Protein AF-0000000077257763 (afdb_homodimer)

Sequence (912 aa):
MKSWYISLYNSELYNGSLLLAEHFYKLSKCPTAFKYLILNLYQLGYYSKILSILEDISLDDYHIRLIYYKSIIKTNTNPKNQLPKIPSYEILSLENILNFKSVEIFWESLTKKDILKKDLLIKAYKTDTRNIESLYYLIKDEMLTQKEVSSLLDLNEQRDILYQIFLNYENFDFNFATSFFHPIYAFLFSKNLFIEKNKFDLFNISHTSYKLYDKCVFTHLSLSLYFLLIEDFEESKKVLLKCLDFDKQTGQIYLYLGICYSKLRECEKSLSCFNICNKKMICTWKSFYYISFEYQKMTNFDKSRFYYLEGLAVERNIIIQEGYVSLLIFLEDYKEALSYISGILRSKENYKSNNVLLLKCYCHLFLGNIKESREALEKCEKDYKYYCTKGYIEHLTNNIDKACDLYNKSLMIRNNTVVEELMSTASRLNKENEVYNSCTEIFEYLFITSQEIKVIMKSWYISLYNSELYNGSLLLAEHFYKLSKCPTAFKYLILNLYQLGYYSKILSILEDISLDDYHIRLIYYKSIIKTNTNPKNQLPKIPSYEILSLENILNFKSVEIFWESLTKKDILKKDLLIKAYKTDTRNIESLYYLIKDEMLTQKEVSSLLDLNEQRDILYQIFLNYENFDFNFATSFFHPIYAFLFSKNLFIEKNKFDLFNISHTSYKLYDKCVFTHLSLSLYFLLIEDFEESKKVLLKCLDFDKQTGQIYLYLGICYSKLRECEKSLSCFNICNKKMICTWKSFYYISFEYQKMTNFDKSRFYYLEGLAVERNIIIQEGYVSLLIFLEDYKEALSYISGILRSKENYKSNNVLLLKCYCHLFLGNIKESREALEKCEKDYKYYCTKGYIEHLTNNIDKACDLYNKSLMIRNNTVVEELMSTASRLNKENEVYNSCTEIFEYLFITSQEIKVI

Secondary structure (DSSP, 8-state):
-HHHHHHHHHTT-HHHHHHHHHHHHHHH--HHHHHHHHHHHHHTT-HHHHHHHHTTS---SHHHHHHHHHHHHHHT----S------------------HHHHHHHHHHTTS-HHHHHHHHHHHHHH-TT-HHHHHHHHHTT-S-HHHHHHHHTTSTTHHHHHHHHT-GGGS---TTTS-SSTHHHHHHHHHHHHHT-HHHHHHHHHHHHHHSTT-HHHHHHHHHHHHHTT-HHHHHHHHHHHHTT--S-HHHHHHHHHHHHHTT-HHHHHHHHHHHHHHSTT-SHHHHHHHHHHHHTT-HHHHHHHHHHHHHH---HHHHHHHHHHHHHTT-HHHHHHHHHHHHHSTTTTT-HHHHHHHHHHHHHHT-HHHHHHHHHTS--SHHHHHHHHHHHHHTT-HHHHHHHHHHHHHHS--HHHHHHHHHHHT-SS--GGGGGHHHHHHIIIIIT------/-HHHHHHHHHTT-HHHHHHHHHHHHHHH--HHHHHHHHHHHHHTT-HHHHHHHHTTS---SHHHHHHHHHHHHHHTPPP-S------------TT----HHHHHHHHHHTTS-HHHHHHHHHHHHHH-TT-HHHHHHHHHTT-S-HHHHHHHHTTSTTHHHHHHHHT-GGGS---TTTS-SSTHHHHHHHHHHHHHT-HHHHHHHHHHHHHHSTT-HHHHHHHHHHHHHTT-HHHHHHHHHHHHTT--S-HHHHHHHHHHHHHTT-HHHHHHHHHHHHHHSTT-SHHHHHHHHHHHHTT-HHHHHHHHHHHHHH---HHHHHHHHHHHHHTT-HHHHHHHHHHHHHSTTTTT-HHHHHHHHHHHHHHT-HHHHHHHHHTS--SHHHHHHHHHHHHHTT-HHHHHHHHHHHHHHS--HHHHHHHHHHHT-SS-SGGGGGHHHHHHIIIIIT------

pLDDT: mean 89.48, std 11.18, range [43.69, 98.44]

Organism: NCBI:txid6039

Solvent-accessible surface area (backbone atoms only — not comparable to full-atom values): 48010 Å² total; per-residue (Å²): 118,86,54,52,34,49,15,28,42,65,58,72,32,40,68,34,14,28,52,48,17,48,54,48,23,74,73,65,64,39,68,68,31,47,52,44,34,54,54,27,35,52,76,72,55,27,36,56,40,48,50,66,68,48,65,87,48,85,42,32,42,53,68,58,40,49,50,50,34,51,28,32,51,76,66,70,49,80,82,82,73,85,73,56,82,54,70,67,80,76,78,82,75,77,80,44,57,61,56,66,66,23,55,48,36,36,45,51,18,64,66,47,60,53,69,59,19,49,53,31,23,52,48,15,23,71,70,30,62,82,43,44,42,36,51,48,53,35,56,75,38,29,53,46,49,74,68,54,49,52,56,57,43,63,71,27,94,63,28,70,59,49,42,38,67,76,71,46,53,77,76,50,86,64,56,69,90,78,58,69,84,55,55,63,56,55,26,54,49,31,53,52,27,54,76,68,64,38,63,67,62,26,44,51,38,16,53,52,39,41,68,28,35,58,96,36,66,36,27,40,51,18,39,24,49,40,26,52,71,73,64,34,38,68,60,19,37,53,44,45,55,58,43,46,76,80,46,81,72,59,25,66,56,26,43,54,42,15,50,27,27,45,78,68,70,34,56,68,63,11,48,52,24,22,51,52,15,41,51,51,18,67,45,46,37,62,38,26,42,52,45,14,50,52,28,45,76,65,67,36,54,67,59,13,51,50,30,35,52,54,17,46,70,70,42,80,47,68,67,55,49,49,53,45,35,52,51,28,48,73,71,65,38,46,69,62,26,52,52,52,48,52,58,46,44,66,35,86,88,40,53,75,39,44,67,56,30,47,49,51,15,50,48,25,48,76,71,67,36,56,69,64,15,52,58,32,46,68,75,31,62,91,44,43,66,42,28,39,51,52,13,48,53,28,43,75,71,69,36,43,70,62,13,42,53,26,29,48,55,12,39,74,71,49,78,49,68,68,54,49,50,52,36,51,62,52,67,63,68,79,66,82,82,65,59,71,71,45,52,61,56,52,50,41,43,66,68,56,73,58,56,70,92,77,85,125,116,85,55,50,34,47,16,28,44,65,59,71,31,40,68,33,13,28,52,46,16,47,53,48,22,73,72,64,65,38,68,68,31,47,52,45,35,53,53,26,35,51,78,71,56,26,34,56,39,50,49,67,66,48,67,85,48,86,44,37,46,47,68,59,40,49,50,50,34,50,28,32,49,76,65,70,49,79,80,83,74,86,75,60,79,67,48,86,72,78,75,81,73,78,78,47,56,59,56,64,64,23,55,47,36,36,44,51,18,66,67,47,62,53,68,57,18,50,52,30,23,51,50,14,21,71,69,31,61,81,44,45,41,35,52,49,53,36,57,74,39,30,54,47,48,73,67,55,48,54,56,57,43,62,71,28,94,64,27,70,62,50,43,38,70,76,72,45,52,77,74,50,88,63,59,69,89,78,56,72,82,55,56,61,54,56,25,56,49,30,53,52,28,55,75,67,62,38,62,66,62,25,42,52,39,17,53,49,39,41,68,28,34,58,96,37,68,37,25,40,50,18,39,25,48,39,26,51,72,72,66,36,38,68,59,20,38,51,45,46,56,57,43,47,76,80,48,80,72,59,25,65,55,27,43,54,43,14,50,28,26,44,76,68,69,34,56,69,64,12,47,52,24,23,50,54,15,40,49,52,17,68,45,47,39,61,36,26,41,53,46,15,50,51,27,45,75,66,67,36,53,67,60,14,53,51,30,37,52,55,16,46,70,70,42,80,46,68,66,53,49,49,53,46,36,53,49,28,47,73,70,65,39,45,70,62,27,52,50,53,49,53,57,47,44,66,36,87,88,40,53,75,40,44,65,57,30,47,48,51,15,50,47,25,49,77,72,65,35,57,67,65,15,50,58,32,46,69,74,32,61,91,46,43,66,42,27,40,52,52,12,48,54,28,44,75,71,68,38,42,70,61,12,41,54,26,28,48,54,12,40,73,72,49,77,49,67,71,52,50,51,51,35,51,60,50,65,62,66,76,70,81,80,65,63,69,70,45,51,62,57,51,49,41,42,65,66,57,74,59,57,70,92,74,82,125

InterPro domains:
  IPR011990 Tetratricopeptide-like helical domain superfamily [G3DSA:1.25.40.10] (1-428)
  IPR011990 Tetratricopeptide-like helical domain superfamily [SSF48452] (210-417)
  IPR019734 Tetratricopeptide repeat [PF13181] (385-416)
  IPR019734 Tetratricopeptide repeat [SM00028] (217-250)
  IPR019734 Tetratricopeptide repeat [SM00028] (251-281)
  IPR019734 Tetratricopeptide repeat [SM00028] (285-318)
  IPR019734 Tetratricopeptide repeat [SM00028] (384-417)

Radius of gyration: 37.57 Å; Cα contacts (8 Å, |Δi|>4): 1256; chains: 2; bounding box: 77×118×64 Å

Structure (mmCIF, N/CA/C/O backbone):
data_AF-0000000077257763-model_v1
#
loop_
_entity.id
_entity.type
_entity.pdbx_description
1 polymer Enolase
#
loop_
_atom_site.group_PDB
_atom_site.id
_atom_site.type_symbol
_atom_site.label_atom_id
_atom_site.label_alt_id
_atom_site.label_comp_id
_atom_site.label_asym_id
_atom_site.label_entity_id
_atom_site.label_seq_id
_atom_site.pdbx_PDB_ins_code
_atom_site.Cartn_x
_atom_site.Cartn_y
_atom_site.Cartn_z
_atom_site.occupancy
_atom_site.B_iso_or_equiv
_atom_site.auth_seq_id
_atom_site.auth_comp_id
_atom_site.auth_asym_id
_atom_site.auth_atom_id
_atom_site.pdbx_PDB_model_num
ATOM 1 N N . MET A 1 1 ? 28.016 21.266 0.643 1 53.78 1 MET A N 1
ATOM 2 C CA . MET A 1 1 ? 26.578 21.516 0.586 1 53.78 1 MET A CA 1
ATOM 3 C C . MET A 1 1 ? 25.875 20.406 -0.175 1 53.78 1 MET A C 1
ATOM 5 O O . MET A 1 1 ? 24.828 19.906 0.269 1 53.78 1 MET A O 1
ATOM 9 N N . LYS A 1 2 ? 26.406 19.922 -1.466 1 63.75 2 LYS A N 1
ATOM 10 C CA . LYS A 1 2 ? 25.906 18.891 -2.365 1 63.75 2 LYS A CA 1
ATOM 11 C C . LYS A 1 2 ? 25.844 17.531 -1.672 1 63.75 2 LYS A C 1
ATOM 13 O O . LYS A 1 2 ? 24.938 16.734 -1.93 1 63.75 2 LYS A O 1
ATOM 18 N N . SER A 1 3 ? 26.422 17.562 -0.449 1 85.38 3 SER A N 1
ATOM 19 C CA . SER A 1 3 ? 26.562 16.266 0.222 1 85.38 3 SER A CA 1
ATOM 20 C C . SER A 1 3 ? 25.469 16.062 1.254 1 85.38 3 SER A C 1
ATOM 22 O O . SER A 1 3 ? 25.203 14.93 1.667 1 85.38 3 SER A O 1
ATOM 24 N N . TRP A 1 4 ? 24.75 17.172 1.475 1 92.56 4 TRP A N 1
ATOM 25 C CA . TRP A 1 4 ? 23.797 17.094 2.582 1 92.56 4 TRP A CA 1
ATOM 26 C C . TRP A 1 4 ? 22.594 16.219 2.213 1 92.56 4 TRP A C 1
ATOM 28 O O . TRP A 1 4 ? 22.281 15.266 2.92 1 92.56 4 TRP A O 1
ATOM 38 N N . TYR A 1 5 ? 21.953 16.5 1.014 1 93.69 5 TYR A N 1
ATOM 39 C CA . TYR A 1 5 ? 20.797 15.703 0.637 1 93.69 5 TYR A CA 1
ATOM 40 C C . TYR A 1 5 ? 21.203 14.266 0.312 1 93.69 5 TYR A C 1
ATOM 42 O O . TYR A 1 5 ? 20.406 13.344 0.436 1 93.69 5 TYR A O 1
ATOM 50 N N . ILE A 1 6 ? 22.484 14.016 -0.016 1 93.38 6 ILE A N 1
ATOM 51 C CA . ILE A 1 6 ? 22.984 12.664 -0.251 1 93.38 6 ILE A CA 1
ATOM 52 C C . ILE A 1 6 ? 23.094 11.922 1.076 1 93.38 6 ILE A C 1
ATOM 54 O O . ILE A 1 6 ? 22.703 10.758 1.176 1 93.38 6 ILE A O 1
ATOM 58 N N . SER A 1 7 ? 23.625 12.633 2.104 1 93.56 7 SER A N 1
ATOM 59 C CA . SER A 1 7 ? 23.766 12.031 3.426 1 93.56 7 SER A CA 1
ATOM 60 C C . SER A 1 7 ? 22.406 11.633 3.998 1 93.56 7 SER A C 1
ATOM 62 O O . SER A 1 7 ? 22.266 10.578 4.617 1 93.56 7 SER A O 1
ATOM 64 N N . LEU A 1 8 ? 21.438 12.484 3.762 1 95.88 8 LEU A N 1
ATOM 65 C CA . LEU A 1 8 ? 20.078 12.18 4.215 1 95.88 8 LEU A CA 1
ATOM 66 C C . LEU A 1 8 ? 19.516 10.977 3.477 1 95.88 8 LEU A C 1
ATOM 68 O O . LEU A 1 8 ? 18.922 10.078 4.094 1 95.88 8 LEU A O 1
ATOM 72 N N . TYR A 1 9 ? 19.75 10.922 2.186 1 94.62 9 TYR A N 1
ATOM 73 C CA . TYR A 1 9 ? 19.25 9.812 1.376 1 94.62 9 TYR A CA 1
ATOM 74 C C . TYR A 1 9 ? 19.859 8.492 1.834 1 94.62 9 TYR A C 1
ATOM 76 O O . TYR A 1 9 ? 19.156 7.508 2.037 1 94.62 9 TYR A O 1
ATOM 84 N N . ASN A 1 10 ? 21.156 8.555 2.049 1 91.31 10 ASN A N 1
ATOM 85 C CA . ASN A 1 10 ? 21.875 7.348 2.449 1 91.31 10 ASN A CA 1
ATOM 86 C C . ASN A 1 10 ? 21.469 6.898 3.852 1 91.31 10 ASN A C 1
ATOM 88 O O . ASN A 1 10 ? 21.688 5.738 4.219 1 91.31 10 ASN A O 1
ATOM 92 N N . SER A 1 11 ? 20.938 7.812 4.676 1 93.25 11 SER A N 1
ATOM 93 C CA . SER A 1 11 ? 20.453 7.492 6.016 1 93.25 11 SER A CA 1
ATOM 94 C C . SER A 1 11 ? 18.984 7.113 5.996 1 93.25 11 SER A C 1
ATOM 96 O O . SER A 1 11 ? 18.359 6.98 7.051 1 93.25 11 SER A O 1
ATOM 98 N N . GLU A 1 12 ? 18.391 7.02 4.805 1 94.06 12 GLU A N 1
ATOM 99 C CA . GLU A 1 12 ? 17.016 6.621 4.57 1 94.06 12 GLU A CA 1
ATOM 100 C C . GLU A 1 12 ? 16.031 7.641 5.156 1 94.06 12 GLU A C 1
ATOM 102 O O . GLU A 1 12 ? 15.016 7.266 5.734 1 94.06 12 GLU A O 1
ATOM 107 N N . LEU A 1 13 ? 16.453 8.867 5.203 1 97.12 13 LEU A N 1
ATOM 108 C CA . LEU A 1 13 ? 15.625 10.008 5.574 1 97.12 13 LEU A CA 1
ATOM 109 C C . LEU A 1 13 ? 15.18 10.781 4.34 1 97.12 13 LEU A C 1
ATOM 111 O O . LEU A 1 13 ? 15.758 11.82 4.016 1 97.12 13 LEU A O 1
ATOM 115 N N . TYR A 1 14 ? 14.148 10.352 3.732 1 97.44 14 TYR A N 1
ATOM 116 C CA . TYR A 1 14 ? 13.875 10.68 2.338 1 97.44 14 TYR A CA 1
ATOM 117 C C . TYR A 1 14 ? 13.094 11.984 2.229 1 97.44 14 TYR A C 1
ATOM 119 O O . TYR A 1 14 ? 13.227 12.703 1.236 1 97.44 14 TYR A O 1
ATOM 127 N N . ASN A 1 15 ? 12.234 12.336 3.217 1 97.75 15 ASN A N 1
ATOM 128 C CA . ASN A 1 15 ? 11.523 13.617 3.146 1 97.75 15 ASN A CA 1
ATOM 129 C C . ASN A 1 15 ? 12.492 14.797 3.244 1 97.75 15 ASN A C 1
ATOM 131 O O . ASN A 1 15 ? 12.414 15.727 2.443 1 97.75 15 ASN A O 1
ATOM 135 N N . GLY A 1 16 ? 13.352 14.641 4.242 1 97.75 16 GLY A N 1
ATOM 136 C CA . GLY A 1 16 ? 14.359 15.68 4.371 1 97.75 16 GLY A CA 1
ATOM 137 C C . GLY A 1 16 ? 15.266 15.789 3.156 1 97.75 16 GLY A C 1
ATOM 138 O O . GLY A 1 16 ? 15.555 16.891 2.691 1 97.75 16 GLY A O 1
ATOM 139 N N . SER A 1 17 ? 15.68 14.641 2.645 1 97.12 17 SER A N 1
ATOM 140 C CA . SER A 1 17 ? 16.516 14.617 1.454 1 97.12 17 SER A CA 1
ATOM 141 C C . SER A 1 17 ? 15.812 15.234 0.257 1 97.12 17 SER A C 1
ATOM 143 O O . SER A 1 17 ? 16.406 16 -0.498 1 97.12 17 SER A O 1
ATOM 145 N N . LEU A 1 18 ? 14.555 14.969 0.098 1 97.5 18 LEU A N 1
ATOM 146 C CA . LEU A 1 18 ? 13.781 15.492 -1.02 1 97.5 18 LEU A CA 1
ATOM 147 C C . LEU A 1 18 ? 13.641 17.016 -0.921 1 97.5 18 LEU A C 1
ATOM 149 O O . LEU A 1 18 ? 13.812 17.719 -1.915 1 97.5 18 LEU A O 1
ATOM 153 N N . LEU A 1 19 ? 13.367 17.484 0.271 1 96.31 19 LEU A N 1
ATOM 154 C CA . LEU A 1 19 ? 13.219 18.922 0.482 1 96.31 19 LEU A CA 1
ATOM 155 C C . LEU A 1 19 ? 14.508 19.656 0.135 1 96.31 19 LEU A C 1
ATOM 157 O O . LEU A 1 19 ? 14.477 20.672 -0.561 1 96.31 19 LEU A O 1
ATOM 161 N N . LEU A 1 20 ? 15.57 19.109 0.574 1 95.5 20 LEU A N 1
ATOM 162 C CA . LEU A 1 20 ? 16.859 19.734 0.314 1 95.5 20 LEU A CA 1
ATOM 163 C C . LEU A 1 20 ? 17.219 19.656 -1.165 1 95.5 20 LEU A C 1
ATOM 165 O O . LEU A 1 20 ? 17.703 20.625 -1.751 1 95.5 20 LEU A O 1
ATOM 169 N N . ALA A 1 21 ? 17.062 18.484 -1.755 1 94.88 21 ALA A N 1
ATOM 170 C CA . ALA A 1 21 ? 17.344 18.312 -3.176 1 94.88 21 ALA A CA 1
ATOM 171 C C . ALA A 1 21 ? 16.516 19.266 -4.031 1 94.88 21 ALA A C 1
ATOM 173 O O . ALA A 1 21 ? 17 19.828 -5.004 1 94.88 21 ALA A O 1
ATOM 174 N N . GLU A 1 22 ? 15.258 19.406 -3.654 1 93.38 22 GLU A N 1
ATOM 175 C CA . GLU A 1 22 ? 14.375 20.328 -4.375 1 93.38 22 GLU A CA 1
ATOM 176 C C . GLU A 1 22 ? 14.859 21.766 -4.273 1 93.38 22 GLU A C 1
ATOM 178 O O . GLU A 1 22 ? 14.891 22.484 -5.27 1 93.38 22 GLU A O 1
ATOM 183 N N . HIS A 1 23 ? 15.227 22.141 -3.088 1 91.62 23 HIS A N 1
ATOM 184 C CA . HIS A 1 23 ? 15.734 23.5 -2.885 1 91.62 23 HIS A CA 1
ATOM 185 C C . HIS A 1 23 ? 16.953 23.766 -3.77 1 91.62 23 HIS A C 1
ATOM 187 O O . HIS A 1 23 ? 17 24.781 -4.469 1 91.62 23 HIS A O 1
ATOM 193 N N . PHE A 1 24 ? 17.859 22.859 -3.791 1 91.19 24 PHE A N 1
ATOM 194 C CA . PHE A 1 24 ? 19.078 23.031 -4.555 1 91.19 24 PHE A CA 1
ATOM 195 C C . PHE A 1 24 ? 18.812 22.953 -6.051 1 91.19 24 PHE A C 1
ATOM 197 O O . PHE A 1 24 ? 19.438 23.656 -6.84 1 91.19 24 PHE A O 1
ATOM 204 N N . TYR A 1 25 ? 17.969 22.125 -6.418 1 91.12 25 TYR A N 1
ATOM 205 C CA . TYR A 1 25 ? 17.625 22 -7.832 1 91.12 25 TYR A CA 1
ATOM 206 C C . TYR A 1 25 ? 16.969 23.281 -8.352 1 91.12 25 TYR A C 1
ATOM 208 O O . TYR A 1 25 ? 17.266 23.719 -9.469 1 91.12 25 TYR A O 1
ATOM 216 N N . LYS A 1 26 ? 16.094 23.797 -7.57 1 87 26 LYS A N 1
ATOM 217 C CA . LYS A 1 26 ? 15.414 25.031 -7.973 1 87 26 LYS A CA 1
ATOM 218 C C . LYS A 1 26 ? 16.406 26.188 -8.086 1 87 26 LYS A C 1
ATOM 220 O O . LYS A 1 26 ? 16.234 27.078 -8.922 1 87 26 LYS A O 1
ATOM 225 N N . LEU A 1 27 ? 17.375 26.141 -7.289 1 85.62 27 LEU A N 1
ATOM 226 C CA . LEU A 1 27 ? 18.344 27.234 -7.277 1 85.62 27 LEU A CA 1
ATOM 227 C C . LEU A 1 27 ? 19.328 27.094 -8.438 1 85.62 27 LEU A C 1
ATOM 229 O O . LEU A 1 27 ? 19.656 28.078 -9.102 1 85.62 27 LEU A O 1
ATOM 233 N N . SER A 1 28 ? 19.859 25.844 -8.688 1 87.44 28 SER A N 1
ATOM 234 C CA . SER A 1 28 ? 20.984 25.734 -9.609 1 87.44 28 SER A CA 1
ATOM 235 C C . SER A 1 28 ? 20.672 24.766 -10.742 1 87.44 28 SER A C 1
ATOM 237 O O . SER A 1 28 ? 21.438 24.656 -11.703 1 87.44 28 SER A O 1
ATOM 239 N N . LYS A 1 29 ? 19.672 24.047 -10.734 1 87 29 LYS A N 1
ATOM 240 C CA . LYS A 1 29 ? 19.328 23.031 -11.719 1 87 29 LYS A CA 1
ATOM 241 C C . LYS A 1 29 ? 20.453 22.016 -11.891 1 87 29 LYS A C 1
ATOM 243 O O . LYS A 1 29 ? 20.797 21.641 -13.008 1 87 29 LYS A O 1
ATOM 248 N N . CYS A 1 30 ? 21.109 21.766 -10.773 1 88.06 30 CYS A N 1
ATOM 249 C CA . CYS A 1 30 ? 22.219 20.828 -10.805 1 88.06 30 CYS A CA 1
ATOM 250 C C . CYS A 1 30 ? 21.734 19.406 -11.07 1 88.06 30 CYS A C 1
ATOM 252 O O . CYS A 1 30 ? 20.781 18.953 -10.445 1 88.06 30 CYS A O 1
ATOM 254 N N . PRO A 1 31 ? 22.453 18.656 -11.938 1 87.44 31 PRO A N 1
ATOM 255 C CA . PRO A 1 31 ? 22.047 17.297 -12.312 1 87.44 31 PRO A CA 1
ATOM 256 C C . PRO A 1 31 ? 22.047 16.328 -11.125 1 87.44 31 PRO A C 1
ATOM 258 O O . PRO A 1 31 ? 21.219 15.43 -11.055 1 87.44 31 PRO A O 1
ATOM 261 N N . THR A 1 32 ? 22.953 16.531 -10.219 1 89.31 32 THR A N 1
ATOM 262 C CA . THR A 1 32 ? 23.016 15.648 -9.055 1 89.31 32 THR A CA 1
ATOM 263 C C . THR A 1 32 ? 21.766 15.836 -8.188 1 89.31 32 THR A C 1
ATOM 265 O O . THR A 1 32 ? 21.203 14.852 -7.699 1 89.31 32 THR A O 1
ATOM 268 N N . ALA A 1 33 ? 21.406 17.094 -7.992 1 91.38 33 ALA A N 1
ATOM 269 C CA . ALA A 1 33 ? 20.203 17.359 -7.223 1 91.38 33 ALA A CA 1
ATOM 270 C C . ALA A 1 33 ? 18.969 16.75 -7.902 1 91.38 33 ALA A C 1
ATOM 272 O O . ALA A 1 33 ? 18.094 16.219 -7.234 1 91.38 33 ALA A O 1
ATOM 273 N N . PHE A 1 34 ? 18.969 16.812 -9.211 1 92.25 34 PHE A N 1
ATOM 274 C CA . PHE A 1 34 ? 17.859 16.234 -9.969 1 92.25 34 PHE A CA 1
ATOM 275 C C . PHE A 1 34 ? 17.797 14.734 -9.758 1 92.25 34 PHE A C 1
ATOM 277 O O . PHE A 1 34 ? 16.719 14.18 -9.539 1 92.25 34 PHE A O 1
ATOM 284 N N . LYS A 1 35 ? 18.906 14.086 -9.859 1 92.25 35 LYS A N 1
ATOM 285 C CA . LYS A 1 35 ? 18.969 12.648 -9.641 1 92.25 35 LYS A CA 1
ATOM 286 C C . LYS A 1 35 ? 18.391 12.266 -8.281 1 92.25 35 LYS A C 1
ATOM 288 O O . LYS A 1 35 ? 17.578 11.352 -8.18 1 92.25 35 LYS A O 1
ATOM 293 N N . TYR A 1 36 ? 18.734 13.039 -7.27 1 93.81 36 TYR A N 1
ATOM 294 C CA . TYR A 1 36 ? 18.297 12.703 -5.926 1 93.81 36 TYR A CA 1
ATOM 295 C C . TYR A 1 36 ? 16.828 13.102 -5.719 1 93.81 36 TYR A C 1
ATOM 297 O O . TYR A 1 36 ? 16.156 12.57 -4.832 1 93.81 36 TYR A O 1
ATOM 305 N N . LEU A 1 37 ? 16.328 14.039 -6.531 1 95.19 37 LEU A N 1
ATOM 306 C CA . LEU A 1 37 ? 14.891 14.289 -6.543 1 95.19 37 LEU A CA 1
ATOM 307 C C . LEU A 1 37 ? 14.125 13.031 -6.949 1 95.19 37 LEU A C 1
ATOM 309 O O . LEU A 1 37 ? 13.203 12.609 -6.25 1 95.19 37 LEU A O 1
ATOM 313 N N . ILE A 1 38 ? 14.609 12.422 -8.008 1 95.5 38 ILE A N 1
ATOM 314 C CA . ILE A 1 38 ? 13.945 11.258 -8.578 1 95.5 38 ILE A CA 1
ATOM 315 C C . ILE A 1 38 ? 14.094 10.062 -7.629 1 95.5 38 ILE A C 1
ATOM 317 O O . ILE A 1 38 ? 13.125 9.352 -7.367 1 95.5 38 ILE A O 1
ATOM 321 N N . LEU A 1 39 ? 15.281 9.906 -7.062 1 95.81 39 LEU A N 1
ATOM 322 C CA . LEU A 1 39 ? 15.539 8.797 -6.148 1 95.81 39 LEU A CA 1
ATOM 323 C C . LEU A 1 39 ? 14.641 8.898 -4.918 1 95.81 39 LEU A C 1
ATOM 325 O O . LEU A 1 39 ? 14.047 7.898 -4.496 1 95.81 39 LEU A O 1
ATOM 329 N N . ASN A 1 40 ? 14.516 10.102 -4.375 1 97.12 40 ASN A N 1
ATOM 330 C CA . ASN A 1 40 ? 13.695 10.305 -3.182 1 97.12 40 ASN A CA 1
ATOM 331 C C . ASN A 1 40 ? 12.211 10.102 -3.475 1 97.12 40 ASN A C 1
ATOM 333 O O . ASN A 1 40 ? 11.492 9.508 -2.672 1 97.12 40 ASN A O 1
ATOM 337 N N . LEU A 1 41 ? 11.789 10.617 -4.613 1 97.19 41 LEU A N 1
ATOM 338 C CA . LEU A 1 41 ? 10.398 10.438 -5 1 97.19 41 LEU A CA 1
ATOM 339 C C . LEU A 1 41 ? 10.039 8.953 -5.082 1 97.19 41 LEU A C 1
ATOM 341 O O . LEU A 1 41 ? 8.953 8.547 -4.672 1 97.19 41 LEU A O 1
ATOM 345 N N . TYR A 1 42 ? 10.992 8.18 -5.578 1 96.88 42 TYR A N 1
ATOM 346 C CA . TYR A 1 42 ? 10.758 6.75 -5.699 1 96.88 42 TYR A CA 1
ATOM 347 C C . TYR A 1 42 ? 10.641 6.094 -4.328 1 96.88 42 TYR A C 1
ATOM 349 O O . TYR A 1 42 ? 9.727 5.301 -4.09 1 96.88 42 TYR A O 1
ATOM 357 N N . GLN A 1 43 ? 11.555 6.434 -3.412 1 96.12 43 GLN A N 1
ATOM 358 C CA . GLN A 1 43 ? 11.555 5.82 -2.088 1 96.12 43 GLN A CA 1
ATOM 359 C C . GLN A 1 43 ? 10.305 6.203 -1.302 1 96.12 43 GLN A C 1
ATOM 361 O O . GLN A 1 43 ? 9.836 5.434 -0.46 1 96.12 43 GLN A O 1
ATOM 366 N N . LEU A 1 44 ? 9.75 7.355 -1.654 1 96.62 44 LEU A N 1
ATOM 367 C CA . LEU A 1 44 ? 8.555 7.832 -0.958 1 96.62 44 LEU A CA 1
ATOM 368 C C . LEU A 1 44 ? 7.289 7.305 -1.623 1 96.62 44 LEU A C 1
ATOM 370 O O . LEU A 1 44 ? 6.184 7.531 -1.128 1 96.62 44 LEU A O 1
ATOM 374 N N . GLY A 1 45 ? 7.387 6.66 -2.77 1 95.25 45 GLY A N 1
ATOM 375 C CA . GLY A 1 45 ? 6.273 5.973 -3.398 1 95.25 45 GLY A CA 1
ATOM 376 C C . GLY A 1 45 ? 5.516 6.836 -4.387 1 95.25 45 GLY A C 1
ATOM 377 O O . GLY A 1 45 ? 4.355 6.559 -4.703 1 95.25 45 GLY A O 1
ATOM 378 N N . TYR A 1 46 ? 6.137 7.898 -4.844 1 96 46 TYR A N 1
ATOM 379 C CA . TYR A 1 46 ? 5.449 8.797 -5.766 1 96 46 TYR A CA 1
ATOM 380 C C . TYR A 1 46 ? 5.816 8.484 -7.211 1 96 46 TYR A C 1
ATOM 382 O O . TYR A 1 46 ? 6.426 9.305 -7.898 1 96 46 TYR A O 1
ATOM 390 N N . TYR A 1 47 ? 5.316 7.395 -7.719 1 95.81 47 TYR A N 1
ATOM 391 C CA . TYR A 1 47 ? 5.711 6.824 -9 1 95.81 47 TYR A CA 1
ATOM 392 C C . TYR A 1 47 ? 5.094 7.602 -10.156 1 95.81 47 TYR A C 1
ATOM 394 O O . TYR A 1 47 ? 5.758 7.863 -11.164 1 95.81 47 TYR A O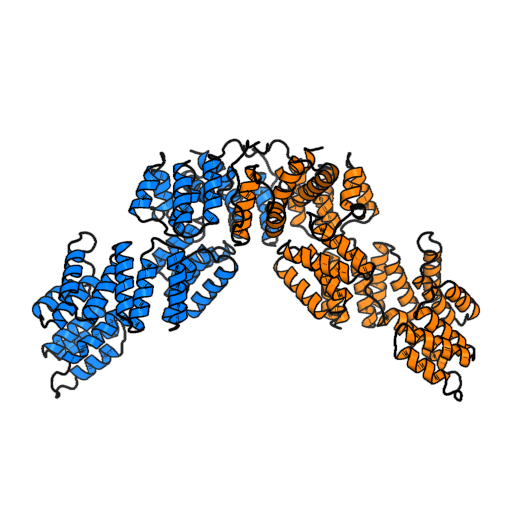 1
ATOM 402 N N . SER A 1 48 ? 3.812 8.016 -10.016 1 93.81 48 SER A N 1
ATOM 403 C CA . SER A 1 48 ? 3.143 8.766 -11.07 1 93.81 48 SER A CA 1
ATOM 404 C C . SER A 1 48 ? 3.836 10.102 -11.328 1 93.81 48 SER A C 1
ATOM 406 O O . SER A 1 48 ? 3.963 10.531 -12.469 1 93.81 48 SER A O 1
ATOM 408 N N . LYS A 1 49 ? 4.273 10.703 -10.234 1 94.25 49 LYS A N 1
ATOM 409 C CA . LYS A 1 49 ? 5.008 11.961 -10.375 1 94.25 49 LYS A CA 1
ATOM 410 C C . LYS A 1 49 ? 6.312 11.75 -11.125 1 94.25 49 LYS A C 1
ATOM 412 O O . LYS A 1 49 ? 6.68 12.555 -11.984 1 94.25 49 LYS A O 1
ATOM 417 N N . ILE A 1 50 ? 7.023 10.695 -10.805 1 94.81 50 ILE A N 1
ATOM 418 C CA . ILE A 1 50 ? 8.281 10.367 -11.469 1 94.81 50 ILE A CA 1
ATOM 419 C C . ILE A 1 50 ? 8.047 10.211 -12.969 1 94.81 50 ILE A C 1
ATOM 421 O O . ILE A 1 50 ? 8.773 10.781 -13.781 1 94.81 50 ILE A O 1
ATOM 425 N N . LEU A 1 51 ? 7.023 9.484 -13.359 1 93.25 51 LEU A N 1
ATOM 426 C CA . LEU A 1 51 ? 6.734 9.234 -14.766 1 93.25 51 LEU A CA 1
ATOM 427 C C . LEU A 1 51 ? 6.371 10.531 -15.492 1 93.25 51 LEU A C 1
ATOM 429 O O . LEU A 1 51 ? 6.758 10.734 -16.641 1 93.25 51 LEU A O 1
ATOM 433 N N . SER A 1 52 ? 5.664 11.414 -14.773 1 91.25 52 SER A N 1
ATOM 434 C CA . SER A 1 52 ? 5.312 12.703 -15.367 1 91.25 52 SER A CA 1
ATOM 435 C C . SER A 1 52 ? 6.551 13.555 -15.625 1 91.25 52 SER A C 1
ATOM 437 O O . SER A 1 52 ? 6.605 14.305 -16.594 1 91.25 52 SER A O 1
ATOM 439 N N . ILE A 1 53 ? 7.551 13.438 -14.75 1 90.56 53 ILE A N 1
ATOM 440 C CA . ILE A 1 53 ? 8.773 14.219 -14.867 1 90.56 53 ILE A CA 1
ATOM 441 C C . ILE A 1 53 ? 9.633 13.656 -16 1 90.56 53 ILE A C 1
ATOM 443 O O . ILE A 1 53 ? 10.234 14.414 -16.766 1 90.56 53 ILE A O 1
ATOM 447 N N . LEU A 1 54 ? 9.648 12.328 -16.062 1 90.19 54 LEU A N 1
ATOM 448 C CA . LEU A 1 54 ? 10.617 11.672 -16.938 1 90.19 54 LEU A CA 1
ATOM 449 C C . LEU A 1 54 ? 10.016 11.43 -18.328 1 90.19 54 LEU A C 1
ATOM 451 O O . LEU A 1 54 ? 10.688 10.891 -19.203 1 90.19 54 LEU A O 1
ATOM 455 N N . GLU A 1 55 ? 8.812 11.727 -18.578 1 83.38 55 GLU A N 1
ATOM 456 C CA . GLU A 1 55 ? 8.102 11.438 -19.828 1 83.38 55 GLU A CA 1
ATOM 457 C C . GLU A 1 55 ? 8.867 12 -21.016 1 83.38 55 GLU A C 1
ATOM 459 O O . GLU A 1 55 ? 8.969 11.336 -22.062 1 83.38 55 GLU A O 1
ATOM 464 N N . ASP A 1 56 ? 9.484 13.164 -20.969 1 77.25 56 ASP A N 1
ATOM 465 C CA . ASP A 1 56 ? 10.102 13.766 -22.156 1 77.25 56 ASP A CA 1
ATOM 466 C C . ASP A 1 56 ? 11.586 14.016 -21.922 1 77.25 56 ASP A C 1
ATOM 468 O O . ASP A 1 56 ? 12.164 14.93 -22.531 1 77.25 56 ASP A O 1
ATOM 472 N N . ILE A 1 57 ? 12.148 13.219 -21.094 1 79.56 57 ILE A N 1
ATOM 473 C CA . ILE A 1 57 ? 13.562 13.438 -20.797 1 79.56 57 ILE A CA 1
ATOM 474 C C . ILE A 1 57 ? 14.375 12.219 -21.234 1 79.56 57 ILE A C 1
ATOM 476 O O . ILE A 1 57 ? 13.906 11.086 -21.141 1 79.56 57 ILE A O 1
ATOM 480 N N . SER A 1 58 ? 15.5 12.57 -21.766 1 78.56 58 SER A N 1
ATOM 481 C CA . SER A 1 58 ? 16.406 11.484 -22.094 1 78.56 58 SER A CA 1
ATOM 482 C C . SER A 1 58 ? 16.906 10.773 -20.844 1 78.56 58 SER A C 1
ATOM 484 O O . SER A 1 58 ? 17.312 11.414 -19.875 1 78.56 58 SER A O 1
ATOM 486 N N . LEU A 1 59 ? 16.875 9.461 -20.797 1 81.06 59 LEU A N 1
ATOM 487 C CA . LEU A 1 59 ? 17.203 8.672 -19.609 1 81.06 59 LEU A CA 1
ATOM 488 C C . LEU A 1 59 ? 18.609 8.102 -19.734 1 81.06 59 LEU A C 1
ATOM 490 O O . LEU A 1 59 ? 18.797 6.883 -19.766 1 81.06 59 LEU A O 1
ATOM 494 N N . ASP A 1 60 ? 19.562 8.945 -19.562 1 82.75 60 ASP A N 1
ATOM 495 C CA . ASP A 1 60 ? 20.938 8.523 -19.75 1 82.75 60 ASP A CA 1
ATOM 496 C C . ASP A 1 60 ? 21.516 7.957 -18.453 1 82.75 60 ASP A C 1
ATOM 498 O O . ASP A 1 60 ? 22.438 7.137 -18.5 1 82.75 60 ASP A O 1
ATOM 502 N N . ASP A 1 61 ? 21.062 8.367 -17.391 1 86.38 61 ASP A N 1
ATOM 503 C CA . ASP A 1 61 ? 21.547 7.914 -16.078 1 86.38 61 ASP A CA 1
ATOM 504 C C . ASP A 1 61 ? 20.969 6.543 -15.727 1 86.38 61 ASP A C 1
ATOM 506 O O . ASP A 1 61 ? 19.75 6.348 -15.766 1 86.38 61 ASP A O 1
ATOM 510 N N . TYR A 1 62 ? 21.828 5.59 -15.383 1 87.69 62 TYR A N 1
ATOM 511 C CA . TYR A 1 62 ? 21.484 4.211 -15.07 1 87.69 62 TYR A CA 1
ATOM 512 C C . TYR A 1 62 ? 20.422 4.156 -13.969 1 87.69 62 TYR A C 1
ATOM 514 O O . TYR A 1 62 ? 19.422 3.455 -14.102 1 87.69 62 TYR A O 1
ATOM 522 N N . HIS A 1 63 ? 20.641 4.848 -12.891 1 90 63 HIS A N 1
ATOM 523 C CA . HIS A 1 63 ? 19.734 4.801 -11.742 1 90 63 HIS A CA 1
ATOM 524 C C . HIS A 1 63 ? 18.375 5.383 -12.094 1 90 63 HIS A C 1
ATOM 526 O O . HIS A 1 63 ? 17.344 4.863 -11.656 1 90 63 HIS A O 1
ATOM 532 N N . ILE A 1 64 ? 18.375 6.441 -12.859 1 91.62 64 ILE A N 1
ATOM 533 C CA . ILE A 1 64 ? 17.109 7.07 -13.266 1 91.62 64 ILE A CA 1
ATOM 534 C C . ILE A 1 64 ? 16.344 6.125 -14.172 1 91.62 64 ILE A C 1
ATOM 536 O O . ILE A 1 64 ? 15.117 6.012 -14.062 1 91.62 64 ILE A O 1
ATOM 540 N N . ARG A 1 65 ? 17.031 5.387 -15.07 1 90.81 65 ARG A N 1
ATOM 541 C CA . ARG A 1 65 ? 16.375 4.418 -15.938 1 90.81 65 ARG A CA 1
ATOM 542 C C . ARG A 1 65 ? 15.719 3.301 -15.125 1 90.81 65 ARG A C 1
ATOM 544 O O . ARG A 1 65 ? 14.586 2.906 -15.398 1 90.81 65 ARG A O 1
ATOM 551 N N . LEU A 1 66 ? 16.484 2.801 -14.133 1 93.31 66 LEU A N 1
ATOM 552 C CA . LEU A 1 66 ? 15.93 1.756 -13.281 1 93.31 66 LEU A CA 1
ATOM 553 C C . LEU A 1 66 ? 14.656 2.236 -12.586 1 93.31 66 LEU A C 1
ATOM 555 O O . LEU A 1 66 ? 13.664 1.513 -12.539 1 93.31 66 LEU A O 1
ATOM 559 N N . ILE A 1 67 ? 14.727 3.447 -12.078 1 94.69 67 ILE A N 1
ATOM 560 C CA . ILE A 1 67 ? 13.586 4.012 -11.367 1 94.69 67 ILE A CA 1
ATOM 561 C C . ILE A 1 67 ? 12.406 4.18 -12.328 1 94.69 67 ILE A C 1
ATOM 563 O O . ILE A 1 67 ? 11.25 3.975 -11.945 1 94.69 67 ILE A O 1
ATOM 567 N N . TYR A 1 68 ? 12.781 4.547 -13.562 1 93.25 68 TYR A N 1
ATOM 568 C CA . TYR A 1 68 ? 11.742 4.676 -14.578 1 93.25 68 TYR A CA 1
ATOM 569 C C . TYR A 1 68 ? 11.016 3.355 -14.781 1 93.25 68 TYR A C 1
ATOM 571 O O . TYR A 1 68 ? 9.781 3.297 -14.68 1 93.25 68 TYR A O 1
ATOM 579 N N . TYR A 1 69 ? 11.703 2.221 -14.984 1 92.94 69 TYR A N 1
ATOM 580 C CA . TYR A 1 69 ? 11.094 0.909 -15.164 1 92.94 69 TYR A CA 1
ATOM 581 C C . TYR A 1 69 ? 10.312 0.492 -13.93 1 92.94 69 TYR A C 1
ATOM 583 O O . TYR A 1 69 ? 9.18 0.021 -14.031 1 92.94 69 TYR A O 1
ATOM 591 N N . LYS A 1 70 ? 10.938 0.687 -12.781 1 95.19 70 LYS A N 1
ATOM 592 C CA . LYS A 1 70 ? 10.289 0.303 -11.523 1 95.19 70 LYS A CA 1
ATOM 593 C C . LYS A 1 70 ? 8.984 1.066 -11.328 1 95.19 70 LYS A C 1
ATOM 595 O O . LYS A 1 70 ? 8 0.506 -10.836 1 95.19 70 LYS A O 1
ATOM 600 N N . SER A 1 71 ? 9 2.352 -11.711 1 94.56 71 SER A N 1
ATOM 601 C CA . SER A 1 71 ? 7.805 3.172 -11.57 1 94.56 71 SER A CA 1
ATOM 602 C C . SER A 1 71 ? 6.695 2.705 -12.508 1 94.56 71 SER A C 1
ATOM 604 O O . SER A 1 71 ? 5.52 2.707 -12.141 1 94.56 71 SER A O 1
ATOM 606 N N . ILE A 1 72 ? 7.055 2.291 -13.695 1 93.06 72 ILE A N 1
ATOM 607 C CA . ILE A 1 72 ? 6.094 1.761 -14.664 1 93.06 72 ILE A CA 1
ATOM 608 C C . ILE A 1 72 ? 5.438 0.503 -14.094 1 93.06 72 ILE A C 1
ATOM 610 O O . ILE A 1 72 ? 4.223 0.335 -14.188 1 93.06 72 ILE A O 1
ATOM 614 N N . ILE A 1 73 ? 6.258 -0.324 -13.469 1 92.38 73 ILE A N 1
ATOM 615 C CA . ILE A 1 73 ? 5.781 -1.586 -12.914 1 92.38 73 ILE A CA 1
ATOM 616 C C . ILE A 1 73 ? 4.801 -1.312 -11.773 1 92.38 73 ILE A C 1
ATOM 618 O O . ILE A 1 73 ? 3.727 -1.912 -11.711 1 92.38 73 ILE A O 1
ATOM 622 N N . LYS A 1 74 ? 5.145 -0.352 -10.914 1 92 74 LYS A N 1
ATOM 623 C CA . LYS A 1 74 ? 4.336 -0.057 -9.734 1 92 74 LYS A CA 1
ATOM 624 C C . LYS A 1 74 ? 3.008 0.584 -10.125 1 92 74 LYS A C 1
ATOM 626 O O . LYS A 1 74 ? 1.994 0.378 -9.453 1 92 74 LYS A O 1
ATOM 631 N N . THR A 1 75 ? 3 1.351 -11.219 1 91.19 75 THR A N 1
ATOM 632 C CA . THR A 1 75 ? 1.784 2.045 -11.625 1 91.19 75 THR A CA 1
ATOM 633 C C . THR A 1 75 ? 1.015 1.228 -12.656 1 91.19 75 THR A C 1
ATOM 635 O O . THR A 1 75 ? -0.128 1.551 -12.992 1 91.19 75 THR A O 1
ATOM 638 N N . ASN A 1 76 ? 1.595 0.139 -13.117 1 86.56 76 ASN A N 1
ATOM 639 C CA . ASN A 1 76 ? 1.006 -0.673 -14.18 1 86.56 76 ASN A CA 1
ATOM 640 C C . ASN A 1 76 ? 0.657 0.17 -15.398 1 86.56 76 ASN A C 1
ATOM 642 O O . ASN A 1 76 ? -0.438 0.048 -15.953 1 86.56 76 ASN A O 1
ATOM 646 N N . THR A 1 77 ? 1.488 1.075 -15.688 1 83.19 77 THR A N 1
ATOM 647 C CA . THR A 1 77 ? 1.315 1.944 -16.844 1 83.19 77 THR A CA 1
ATOM 648 C C . THR A 1 77 ? 2.105 1.418 -18.031 1 83.19 77 THR A C 1
ATOM 650 O O . THR A 1 77 ? 3.143 0.775 -17.859 1 83.19 77 THR A O 1
ATOM 653 N N . ASN A 1 78 ? 1.54 1.575 -19.25 1 76.5 78 ASN A N 1
ATOM 654 C CA . ASN A 1 78 ? 2.271 1.195 -20.453 1 76.5 78 ASN A CA 1
ATOM 655 C C . ASN A 1 78 ? 3.379 2.193 -20.766 1 76.5 78 ASN A C 1
ATOM 657 O O . ASN A 1 78 ? 3.158 3.404 -20.734 1 76.5 78 ASN A O 1
ATOM 661 N N . PRO A 1 79 ? 4.574 1.63 -20.938 1 68.12 79 PRO A N 1
ATOM 662 C CA . PRO A 1 79 ? 5.688 2.539 -21.219 1 68.12 79 PRO A CA 1
ATOM 663 C C . PRO A 1 79 ? 5.508 3.297 -22.531 1 68.12 79 PRO A C 1
ATOM 665 O O . PRO A 1 79 ? 5.039 2.725 -23.531 1 68.12 79 PRO A O 1
ATOM 668 N N . LYS A 1 80 ? 5.383 4.469 -22.547 1 60.69 80 LYS A N 1
ATOM 669 C CA . LYS A 1 80 ? 5.277 5.207 -23.797 1 60.69 80 LYS A CA 1
ATOM 670 C C . LYS A 1 80 ? 6.582 5.133 -24.578 1 60.69 80 LYS A C 1
ATOM 672 O O . LYS A 1 80 ? 6.57 5.047 -25.812 1 60.69 80 LYS A O 1
ATOM 677 N N . ASN A 1 81 ? 7.832 5.816 -24.141 1 55.84 81 ASN A N 1
ATOM 678 C CA . ASN A 1 81 ? 8.961 6.266 -24.953 1 55.84 81 ASN A CA 1
ATOM 679 C C . ASN A 1 81 ? 10.047 5.195 -25.031 1 55.84 81 ASN A C 1
ATOM 681 O O . ASN A 1 81 ? 10.148 4.332 -24.156 1 55.84 81 ASN A O 1
ATOM 685 N N . GLN A 1 82 ? 10.594 5 -26.234 1 54.03 82 GLN A N 1
ATOM 686 C CA . GLN A 1 82 ? 11.867 4.363 -26.562 1 54.03 82 GLN A CA 1
ATOM 687 C C . GLN A 1 82 ? 12.992 4.875 -25.672 1 54.03 82 GLN A C 1
ATOM 689 O O . GLN A 1 82 ? 13.25 6.082 -25.625 1 54.03 82 GLN A O 1
ATOM 694 N N . LEU A 1 83 ? 13.289 4.289 -24.703 1 53.09 83 LEU A N 1
ATOM 695 C CA . LEU A 1 83 ? 14.344 4.738 -23.812 1 53.09 83 LEU A CA 1
ATOM 696 C C . LEU A 1 83 ? 15.688 4.797 -24.531 1 53.09 83 LEU A C 1
ATOM 698 O O . LEU A 1 83 ? 16.109 3.82 -25.156 1 53.09 83 LEU A O 1
ATOM 702 N N . PRO A 1 84 ? 16.25 5.949 -24.891 1 48.03 84 PRO A N 1
ATOM 703 C CA . PRO A 1 84 ? 17.609 5.934 -25.422 1 48.03 84 PRO A CA 1
ATOM 704 C C . PRO A 1 84 ? 18.609 5.289 -24.469 1 48.03 84 PRO A C 1
ATOM 706 O O . PRO A 1 84 ? 18.375 5.254 -23.25 1 48.03 84 PRO A O 1
ATOM 709 N N . LYS A 1 85 ? 19.625 4.711 -25.094 1 48.88 85 LYS A N 1
ATOM 710 C CA . LYS A 1 85 ? 20.75 3.969 -24.516 1 48.88 85 LYS A CA 1
ATOM 711 C C . LYS A 1 85 ? 21.516 4.824 -23.5 1 48.88 85 LYS A C 1
ATOM 713 O O . LYS A 1 85 ? 21.625 6.039 -23.672 1 48.88 85 LYS A O 1
ATOM 718 N N . ILE A 1 86 ? 21.875 4.352 -22.344 1 46.25 86 ILE A N 1
ATOM 719 C CA . ILE A 1 86 ? 22.312 4.621 -20.984 1 46.25 86 ILE A CA 1
ATOM 720 C C . ILE A 1 86 ? 23.781 5.023 -20.969 1 46.25 86 ILE A C 1
ATOM 722 O O . ILE A 1 86 ? 24.656 4.227 -21.312 1 46.25 86 ILE A O 1
ATOM 726 N N . PRO A 1 87 ? 24.188 6.273 -21.016 1 46.88 87 PRO A N 1
ATOM 727 C CA . PRO A 1 87 ? 25.625 6.43 -20.75 1 46.88 87 PRO A CA 1
ATOM 728 C C . PRO A 1 87 ? 26.016 5.992 -19.328 1 46.88 87 PRO A C 1
ATOM 730 O O . PRO A 1 87 ? 26.156 4.793 -19.078 1 46.88 87 PRO A O 1
ATOM 733 N N . SER A 1 88 ? 26.516 7.008 -18.297 1 50.06 88 SER A N 1
ATOM 734 C CA . SER A 1 88 ? 27.547 7.059 -17.266 1 50.06 88 SER A CA 1
ATOM 735 C C . SER A 1 88 ? 27 6.559 -15.922 1 50.06 88 SER A C 1
ATOM 737 O O . SER A 1 88 ? 25.891 6.918 -15.523 1 50.06 88 SER A O 1
ATOM 739 N N . TYR A 1 89 ? 27.594 5.422 -15.367 1 49.5 89 TYR A N 1
ATOM 740 C CA . TYR A 1 89 ? 27.359 4.746 -14.094 1 49.5 89 TYR A CA 1
ATOM 741 C C . TYR A 1 89 ? 28.047 5.484 -12.953 1 49.5 89 TYR A C 1
ATOM 743 O O . TYR A 1 89 ? 29.266 5.598 -12.922 1 49.5 89 TYR A O 1
ATOM 751 N N . GLU A 1 90 ? 27.594 6.613 -12.461 1 52.88 90 GLU A N 1
ATOM 752 C CA . GLU A 1 90 ? 28.25 6.973 -11.203 1 52.88 90 GLU A CA 1
ATOM 753 C C . GLU A 1 90 ? 27.609 6.246 -10.023 1 52.88 90 GLU A C 1
ATOM 755 O O . GLU A 1 90 ? 26.391 6.238 -9.875 1 52.88 90 GLU A O 1
ATOM 760 N N . ILE A 1 91 ? 28.438 5.281 -9.336 1 52.12 91 ILE A N 1
ATOM 761 C CA . ILE A 1 91 ? 28.016 4.543 -8.148 1 52.12 91 ILE A CA 1
ATOM 762 C C . ILE A 1 91 ? 27.672 5.52 -7.023 1 52.12 91 ILE A C 1
ATOM 764 O O . ILE A 1 91 ? 28.438 6.457 -6.758 1 52.12 91 ILE A O 1
ATOM 768 N N . LEU A 1 92 ? 26.469 5.438 -6.559 1 58.34 92 LEU A N 1
ATOM 769 C CA . LEU A 1 92 ? 26.078 6.219 -5.387 1 58.34 92 LEU A CA 1
ATOM 770 C C . LEU A 1 92 ? 26.984 5.902 -4.203 1 58.34 92 LEU A C 1
ATOM 772 O O . LEU A 1 92 ? 27.266 4.734 -3.922 1 58.34 92 LEU A O 1
ATOM 776 N N . SER A 1 93 ? 28 6.777 -3.912 1 57.66 93 SER A N 1
ATOM 777 C CA . SER A 1 93 ? 28.875 6.551 -2.77 1 57.66 93 SER A CA 1
ATOM 778 C C . SER A 1 93 ? 28.094 6.566 -1.46 1 57.66 93 SER A C 1
ATOM 780 O O . SER A 1 93 ? 27.266 7.445 -1.24 1 57.66 93 SER A O 1
ATOM 782 N N . LEU A 1 94 ? 28 5.348 -0.708 1 59.28 94 LEU A N 1
ATOM 783 C CA . LEU A 1 94 ? 27.375 5.242 0.603 1 59.28 94 LEU A CA 1
ATOM 784 C C . LEU A 1 94 ? 28.219 5.922 1.673 1 59.28 94 LEU A C 1
ATOM 786 O O . LEU A 1 94 ? 27.938 5.789 2.867 1 59.28 94 LEU A O 1
ATOM 790 N N . GLU A 1 95 ? 29.281 6.656 1.371 1 61.88 95 GLU A N 1
ATOM 791 C CA . GLU A 1 95 ? 30.219 7.145 2.385 1 61.88 95 GLU A CA 1
ATOM 792 C C . GLU A 1 95 ? 29.594 8.281 3.197 1 61.88 95 GLU A C 1
ATOM 794 O O . GLU A 1 95 ? 29.969 8.5 4.352 1 61.88 95 GLU A O 1
ATOM 799 N N . ASN A 1 96 ? 28.516 8.812 2.771 1 73.06 96 ASN A N 1
ATOM 800 C CA . ASN A 1 96 ? 28.062 10 3.484 1 73.06 96 ASN A CA 1
ATOM 801 C C . ASN A 1 96 ? 26.734 9.758 4.191 1 73.06 96 ASN A C 1
ATOM 803 O O . ASN A 1 96 ? 25.672 9.875 3.582 1 73.06 96 ASN A O 1
ATOM 807 N N . ILE A 1 97 ? 26.969 9.234 5.645 1 80 97 ILE A N 1
ATOM 808 C CA . ILE A 1 97 ? 25.766 9 6.445 1 80 97 ILE A CA 1
ATOM 809 C C . ILE A 1 97 ? 25.75 9.938 7.648 1 80 97 ILE A C 1
ATOM 811 O O . ILE A 1 97 ? 26.797 10.469 8.031 1 80 97 ILE A O 1
ATOM 815 N N . LEU A 1 98 ? 24.594 10.227 8.125 1 92.75 98 LEU A N 1
ATOM 816 C CA . LEU A 1 98 ? 24.438 11.031 9.336 1 92.75 98 LEU A CA 1
ATOM 817 C C . LEU A 1 98 ? 24.828 10.234 10.57 1 92.75 98 LEU A C 1
ATOM 819 O O . LEU A 1 98 ? 25.109 9.031 10.484 1 92.75 98 LEU A O 1
ATOM 823 N N . ASN A 1 99 ? 24.984 10.93 11.672 1 92.56 99 ASN A N 1
ATOM 824 C CA . ASN A 1 99 ? 25.25 10.273 12.953 1 92.56 99 ASN A CA 1
ATOM 825 C C . ASN A 1 99 ? 24.25 9.148 13.219 1 92.56 99 ASN A C 1
ATOM 827 O O . ASN A 1 99 ? 23.047 9.375 13.219 1 92.56 99 ASN A O 1
ATOM 831 N N . PHE A 1 100 ? 24.766 8.008 13.492 1 90.62 100 PHE A N 1
ATOM 832 C CA . PHE A 1 100 ? 23.938 6.812 13.641 1 90.62 100 PHE A CA 1
ATOM 833 C C . PHE A 1 100 ? 22.953 6.969 14.805 1 90.62 100 PHE A C 1
ATOM 835 O O . PHE A 1 100 ? 21.828 6.496 14.742 1 90.62 100 PHE A O 1
ATOM 842 N N . LYS A 1 101 ? 23.422 7.59 15.805 1 93.25 101 LYS A N 1
ATOM 843 C CA . LYS A 1 101 ? 22.562 7.781 16.969 1 93.25 101 LYS A CA 1
ATOM 844 C C . LYS A 1 101 ? 21.391 8.688 16.641 1 93.25 101 LYS A C 1
ATOM 846 O O . LYS A 1 101 ? 20.25 8.414 17.047 1 93.25 101 LYS A O 1
ATOM 851 N N . SER A 1 102 ? 21.641 9.742 15.906 1 96.62 102 SER A N 1
ATOM 852 C CA . SER A 1 102 ? 20.578 10.656 15.492 1 96.62 102 SER A CA 1
ATOM 853 C C . SER A 1 102 ? 19.531 9.945 14.664 1 96.62 102 SER A C 1
ATOM 855 O O . SER A 1 102 ? 18.328 10.102 14.906 1 96.62 102 SER A O 1
ATOM 857 N N . VAL A 1 103 ? 20 9.086 13.758 1 96.19 103 VAL A N 1
ATOM 858 C CA . VAL A 1 103 ? 19.094 8.367 12.859 1 96.19 103 VAL A CA 1
ATOM 859 C C . VAL A 1 103 ? 18.281 7.355 13.656 1 96.19 103 VAL A C 1
ATOM 861 O O . VAL A 1 103 ? 17.062 7.246 13.477 1 96.19 103 VAL A O 1
ATOM 864 N N . GLU A 1 104 ? 18.891 6.688 14.562 1 93.88 104 GLU A N 1
ATOM 865 C CA . GLU A 1 104 ? 18.203 5.688 15.367 1 93.88 104 GLU A CA 1
ATOM 866 C C . GLU A 1 104 ? 17.141 6.332 16.25 1 93.88 104 GLU A C 1
ATOM 868 O O . GLU A 1 104 ? 16 5.855 16.328 1 93.88 104 GLU A O 1
ATOM 873 N N . ILE A 1 105 ? 17.5 7.402 16.906 1 96.56 105 ILE A N 1
ATOM 874 C CA . ILE A 1 105 ? 16.562 8.102 17.797 1 96.56 105 ILE A CA 1
ATOM 875 C C . ILE A 1 105 ? 15.367 8.602 16.984 1 96.56 105 ILE A C 1
ATOM 877 O O . ILE A 1 105 ? 14.234 8.578 17.469 1 96.56 105 ILE A O 1
ATOM 881 N N . PHE A 1 106 ? 15.672 9.031 15.797 1 97.38 106 PHE A N 1
ATOM 882 C CA . PHE A 1 106 ? 14.586 9.492 14.938 1 97.38 106 PHE A CA 1
ATOM 883 C C . PHE A 1 106 ? 13.562 8.383 14.711 1 97.38 106 PHE A C 1
ATOM 885 O O . PHE A 1 106 ? 12.367 8.586 14.914 1 97.38 106 PHE A O 1
ATOM 892 N N . TRP A 1 107 ? 14.023 7.25 14.305 1 96 107 TRP A N 1
ATOM 893 C CA . TRP A 1 107 ? 13.094 6.16 14.016 1 96 107 TRP A CA 1
ATOM 894 C C . TRP A 1 107 ? 12.406 5.676 15.281 1 96 107 TRP A C 1
ATOM 896 O O . TRP A 1 107 ? 11.219 5.336 15.258 1 96 107 TRP A O 1
ATOM 906 N N . GLU A 1 108 ? 13.094 5.652 16.375 1 94.06 108 GLU A N 1
ATOM 907 C CA . GLU A 1 108 ? 12.477 5.32 17.656 1 94.06 108 GLU A CA 1
ATOM 908 C C . GLU A 1 108 ? 11.352 6.293 18 1 94.06 108 GLU A C 1
ATOM 910 O O . GLU A 1 108 ? 10.297 5.891 18.484 1 94.06 108 GLU A O 1
ATOM 915 N N . SER A 1 109 ? 11.617 7.559 17.703 1 96.12 109 SER A N 1
ATOM 916 C CA . SER A 1 109 ? 10.648 8.594 18.062 1 96.12 109 SER A CA 1
ATOM 917 C C . SER A 1 109 ? 9.312 8.359 17.359 1 96.12 109 SER A C 1
ATOM 919 O O . SER A 1 109 ? 8.25 8.648 17.938 1 96.12 109 SER A O 1
ATOM 921 N N . LEU A 1 110 ? 9.312 7.84 16.172 1 94.62 110 LEU A N 1
ATOM 922 C CA . LEU A 1 110 ? 8.094 7.656 15.391 1 94.62 110 LEU A CA 1
ATOM 923 C C . LEU A 1 110 ? 7.258 6.512 15.953 1 94.62 110 LEU A C 1
ATOM 925 O O . LEU A 1 110 ? 6.098 6.344 15.578 1 94.62 110 LEU A O 1
ATOM 929 N N . THR A 1 111 ? 7.832 5.719 16.844 1 92.69 111 THR A N 1
ATOM 930 C CA . THR A 1 111 ? 7.078 4.656 17.5 1 92.69 111 THR A CA 1
ATOM 931 C C . THR A 1 111 ? 6.379 5.18 18.75 1 92.69 111 THR A C 1
ATOM 933 O O . THR A 1 111 ? 5.574 4.469 19.359 1 92.69 111 THR A O 1
ATOM 936 N N . LYS A 1 112 ? 6.715 6.398 19.109 1 91.88 112 LYS A N 1
ATOM 937 C CA . LYS A 1 112 ? 6.156 6.996 20.312 1 91.88 112 LYS A CA 1
ATOM 938 C C . LYS A 1 112 ? 5.02 7.961 19.984 1 91.88 112 LYS A C 1
ATOM 940 O O . LYS A 1 112 ? 4.707 8.172 18.812 1 91.88 112 LYS A O 1
ATOM 945 N N . LYS A 1 113 ? 4.391 8.43 21.062 1 87.94 113 LYS A N 1
ATOM 946 C CA . LYS A 1 113 ? 3.275 9.359 20.891 1 87.94 113 LYS A CA 1
ATOM 947 C C . LYS A 1 113 ? 3.463 10.602 21.75 1 87.94 113 LYS A C 1
ATOM 949 O O . LYS A 1 113 ? 4.27 10.602 22.688 1 87.94 113 LYS A O 1
ATOM 954 N N . ASP A 1 114 ? 2.906 11.633 21.375 1 87.75 114 ASP A N 1
ATOM 955 C CA . ASP A 1 114 ? 2.729 12.836 22.172 1 87.75 114 ASP A CA 1
ATOM 956 C C . ASP A 1 114 ? 4.074 13.477 22.5 1 87.75 114 ASP A C 1
ATOM 958 O O . ASP A 1 114 ? 4.883 13.734 21.609 1 87.75 114 ASP A O 1
ATOM 962 N N . ILE A 1 115 ? 4.246 13.727 23.781 1 91.44 115 ILE A N 1
ATOM 963 C CA . ILE A 1 115 ? 5.379 14.531 24.219 1 91.44 115 ILE A CA 1
ATOM 964 C C . ILE A 1 115 ? 6.672 13.734 24.062 1 91.44 115 ILE A C 1
ATOM 966 O O . ILE A 1 115 ? 7.723 14.305 23.75 1 91.44 115 ILE A O 1
ATOM 970 N N . LEU A 1 116 ? 6.57 12.461 24.203 1 94 116 LEU A N 1
ATOM 971 C CA . LEU A 1 116 ? 7.762 11.633 24.062 1 94 116 LEU A CA 1
ATOM 972 C C . LEU A 1 116 ? 8.273 11.664 22.625 1 94 116 LEU A C 1
ATOM 974 O O . LEU A 1 116 ? 9.477 11.711 22.391 1 94 116 LEU A O 1
ATOM 978 N N . LYS A 1 117 ? 7.379 11.609 21.719 1 95.12 117 LYS A N 1
ATOM 979 C CA . LYS A 1 117 ? 7.75 11.742 20.312 1 95.12 117 LYS A CA 1
ATOM 980 C C . LYS A 1 117 ? 8.438 13.078 20.031 1 95.12 117 LYS A C 1
ATOM 982 O O . LYS A 1 117 ? 9.5 13.117 19.422 1 95.12 117 LYS A O 1
ATOM 987 N N . LYS A 1 118 ? 7.875 14.156 20.547 1 96.44 118 LYS A N 1
ATOM 988 C CA . LYS A 1 118 ? 8.453 15.484 20.391 1 96.44 118 LYS A CA 1
ATOM 989 C C . LYS A 1 118 ? 9.867 15.547 20.953 1 96.44 118 LYS A C 1
ATOM 991 O O . LYS A 1 118 ? 10.797 15.977 20.266 1 96.44 118 LYS A O 1
ATOM 996 N N . ASP A 1 119 ? 10.031 15.031 22.141 1 97.38 119 ASP A N 1
ATOM 997 C CA . ASP A 1 119 ? 11.32 15.102 22.828 1 97.38 119 ASP A CA 1
ATOM 998 C C . ASP A 1 119 ? 12.391 14.32 22.062 1 97.38 119 ASP A C 1
ATOM 1000 O O . ASP A 1 119 ? 13.516 14.797 21.891 1 97.38 119 ASP A O 1
ATOM 1004 N N . LEU A 1 120 ? 12.016 13.172 21.641 1 97.75 120 LEU A N 1
ATOM 1005 C CA . LEU A 1 120 ? 12.969 12.328 20.922 1 97.75 120 LEU A CA 1
ATOM 1006 C C . LEU A 1 120 ? 13.312 12.93 19.562 1 97.75 120 LEU A C 1
ATOM 1008 O O . LEU A 1 120 ? 14.461 12.844 19.109 1 97.75 120 LEU A O 1
ATOM 1012 N N . LEU A 1 121 ? 12.375 13.508 18.891 1 98.12 121 LEU A N 1
ATOM 1013 C CA . LEU A 1 121 ? 12.648 14.164 17.609 1 98.12 121 LEU A CA 1
ATOM 1014 C C . LEU A 1 121 ? 13.617 15.328 17.797 1 98.12 121 LEU A C 1
ATOM 1016 O O . LEU A 1 121 ? 14.547 15.508 17 1 98.12 121 LEU A O 1
ATOM 1020 N N . ILE A 1 122 ? 13.367 16.094 18.828 1 98.38 122 ILE A N 1
ATOM 1021 C CA . ILE A 1 122 ? 14.258 17.203 19.141 1 98.38 122 ILE A CA 1
ATOM 1022 C C . ILE A 1 122 ? 15.648 16.672 19.469 1 98.38 122 ILE A C 1
ATOM 1024 O O . ILE A 1 122 ? 16.656 17.203 18.984 1 98.38 122 ILE A O 1
ATOM 1028 N N . LYS A 1 123 ? 15.695 15.633 20.25 1 98.25 123 LYS A N 1
ATOM 1029 C CA . LYS A 1 123 ? 16.969 15.023 20.609 1 98.25 123 LYS A CA 1
ATOM 1030 C C . LYS A 1 123 ? 17.703 14.523 19.359 1 98.25 123 LYS A C 1
ATOM 1032 O O . LYS A 1 123 ? 18.922 14.711 19.234 1 98.25 123 LYS A O 1
ATOM 1037 N N . ALA A 1 124 ? 17.031 13.859 18.469 1 98.31 124 ALA A N 1
ATOM 1038 C CA . ALA A 1 124 ? 17.625 13.383 17.219 1 98.31 124 ALA A CA 1
ATOM 1039 C C . ALA A 1 124 ? 18.234 14.539 16.422 1 98.31 124 ALA A C 1
ATOM 1041 O O . ALA A 1 124 ? 19.375 14.43 15.945 1 98.31 124 ALA A O 1
ATOM 1042 N N . TYR A 1 125 ? 17.547 15.625 16.344 1 98.31 125 TYR A N 1
ATOM 1043 C CA . TYR A 1 125 ? 18.031 16.797 15.609 1 98.31 125 TYR A CA 1
ATOM 1044 C C . TYR A 1 125 ? 19.234 17.422 16.297 1 98.31 125 TYR A C 1
ATOM 1046 O O . TYR A 1 125 ? 20.203 17.797 15.641 1 98.31 125 TYR A O 1
ATOM 1054 N N . LYS A 1 126 ? 19.203 17.5 17.578 1 98.12 126 LYS A N 1
ATOM 1055 C CA . LYS A 1 126 ? 20.297 18.125 18.328 1 98.12 126 LYS A CA 1
ATOM 1056 C C . LYS A 1 126 ? 21.562 17.266 18.266 1 98.12 126 LYS A C 1
ATOM 1058 O O . LYS A 1 126 ? 22.672 17.781 18.328 1 98.12 126 LYS A O 1
ATOM 1063 N N . THR A 1 127 ? 21.391 15.961 18.172 1 97.56 127 THR A N 1
ATOM 1064 C CA . THR A 1 127 ? 22.516 15.055 18.047 1 97.56 127 THR A CA 1
ATOM 1065 C C . THR A 1 127 ? 23.25 15.273 16.719 1 97.56 127 THR A C 1
ATOM 1067 O O . THR A 1 127 ? 24.484 15.203 16.672 1 97.56 127 THR A O 1
ATOM 1070 N N . ASP A 1 128 ? 22.578 15.562 15.625 1 97.06 128 ASP A N 1
ATOM 1071 C CA . ASP A 1 128 ? 23.094 15.93 14.312 1 97.06 128 ASP A CA 1
ATOM 1072 C C . ASP A 1 128 ? 22.156 16.906 13.609 1 97.06 128 ASP A C 1
ATOM 1074 O O . ASP A 1 128 ? 21.109 16.5 13.086 1 97.06 128 ASP A O 1
ATOM 1078 N N . THR A 1 129 ? 22.516 18.125 13.531 1 96.5 129 THR A N 1
ATOM 1079 C CA . THR A 1 129 ? 21.625 19.188 13.039 1 96.5 129 THR A CA 1
ATOM 1080 C C . THR A 1 129 ? 21.406 19.031 11.539 1 96.5 129 THR A C 1
ATOM 1082 O O . THR A 1 129 ? 20.594 19.766 10.953 1 96.5 129 THR A O 1
ATOM 1085 N N . ARG A 1 130 ? 22.094 18.203 10.93 1 96.31 130 ARG A N 1
ATOM 1086 C CA . ARG A 1 130 ? 21.875 17.906 9.516 1 96.31 130 ARG A CA 1
ATOM 1087 C C . ARG A 1 130 ? 20.641 17.031 9.328 1 96.31 130 ARG A C 1
ATOM 1089 O O . ARG A 1 130 ? 20.141 16.891 8.211 1 96.31 130 ARG A O 1
ATOM 1096 N N . ASN A 1 131 ? 20.094 16.312 10.383 1 97.56 131 ASN A N 1
ATOM 1097 C CA . ASN A 1 131 ? 18.906 15.461 10.336 1 97.56 131 ASN A CA 1
ATOM 1098 C C . ASN A 1 131 ? 17.641 16.297 10.242 1 97.56 131 ASN A C 1
ATOM 1100 O O . ASN A 1 131 ? 16.828 16.328 11.18 1 97.56 131 ASN A O 1
ATOM 1104 N N . ILE A 1 132 ? 17.359 16.797 9.125 1 96.94 132 ILE A N 1
ATOM 1105 C CA . ILE A 1 132 ? 16.219 17.703 8.992 1 96.94 132 ILE A CA 1
ATOM 1106 C C . ILE A 1 132 ? 14.93 16.906 8.859 1 96.94 132 ILE A C 1
ATOM 1108 O O . ILE A 1 132 ? 13.836 17.484 8.828 1 96.94 132 ILE A O 1
ATOM 1112 N N . GLU A 1 133 ? 15.039 15.555 8.734 1 98.12 133 GLU A N 1
ATOM 1113 C CA . GLU A 1 133 ? 13.852 14.703 8.797 1 98.12 133 GLU A CA 1
ATOM 1114 C C . GLU A 1 133 ? 13.094 14.922 10.109 1 98.12 133 GLU A C 1
ATOM 1116 O O . GLU A 1 133 ? 11.859 14.961 10.117 1 98.12 133 GLU A O 1
ATOM 1121 N N . SER A 1 134 ? 13.852 15.047 11.172 1 97.94 134 SER A N 1
ATOM 1122 C CA . SER A 1 134 ? 13.242 15.289 12.469 1 97.94 134 SER A CA 1
ATOM 1123 C C . SER A 1 134 ? 12.484 16.609 12.484 1 97.94 134 SER A C 1
ATOM 1125 O O . SER A 1 134 ? 11.367 16.688 12.992 1 97.94 134 SER A O 1
ATOM 1127 N N . LEU A 1 135 ? 13.086 17.641 11.883 1 97.19 135 LEU A N 1
ATOM 1128 C CA . LEU A 1 135 ? 12.438 18.953 11.797 1 97.19 135 LEU A CA 1
ATOM 1129 C C . LEU A 1 135 ? 11.164 18.859 10.969 1 97.19 135 LEU A C 1
ATOM 1131 O O . LEU A 1 135 ? 10.141 19.453 11.328 1 97.19 135 LEU A O 1
ATOM 1135 N N . TYR A 1 136 ? 11.312 18.156 9.914 1 97.25 13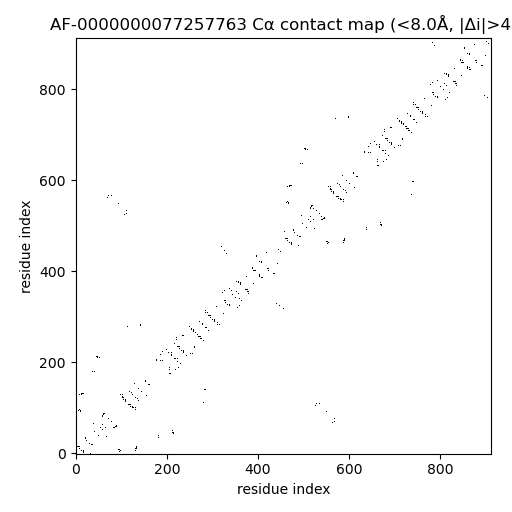6 TYR A N 1
ATOM 1136 C CA . TYR A 1 136 ? 10.156 17.969 9.039 1 97.25 136 TYR A CA 1
ATOM 1137 C C . TYR A 1 136 ? 8.961 17.438 9.805 1 97.25 136 TYR A C 1
ATOM 1139 O O . TYR A 1 136 ? 7.855 17.984 9.711 1 97.25 136 TYR A O 1
ATOM 1147 N N . TYR A 1 137 ? 9.133 16.406 10.633 1 96.94 137 TYR A N 1
ATOM 1148 C CA . TYR A 1 137 ? 8.023 15.789 11.367 1 96.94 137 TYR A CA 1
ATOM 1149 C C . TYR A 1 137 ? 7.535 16.703 12.477 1 96.94 137 TYR A C 1
ATOM 1151 O O . TYR A 1 137 ? 6.332 16.781 12.742 1 96.94 137 TYR A O 1
ATOM 1159 N N . LEU A 1 138 ? 8.453 17.406 13.094 1 96.56 138 LEU A N 1
ATOM 1160 C CA . LEU A 1 138 ? 8.078 18.328 14.156 1 96.56 138 LEU A CA 1
ATOM 1161 C C . LEU A 1 138 ? 7.191 19.453 13.609 1 96.56 138 LEU A C 1
ATOM 1163 O O . LEU A 1 138 ? 6.199 19.828 14.234 1 96.56 138 LEU A O 1
ATOM 1167 N N . ILE A 1 139 ? 7.531 19.891 12.43 1 94.12 139 ILE A N 1
ATOM 1168 C CA . ILE A 1 139 ? 6.82 21.016 11.836 1 94.12 139 ILE A CA 1
ATOM 1169 C C . ILE A 1 139 ? 5.527 20.531 11.188 1 94.12 139 ILE A C 1
ATOM 1171 O O . ILE A 1 139 ? 4.465 21.125 11.375 1 94.12 139 ILE A O 1
ATOM 1175 N N . LYS A 1 140 ? 5.633 19.422 10.477 1 93.19 140 LYS A N 1
ATOM 1176 C CA . LYS A 1 140 ? 4.473 18.844 9.805 1 93.19 140 LYS A CA 1
ATOM 1177 C C . LYS A 1 140 ? 3.346 18.578 10.789 1 93.19 140 LYS A C 1
ATOM 1179 O O . LYS A 1 140 ? 2.178 18.828 10.5 1 93.19 140 LYS A O 1
ATOM 1184 N N . ASP A 1 141 ? 3.738 18.109 12.008 1 92.94 141 ASP A N 1
ATOM 1185 C CA . ASP A 1 141 ? 2.74 17.688 12.992 1 92.94 141 ASP A CA 1
ATOM 1186 C C . ASP A 1 141 ? 2.498 18.797 14.016 1 92.94 141 ASP A C 1
ATOM 1188 O O . ASP A 1 141 ? 1.885 18.562 15.062 1 92.94 141 ASP A O 1
ATOM 1192 N N . GLU A 1 142 ? 3.051 20 13.711 1 92.56 142 GLU A N 1
ATOM 1193 C CA . GLU A 1 142 ? 2.871 21.172 14.578 1 92.56 142 GLU A CA 1
ATOM 1194 C C . GLU A 1 142 ? 3.168 20.812 16.031 1 92.56 142 GLU A C 1
ATOM 1196 O O . GLU A 1 142 ? 2.357 21.094 16.922 1 92.56 142 GLU A O 1
ATOM 1201 N N . MET A 1 143 ? 4.305 20.266 16.203 1 94.12 143 MET A N 1
ATOM 1202 C CA . MET A 1 143 ? 4.719 19.859 17.547 1 94.12 143 MET A CA 1
ATOM 1203 C C . MET A 1 143 ? 5.559 20.953 18.203 1 94.12 143 MET A C 1
ATOM 1205 O O . MET A 1 143 ? 5.961 20.812 19.359 1 94.12 143 MET A O 1
ATOM 1209 N N . LEU A 1 144 ? 5.766 22.016 17.453 1 93.5 144 LEU A N 1
ATOM 1210 C CA . LEU A 1 144 ? 6.586 23.125 17.953 1 93.5 144 LEU A CA 1
ATOM 1211 C C . LEU A 1 144 ? 5.832 24.438 17.875 1 93.5 144 LEU A C 1
ATOM 1213 O O . LEU A 1 144 ? 5.039 24.656 16.953 1 93.5 144 LEU A O 1
ATOM 1217 N N . THR A 1 145 ? 6.16 25.297 18.797 1 87.94 145 THR A N 1
ATOM 1218 C CA . THR A 1 145 ? 5.73 26.688 18.672 1 87.94 145 THR A CA 1
ATOM 1219 C C . THR A 1 145 ? 6.613 27.438 17.672 1 87.94 145 THR A C 1
ATOM 1221 O O . THR A 1 145 ? 7.676 26.953 17.297 1 87.94 145 THR A O 1
ATOM 1224 N N . GLN A 1 146 ? 6.195 28.562 17.266 1 84.94 146 GLN A N 1
ATOM 1225 C CA . GLN A 1 146 ? 6.969 29.344 16.312 1 84.94 146 GLN A CA 1
ATOM 1226 C C . GLN A 1 146 ? 8.344 29.688 16.875 1 84.94 146 GLN A C 1
ATOM 1228 O O . GLN A 1 146 ? 9.344 29.656 16.156 1 84.94 146 GLN A O 1
ATOM 1233 N N . LYS A 1 147 ? 8.383 30.031 18.125 1 87.88 147 LYS A N 1
ATOM 1234 C CA . LYS A 1 147 ? 9.641 30.359 18.766 1 87.88 147 LYS A CA 1
ATOM 1235 C C . LYS A 1 147 ? 10.578 29.156 18.812 1 87.88 147 LYS A C 1
ATOM 1237 O O . LYS A 1 147 ? 11.781 29.281 18.578 1 87.88 147 LYS A O 1
ATOM 1242 N N . GLU A 1 148 ? 10.023 28.031 19.078 1 93.06 148 GLU A N 1
ATOM 1243 C CA . GLU A 1 148 ? 10.82 26.812 19.141 1 93.06 148 GLU A CA 1
ATOM 1244 C C . GLU A 1 148 ? 11.375 26.453 17.75 1 93.06 148 GLU A C 1
ATOM 1246 O O . GLU A 1 148 ? 12.508 25.969 17.641 1 93.06 148 GLU A O 1
ATOM 1251 N N . VAL A 1 149 ? 10.594 26.641 16.719 1 94.38 149 VAL A N 1
ATOM 1252 C CA . VAL A 1 149 ? 11.039 26.375 15.359 1 94.38 149 VAL A CA 1
ATOM 1253 C C . VAL A 1 149 ? 12.273 27.203 15.039 1 94.38 149 VAL A C 1
ATOM 1255 O O . VAL A 1 149 ? 13.289 26.672 14.594 1 94.38 149 VAL A O 1
ATOM 1258 N N . SER A 1 150 ? 12.172 28.5 15.312 1 94.25 150 SER A N 1
ATOM 1259 C CA . SER A 1 150 ? 13.281 29.391 15.016 1 94.25 150 SER A CA 1
ATOM 1260 C C . SER A 1 150 ? 14.531 29.016 15.812 1 94.25 150 SER A C 1
ATOM 1262 O O . SER A 1 150 ? 15.633 29.016 15.273 1 94.25 150 SER A O 1
ATOM 1264 N N . SER A 1 151 ? 14.32 28.688 17.047 1 96.31 151 SER A N 1
ATOM 1265 C CA . SER A 1 151 ? 15.438 28.297 17.891 1 96.31 151 SER A CA 1
ATOM 1266 C C . SER A 1 151 ? 16.141 27.062 17.359 1 96.31 151 SER A C 1
ATOM 1268 O O . SER A 1 151 ? 17.375 26.984 17.375 1 96.31 151 SER A O 1
ATOM 1270 N N . LEU A 1 152 ? 15.414 26.094 16.891 1 97.5 152 LEU A N 1
ATOM 1271 C CA . LEU A 1 152 ? 15.992 24.859 16.375 1 97.5 152 LEU A CA 1
ATOM 1272 C C . LEU A 1 152 ? 16.672 25.094 15.031 1 97.5 152 LEU A C 1
ATOM 1274 O O . LEU A 1 152 ? 17.75 24.531 14.773 1 97.5 152 LEU A O 1
ATOM 1278 N N . LEU A 1 153 ? 16.031 25.875 14.188 1 97.19 153 LEU A N 1
ATOM 1279 C CA . LEU A 1 153 ? 16.641 26.172 12.898 1 97.19 153 LEU A CA 1
ATOM 1280 C C . LEU A 1 153 ? 17.984 26.875 13.07 1 97.19 153 LEU A C 1
ATOM 1282 O O . LEU A 1 153 ? 18.922 26.609 12.312 1 97.19 153 LEU A O 1
ATOM 1286 N N . ASP A 1 154 ? 18.109 27.688 14.086 1 96.81 154 ASP A N 1
ATOM 1287 C CA . ASP A 1 154 ? 19.297 28.5 14.32 1 96.81 154 ASP A CA 1
ATOM 1288 C C . ASP A 1 154 ? 20.469 27.625 14.789 1 96.81 154 ASP A C 1
ATOM 1290 O O . ASP A 1 154 ? 21.625 28.062 14.766 1 96.81 154 ASP A O 1
ATOM 1294 N N . LEU A 1 155 ? 20.188 26.422 15.203 1 96.81 155 LEU A N 1
ATOM 1295 C CA . LEU A 1 155 ? 21.25 25.531 15.68 1 96.81 155 LEU A CA 1
ATOM 1296 C C . LEU A 1 155 ? 22.109 25.047 14.523 1 96.81 155 LEU A C 1
ATOM 1298 O O . LEU A 1 155 ? 23.25 24.609 14.727 1 96.81 155 LEU A O 1
ATOM 1302 N N . ASN A 1 156 ? 21.531 25 13.328 1 95.88 156 ASN A N 1
ATOM 1303 C CA . ASN A 1 156 ? 22.25 24.516 12.156 1 95.88 156 ASN A CA 1
ATOM 1304 C C . ASN A 1 156 ? 23.078 25.625 11.5 1 95.88 156 ASN A C 1
ATOM 1306 O O . ASN A 1 156 ? 22.609 26.75 11.391 1 95.88 156 ASN A O 1
ATOM 1310 N N . GLU A 1 157 ? 24.266 25.297 11.031 1 93.69 157 GLU A N 1
ATOM 1311 C CA . GLU A 1 157 ? 25.141 26.266 10.398 1 93.69 157 GLU A CA 1
ATOM 1312 C C . GLU A 1 157 ? 24.531 26.812 9.109 1 93.69 157 GLU A C 1
ATOM 1314 O O . GLU A 1 157 ? 24.797 27.953 8.719 1 93.69 157 GLU A O 1
ATOM 1319 N N . GLN A 1 158 ? 23.781 26.047 8.406 1 94.56 158 GLN A N 1
ATOM 1320 C CA . GLN A 1 158 ? 23.109 26.469 7.184 1 94.56 158 GLN A CA 1
ATOM 1321 C C . GLN A 1 158 ? 21.641 26.844 7.461 1 94.56 158 GLN A C 1
ATOM 1323 O O . GLN A 1 158 ? 20.75 26.406 6.738 1 94.56 158 GLN A O 1
ATOM 1328 N N . ARG A 1 159 ? 21.469 27.578 8.461 1 94.88 159 ARG A N 1
ATOM 1329 C CA . ARG A 1 159 ? 20.125 27.938 8.922 1 94.88 159 ARG A CA 1
ATOM 1330 C C . ARG A 1 159 ? 19.359 28.672 7.836 1 94.88 159 ARG A C 1
ATOM 1332 O O . ARG A 1 159 ? 18.141 28.531 7.734 1 94.88 159 ARG A O 1
ATOM 1339 N N . ASP A 1 160 ? 19.953 29.438 6.957 1 93.25 160 ASP A N 1
ATOM 1340 C CA . ASP A 1 160 ? 19.281 30.203 5.914 1 93.25 160 ASP A CA 1
ATOM 1341 C C . ASP A 1 160 ? 18.531 29.266 4.957 1 93.25 160 ASP A C 1
ATOM 1343 O O . ASP A 1 160 ? 17.422 29.578 4.527 1 93.25 160 ASP A O 1
ATOM 1347 N N . ILE A 1 161 ? 19.156 28.172 4.613 1 93.25 161 ILE A N 1
ATOM 1348 C CA . ILE A 1 161 ? 18.516 27.188 3.738 1 93.25 161 ILE A CA 1
ATOM 1349 C C . ILE A 1 161 ? 17.281 26.625 4.418 1 93.25 161 ILE A C 1
ATOM 1351 O O . ILE A 1 161 ? 16.234 26.469 3.789 1 93.25 161 ILE A O 1
ATOM 1355 N N . LEU A 1 162 ? 17.406 26.328 5.723 1 95.88 162 LEU A N 1
ATOM 1356 C CA . LEU A 1 162 ? 16.312 25.734 6.469 1 95.88 162 LEU A CA 1
ATOM 1357 C C . LEU A 1 162 ? 15.141 26.703 6.574 1 95.88 162 LEU A C 1
ATOM 1359 O O . LEU A 1 162 ? 13.977 26.297 6.469 1 95.88 162 LEU A O 1
ATOM 1363 N N . TYR A 1 163 ? 15.477 27.984 6.73 1 94.31 163 TYR A N 1
ATOM 1364 C CA . TYR A 1 163 ? 14.422 28.984 6.762 1 94.31 163 TYR A CA 1
ATOM 1365 C C . TYR A 1 163 ? 13.68 29.031 5.43 1 94.31 163 TYR A C 1
ATOM 1367 O O . TYR A 1 163 ? 12.453 29.156 5.398 1 94.31 163 TYR A O 1
ATOM 1375 N N . GLN A 1 164 ? 14.289 28.922 4.379 1 91.31 164 GLN A N 1
ATOM 1376 C CA . GLN A 1 164 ? 13.664 28.953 3.062 1 91.31 164 GLN A CA 1
ATOM 1377 C C . GLN A 1 164 ? 12.773 27.734 2.842 1 91.31 164 GLN A C 1
ATOM 1379 O O . GLN A 1 164 ? 11.695 27.844 2.264 1 91.31 164 GLN A O 1
ATOM 1384 N N . ILE A 1 165 ? 13.219 26.578 3.328 1 92.88 165 ILE A N 1
ATOM 1385 C CA . ILE A 1 165 ? 12.523 25.328 3.092 1 92.88 165 ILE A CA 1
ATOM 1386 C C . ILE A 1 165 ? 11.258 25.266 3.951 1 92.88 165 ILE A C 1
ATOM 1388 O O . ILE A 1 165 ? 10.195 24.875 3.473 1 92.88 165 ILE A O 1
ATOM 1392 N N . PHE A 1 166 ? 11.383 25.734 5.219 1 92.56 166 PHE A N 1
ATOM 1393 C CA . PHE A 1 166 ? 10.312 25.438 6.16 1 92.56 166 PHE A CA 1
ATOM 1394 C C . PHE A 1 166 ? 9.438 26.672 6.395 1 92.56 166 PHE A C 1
ATOM 1396 O O . PHE A 1 166 ? 8.258 26.547 6.734 1 92.56 166 PHE A O 1
ATOM 1403 N N . LEU A 1 167 ? 9.961 27.922 6.203 1 88.56 167 LEU A N 1
ATOM 1404 C CA . LEU A 1 167 ? 9.195 29.094 6.605 1 88.56 167 LEU A CA 1
ATOM 1405 C C . LEU A 1 167 ? 8.945 30.016 5.414 1 88.56 167 LEU A C 1
ATOM 1407 O O . LEU A 1 167 ? 7.922 30.703 5.355 1 88.56 167 LEU A O 1
ATOM 1411 N N . ASN A 1 168 ? 9.844 30.109 4.461 1 80.69 168 ASN A N 1
ATOM 1412 C CA . ASN A 1 168 ? 9.727 31.062 3.371 1 80.69 168 ASN A CA 1
ATOM 1413 C C . ASN A 1 168 ? 9.477 30.375 2.035 1 80.69 168 ASN A C 1
ATOM 1415 O O . ASN A 1 168 ? 10.039 30.766 1.012 1 80.69 168 ASN A O 1
ATOM 1419 N N . TYR A 1 169 ? 8.664 29.391 2.08 1 73.25 169 TYR A N 1
ATOM 1420 C CA . TYR A 1 169 ? 8.453 28.594 0.879 1 73.25 169 TYR A CA 1
ATOM 1421 C C . TYR A 1 169 ? 7.676 29.375 -0.171 1 73.25 169 TYR A C 1
ATOM 1423 O O . TYR A 1 169 ? 7.715 29.047 -1.357 1 73.25 169 TYR A O 1
ATOM 1431 N N . GLU A 1 170 ? 6.961 30.406 0.195 1 69.94 170 GLU A N 1
ATOM 1432 C CA . GLU A 1 170 ? 6.137 31.203 -0.708 1 69.94 170 GLU A CA 1
ATOM 1433 C C . GLU A 1 170 ? 6.996 32 -1.688 1 69.94 170 GLU A C 1
ATOM 1435 O O . GLU A 1 170 ? 6.508 32.438 -2.729 1 69.94 170 GLU A O 1
ATOM 1440 N N . ASN A 1 171 ? 8.117 32.125 -1.364 1 62.53 171 ASN A N 1
ATOM 1441 C CA . ASN A 1 171 ? 8.984 32.938 -2.211 1 62.53 171 ASN A CA 1
ATOM 1442 C C . ASN A 1 171 ? 9.297 32.25 -3.527 1 62.53 171 ASN A C 1
ATOM 1444 O O . ASN A 1 171 ? 9.844 32.844 -4.445 1 62.53 171 ASN A O 1
ATOM 1448 N N . PHE A 1 172 ? 8.805 31.031 -3.623 1 61.09 172 PHE A N 1
ATOM 1449 C CA . PHE A 1 172 ? 9.078 30.328 -4.871 1 61.09 172 PHE A CA 1
ATOM 1450 C C . PHE A 1 172 ? 7.938 30.531 -5.863 1 61.09 172 PHE A C 1
ATOM 1452 O O . PHE A 1 172 ? 6.77 30.562 -5.477 1 61.09 172 PHE A O 1
ATOM 1459 N N . ASP A 1 173 ? 8.203 31.156 -6.992 1 57.19 173 ASP A N 1
ATOM 1460 C CA . ASP A 1 173 ? 7.234 31.344 -8.07 1 57.19 173 ASP A CA 1
ATOM 1461 C C . ASP A 1 173 ? 6.621 30.016 -8.492 1 57.19 173 ASP A C 1
ATOM 1463 O O . ASP A 1 173 ? 7.324 29.125 -8.992 1 57.19 173 ASP A O 1
ATOM 1467 N N . PHE A 1 174 ? 5.547 29.672 -7.809 1 54.81 174 PHE A N 1
ATOM 1468 C CA . PHE A 1 174 ? 5.004 28.359 -8.102 1 54.81 174 PHE A CA 1
ATOM 1469 C C . PHE A 1 174 ? 3.98 28.422 -9.234 1 54.81 174 PHE A C 1
ATOM 1471 O O . PHE A 1 174 ? 2.998 29.156 -9.133 1 54.81 174 PHE A O 1
ATOM 1478 N N . ASN A 1 175 ? 4.418 28.188 -10.469 1 55.31 175 ASN A N 1
ATOM 1479 C CA . ASN A 1 175 ? 3.439 27.734 -11.445 1 55.31 175 ASN A CA 1
ATOM 1480 C C . ASN A 1 175 ? 2.842 26.375 -11.07 1 55.31 175 ASN A C 1
ATOM 1482 O O . ASN A 1 175 ? 3.572 25.453 -10.727 1 55.31 175 ASN A O 1
ATOM 1486 N N . PHE A 1 176 ? 1.612 26.328 -10.656 1 53.22 176 PHE A N 1
ATOM 1487 C CA . PHE A 1 176 ? 0.86 25.312 -9.93 1 53.22 176 PHE A CA 1
ATOM 1488 C C . PHE A 1 176 ? 1.22 23.906 -10.422 1 53.22 176 PHE A C 1
ATOM 1490 O O . PHE A 1 176 ? 1.263 22.969 -9.633 1 53.22 176 PHE A O 1
ATOM 1497 N N . ALA A 1 177 ? 1.122 23.531 -11.727 1 48.78 177 ALA A N 1
ATOM 1498 C CA . ALA A 1 177 ? 1.097 22.172 -12.258 1 48.78 177 ALA A CA 1
ATOM 1499 C C . ALA A 1 177 ? 2.402 21.453 -11.953 1 48.78 177 ALA A C 1
ATOM 1501 O O . ALA A 1 177 ? 2.402 20.234 -11.703 1 48.78 177 ALA A O 1
ATOM 1502 N N . THR A 1 178 ? 3.637 22.109 -12.148 1 55.84 178 THR A N 1
ATOM 1503 C CA . THR A 1 178 ? 4.875 21.359 -12.305 1 55.84 178 THR A CA 1
ATOM 1504 C C . THR A 1 178 ? 5.938 21.844 -11.328 1 55.84 178 THR A C 1
ATOM 1506 O O . THR A 1 178 ? 7.078 21.391 -11.359 1 55.84 178 THR A O 1
ATOM 1509 N N . SER A 1 179 ? 5.453 22.5 -10.195 1 74.56 179 SER A N 1
ATOM 1510 C CA . SER A 1 179 ? 6.574 23.297 -9.688 1 74.56 179 SER A CA 1
ATOM 1511 C C . SER A 1 179 ? 7.145 22.672 -8.406 1 74.56 179 SER A C 1
ATOM 1513 O O . SER A 1 179 ? 8.297 22.938 -8.047 1 74.56 179 SER A O 1
ATOM 1515 N N . PHE A 1 180 ? 6.348 21.812 -7.82 1 86.56 180 PHE A N 1
ATOM 1516 C CA . PHE A 1 180 ? 6.977 21.297 -6.609 1 86.56 180 PHE A CA 1
ATOM 1517 C C . PHE A 1 180 ? 7.188 19.797 -6.703 1 86.56 180 PHE A C 1
ATOM 1519 O O . PHE A 1 180 ? 6.496 19.109 -7.461 1 86.56 180 PHE A O 1
ATOM 1526 N N . PHE A 1 181 ? 8.133 19.344 -6.023 1 92.44 181 PHE A N 1
ATOM 1527 C CA . PHE A 1 181 ? 8.469 17.922 -5.977 1 92.44 181 PHE A CA 1
ATOM 1528 C C . PHE A 1 181 ? 7.996 17.297 -4.668 1 92.44 181 PHE A C 1
ATOM 1530 O O . PHE A 1 181 ? 7.352 16.25 -4.676 1 92.44 181 PHE A O 1
ATOM 1537 N N . HIS A 1 182 ? 8.211 17.969 -3.615 1 94.5 182 HIS A N 1
ATOM 1538 C CA . HIS A 1 182 ? 7.68 17.484 -2.346 1 94.5 182 HIS A CA 1
ATOM 1539 C C . HIS A 1 182 ? 6.207 17.844 -2.184 1 94.5 182 HIS A C 1
ATOM 1541 O O . HIS A 1 182 ? 5.844 19.016 -2.285 1 94.5 182 HIS A O 1
ATOM 1547 N N . PRO A 1 183 ? 5.375 16.984 -1.85 1 94.25 183 PRO A N 1
ATOM 1548 C CA . PRO A 1 183 ? 3.93 17.234 -1.853 1 94.25 183 PRO A CA 1
ATOM 1549 C C . PRO A 1 183 ? 3.488 18.141 -0.716 1 94.25 183 PRO A C 1
ATOM 1551 O O . PRO A 1 183 ? 2.371 18.672 -0.736 1 94.25 183 PRO A O 1
ATOM 1554 N N . ILE A 1 184 ? 4.352 18.375 0.273 1 93.75 184 ILE A N 1
ATOM 1555 C CA . ILE A 1 184 ? 3.982 19.25 1.381 1 93.75 184 ILE A CA 1
ATOM 1556 C C . ILE A 1 184 ? 3.689 20.656 0.855 1 93.75 184 ILE A C 1
ATOM 1558 O O . ILE A 1 184 ? 2.859 21.375 1.415 1 93.75 184 ILE A O 1
ATOM 1562 N N . TYR A 1 185 ? 4.355 21.016 -0.217 1 91.31 185 TYR A N 1
ATOM 1563 C CA . TYR A 1 185 ? 4.184 22.359 -0.761 1 91.31 185 TYR A CA 1
ATOM 1564 C C . TYR A 1 185 ? 2.812 22.516 -1.403 1 91.31 185 TYR A C 1
ATOM 1566 O O . TYR A 1 185 ? 2.232 23.609 -1.387 1 91.31 185 TYR A O 1
ATOM 1574 N N . ALA A 1 186 ? 2.264 21.438 -1.979 1 90.5 186 ALA A N 1
ATOM 1575 C CA . ALA A 1 186 ? 0.896 21.5 -2.488 1 90.5 186 ALA A CA 1
ATOM 1576 C C . ALA A 1 186 ? -0.087 21.859 -1.381 1 90.5 186 ALA A C 1
ATOM 1578 O O . ALA A 1 186 ? -1 22.656 -1.592 1 90.5 186 ALA A O 1
ATOM 1579 N N . PHE A 1 187 ? 0.18 21.312 -0.271 1 93.44 187 PHE A N 1
ATOM 1580 C CA . PHE A 1 187 ? -0.713 21.547 0.857 1 93.44 187 PHE A CA 1
ATOM 1581 C C . PHE A 1 187 ? -0.536 22.969 1.406 1 93.44 187 PHE A C 1
ATOM 1583 O O . PHE A 1 187 ? -1.518 23.656 1.666 1 93.44 187 PHE A O 1
ATOM 1590 N N . LEU A 1 188 ? 0.67 23.328 1.536 1 91.5 188 LEU A N 1
ATOM 1591 C CA . LEU A 1 188 ? 0.955 24.656 2.061 1 91.5 188 LEU A CA 1
ATOM 1592 C C . LEU A 1 188 ? 0.382 25.734 1.147 1 91.5 188 LEU A C 1
ATOM 1594 O O . LEU A 1 188 ? -0.238 26.703 1.621 1 91.5 188 LEU A O 1
ATOM 1598 N N . PHE A 1 189 ? 0.493 25.562 -0.087 1 90.69 189 PHE A N 1
ATOM 1599 C CA . PHE A 1 189 ? -0.061 26.516 -1.042 1 90.69 189 PHE A CA 1
ATOM 1600 C C . PHE A 1 189 ? -1.584 26.469 -1.033 1 90.69 189 PHE A C 1
ATOM 1602 O O . PHE A 1 189 ? -2.244 27.5 -1.162 1 90.69 189 PHE A O 1
ATOM 1609 N N . SER A 1 190 ? -2.072 25.281 -0.938 1 92.88 190 SER A N 1
ATOM 1610 C CA . SER A 1 190 ? -3.523 25.141 -0.875 1 92.88 190 SER A CA 1
ATOM 1611 C C . SER A 1 190 ? -4.105 25.891 0.321 1 92.88 190 SER A C 1
ATOM 1613 O O . SER A 1 190 ? -5.176 26.484 0.225 1 92.88 190 SER A O 1
ATOM 1615 N N . LYS A 1 191 ? -3.416 25.844 1.421 1 92.62 191 LYS A N 1
ATOM 1616 C CA . LYS A 1 191 ? -3.865 26.562 2.605 1 92.62 191 LYS A CA 1
ATOM 1617 C C . LYS A 1 191 ? -3.945 28.062 2.332 1 92.62 191 LYS A C 1
ATOM 1619 O O . LYS A 1 191 ? -4.922 28.719 2.705 1 92.62 191 LYS A O 1
ATOM 1624 N N . ASN A 1 192 ? -2.945 28.547 1.665 1 90.06 192 ASN A N 1
ATOM 1625 C CA . ASN A 1 192 ? -2.938 29.969 1.32 1 90.06 192 ASN A CA 1
ATOM 1626 C C . ASN A 1 192 ? -4.086 30.328 0.38 1 90.06 192 ASN A C 1
ATOM 1628 O O . ASN A 1 192 ? -4.766 31.344 0.576 1 90.06 192 ASN A O 1
ATOM 1632 N N . LEU A 1 193 ? -4.254 29.516 -0.577 1 91.75 193 LEU A N 1
ATOM 1633 C CA . LEU A 1 193 ? -5.32 29.75 -1.546 1 91.75 193 LEU A CA 1
ATOM 1634 C C . LEU A 1 193 ? -6.688 29.656 -0.879 1 91.75 193 LEU A C 1
ATOM 1636 O O . LEU A 1 193 ? -7.617 30.375 -1.269 1 91.75 193 LEU A O 1
ATOM 1640 N N . PHE A 1 194 ? -6.785 28.828 0.113 1 94.94 194 PHE A N 1
ATOM 1641 C CA . PHE A 1 194 ? -8.023 28.719 0.87 1 94.94 194 PHE A CA 1
ATOM 1642 C C . PHE A 1 194 ? -8.328 30.016 1.601 1 94.94 194 PHE A C 1
ATOM 1644 O O . PHE A 1 194 ? -9.461 30.516 1.557 1 94.94 194 PHE A O 1
ATOM 1651 N N . ILE A 1 195 ? -7.312 30.547 2.225 1 90.62 195 ILE A N 1
ATOM 1652 C CA . ILE A 1 195 ? -7.457 31.781 2.975 1 90.62 195 ILE A CA 1
ATOM 1653 C C . ILE A 1 195 ? -7.832 32.906 2.025 1 90.62 195 ILE A C 1
ATOM 1655 O O . ILE A 1 195 ? -8.672 33.75 2.35 1 90.62 195 ILE A O 1
ATOM 1659 N N . GLU A 1 196 ? -7.316 32.844 0.867 1 90.25 196 GLU A N 1
ATOM 1660 C CA . GLU A 1 196 ? -7.578 33.875 -0.139 1 90.25 196 GLU A CA 1
ATOM 1661 C C . GLU A 1 196 ? -8.914 33.625 -0.839 1 90.25 196 GLU A C 1
ATOM 1663 O O . GLU A 1 196 ? -9.375 34.469 -1.614 1 90.25 196 GLU A O 1
ATOM 1668 N N . LYS A 1 197 ? -9.484 32.562 -0.618 1 92.81 197 LYS A N 1
ATOM 1669 C CA . LYS A 1 197 ? -10.75 32.156 -1.223 1 92.81 197 LYS A CA 1
ATOM 1670 C C . LYS A 1 197 ? -10.625 32.062 -2.74 1 92.81 197 LYS A C 1
ATOM 1672 O O . LYS A 1 197 ? -11.531 32.469 -3.473 1 92.81 197 LYS A O 1
ATOM 1677 N N . ASN A 1 198 ? -9.453 31.625 -3.189 1 93.5 198 ASN A N 1
ATOM 1678 C CA . ASN A 1 198 ? -9.227 31.391 -4.613 1 93.5 198 ASN A CA 1
ATOM 1679 C C . ASN A 1 198 ? -9.633 29.969 -5.016 1 93.5 198 ASN A C 1
ATOM 1681 O O . ASN A 1 198 ? -8.797 29.062 -5.039 1 93.5 198 ASN A O 1
ATOM 1685 N N . LYS A 1 199 ? -10.836 29.844 -5.422 1 95.12 199 LYS A N 1
ATOM 1686 C CA . LYS A 1 199 ? -11.43 28.547 -5.711 1 95.12 199 LYS A CA 1
ATOM 1687 C C . LYS A 1 199 ? -10.766 27.891 -6.918 1 95.12 199 LYS A C 1
ATOM 1689 O O . LYS A 1 199 ? -10.469 26.688 -6.898 1 95.12 199 LYS A O 1
ATOM 1694 N N . PHE A 1 200 ? -10.516 28.656 -7.871 1 94.56 200 PHE A N 1
ATOM 1695 C CA . PHE A 1 200 ? -10.031 28.125 -9.141 1 94.56 200 PHE A CA 1
ATOM 1696 C C . PHE A 1 200 ? -8.633 27.547 -8.984 1 94.56 200 PHE A C 1
ATOM 1698 O O . PHE A 1 200 ? -8.391 26.391 -9.352 1 94.56 200 PHE A O 1
ATOM 1705 N N . ASP A 1 201 ? -7.734 28.297 -8.453 1 92.94 201 ASP A N 1
ATOM 1706 C CA . ASP A 1 201 ? -6.359 27.844 -8.289 1 92.94 201 ASP A CA 1
ATOM 1707 C C . ASP A 1 201 ? -6.277 26.703 -7.273 1 92.94 201 ASP A C 1
ATOM 1709 O O . ASP A 1 201 ? -5.461 25.797 -7.41 1 92.94 201 ASP A O 1
ATOM 1713 N N . LEU A 1 202 ? -7.125 26.766 -6.277 1 95.19 202 LEU A N 1
ATOM 1714 C CA . LEU A 1 202 ? -7.16 25.703 -5.285 1 95.19 202 LEU A CA 1
ATOM 1715 C C . LEU A 1 202 ? -7.609 24.391 -5.914 1 95.19 202 LEU A C 1
ATOM 1717 O O . LEU A 1 202 ? -7.055 23.328 -5.617 1 95.19 202 LEU A O 1
ATOM 1721 N N . PHE A 1 203 ? -8.555 24.516 -6.812 1 95.38 203 PHE A N 1
ATOM 1722 C CA . PHE A 1 203 ? -9.016 23.328 -7.531 1 95.38 203 PHE A CA 1
ATOM 1723 C C . PHE A 1 203 ? -7.891 22.75 -8.383 1 95.38 203 PHE A C 1
ATOM 1725 O O . PHE A 1 203 ? -7.633 21.547 -8.336 1 95.38 203 PHE A O 1
ATOM 1732 N N . ASN A 1 204 ? -7.266 23.578 -9.078 1 93 204 ASN A N 1
ATOM 1733 C CA . ASN A 1 204 ? -6.23 23.141 -10.008 1 93 204 ASN A CA 1
ATOM 1734 C C . ASN A 1 204 ? -5.07 22.469 -9.281 1 93 204 ASN A C 1
ATOM 1736 O O . ASN A 1 204 ? -4.641 21.375 -9.664 1 93 204 ASN A O 1
ATOM 1740 N N . ILE A 1 205 ? -4.594 23.094 -8.219 1 92.56 205 ILE A N 1
ATOM 1741 C CA . ILE A 1 205 ? -3.439 22.547 -7.5 1 92.56 205 ILE A CA 1
ATOM 1742 C C . ILE A 1 205 ? -3.826 21.25 -6.797 1 92.56 205 ILE A C 1
ATOM 1744 O O . ILE A 1 205 ? -3.057 20.281 -6.793 1 92.56 205 ILE A O 1
ATOM 1748 N N . SER A 1 206 ? -5.008 21.203 -6.207 1 94.06 206 SER A N 1
ATOM 1749 C CA . SER A 1 206 ? -5.434 20.031 -5.461 1 94.06 206 SER A CA 1
ATOM 1750 C C . SER A 1 206 ? -5.691 18.844 -6.391 1 94.06 206 SER A C 1
ATOM 1752 O O . SER A 1 206 ? -5.281 17.719 -6.102 1 94.06 206 SER A O 1
ATOM 1754 N N . HIS A 1 207 ? -6.297 19.141 -7.508 1 92.62 207 HIS A N 1
ATOM 1755 C CA . HIS A 1 207 ? -6.625 18.078 -8.453 1 92.62 207 HIS A CA 1
ATOM 1756 C C . HIS A 1 207 ? -5.371 17.531 -9.133 1 92.62 207 HIS A C 1
ATOM 1758 O O . HIS A 1 207 ? -5.215 16.312 -9.281 1 92.62 207 HIS A O 1
ATOM 1764 N N . THR A 1 208 ? -4.531 18.391 -9.531 1 91.69 208 THR A N 1
ATOM 1765 C CA . THR A 1 208 ? -3.291 17.984 -10.18 1 91.69 208 THR A CA 1
ATOM 1766 C C . THR A 1 208 ? -2.416 17.188 -9.219 1 91.69 208 THR A C 1
ATOM 1768 O O . THR A 1 208 ? -1.863 16.156 -9.594 1 91.69 208 THR A O 1
ATOM 1771 N N . SER A 1 209 ? -2.273 17.672 -8.008 1 92.81 209 SER A N 1
ATOM 1772 C CA . SER A 1 209 ? -1.448 16.984 -7.02 1 92.81 209 SER A CA 1
ATOM 1773 C C . SER A 1 209 ? -2.018 15.602 -6.688 1 92.81 209 SER A C 1
ATOM 1775 O O . SER A 1 209 ? -1.268 14.648 -6.477 1 92.81 209 SER A O 1
ATOM 1777 N N . TYR A 1 210 ? -3.326 15.539 -6.68 1 92.62 210 TYR A N 1
ATOM 1778 C CA . TYR A 1 210 ? -3.994 14.281 -6.387 1 92.62 210 TYR A CA 1
ATOM 1779 C C . TYR A 1 210 ? -3.688 13.234 -7.453 1 92.62 210 TYR A C 1
ATOM 1781 O O . TYR A 1 210 ? -3.51 12.055 -7.148 1 92.62 210 TYR A O 1
ATOM 1789 N N . LYS A 1 211 ? -3.566 13.648 -8.656 1 91.44 211 LYS A N 1
ATOM 1790 C CA . LYS A 1 211 ? -3.275 12.758 -9.766 1 91.44 211 LYS A CA 1
ATOM 1791 C C . LYS A 1 211 ? -1.817 12.305 -9.75 1 91.44 211 LYS A C 1
ATOM 1793 O O . LYS A 1 211 ? -1.509 11.164 -10.094 1 91.44 211 LYS A O 1
ATOM 1798 N N . LEU A 1 212 ? -0.99 13.148 -9.258 1 92.56 212 LEU A N 1
ATOM 1799 C CA . LEU A 1 212 ? 0.444 12.906 -9.375 1 92.56 212 LEU A CA 1
ATOM 1800 C C . LEU A 1 212 ? 0.983 12.188 -8.148 1 92.56 212 LEU A C 1
ATOM 1802 O O . LEU A 1 212 ? 1.974 11.453 -8.234 1 92.56 212 LEU A O 1
ATOM 1806 N N . TYR A 1 213 ? 0.429 12.477 -7.043 1 93.56 213 TYR A N 1
ATOM 1807 C CA . TYR A 1 213 ? 0.909 11.875 -5.805 1 93.56 213 TYR A CA 1
ATOM 1808 C C . TYR A 1 213 ? -0.124 10.914 -5.227 1 93.56 213 TYR A C 1
ATOM 1810 O O . TYR A 1 213 ? -1.012 11.328 -4.477 1 93.56 213 TYR A O 1
ATOM 1818 N N . ASP A 1 214 ? 0.098 9.648 -5.523 1 83.69 214 ASP A N 1
ATOM 1819 C CA . ASP A 1 214 ? -0.844 8.617 -5.102 1 83.69 214 ASP A CA 1
ATOM 1820 C C . ASP A 1 214 ? -0.707 8.336 -3.607 1 83.69 214 ASP A C 1
ATOM 1822 O O . ASP A 1 214 ? 0.407 8.227 -3.09 1 83.69 214 ASP A O 1
ATOM 1826 N N . LYS A 1 215 ? -1.797 8.203 -2.904 1 88.81 215 LYS A N 1
ATOM 1827 C CA . LYS A 1 215 ? -1.84 7.828 -1.493 1 88.81 215 LYS A CA 1
ATOM 1828 C C . LYS A 1 215 ? -0.981 8.766 -0.65 1 88.81 215 LYS A C 1
ATOM 1830 O O . LYS A 1 215 ? -0.126 8.312 0.115 1 88.81 215 LYS A O 1
ATOM 1835 N N . CYS A 1 216 ? -1.103 10.023 -0.866 1 95.31 216 CYS A N 1
ATOM 1836 C CA . CYS A 1 216 ? -0.375 11.062 -0.143 1 95.31 216 CYS A CA 1
ATOM 1837 C C . CYS A 1 216 ? -1.319 11.891 0.724 1 95.31 216 CYS A C 1
ATOM 1839 O O . CYS A 1 216 ? -2.326 12.406 0.235 1 95.31 216 CYS A O 1
ATOM 1841 N N . VAL A 1 217 ? -1.018 12.062 1.921 1 96.62 217 VAL A N 1
ATOM 1842 C CA . VAL A 1 217 ? -1.872 12.766 2.875 1 96.62 217 VAL A CA 1
ATOM 1843 C C . VAL A 1 217 ? -2.016 14.227 2.465 1 96.62 217 VAL A C 1
ATOM 1845 O O . VAL A 1 217 ? -3.107 14.797 2.541 1 96.62 217 VAL A O 1
ATOM 1848 N N . PHE A 1 218 ? -0.974 14.828 1.933 1 96.31 218 PHE A N 1
ATOM 1849 C CA . PHE A 1 218 ? -0.965 16.25 1.625 1 96.31 218 PHE A CA 1
ATOM 1850 C C . PHE A 1 218 ? -1.903 16.562 0.464 1 96.31 218 PHE A C 1
ATOM 1852 O O . PHE A 1 218 ? -2.584 17.578 0.465 1 96.31 218 PHE A O 1
ATOM 1859 N N . THR A 1 219 ? -1.937 15.727 -0.465 1 94.94 219 THR A N 1
ATOM 1860 C CA . THR A 1 219 ? -2.803 15.969 -1.613 1 94.94 219 THR A CA 1
ATOM 1861 C C . THR A 1 219 ? -4.27 15.766 -1.239 1 94.94 219 THR A C 1
ATOM 1863 O O . THR A 1 219 ? -5.145 16.469 -1.74 1 94.94 219 THR A O 1
ATOM 1866 N N . HIS A 1 220 ? -4.535 14.805 -0.328 1 97.19 220 HIS A N 1
ATOM 1867 C CA . HIS A 1 220 ? -5.895 14.617 0.169 1 97.19 220 HIS A CA 1
ATOM 1868 C C . HIS A 1 220 ? -6.344 15.805 1.012 1 97.19 220 HIS A C 1
ATOM 1870 O O . HIS A 1 220 ? -7.488 16.25 0.908 1 97.19 220 HIS A O 1
ATOM 1876 N N . LEU A 1 221 ? -5.418 16.297 1.798 1 97.75 221 LEU A N 1
ATOM 1877 C CA . LEU A 1 221 ? -5.723 17.484 2.586 1 97.75 221 LEU A CA 1
ATOM 1878 C C . LEU A 1 221 ? -6.016 18.672 1.681 1 97.75 221 LEU A C 1
ATOM 1880 O O . LEU A 1 221 ? -6.949 19.438 1.937 1 97.75 221 LEU A O 1
ATOM 1884 N N . SER A 1 222 ? -5.234 18.812 0.647 1 96.12 222 SER A N 1
ATOM 1885 C CA . SER A 1 222 ? -5.445 19.891 -0.31 1 96.12 222 SER A CA 1
ATOM 1886 C C . SER A 1 222 ? -6.805 19.781 -0.986 1 96.12 222 SER A C 1
ATOM 1888 O O . SER A 1 222 ? -7.527 20.766 -1.12 1 96.12 222 SER A O 1
ATOM 1890 N N . LEU A 1 223 ? -7.145 18.625 -1.386 1 97.38 223 LEU A N 1
ATOM 1891 C CA . LEU A 1 223 ? -8.438 18.391 -2.025 1 97.38 223 LEU A CA 1
ATOM 1892 C C . LEU A 1 223 ? -9.578 18.672 -1.055 1 97.38 223 LEU A C 1
ATOM 1894 O O . LEU A 1 223 ? -10.609 19.234 -1.443 1 97.38 223 LEU A O 1
ATOM 1898 N N . SER A 1 224 ? -9.391 18.234 0.167 1 98.12 224 SER A N 1
ATOM 1899 C CA . SER A 1 224 ? -10.391 18.516 1.194 1 98.12 224 SER A CA 1
ATOM 1900 C C . SER A 1 224 ? -10.609 20.016 1.374 1 98.12 224 SER A C 1
ATOM 1902 O O . SER A 1 224 ? -11.742 20.469 1.521 1 98.12 224 SER A O 1
ATOM 1904 N N . LEU A 1 225 ? -9.531 20.734 1.367 1 97.81 225 LEU A N 1
ATOM 1905 C CA . LEU A 1 225 ? -9.625 22.172 1.51 1 97.81 225 LEU A CA 1
ATOM 1906 C C . LEU A 1 225 ? -10.469 22.781 0.391 1 97.81 225 LEU A C 1
ATOM 1908 O O . LEU A 1 225 ? -11.242 23.719 0.622 1 97.81 225 LEU A O 1
ATOM 1912 N N . TYR A 1 226 ? -10.297 22.266 -0.803 1 97.56 226 TYR A N 1
ATOM 1913 C CA . TYR A 1 226 ? -11.125 22.734 -1.909 1 97.56 226 TYR A CA 1
ATOM 1914 C C . TYR A 1 226 ? -12.602 22.5 -1.616 1 97.56 226 TYR A C 1
ATOM 1916 O O . TYR A 1 226 ? -13.422 23.422 -1.757 1 97.56 226 TYR A O 1
ATOM 1924 N N . PHE A 1 227 ? -12.945 21.328 -1.181 1 98.19 227 PHE A N 1
ATOM 1925 C CA . PHE A 1 227 ? -14.344 20.984 -0.916 1 98.19 227 PHE A CA 1
ATOM 1926 C C . PHE A 1 227 ? -14.875 21.797 0.269 1 98.19 227 PHE A C 1
ATOM 1928 O O . PHE A 1 227 ? -16.047 22.156 0.295 1 98.19 227 PHE A O 1
ATOM 1935 N N . LEU A 1 228 ? -14 22.031 1.248 1 97.69 228 LEU A N 1
ATOM 1936 C CA . LEU A 1 228 ? -14.391 22.891 2.361 1 97.69 228 LEU A CA 1
ATOM 1937 C C . LEU A 1 228 ? -14.719 24.297 1.874 1 97.69 228 LEU A C 1
ATOM 1939 O O . LEU A 1 228 ? -15.68 24.922 2.34 1 97.69 228 LEU A O 1
ATOM 1943 N N . LEU A 1 229 ? -13.914 24.719 0.955 1 96.75 229 LEU A N 1
ATOM 1944 C CA . LEU A 1 229 ? -14.086 26.078 0.448 1 96.75 229 LEU A CA 1
ATOM 1945 C C . LEU A 1 229 ? -15.414 26.219 -0.287 1 96.75 229 LEU A C 1
ATOM 1947 O O . LEU A 1 229 ? -16.078 27.25 -0.178 1 96.75 229 LEU A O 1
ATOM 1951 N N . ILE A 1 230 ? -15.836 25.188 -0.998 1 96.25 230 ILE A N 1
ATOM 1952 C CA . ILE A 1 230 ? -17.078 25.266 -1.755 1 96.25 230 ILE A CA 1
ATOM 1953 C C . ILE A 1 230 ? -18.234 24.719 -0.913 1 96.25 230 ILE A C 1
ATOM 1955 O O . ILE A 1 230 ? -19.328 24.469 -1.43 1 96.25 230 ILE A O 1
ATOM 1959 N N . GLU A 1 231 ? -17.984 24.406 0.351 1 95 231 GLU A N 1
ATOM 1960 C CA . GLU A 1 231 ? -18.953 24 1.366 1 95 231 GLU A CA 1
ATOM 1961 C C . GLU A 1 231 ? -19.594 22.672 1.018 1 95 231 GLU A C 1
ATOM 1963 O O . GLU A 1 231 ? -20.781 22.469 1.236 1 95 231 GLU A O 1
ATOM 1968 N N . ASP A 1 232 ? -18.859 21.891 0.336 1 97.75 232 ASP A N 1
ATOM 1969 C CA . ASP A 1 232 ? -19.219 20.484 0.165 1 97.75 232 ASP A CA 1
ATOM 1970 C C . ASP A 1 232 ? -18.562 19.609 1.229 1 97.75 232 ASP A C 1
ATOM 1972 O O . ASP A 1 232 ? -17.609 18.891 0.941 1 97.75 232 ASP A O 1
ATOM 1976 N N . PHE A 1 233 ? -19.172 19.609 2.334 1 97.69 233 PHE A N 1
ATOM 1977 C CA . PHE A 1 233 ? -18.562 18.984 3.51 1 97.69 233 PHE A CA 1
ATOM 1978 C C . PHE A 1 233 ? -18.625 17.469 3.424 1 97.69 233 PHE A C 1
ATOM 1980 O O . PHE A 1 233 ? -17.766 16.781 3.955 1 97.69 233 PHE A O 1
ATOM 1987 N N . GLU A 1 234 ? -19.625 17 2.701 1 98.25 234 GLU A N 1
ATOM 1988 C CA . GLU A 1 234 ? -19.75 15.555 2.549 1 98.25 234 GLU A CA 1
ATOM 1989 C C . GLU A 1 234 ? -18.609 14.984 1.703 1 98.25 234 GLU A C 1
ATOM 1991 O O . GLU A 1 234 ? -18.031 13.953 2.043 1 98.25 234 GLU A O 1
ATOM 1996 N N . GLU A 1 235 ? -18.359 15.688 0.665 1 98.38 235 GLU A N 1
ATOM 1997 C CA . GLU A 1 235 ? -17.266 15.227 -0.193 1 98.38 235 GLU A CA 1
ATOM 1998 C C . GLU A 1 235 ? -15.922 15.375 0.498 1 98.38 235 GLU A C 1
ATOM 2000 O O . GLU A 1 235 ? -15.047 14.523 0.353 1 98.38 235 GLU A O 1
ATOM 2005 N N . SER A 1 236 ? -15.75 16.484 1.198 1 98.31 236 SER A N 1
ATOM 2006 C CA . SER A 1 236 ? -14.523 16.656 1.971 1 98.31 236 SER A CA 1
ATOM 2007 C C . SER A 1 236 ? -14.328 15.516 2.963 1 98.31 236 SER A C 1
ATOM 2009 O O . SER A 1 236 ? -13.234 14.945 3.055 1 98.31 236 SER A O 1
ATOM 2011 N N . LYS A 1 237 ? -15.352 15.18 3.615 1 98.38 237 LYS A N 1
ATOM 2012 C CA . LYS A 1 237 ? -15.336 14.078 4.578 1 98.38 237 LYS A CA 1
ATOM 2013 C C . LYS A 1 237 ? -14.953 12.766 3.904 1 98.38 237 LYS A C 1
ATOM 2015 O O . LYS A 1 237 ? -14.109 12.023 4.418 1 98.38 237 LYS A O 1
ATOM 2020 N N . LYS A 1 238 ? -15.547 12.531 2.787 1 98.19 238 LYS A N 1
ATOM 2021 C CA . LYS A 1 238 ? -15.258 11.305 2.055 1 98.19 238 LYS A CA 1
ATOM 2022 C C . LYS A 1 238 ? -13.773 11.219 1.691 1 98.19 238 LYS A C 1
ATOM 2024 O O . LYS A 1 238 ? -13.156 10.156 1.827 1 98.19 238 LYS A O 1
ATOM 2029 N N . VAL A 1 239 ? -13.203 12.273 1.236 1 97.62 239 VAL A N 1
ATOM 2030 C CA . VAL A 1 239 ? -11.797 12.336 0.841 1 97.62 239 VAL A CA 1
ATOM 2031 C C . VAL A 1 239 ? -10.906 12.055 2.051 1 97.62 239 VAL A C 1
ATOM 2033 O O . VAL A 1 239 ? -9.938 11.297 1.953 1 97.62 239 VAL A O 1
ATOM 2036 N N . LEU A 1 240 ? -11.266 12.594 3.16 1 98.19 240 LEU A N 1
ATOM 2037 C CA . LEU A 1 240 ? -10.469 12.453 4.371 1 98.19 240 LEU A CA 1
ATOM 2038 C C . LEU A 1 240 ? -10.57 11.039 4.93 1 98.19 240 LEU A C 1
ATOM 2040 O O . LEU A 1 240 ? -9.586 10.484 5.426 1 98.19 240 LEU A O 1
ATOM 2044 N N . LEU A 1 241 ? -11.758 10.492 4.848 1 97.81 241 LEU A N 1
ATOM 2045 C CA . LEU A 1 241 ? -11.938 9.117 5.309 1 97.81 241 LEU A CA 1
ATOM 2046 C C . LEU A 1 241 ? -11.125 8.156 4.449 1 97.81 241 LEU A C 1
ATOM 2048 O O . LEU A 1 241 ? -10.562 7.184 4.961 1 97.81 241 LEU A O 1
ATOM 2052 N N . LYS A 1 242 ? -11.062 8.43 3.188 1 95.88 242 LYS A N 1
ATOM 2053 C CA . LYS A 1 242 ? -10.219 7.637 2.303 1 95.88 242 LYS A CA 1
ATOM 2054 C C . LYS A 1 242 ? -8.75 7.75 2.699 1 95.88 242 LYS A C 1
ATOM 2056 O O . LYS A 1 242 ? -7.996 6.773 2.611 1 95.88 242 LYS A O 1
ATOM 2061 N N . CYS A 1 243 ? -8.336 8.914 3.094 1 96 243 CYS A N 1
ATOM 2062 C CA . CYS A 1 243 ? -6.965 9.172 3.523 1 96 243 CYS A CA 1
ATOM 2063 C C . CYS A 1 243 ? -6.617 8.336 4.75 1 96 243 CYS A C 1
ATOM 2065 O O . CYS A 1 243 ? -5.492 7.848 4.875 1 96 243 CYS A O 1
ATOM 2067 N N . LEU A 1 244 ? -7.602 8.023 5.648 1 95.38 244 LEU A N 1
ATOM 2068 C CA . LEU A 1 244 ? -7.391 7.277 6.883 1 95.38 244 LEU A CA 1
ATOM 2069 C C . LEU A 1 244 ? -7.121 5.809 6.59 1 95.38 244 LEU A C 1
ATOM 2071 O O . LEU A 1 244 ? -6.605 5.082 7.441 1 95.38 244 LEU A O 1
ATOM 2075 N N . ASP A 1 245 ? -7.422 5.352 5.355 1 90.5 245 ASP A N 1
ATOM 2076 C CA . ASP A 1 245 ? -7.152 3.973 4.969 1 90.5 245 ASP A CA 1
ATOM 2077 C C . ASP A 1 245 ? -5.652 3.697 4.922 1 90.5 245 ASP A C 1
ATOM 2079 O O . ASP A 1 245 ? -5.219 2.562 5.129 1 90.5 245 ASP A O 1
ATOM 2083 N N . PHE A 1 246 ? -4.875 4.816 4.766 1 90.06 246 PHE A N 1
ATOM 2084 C CA . PHE A 1 246 ? -3.453 4.531 4.613 1 90.06 246 PHE A CA 1
ATOM 2085 C C . PHE A 1 246 ? -2.623 5.402 5.547 1 90.06 246 PHE A C 1
ATOM 2087 O O . PHE A 1 246 ? -1.42 5.184 5.703 1 90.06 246 PHE A O 1
ATOM 2094 N N . ASP A 1 247 ? -3.213 6.414 6.191 1 92.44 247 ASP A N 1
ATOM 2095 C CA . ASP A 1 247 ? -2.496 7.258 7.145 1 92.44 247 ASP A CA 1
ATOM 2096 C C . ASP A 1 247 ? -3.371 7.59 8.352 1 92.44 247 ASP A C 1
ATOM 2098 O O . ASP A 1 247 ? -4.172 8.523 8.305 1 92.44 247 ASP A O 1
ATOM 2102 N N . LYS A 1 248 ? -3.127 6.988 9.422 1 90.31 248 LYS A N 1
ATOM 2103 C CA . LYS A 1 248 ? -3.906 7.215 10.641 1 90.31 248 LYS A CA 1
ATOM 2104 C C . LYS A 1 248 ? -3.127 8.062 11.641 1 90.31 248 LYS A C 1
ATOM 2106 O O . LYS A 1 248 ? -3.639 8.391 12.711 1 90.31 248 LYS A O 1
ATOM 2111 N N . GLN A 1 249 ? -1.977 8.5 11.242 1 88.69 249 GLN A N 1
ATOM 2112 C CA . GLN A 1 249 ? -1.091 9.117 12.219 1 88.69 249 GLN A CA 1
ATOM 2113 C C . GLN A 1 249 ? -1.115 10.641 12.094 1 88.69 249 GLN A C 1
ATOM 2115 O O . GLN A 1 249 ? -0.846 11.352 13.062 1 88.69 249 GLN A O 1
ATOM 2120 N N . THR A 1 250 ? -1.453 11.133 10.953 1 93.25 250 THR A N 1
ATOM 2121 C CA . THR A 1 250 ? -1.409 12.578 10.727 1 93.25 250 THR A CA 1
ATOM 2122 C C . THR A 1 250 ? -2.588 13.266 11.406 1 93.25 250 THR A C 1
ATOM 2124 O O . THR A 1 250 ? -3.744 13 11.07 1 93.25 250 THR A O 1
ATOM 2127 N N . GLY A 1 251 ? -2.314 14.172 12.258 1 95.19 251 GLY A N 1
ATOM 2128 C CA . GLY A 1 251 ? -3.33 14.844 13.047 1 95.19 251 GLY A CA 1
ATOM 2129 C C . GLY A 1 251 ? -4.199 15.789 12.234 1 95.19 251 GLY A C 1
ATOM 2130 O O . GLY A 1 251 ? -5.379 15.969 12.539 1 95.19 251 GLY A O 1
ATOM 2131 N N . GLN A 1 252 ? -3.678 16.344 11.172 1 96.38 252 GLN A N 1
ATOM 2132 C CA . GLN A 1 252 ? -4.395 17.297 10.344 1 96.38 252 GLN A CA 1
ATOM 2133 C C . GLN A 1 252 ? -5.633 16.672 9.711 1 96.38 252 GLN A C 1
ATOM 2135 O O . GLN A 1 252 ? -6.629 17.359 9.469 1 96.38 252 GLN A O 1
ATOM 2140 N N . ILE A 1 253 ? -5.582 15.406 9.453 1 97.81 253 ILE A N 1
ATOM 2141 C CA . ILE A 1 253 ? -6.738 14.711 8.906 1 97.81 253 ILE A CA 1
ATOM 2142 C C . ILE A 1 253 ? -7.922 14.844 9.859 1 97.81 253 ILE A C 1
ATOM 2144 O O . ILE A 1 253 ? -9.031 15.18 9.438 1 97.81 253 ILE A O 1
ATOM 2148 N N . TYR A 1 254 ? -7.605 14.695 11.125 1 97.69 254 TYR A N 1
ATOM 2149 C CA . TYR A 1 254 ? -8.648 14.727 12.141 1 97.69 254 TYR A CA 1
ATOM 2150 C C . TYR A 1 254 ? -9.148 16.141 12.367 1 97.69 254 TYR A C 1
ATOM 2152 O O . TYR A 1 254 ? -10.32 16.359 12.68 1 97.69 254 TYR A O 1
ATOM 2160 N N . LEU A 1 255 ? -8.266 17.047 12.188 1 97.69 255 LEU A N 1
ATOM 2161 C CA . LEU A 1 255 ? -8.703 18.438 12.273 1 97.69 255 LEU A CA 1
ATOM 2162 C C . LEU A 1 255 ? -9.766 18.75 11.227 1 97.69 255 LEU A C 1
ATOM 2164 O O . LEU A 1 255 ? -10.836 19.25 11.555 1 97.69 255 LEU A O 1
ATOM 2168 N N . TYR A 1 256 ? -9.5 18.422 10.016 1 98.12 256 TYR A N 1
ATOM 2169 C CA . TYR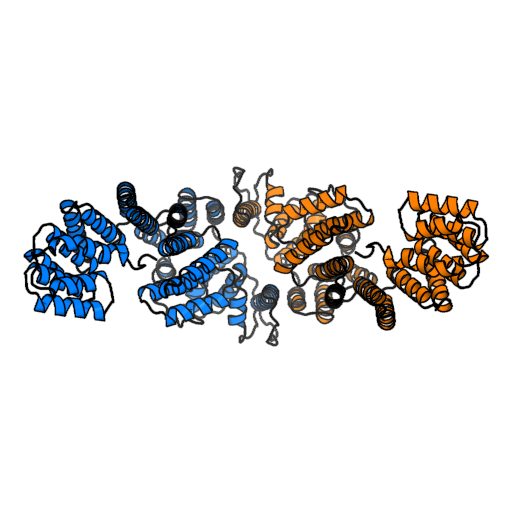 A 1 256 ? -10.406 18.734 8.922 1 98.12 256 TYR A CA 1
ATOM 2170 C C . TYR A 1 256 ? -11.656 17.859 8.977 1 98.12 256 TYR A C 1
ATOM 2172 O O . TYR A 1 256 ? -12.75 18.297 8.648 1 98.12 256 TYR A O 1
ATOM 2180 N N . LEU A 1 257 ? -11.5 16.656 9.422 1 98.31 257 LEU A N 1
ATOM 2181 C CA . LEU A 1 257 ? -12.656 15.789 9.625 1 98.31 257 LEU A CA 1
ATOM 2182 C C . LEU A 1 257 ? -13.586 16.375 10.68 1 98.31 257 LEU A C 1
ATOM 2184 O O . LEU A 1 257 ? -14.812 16.344 10.523 1 98.31 257 LEU A O 1
ATOM 2188 N N . GLY A 1 258 ? -12.961 16.844 11.758 1 97.94 258 GLY A N 1
ATOM 2189 C CA . GLY A 1 258 ? -13.75 17.5 12.789 1 97.94 258 GLY A CA 1
ATOM 2190 C C . GLY A 1 258 ? -14.547 18.672 12.266 1 97.94 258 GLY A C 1
ATOM 2191 O O . GLY A 1 258 ? -15.719 18.844 12.609 1 97.94 258 GLY A O 1
ATOM 2192 N N . ILE A 1 259 ? -13.93 19.422 11.438 1 97.25 259 ILE A N 1
ATOM 2193 C CA . ILE A 1 259 ? -14.594 20.578 10.844 1 97.25 259 ILE A CA 1
ATOM 2194 C C . ILE A 1 259 ? -15.773 20.109 9.984 1 97.25 259 ILE A C 1
ATOM 2196 O O . ILE A 1 259 ? -16.859 20.688 10.062 1 97.25 259 ILE A O 1
ATOM 2200 N N . CYS A 1 260 ? -15.539 19.094 9.188 1 97.81 260 CYS A N 1
ATOM 2201 C CA . CYS A 1 260 ? -16.609 18.547 8.352 1 97.81 260 CYS A CA 1
ATOM 2202 C C . CYS A 1 260 ? -17.781 18.078 9.211 1 97.81 260 CYS A C 1
ATOM 2204 O O . CYS A 1 260 ? -18.922 18.438 8.945 1 97.81 260 CYS A O 1
ATOM 2206 N N . TYR A 1 261 ? -17.484 17.344 10.219 1 97.69 261 TYR A N 1
ATOM 2207 C CA . TYR A 1 261 ? -18.531 16.828 11.094 1 97.69 261 TYR A CA 1
ATOM 2208 C C . TYR A 1 261 ? -19.281 17.969 11.781 1 97.69 261 TYR A C 1
ATOM 2210 O O . TYR A 1 261 ? -20.5 17.891 11.969 1 97.69 261 TYR A O 1
ATOM 2218 N N . SER A 1 262 ? -18.547 18.938 12.188 1 95.31 262 SER A N 1
ATOM 2219 C CA . SER A 1 262 ? -19.172 20.094 12.812 1 95.31 262 SER A CA 1
ATOM 2220 C C . SER A 1 262 ? -20.172 20.766 11.875 1 95.31 262 SER A C 1
ATOM 2222 O O . SER A 1 262 ? -21.297 21.062 12.273 1 95.31 262 SER A O 1
ATOM 2224 N N . LYS A 1 263 ? -19.75 20.953 10.648 1 94.5 263 LYS A N 1
ATOM 2225 C CA . LYS A 1 263 ? -20.594 21.625 9.664 1 94.5 263 LYS A CA 1
ATOM 2226 C C . LYS A 1 263 ? -21.781 20.766 9.258 1 94.5 263 LYS A C 1
ATOM 2228 O O . LYS A 1 263 ? -22.812 21.266 8.836 1 94.5 263 LYS A O 1
ATOM 2233 N N . LEU A 1 264 ? -21.609 19.484 9.453 1 95.69 264 LEU A N 1
ATOM 2234 C CA . LEU A 1 264 ? -22.688 18.547 9.172 1 95.69 264 LEU A CA 1
ATOM 2235 C C . LEU A 1 264 ? -23.531 18.297 10.414 1 95.69 264 LEU A C 1
ATOM 2237 O O . LEU A 1 264 ? -24.391 17.406 10.422 1 95.69 264 LEU A O 1
ATOM 2241 N N . ARG A 1 265 ? -23.25 18.969 11.516 1 93.25 265 ARG A N 1
ATOM 2242 C CA . ARG A 1 265 ? -24.016 18.953 12.758 1 93.25 265 ARG A CA 1
ATOM 2243 C C . ARG A 1 265 ? -23.891 17.609 13.461 1 93.25 265 ARG A C 1
ATOM 2245 O O . ARG A 1 265 ? -24.859 17.125 14.047 1 93.25 265 ARG A O 1
ATOM 2252 N N . GLU A 1 266 ? -22.766 16.969 13.258 1 95.31 266 GLU A N 1
ATOM 2253 C CA . GLU A 1 266 ? -22.406 15.773 14.016 1 95.31 266 GLU A CA 1
ATOM 2254 C C . GLU A 1 266 ? -21.422 16.094 15.133 1 95.31 266 GLU A C 1
ATOM 2256 O O . GLU A 1 266 ? -20.25 15.75 15.039 1 95.31 266 GLU A O 1
ATOM 2261 N N . CYS A 1 267 ? -21.906 16.562 16.203 1 94.06 267 CYS A N 1
ATOM 2262 C CA . CYS A 1 267 ? -21.094 17.219 17.219 1 94.06 267 CYS A CA 1
ATOM 2263 C C . CYS A 1 267 ? -20.219 16.219 17.953 1 94.06 267 CYS A C 1
ATOM 2265 O O . CYS A 1 267 ? -19.031 16.484 18.203 1 94.06 267 CYS A O 1
ATOM 2267 N N . GLU A 1 268 ? -20.781 15.07 18.219 1 95.38 268 GLU A N 1
ATOM 2268 C CA . GLU A 1 268 ? -20 14.086 18.969 1 95.38 268 GLU A CA 1
ATOM 2269 C C . GLU A 1 268 ? -18.812 13.586 18.172 1 95.38 268 GLU A C 1
ATOM 2271 O O . GLU A 1 268 ? -17.703 13.469 18.703 1 95.38 268 GLU A O 1
ATOM 2276 N N . LYS A 1 269 ? -19.109 13.289 16.906 1 96.88 269 LYS A N 1
ATOM 2277 C CA . LYS A 1 269 ? -18.016 12.852 16.047 1 96.88 269 LYS A CA 1
ATOM 2278 C C . LYS A 1 269 ? -17 13.969 15.836 1 96.88 269 LYS A C 1
ATOM 2280 O O . LYS A 1 269 ? -15.789 13.703 15.758 1 96.88 269 LYS A O 1
ATOM 2285 N N . SER A 1 270 ? -17.484 15.211 15.766 1 97.56 270 SER A N 1
ATOM 2286 C CA . SER A 1 270 ? -16.594 16.375 15.633 1 97.56 270 SER A CA 1
ATOM 2287 C C . SER A 1 270 ? -15.656 16.484 16.828 1 97.56 270 SER A C 1
ATOM 2289 O O . SER A 1 270 ? -14.438 16.562 16.656 1 97.56 270 SER A O 1
ATOM 2291 N N . LEU A 1 271 ? -16.188 16.359 17.969 1 97.75 271 LEU A N 1
ATOM 2292 C CA . LEU A 1 271 ? -15.398 16.469 19.188 1 97.75 271 LEU A CA 1
ATOM 2293 C C . LEU A 1 271 ? -14.375 15.344 19.266 1 97.75 271 LEU A C 1
ATOM 2295 O O . LEU A 1 271 ? -13.227 15.57 19.672 1 97.75 271 LEU A O 1
ATOM 2299 N N . SER A 1 272 ? -14.844 14.195 18.953 1 98.12 272 SER A N 1
ATOM 2300 C CA . SER A 1 272 ? -13.93 13.055 18.969 1 98.12 272 SER A CA 1
ATOM 2301 C C . SER A 1 272 ? -12.734 13.297 18.047 1 98.12 272 SER A C 1
ATOM 2303 O O . SER A 1 272 ? -11.594 13.047 18.422 1 98.12 272 SER A O 1
ATOM 2305 N N . CYS A 1 273 ? -12.953 13.797 16.859 1 98.12 273 CYS A N 1
ATOM 2306 C CA . CYS A 1 273 ? -11.906 14.07 15.883 1 98.12 273 CYS A CA 1
ATOM 2307 C C . CYS A 1 273 ? -10.953 15.148 16.391 1 98.12 273 CYS A C 1
ATOM 2309 O O . CYS A 1 273 ? -9.734 14.992 16.312 1 98.12 273 CYS A O 1
ATOM 2311 N N . PHE A 1 274 ? -11.492 16.172 16.953 1 97.62 274 PHE A N 1
ATOM 2312 C CA . PHE A 1 274 ? -10.656 17.266 17.453 1 97.62 274 PHE A CA 1
ATOM 2313 C C . PHE A 1 274 ? -9.797 16.781 18.625 1 97.62 274 PHE A C 1
ATOM 2315 O O . PHE A 1 274 ? -8.656 17.219 18.781 1 97.62 274 PHE A O 1
ATOM 2322 N N . ASN A 1 275 ? -10.367 15.898 19.406 1 96.75 275 ASN A N 1
ATOM 2323 C CA . ASN A 1 275 ? -9.594 15.344 20.516 1 96.75 275 ASN A CA 1
ATOM 2324 C C . ASN A 1 275 ? -8.422 14.508 20.016 1 96.75 275 ASN A C 1
ATOM 2326 O O . ASN A 1 275 ? -7.324 14.578 20.578 1 96.75 275 ASN A O 1
ATOM 2330 N N . ILE A 1 276 ? -8.656 13.734 19.016 1 96.25 276 ILE A N 1
ATOM 2331 C CA . ILE A 1 276 ? -7.57 12.961 18.422 1 96.25 276 ILE A CA 1
ATOM 2332 C C . ILE A 1 276 ? -6.516 13.906 17.844 1 96.25 276 ILE A C 1
ATOM 2334 O O . ILE A 1 276 ? -5.316 13.695 18.031 1 96.25 276 ILE A O 1
ATOM 2338 N N . CYS A 1 277 ? -6.957 14.969 17.172 1 96.38 277 CYS A N 1
ATOM 2339 C CA . CYS A 1 277 ? -6.055 15.984 16.625 1 96.38 277 CYS A CA 1
ATOM 2340 C C . CYS A 1 277 ? -5.203 16.594 17.734 1 96.38 277 CYS A C 1
ATOM 2342 O O . CYS A 1 277 ? -3.988 16.734 17.594 1 96.38 277 CYS A O 1
ATOM 2344 N N . ASN A 1 278 ? -5.844 16.906 18.828 1 93.94 278 ASN A N 1
ATOM 2345 C CA . ASN A 1 278 ? -5.168 17.531 19.953 1 93.94 278 ASN A CA 1
ATOM 2346 C C . ASN A 1 278 ? -4.07 16.641 20.531 1 93.94 278 ASN A C 1
ATOM 2348 O O . ASN A 1 278 ? -3.037 17.141 20.984 1 93.94 278 ASN A O 1
ATOM 2352 N N . LYS A 1 279 ? -4.262 15.391 20.484 1 92 279 LYS A N 1
ATOM 2353 C CA . LYS A 1 279 ? -3.275 14.438 21 1 92 279 LYS A CA 1
ATOM 2354 C C . LYS A 1 279 ? -2.109 14.289 20.031 1 92 279 LYS A C 1
ATOM 2356 O O . LYS A 1 279 ? -0.967 14.078 20.438 1 92 279 LYS A O 1
ATOM 2361 N N . LYS A 1 280 ? -2.371 14.406 18.766 1 92.31 280 LYS A N 1
ATOM 2362 C CA . LYS A 1 280 ? -1.359 14.156 17.75 1 92.31 280 LYS A CA 1
ATOM 2363 C C . LYS A 1 280 ? -0.576 15.43 17.422 1 92.31 280 LYS A C 1
ATOM 2365 O O . LYS A 1 280 ? 0.6 15.367 17.062 1 92.31 280 LYS A O 1
ATOM 2370 N N . MET A 1 281 ? -1.223 16.516 17.5 1 93.56 281 MET A N 1
ATOM 2371 C CA . MET A 1 281 ? -0.618 17.828 17.266 1 93.56 281 MET A CA 1
ATOM 2372 C C . MET A 1 281 ? -0.535 18.625 18.562 1 93.56 281 MET A C 1
ATOM 2374 O O . MET A 1 281 ? -1.279 19.594 18.75 1 93.56 281 MET A O 1
ATOM 2378 N N . ILE A 1 282 ? 0.403 18.391 19.359 1 90 282 ILE A N 1
ATOM 2379 C CA . ILE A 1 282 ? 0.406 18.75 20.766 1 90 282 ILE A CA 1
ATOM 2380 C C . ILE A 1 282 ? 0.63 20.25 20.922 1 90 282 ILE A C 1
ATOM 2382 O O . ILE A 1 282 ? 0.324 20.828 21.969 1 90 282 ILE A O 1
ATOM 2386 N N . CYS A 1 283 ? 1.119 20.922 19.969 1 88.69 283 CYS A N 1
ATOM 2387 C CA . CYS A 1 283 ? 1.398 22.344 20.109 1 88.69 283 CYS A CA 1
ATOM 2388 C C . CYS A 1 283 ? 0.542 23.172 19.156 1 88.69 283 CYS A C 1
ATOM 2390 O O . CYS A 1 283 ? 0.954 24.25 18.719 1 88.69 283 CYS A O 1
ATOM 2392 N N . THR A 1 284 ? -0.594 22.656 18.875 1 90.56 284 THR A N 1
ATOM 2393 C CA . THR A 1 284 ? -1.471 23.438 18 1 90.56 284 THR A CA 1
ATOM 2394 C C . THR A 1 284 ? -2.609 24.062 18.812 1 90.56 284 THR A C 1
ATOM 2396 O O . THR A 1 284 ? -3.213 23.391 19.656 1 90.56 284 THR A O 1
ATOM 2399 N N . TRP A 1 285 ? -2.861 25.328 18.625 1 93.12 285 TRP A N 1
ATOM 2400 C CA . TRP A 1 285 ? -3.988 26 19.266 1 93.12 285 TRP A CA 1
ATOM 2401 C C . TRP A 1 285 ? -5.281 25.766 18.5 1 93.12 285 TRP A C 1
ATOM 2403 O O . TRP A 1 285 ? -6.375 25.984 19.016 1 93.12 285 TRP A O 1
ATOM 2413 N N . LYS A 1 286 ? -5.168 25.219 17.297 1 94.5 286 LYS A N 1
ATOM 2414 C CA . LYS A 1 286 ? -6.289 25.109 16.375 1 94.5 286 LYS A CA 1
ATOM 2415 C C . LYS A 1 286 ? -7.32 24.109 16.891 1 94.5 286 LYS A C 1
ATOM 2417 O O . LYS A 1 286 ? -8.523 24.359 16.828 1 94.5 286 LYS A O 1
ATOM 2422 N N . SER A 1 287 ? -6.809 23 17.359 1 94.69 287 SER A N 1
ATOM 2423 C CA . SER A 1 287 ? -7.742 22 17.875 1 94.69 287 SER A CA 1
ATOM 2424 C C . SER A 1 287 ? -8.492 22.516 19.094 1 94.69 287 SER A C 1
ATOM 2426 O O . SER A 1 287 ? -9.688 22.266 19.25 1 94.69 287 SER A O 1
ATOM 2428 N N . PHE A 1 288 ? -7.863 23.281 19.953 1 95.44 288 PHE A N 1
ATOM 2429 C CA . PHE A 1 288 ? -8.5 23.875 21.125 1 95.44 288 PHE A CA 1
ATOM 2430 C C . PHE A 1 288 ? -9.594 24.859 20.703 1 95.44 288 PHE A C 1
ATOM 2432 O O . PHE A 1 288 ? -10.672 24.891 21.312 1 95.44 288 PHE A O 1
ATOM 2439 N N . TYR A 1 289 ? -9.289 25.578 19.719 1 95.75 289 TYR A N 1
ATOM 2440 C CA . TYR A 1 289 ? -10.258 26.516 19.188 1 95.75 289 TYR A CA 1
ATOM 2441 C C . TYR A 1 289 ? -11.539 25.812 18.75 1 95.75 289 TYR A C 1
ATOM 2443 O O . TYR A 1 289 ? -12.641 26.219 19.156 1 95.75 289 TYR A O 1
ATOM 2451 N N . TYR A 1 290 ? -11.422 24.781 18.031 1 95.88 290 TYR A N 1
ATOM 2452 C CA . TYR A 1 290 ? -12.586 24.094 17.469 1 95.88 290 TYR A CA 1
ATOM 2453 C C . TYR A 1 290 ? -13.32 23.312 18.547 1 95.88 290 TYR A C 1
ATOM 2455 O O . TYR A 1 290 ? -14.547 23.203 18.516 1 95.88 290 TYR A O 1
ATOM 2463 N N . ILE A 1 291 ? -12.578 22.766 19.5 1 96.69 291 ILE A N 1
ATOM 2464 C CA . ILE A 1 291 ? -13.219 22.094 20.625 1 96.69 291 ILE A CA 1
ATOM 2465 C C . ILE A 1 291 ? -14.062 23.094 21.422 1 96.69 291 ILE A C 1
ATOM 2467 O O . ILE A 1 291 ? -15.219 22.812 21.75 1 96.69 291 ILE A O 1
ATOM 2471 N N . SER A 1 292 ? -13.5 24.234 21.672 1 95.94 292 SER A N 1
ATOM 2472 C CA . SER A 1 292 ? -14.211 25.281 22.406 1 95.94 292 SER A CA 1
ATOM 2473 C C . SER A 1 292 ? -15.477 25.719 21.672 1 95.94 292 SER A C 1
ATOM 2475 O O . SER A 1 292 ? -16.531 25.859 22.297 1 95.94 292 SER A O 1
ATOM 2477 N N . PHE A 1 293 ? -15.289 25.859 20.438 1 92.81 293 PHE A N 1
ATOM 2478 C CA . PHE A 1 293 ? -16.422 26.297 19.625 1 92.81 293 PHE A CA 1
ATOM 2479 C C . PHE A 1 293 ? -17.531 25.266 19.641 1 92.81 293 PHE A C 1
ATOM 2481 O O . PHE A 1 293 ? -18.703 25.609 19.703 1 92.81 293 PHE A O 1
ATOM 2488 N N . GLU A 1 294 ? -17.188 24.047 19.547 1 93.31 294 GLU A N 1
ATOM 2489 C CA . GLU A 1 294 ? -18.172 22.969 19.547 1 93.31 294 GLU A CA 1
ATOM 2490 C C . GLU A 1 294 ? -18.922 22.922 20.891 1 93.31 294 GLU A C 1
ATOM 2492 O O . GLU A 1 294 ? -20.125 22.719 20.922 1 93.31 294 GLU A O 1
ATOM 2497 N N . TYR A 1 295 ? -18.219 23.062 21.938 1 95.12 295 TYR A N 1
ATOM 2498 C CA . TYR A 1 295 ? -18.844 23.078 23.25 1 95.12 295 TYR A CA 1
ATOM 2499 C C . TYR A 1 295 ? -19.766 24.297 23.391 1 95.12 295 TYR A C 1
ATOM 2501 O O . TYR A 1 295 ? -20.812 24.219 24.047 1 95.12 295 TYR A O 1
ATOM 2509 N N . GLN A 1 296 ? -19.359 25.375 22.828 1 92.12 296 GLN A N 1
ATOM 2510 C CA . GLN A 1 296 ? -20.203 26.562 22.828 1 92.12 296 GLN A CA 1
ATOM 2511 C C . GLN A 1 296 ? -21.516 26.297 22.109 1 92.12 296 GLN A C 1
ATOM 2513 O O . GLN A 1 296 ? -22.594 26.672 22.609 1 92.12 296 GLN A O 1
ATOM 2518 N N . LYS A 1 297 ? -21.422 25.641 21 1 87.5 297 LYS A N 1
ATOM 2519 C CA . LYS A 1 297 ? -22.625 25.266 20.25 1 87.5 297 LYS A CA 1
ATOM 2520 C C . LYS A 1 297 ? -23.531 24.344 21.062 1 87.5 297 LYS A C 1
ATOM 2522 O O . LYS A 1 297 ? -24.75 24.406 20.938 1 87.5 297 LYS A O 1
ATOM 2527 N N . MET A 1 298 ? -22.875 23.609 21.891 1 91.44 298 MET A N 1
ATOM 2528 C CA . MET A 1 298 ? -23.609 22.656 22.719 1 91.44 298 MET A CA 1
ATOM 2529 C C . MET A 1 298 ? -24.062 23.297 24.016 1 91.44 298 MET A C 1
ATOM 2531 O O . MET A 1 298 ? -24.609 22.625 24.891 1 91.44 298 MET A O 1
ATOM 2535 N N . THR A 1 299 ? -23.812 24.484 24.188 1 91.38 299 THR A N 1
ATOM 2536 C CA . THR A 1 299 ? -24.203 25.281 25.344 1 91.38 299 THR A CA 1
ATOM 2537 C C . THR A 1 299 ? -23.5 24.797 26.609 1 91.38 299 THR A C 1
ATOM 2539 O O . THR A 1 299 ? -24.062 24.875 27.703 1 91.38 299 THR A O 1
ATOM 2542 N N . ASN A 1 300 ? -22.469 24.141 26.406 1 95 300 ASN A N 1
ATOM 2543 C CA . ASN A 1 300 ? -21.594 23.828 27.531 1 95 300 ASN A CA 1
ATOM 2544 C C . ASN A 1 300 ? -20.5 24.875 27.688 1 95 300 ASN A C 1
ATOM 2546 O O . ASN A 1 300 ? -19.344 24.641 27.297 1 95 300 ASN A O 1
ATOM 2550 N N . PHE A 1 301 ? -20.781 25.922 28.328 1 94.88 301 PHE A N 1
ATOM 2551 C CA . PHE A 1 301 ? -19.938 27.125 28.328 1 94.88 301 PHE A CA 1
ATOM 2552 C C . PHE A 1 301 ? -18.75 26.938 29.25 1 94.88 301 PHE A C 1
ATOM 2554 O O . PHE A 1 301 ? -17.672 27.5 29 1 94.88 301 PHE A O 1
ATOM 2561 N N . ASP A 1 302 ? -18.891 26.109 30.219 1 96.19 302 ASP A N 1
ATOM 2562 C CA . ASP A 1 302 ? -17.766 25.859 31.125 1 96.19 302 ASP A CA 1
ATOM 2563 C C . ASP A 1 302 ? -16.609 25.156 30.375 1 96.19 302 ASP A C 1
ATOM 2565 O O . ASP A 1 302 ? -15.461 25.578 30.484 1 96.19 302 ASP A O 1
ATOM 2569 N N . LYS A 1 303 ? -16.984 24.172 29.672 1 96.75 303 LYS A N 1
ATOM 2570 C CA . LYS A 1 303 ? -15.969 23.453 28.906 1 96.75 303 LYS A CA 1
ATOM 2571 C C . LYS A 1 303 ? -15.414 24.344 27.781 1 96.75 303 LYS A C 1
ATOM 2573 O O . LYS A 1 303 ? -14.227 24.281 27.469 1 96.75 303 LYS A O 1
ATOM 2578 N N . SER A 1 304 ? -16.297 25.062 27.203 1 96.75 304 SER A N 1
ATOM 2579 C CA . SER A 1 304 ? -15.852 26 26.172 1 96.75 304 SER A CA 1
ATOM 2580 C C . SER A 1 304 ? -14.797 26.953 26.719 1 96.75 304 SER A C 1
ATOM 2582 O O . SER A 1 304 ? -13.727 27.109 26.125 1 96.75 304 SER A O 1
ATOM 2584 N N . ARG A 1 305 ? -15.078 27.5 27.828 1 96.69 305 ARG A N 1
ATOM 2585 C CA . ARG A 1 305 ? -14.148 28.438 28.469 1 96.69 305 ARG A CA 1
ATOM 2586 C C . ARG A 1 305 ? -12.828 27.75 28.812 1 96.69 305 ARG A C 1
ATOM 2588 O O . ARG A 1 305 ? -11.758 28.297 28.562 1 96.69 305 ARG A O 1
ATOM 2595 N N . PHE A 1 306 ? -12.969 26.594 29.328 1 97.62 306 PHE A N 1
ATOM 2596 C CA . PHE A 1 306 ? -11.789 25.828 29.688 1 97.62 306 PHE A CA 1
ATOM 2597 C C . PHE A 1 306 ? -10.867 25.641 28.5 1 97.62 306 PHE A C 1
ATOM 2599 O O . PHE A 1 306 ? -9.672 25.906 28.578 1 97.62 306 PHE A O 1
ATOM 2606 N N . TYR A 1 307 ? -11.375 25.219 27.375 1 96.88 307 TYR A N 1
ATOM 2607 C CA . TYR A 1 307 ? -10.555 24.875 26.219 1 96.88 307 TYR A CA 1
ATOM 2608 C C . TYR A 1 307 ? -10.031 26.141 25.531 1 96.88 307 TYR A C 1
ATOM 2610 O O . TYR A 1 307 ? -8.93 26.141 24.984 1 96.88 307 TYR A O 1
ATOM 2618 N N . TYR A 1 308 ? -10.773 27.219 25.547 1 96.88 308 TYR A N 1
ATOM 2619 C CA . TYR A 1 308 ? -10.227 28.484 25.062 1 96.88 308 TYR A CA 1
ATOM 2620 C C . TYR A 1 308 ? -8.992 28.875 25.859 1 96.88 308 TYR A C 1
ATOM 2622 O O . TYR A 1 308 ? -7.977 29.281 25.297 1 96.88 308 TYR A O 1
ATOM 2630 N N . LEU A 1 309 ? -9.086 28.719 27.125 1 96.88 309 LEU A N 1
ATOM 2631 C CA . LEU A 1 309 ? -7.969 29.094 27.984 1 96.88 309 LEU A CA 1
ATOM 2632 C C . LEU A 1 309 ? -6.77 28.172 27.766 1 96.88 309 LEU A C 1
ATOM 2634 O O . LEU A 1 309 ? -5.625 28.641 27.75 1 96.88 309 LEU A O 1
ATOM 2638 N N . GLU A 1 310 ? -7.012 26.891 27.578 1 95.38 310 GLU A N 1
ATOM 2639 C CA . GLU A 1 310 ? -5.941 25.953 27.266 1 95.38 310 GLU A CA 1
ATOM 2640 C C . GLU A 1 310 ? -5.262 26.328 25.938 1 95.38 310 GLU A C 1
ATOM 2642 O O . GLU A 1 310 ? -4.035 26.266 25.828 1 95.38 310 GLU A O 1
ATOM 2647 N N . GLY A 1 311 ? -6.078 26.656 24.969 1 94.69 311 GLY A N 1
ATOM 2648 C CA . GLY A 1 311 ? -5.523 27.062 23.688 1 94.69 311 GLY A CA 1
ATOM 2649 C C . GLY A 1 311 ? -4.684 28.328 23.766 1 94.69 311 GLY A C 1
ATOM 2650 O O . GLY A 1 311 ? -3.631 28.422 23.141 1 94.69 311 GLY A O 1
ATOM 2651 N N . LEU A 1 312 ? -5.148 29.266 24.547 1 93.75 312 LEU A N 1
ATOM 2652 C CA . LEU A 1 312 ? -4.438 30.531 24.734 1 93.75 312 LEU A CA 1
ATOM 2653 C C . LEU A 1 312 ? -3.109 30.312 25.453 1 93.75 312 LEU A C 1
ATOM 2655 O O . LEU A 1 312 ? -2.162 31.062 25.25 1 93.75 312 LEU A O 1
ATOM 2659 N N . ALA A 1 313 ? -3.029 29.281 26.234 1 92.12 313 ALA A N 1
ATOM 2660 C CA . ALA A 1 313 ? -1.786 28.938 26.922 1 92.12 313 ALA A CA 1
ATOM 2661 C C . ALA A 1 313 ? -0.758 28.391 25.938 1 92.12 313 ALA A C 1
ATOM 2663 O O . ALA A 1 313 ? 0.449 28.516 26.141 1 92.12 313 ALA A O 1
ATOM 2664 N N . VAL A 1 314 ? -1.251 27.766 24.938 1 89.5 314 VAL A N 1
ATOM 2665 C CA . VAL A 1 314 ? -0.369 27.234 23.906 1 89.5 314 VAL A CA 1
ATOM 2666 C C . VAL A 1 314 ? 0.167 28.359 23.031 1 89.5 314 VAL A C 1
ATOM 2668 O O . VAL A 1 314 ? 1.378 28.484 22.828 1 89.5 314 VAL A O 1
ATOM 2671 N N . GLU A 1 315 ? -0.73 29.156 22.531 1 88 315 GLU A N 1
ATOM 2672 C CA . GLU A 1 315 ? -0.384 30.297 21.688 1 88 315 GLU A CA 1
ATOM 2673 C C . GLU A 1 315 ? -1.475 31.359 21.719 1 88 315 GLU A C 1
ATOM 2675 O O . GLU A 1 315 ? -2.662 31.047 21.625 1 88 315 GLU A O 1
ATOM 2680 N N . ARG A 1 316 ? -1.021 32.531 21.766 1 87.94 316 ARG A N 1
ATOM 2681 C CA . ARG A 1 316 ? -1.97 33.625 21.812 1 87.94 316 ARG A CA 1
ATOM 2682 C C . ARG A 1 316 ? -2.221 34.188 20.422 1 87.94 316 ARG A C 1
ATOM 2684 O O . ARG A 1 316 ? -2.004 35.375 20.172 1 87.94 316 ARG A O 1
ATOM 2691 N N . ASN A 1 317 ? -2.729 33.344 19.609 1 87.19 317 ASN A N 1
ATOM 2692 C CA . ASN A 1 317 ? -3.121 33.719 18.266 1 87.19 317 ASN A CA 1
ATOM 2693 C C . ASN A 1 317 ? -4.363 34.625 18.281 1 87.19 317 ASN A C 1
ATOM 2695 O O . ASN A 1 317 ? -5.234 34.469 19.141 1 87.19 317 ASN A O 1
ATOM 2699 N N . ILE A 1 318 ? -4.488 35.469 17.359 1 89.31 318 ILE A N 1
ATOM 2700 C CA . ILE A 1 318 ? -5.574 36.438 17.328 1 89.31 318 ILE A CA 1
ATOM 2701 C C . ILE A 1 318 ? -6.91 35.719 17.172 1 89.31 318 ILE A C 1
ATOM 2703 O O . ILE A 1 318 ? -7.926 36.156 17.719 1 89.31 318 ILE A O 1
ATOM 2707 N N . ILE A 1 319 ? -6.922 34.688 16.469 1 89.88 319 ILE A N 1
ATOM 2708 C CA . ILE A 1 319 ? -8.18 34 16.141 1 89.88 319 ILE A CA 1
ATOM 2709 C C . ILE A 1 319 ? -8.75 33.344 17.391 1 89.88 319 ILE A C 1
ATOM 2711 O O . ILE A 1 319 ? -9.945 33.469 17.672 1 89.88 319 ILE A O 1
ATOM 2715 N N . ILE A 1 320 ? -7.938 32.688 18.125 1 92.06 320 ILE A N 1
ATOM 2716 C CA . ILE A 1 320 ? -8.422 32.062 19.344 1 92.06 320 ILE A CA 1
ATOM 2717 C C . ILE A 1 320 ? -8.789 33.125 20.359 1 92.06 320 ILE A C 1
ATOM 2719 O O . ILE A 1 320 ? -9.734 32.938 21.141 1 92.06 320 ILE A O 1
ATOM 2723 N N . GLN A 1 321 ? -8.125 34.188 20.406 1 92.56 321 GLN A N 1
ATOM 2724 C CA . GLN A 1 321 ? -8.469 35.312 21.281 1 92.56 321 GLN A CA 1
ATOM 2725 C C . GLN A 1 321 ? -9.836 35.875 20.938 1 92.56 321 GLN A C 1
ATOM 2727 O O . GLN A 1 321 ? -10.648 36.156 21.812 1 92.56 321 GLN A O 1
ATOM 2732 N N . GLU A 1 322 ? -10.047 36.062 19.672 1 92.19 322 GLU A N 1
ATOM 2733 C CA . GLU A 1 322 ? -11.344 36.531 19.203 1 92.19 322 GLU A CA 1
ATOM 2734 C C . GLU A 1 322 ? -12.469 35.594 19.641 1 92.19 322 GLU A C 1
ATOM 2736 O O . GLU A 1 322 ? -13.531 36.062 20.078 1 92.19 322 GLU A O 1
ATOM 2741 N N . GLY A 1 323 ? -12.188 34.375 19.5 1 92.12 323 GLY A N 1
ATOM 2742 C CA . GLY A 1 323 ? -13.172 33.375 19.922 1 92.12 323 GLY A CA 1
ATOM 2743 C C . GLY A 1 323 ? -13.484 33.469 21.406 1 92.12 323 GLY A C 1
ATOM 2744 O O . GLY A 1 323 ? -14.648 33.406 21.812 1 92.12 323 GLY A O 1
ATOM 2745 N N . TYR A 1 324 ? -12.484 33.625 22.188 1 95.31 324 TYR A N 1
ATOM 2746 C CA . TYR A 1 324 ? -12.664 33.688 23.625 1 95.31 324 TYR A CA 1
ATOM 2747 C C . TYR A 1 324 ? -13.398 34.969 24.031 1 95.31 324 TYR A C 1
ATOM 2749 O O . TYR A 1 324 ? -14.297 34.938 24.875 1 95.31 324 TYR A O 1
ATOM 2757 N N . VAL A 1 325 ? -13.086 36.062 23.406 1 95.38 325 VAL A N 1
ATOM 2758 C CA . VAL A 1 325 ? -13.75 37.312 23.688 1 95.38 325 VAL A CA 1
ATOM 2759 C C . VAL A 1 325 ? -15.234 37.219 23.328 1 95.38 325 VAL A C 1
ATOM 2761 O O . VAL A 1 325 ? -16.094 37.688 24.078 1 95.38 325 VAL A O 1
ATOM 2764 N N . SER A 1 326 ? -15.477 36.656 22.188 1 93.5 326 SER A N 1
ATOM 2765 C CA . SER A 1 326 ? -16.859 36.438 21.797 1 93.5 326 SER A CA 1
ATOM 2766 C C . SER A 1 326 ? -17.625 35.656 22.844 1 93.5 326 SER A C 1
ATOM 2768 O O . SER A 1 326 ? -18.766 35.969 23.172 1 93.5 326 SER A O 1
ATOM 2770 N N . LEU A 1 327 ? -17.016 34.625 23.375 1 94.44 327 LEU A N 1
ATOM 2771 C CA . LEU A 1 327 ? -17.641 33.844 24.438 1 94.44 327 LEU A CA 1
ATOM 2772 C C . LEU A 1 327 ? -17.891 34.688 25.672 1 94.44 327 LEU A C 1
ATOM 2774 O O . LEU A 1 327 ? -18.953 34.594 26.297 1 94.44 327 LEU A O 1
ATOM 2778 N N . LEU A 1 328 ? -16.922 35.5 26.047 1 95.88 328 LEU A N 1
ATOM 2779 C CA . LEU A 1 328 ? -17.047 36.344 27.219 1 95.88 328 LEU A CA 1
ATOM 2780 C C . LEU A 1 328 ? -18.203 37.312 27.078 1 95.88 328 LEU A C 1
ATOM 2782 O O . LEU A 1 328 ? -18.969 37.531 28.016 1 95.88 328 LEU A O 1
ATOM 2786 N N . ILE A 1 329 ? -18.359 37.844 25.906 1 94.31 329 ILE A N 1
ATOM 2787 C CA . ILE A 1 329 ? -19.453 38.75 25.641 1 94.31 329 ILE A CA 1
ATOM 2788 C C . ILE A 1 329 ? -20.781 38.031 25.75 1 94.31 329 ILE A C 1
ATOM 2790 O O . ILE A 1 329 ? -21.734 38.531 26.359 1 94.31 329 ILE A O 1
ATOM 2794 N N . PHE A 1 330 ? -20.75 36.875 25.203 1 90.75 330 PHE A N 1
ATOM 2795 C CA . PHE A 1 330 ? -21.969 36.062 25.25 1 90.75 330 PHE A CA 1
ATOM 2796 C C . PHE A 1 330 ? -22.344 35.719 26.688 1 90.75 330 PHE A C 1
ATOM 2798 O O . PHE A 1 330 ? -23.531 35.688 27.031 1 90.75 330 PHE A O 1
ATOM 2805 N N . LEU A 1 331 ? -21.391 35.594 27.547 1 93.25 331 LEU A N 1
ATOM 2806 C CA . LEU A 1 331 ? -21.609 35.25 28.938 1 93.25 331 LEU A CA 1
ATOM 2807 C C . LEU A 1 331 ? -21.766 36.5 29.797 1 93.25 331 LEU A C 1
ATOM 2809 O O . LEU A 1 331 ? -21.844 36.406 31.031 1 93.25 331 LEU A O 1
ATOM 2813 N N . GLU A 1 332 ? -21.703 37.688 29.234 1 93.62 332 GLU A N 1
ATOM 2814 C CA . GLU A 1 332 ? -21.891 39 29.844 1 93.62 332 GLU A CA 1
ATOM 2815 C C . GLU A 1 332 ? -20.719 39.344 30.75 1 93.62 332 GLU A C 1
ATOM 2817 O O . GLU A 1 332 ? -20.891 40.094 31.719 1 93.62 332 GLU A O 1
ATOM 2822 N N . ASP A 1 333 ? -19.656 38.719 30.531 1 95.19 333 ASP A N 1
ATOM 2823 C CA . ASP A 1 333 ? -18.422 39.125 31.219 1 95.19 333 ASP A CA 1
ATOM 2824 C C . ASP A 1 333 ? -17.719 40.25 30.453 1 95.19 333 ASP A C 1
ATOM 2826 O O . ASP A 1 333 ? -16.578 40.062 29.984 1 95.19 333 ASP A O 1
ATOM 2830 N N . TYR A 1 334 ? -18.297 41.375 30.406 1 95.44 334 TYR A N 1
ATOM 2831 C CA . TYR A 1 334 ? -17.875 42.469 29.531 1 95.44 334 TYR A CA 1
ATOM 2832 C C . TYR A 1 334 ? -16.562 43.062 29.984 1 95.44 334 TYR A C 1
ATOM 2834 O O . TYR A 1 334 ? -15.727 43.469 29.172 1 95.44 334 TYR A O 1
ATOM 2842 N N . LYS A 1 335 ? -16.391 43.094 31.281 1 94.56 335 LYS A N 1
ATOM 2843 C CA . LYS A 1 335 ? -15.156 43.688 31.812 1 94.56 335 LYS A CA 1
ATOM 2844 C C . LYS A 1 335 ? -13.93 42.906 31.344 1 94.56 335 LYS A C 1
ATOM 2846 O O . LYS A 1 335 ? -12.953 43.469 30.859 1 94.56 335 LYS A O 1
ATOM 2851 N N . GLU A 1 336 ? -14.023 41.656 31.531 1 95.5 336 GLU A N 1
ATOM 2852 C CA . GLU A 1 336 ? -12.93 40.812 31.078 1 95.5 336 GLU A CA 1
ATOM 2853 C C . GLU A 1 336 ? -12.773 40.844 29.562 1 95.5 336 GLU A C 1
ATOM 2855 O O . GLU A 1 336 ? -11.648 40.875 29.047 1 95.5 336 GLU A O 1
ATOM 2860 N N . ALA A 1 337 ? -13.82 40.844 28.812 1 96.88 337 ALA A N 1
ATOM 2861 C CA . ALA A 1 337 ? -13.797 40.938 27.359 1 96.88 337 ALA A CA 1
ATOM 2862 C C . ALA A 1 337 ? -13.062 42.188 26.906 1 96.88 337 ALA A C 1
ATOM 2864 O O . ALA A 1 337 ? -12.188 42.125 26.031 1 96.88 337 ALA A O 1
ATOM 2865 N N . LEU A 1 338 ? -13.406 43.312 27.531 1 95.56 338 LEU A N 1
ATOM 2866 C CA . LEU A 1 338 ? -12.805 44.594 27.156 1 95.56 338 LEU A CA 1
ATOM 2867 C C . LEU A 1 338 ? -11.312 44.594 27.484 1 95.56 338 LEU A C 1
ATOM 2869 O O . LEU A 1 338 ? -10.523 45.219 26.766 1 95.56 338 LEU A O 1
ATOM 2873 N N . SER A 1 339 ? -10.969 43.938 28.547 1 95.12 339 SER A N 1
ATOM 2874 C CA . SER A 1 339 ? -9.555 43.812 28.906 1 95.12 339 SER A CA 1
ATOM 2875 C C . SER A 1 339 ? -8.773 43.062 27.812 1 95.12 339 SER A C 1
ATOM 2877 O O . SER A 1 339 ? -7.703 43.531 27.406 1 95.12 339 SER A O 1
ATOM 2879 N N . TYR A 1 340 ? -9.312 41.969 27.359 1 93.75 340 TYR A N 1
ATOM 2880 C CA . TYR A 1 340 ? -8.688 41.188 26.281 1 93.75 340 TYR A CA 1
ATOM 2881 C C . TYR A 1 340 ? -8.625 42.031 25 1 93.75 340 TYR A C 1
ATOM 2883 O O . TYR A 1 340 ? -7.605 42.031 24.297 1 93.75 340 TYR A O 1
ATOM 2891 N N . ILE A 1 341 ? -9.703 42.719 24.703 1 95.12 341 ILE A N 1
ATOM 2892 C CA . ILE A 1 341 ? -9.773 43.531 23.5 1 95.12 341 ILE A CA 1
ATOM 2893 C C . ILE A 1 341 ? -8.688 44.625 23.547 1 95.12 341 ILE A C 1
ATOM 2895 O O . ILE A 1 341 ? -7.977 44.844 22.562 1 95.12 341 ILE A O 1
ATOM 2899 N N . SER A 1 342 ? -8.594 45.219 24.641 1 92.94 342 SER A N 1
ATOM 2900 C CA . SER A 1 342 ? -7.574 46.25 24.812 1 92.94 342 SER A CA 1
ATOM 2901 C C . SER A 1 342 ? -6.172 45.688 24.609 1 92.94 342 SER A C 1
ATOM 2903 O O . SER A 1 342 ? -5.316 46.312 24 1 92.94 342 SER A O 1
ATOM 2905 N N . GLY A 1 343 ? -5.973 44.562 25.172 1 91.12 343 GLY A N 1
ATOM 2906 C CA . GLY A 1 343 ? -4.688 43.906 25 1 91.12 343 GLY A CA 1
ATOM 2907 C C . GLY A 1 343 ? -4.367 43.594 23.562 1 91.12 343 GLY A C 1
ATOM 2908 O O . GLY A 1 343 ? -3.227 43.75 23.109 1 91.12 343 GLY A O 1
ATOM 2909 N N . ILE A 1 344 ? -5.344 43.125 22.781 1 91.56 344 ILE A N 1
ATOM 2910 C CA . ILE A 1 344 ? -5.172 42.75 21.375 1 91.56 344 ILE A CA 1
ATOM 2911 C C . ILE A 1 344 ? -4.875 44 20.547 1 91.56 344 ILE A C 1
ATOM 2913 O O . ILE A 1 344 ? -3.963 44 19.703 1 91.56 344 ILE A O 1
ATOM 2917 N N . LEU A 1 345 ? -5.617 45.031 20.75 1 89.75 345 LEU A N 1
ATOM 2918 C CA . LEU A 1 345 ? -5.547 46.219 19.938 1 89.75 345 LEU A CA 1
ATOM 2919 C C . LEU A 1 345 ? -4.281 47.031 20.234 1 89.75 345 LEU A C 1
ATOM 2921 O O . LEU A 1 345 ? -3.879 47.875 19.453 1 89.75 345 LEU A O 1
ATOM 2925 N N . ARG A 1 346 ? -3.629 46.719 21.297 1 87.56 346 ARG A N 1
ATOM 2926 C CA . ARG A 1 346 ? -2.377 47.406 21.641 1 87.56 346 ARG A CA 1
ATOM 2927 C C . ARG A 1 346 ? -1.215 46.844 20.828 1 87.56 346 ARG A C 1
ATOM 2929 O O . ARG A 1 346 ? -0.195 47.5 20.641 1 87.56 346 ARG A O 1
ATOM 2936 N N . SER A 1 347 ? -1.436 45.656 20.422 1 83.38 347 SER A N 1
ATOM 2937 C CA . SER A 1 347 ? -0.38 45.031 19.641 1 83.38 347 SER A CA 1
ATOM 2938 C C . SER A 1 347 ? -0.281 45.656 18.25 1 83.38 347 SER A C 1
ATOM 2940 O O . SER A 1 347 ? -1.298 45.969 17.641 1 83.38 347 SER A O 1
ATOM 2942 N N . LYS A 1 348 ? 0.904 45.906 17.766 1 75.12 348 LYS A N 1
ATOM 2943 C CA . LYS A 1 348 ? 1.162 46.5 16.469 1 75.12 348 LYS A CA 1
ATOM 2944 C C . LYS A 1 348 ? 0.63 45.625 15.336 1 75.12 348 LYS A C 1
ATOM 2946 O O . LYS A 1 348 ? 0.189 46.156 14.312 1 75.12 348 LYS A O 1
ATOM 2951 N N . GLU A 1 349 ? 0.575 44.438 15.586 1 76.31 349 GLU A N 1
ATOM 2952 C CA . GLU A 1 349 ? 0.195 43.5 14.531 1 76.31 349 GLU A CA 1
ATOM 2953 C C . GLU A 1 349 ? -1.321 43.438 14.375 1 76.31 349 GLU A C 1
ATOM 2955 O O . GLU A 1 349 ? -1.825 43.156 13.281 1 76.31 349 GLU A O 1
ATOM 2960 N N . ASN A 1 350 ? -2.049 43.75 15.43 1 75.88 350 ASN A N 1
ATOM 2961 C CA . ASN A 1 350 ? -3.473 43.438 15.414 1 75.88 350 ASN A CA 1
ATOM 2962 C C . ASN A 1 350 ? -4.32 44.688 15.664 1 75.88 350 ASN A C 1
ATOM 2964 O O . ASN A 1 350 ? -5.535 44.562 15.859 1 75.88 350 ASN A O 1
ATOM 2968 N N . TYR A 1 351 ? -3.762 45.844 15.625 1 71.94 351 TYR A N 1
ATOM 2969 C CA . TYR A 1 351 ? -4.438 47.062 16.031 1 71.94 351 TYR A CA 1
ATOM 2970 C C . TYR A 1 351 ? -5.609 47.375 15.109 1 71.94 351 TYR A C 1
ATOM 2972 O O . TYR A 1 351 ? -6.531 48.094 15.484 1 71.94 351 TYR A O 1
ATOM 2980 N N . LYS A 1 352 ? -5.621 46.719 14.008 1 73.31 352 LYS A N 1
ATOM 2981 C CA . LYS A 1 352 ? -6.707 47 13.078 1 73.31 352 LYS A CA 1
ATOM 2982 C C . LYS A 1 352 ? -7.512 45.75 12.75 1 73.31 352 LYS A C 1
ATOM 2984 O O . LYS A 1 352 ? -8.102 45.656 11.664 1 73.31 352 LYS A O 1
ATOM 2989 N N . SER A 1 353 ? -7.539 44.938 13.648 1 86.5 353 SER A N 1
ATOM 2990 C CA . SER A 1 353 ? -8.312 43.719 13.391 1 86.5 353 SER A CA 1
ATOM 2991 C C . SER A 1 353 ? -9.805 44.031 13.344 1 86.5 353 SER A C 1
ATOM 2993 O O . SER A 1 353 ? -10.391 44.406 14.352 1 86.5 353 SER A O 1
ATOM 2995 N N . ASN A 1 354 ? -10.398 43.812 12.281 1 88.5 354 ASN A N 1
ATOM 2996 C CA . ASN A 1 354 ? -11.797 44.125 12.047 1 88.5 354 ASN A CA 1
ATOM 2997 C C . ASN A 1 354 ? -12.719 43.406 13.023 1 88.5 354 ASN A C 1
ATOM 2999 O O . ASN A 1 354 ? -13.633 44 13.586 1 88.5 354 ASN A O 1
ATOM 3003 N N . ASN A 1 355 ? -12.438 42.188 13.25 1 89.25 355 ASN A N 1
ATOM 3004 C CA . ASN A 1 355 ? -13.289 41.406 14.117 1 89.25 355 ASN A CA 1
ATOM 3005 C C . ASN A 1 355 ? -13.195 41.844 15.57 1 89.25 355 ASN A C 1
ATOM 3007 O O . ASN A 1 355 ? -14.203 41.844 16.281 1 89.25 355 ASN A O 1
ATOM 3011 N N . VAL A 1 356 ? -12.016 42.219 15.945 1 92.62 356 VAL A N 1
ATOM 3012 C CA . VAL A 1 356 ? -11.82 42.656 17.328 1 92.62 356 VAL A CA 1
ATOM 3013 C C . VAL A 1 356 ? -12.523 44 17.547 1 92.62 356 VAL A C 1
ATOM 3015 O O . VAL A 1 356 ? -13.133 44.219 18.594 1 92.62 356 VAL A O 1
ATOM 3018 N N . LEU A 1 357 ? -12.477 44.812 16.562 1 93.75 357 LEU A N 1
ATOM 3019 C CA . LEU A 1 357 ? -13.164 46.094 16.641 1 93.75 357 LEU A CA 1
ATOM 3020 C C . LEU A 1 357 ? -14.68 45.906 16.688 1 93.75 357 LEU A C 1
ATOM 3022 O O . LEU A 1 357 ? -15.367 46.625 17.438 1 93.75 357 LEU A O 1
ATOM 3026 N N . LEU A 1 358 ? -15.117 45 15.914 1 94.19 358 LEU A N 1
ATOM 3027 C CA . LEU A 1 358 ? -16.547 44.688 15.938 1 94.19 358 LEU A CA 1
ATOM 3028 C C . LEU A 1 358 ? -16.953 44.125 17.297 1 94.19 358 LEU A C 1
ATOM 3030 O O . LEU A 1 358 ? -18.031 44.469 17.797 1 94.19 358 LEU A O 1
ATOM 3034 N N . LEU A 1 359 ? -16.156 43.344 17.844 1 94.94 359 LEU A N 1
ATOM 3035 C CA . LEU A 1 359 ? -16.438 42.781 19.172 1 94.94 359 LEU A CA 1
ATOM 3036 C C . LEU A 1 359 ? -16.453 43.875 20.219 1 94.94 359 LEU A C 1
ATOM 3038 O O . LEU A 1 359 ? -17.281 43.875 21.125 1 94.94 359 LEU A O 1
ATOM 3042 N N . LYS A 1 360 ? -15.523 44.781 20.078 1 95.19 360 LYS A N 1
ATOM 3043 C CA . LYS A 1 360 ? -15.516 45.969 20.953 1 95.19 360 LYS A CA 1
ATOM 3044 C C . LYS A 1 360 ? -16.812 46.75 20.844 1 95.19 360 LYS A C 1
ATOM 3046 O O . LYS A 1 360 ? -17.391 47.156 21.844 1 95.19 360 LYS A O 1
ATOM 3051 N N . CYS A 1 361 ? -17.25 46.938 19.656 1 95.88 361 CYS A N 1
ATOM 3052 C CA . CYS A 1 361 ? -18.516 47.594 19.391 1 95.88 361 CYS A CA 1
ATOM 3053 C C . CYS A 1 361 ? -19.672 46.938 20.125 1 95.88 361 CYS A C 1
ATOM 3055 O O . CYS A 1 361 ? -20.422 47.594 20.844 1 95.88 361 CYS A O 1
ATOM 3057 N N . TYR A 1 362 ? -19.75 45.656 19.984 1 94.62 362 TYR A N 1
ATOM 3058 C CA . TYR A 1 362 ? -20.859 44.938 20.594 1 94.62 362 TYR A CA 1
ATOM 3059 C C . TYR A 1 362 ? -20.734 44.938 22.109 1 94.62 362 TYR A C 1
ATOM 3061 O O . TYR A 1 362 ? -21.75 44.969 22.828 1 94.62 362 TYR A O 1
ATOM 3069 N N . CYS A 1 363 ? -19.547 44.844 22.641 1 95.19 363 CYS A N 1
ATOM 3070 C CA . CYS A 1 363 ? -19.375 44.938 24.078 1 95.19 363 CYS A CA 1
ATOM 3071 C C . CYS A 1 363 ? -19.969 46.25 24.625 1 95.19 363 CYS A C 1
ATOM 3073 O O . CYS A 1 363 ? -20.703 46.25 25.609 1 95.19 363 CYS A O 1
ATOM 3075 N N . HIS A 1 364 ? -19.734 47.312 23.953 1 95 364 HIS A N 1
ATOM 3076 C CA . HIS A 1 364 ? -20.25 48.625 24.359 1 95 364 HIS A CA 1
ATOM 3077 C C . HIS A 1 364 ? -21.75 48.719 24.156 1 95 364 HIS A C 1
ATOM 3079 O O . HIS A 1 364 ? -22.453 49.344 24.938 1 95 364 HIS A O 1
ATOM 3085 N N . LEU A 1 365 ? -22.188 48.062 23.094 1 94.06 365 LEU A N 1
ATOM 3086 C CA . LEU A 1 365 ? -23.625 48.062 22.859 1 94.06 365 LEU A CA 1
ATOM 3087 C C . LEU A 1 365 ? -24.359 47.375 24.031 1 94.06 365 LEU A C 1
ATOM 3089 O O . LEU A 1 365 ? -25.359 47.875 24.516 1 94.06 365 LEU A O 1
ATOM 3093 N N . PHE A 1 366 ? -23.812 46.281 24.469 1 93.56 366 PHE A N 1
ATOM 3094 C CA . PHE A 1 366 ? -24.438 45.531 25.547 1 93.56 366 PHE A CA 1
ATOM 3095 C C . PHE A 1 366 ? -24.328 46.281 26.859 1 93.56 366 PHE A C 1
ATOM 3097 O O . PHE A 1 366 ? -25.203 46.156 27.734 1 93.56 366 PHE A O 1
ATOM 3104 N N . LEU A 1 367 ? -23.359 47.188 26.984 1 93.25 367 LEU A N 1
ATOM 3105 C CA . LEU A 1 367 ? -23.188 48 28.188 1 93.25 367 LEU A CA 1
ATOM 3106 C C . LEU A 1 367 ? -24.016 49.281 28.094 1 93.25 367 LEU A C 1
ATOM 3108 O O . LEU A 1 367 ? -24.125 50.031 29.078 1 93.25 367 LEU A O 1
ATOM 3112 N N . GLY A 1 368 ? -24.562 49.531 26.906 1 90.5 368 GLY A N 1
ATOM 3113 C CA . GLY A 1 368 ? -25.391 50.719 26.703 1 90.5 368 GLY A CA 1
ATOM 3114 C C . GLY A 1 368 ? -24.578 51.969 26.312 1 90.5 368 GLY A C 1
ATOM 3115 O O . GLY A 1 368 ? -25.109 53.062 26.312 1 90.5 368 GLY A O 1
ATOM 3116 N N . ASN A 1 369 ? -23.312 51.75 26.016 1 93.81 369 ASN A N 1
ATOM 3117 C CA . ASN A 1 369 ? -22.438 52.844 25.609 1 93.81 369 ASN A CA 1
ATOM 3118 C C . ASN A 1 369 ? -22.5 53.094 24.109 1 93.81 369 ASN A C 1
ATOM 3120 O O . ASN A 1 369 ? -21.594 52.688 23.375 1 93.81 369 ASN A O 1
ATOM 3124 N N . ILE A 1 370 ? -23.422 53.75 23.609 1 93.81 370 ILE A N 1
ATOM 3125 C CA . ILE A 1 370 ? -23.719 53.875 22.188 1 93.81 370 ILE A CA 1
ATOM 3126 C C . ILE A 1 370 ? -22.625 54.688 21.516 1 93.81 370 ILE A C 1
ATOM 3128 O O . ILE A 1 370 ? -22.203 54.375 20.391 1 93.81 370 ILE A O 1
ATOM 3132 N N . LYS A 1 371 ? -22.188 55.719 22.234 1 94.81 371 LYS A N 1
ATOM 3133 C CA . LYS A 1 371 ? -21.156 56.594 21.656 1 94.81 371 LYS A CA 1
ATOM 3134 C C . LYS A 1 371 ? -19.859 55.812 21.406 1 94.81 371 LYS A C 1
ATOM 3136 O O . LYS A 1 371 ? -19.312 55.875 20.312 1 94.81 371 LYS A O 1
ATOM 3141 N N . GLU A 1 372 ? -19.422 55.156 22.422 1 95.31 372 GLU A N 1
ATOM 3142 C CA . GLU A 1 372 ? -18.219 54.344 22.297 1 95.31 372 GLU A CA 1
ATOM 3143 C C . GLU A 1 372 ? -18.391 53.25 21.25 1 95.31 372 GLU A C 1
ATOM 3145 O O . GLU A 1 372 ? -17.453 52.906 20.531 1 95.31 372 GLU A O 1
ATOM 3150 N N . SER A 1 373 ? -19.562 52.625 21.141 1 95.69 373 SER A N 1
ATOM 3151 C CA . SER A 1 373 ? -19.875 51.594 20.156 1 95.69 373 SER A CA 1
ATOM 3152 C C . SER A 1 373 ? -19.734 52.156 18.734 1 95.69 373 SER A C 1
ATOM 3154 O O . SER A 1 373 ? -19.109 51.5 17.875 1 95.69 373 SER A O 1
ATOM 3156 N N . ARG A 1 374 ? -20.25 53.344 18.531 1 95.44 374 ARG A N 1
ATOM 3157 C CA . ARG A 1 374 ? -20.172 53.969 17.219 1 95.44 374 ARG A CA 1
ATOM 3158 C C . ARG A 1 374 ? -18.734 54.25 16.844 1 95.44 374 ARG A C 1
ATOM 3160 O O . ARG A 1 374 ? -18.344 54.125 15.672 1 95.44 374 ARG A O 1
ATOM 3167 N N . GLU A 1 375 ? -17.984 54.688 17.828 1 95.56 375 GLU A N 1
ATOM 3168 C CA . GLU A 1 375 ? -16.578 55 17.578 1 95.56 375 GLU A CA 1
ATOM 3169 C C . GLU A 1 375 ? -15.812 53.75 17.141 1 95.56 375 GLU A C 1
ATOM 3171 O O . GLU A 1 375 ? -14.992 53.812 16.234 1 95.56 375 GLU A O 1
ATOM 3176 N N . ALA A 1 376 ? -16.062 52.656 17.781 1 95.19 376 ALA A N 1
ATOM 3177 C CA . ALA A 1 376 ? -15.43 51.375 17.438 1 95.19 376 ALA A CA 1
ATOM 3178 C C . ALA A 1 376 ? -15.859 50.906 16.062 1 95.19 376 ALA A C 1
ATOM 3180 O O . ALA A 1 376 ? -15.039 50.438 15.273 1 95.19 376 ALA A O 1
ATOM 3181 N N . LEU A 1 377 ? -17.094 51 15.719 1 96.12 377 LEU A N 1
ATOM 3182 C CA . LEU A 1 377 ? -17.656 50.531 14.453 1 96.12 377 LEU A CA 1
ATOM 3183 C C . LEU A 1 377 ? -17.062 51.312 13.281 1 96.12 377 LEU A C 1
ATOM 3185 O O . LEU A 1 377 ? -16.828 50.75 12.211 1 96.12 377 LEU A O 1
ATOM 3189 N N . GLU A 1 378 ? -16.859 52.531 13.484 1 94.81 378 GLU A N 1
ATOM 3190 C CA . GLU A 1 378 ? -16.375 53.406 12.406 1 94.81 378 GLU A CA 1
ATOM 3191 C C . GLU A 1 378 ? -14.969 53 11.969 1 94.81 378 GLU A C 1
ATOM 3193 O O . GLU A 1 378 ? -14.555 53.312 10.844 1 94.81 378 GLU A O 1
ATOM 3198 N N . LYS A 1 379 ? -14.258 52.375 12.797 1 93.12 379 LYS A N 1
ATOM 3199 C CA . LYS A 1 379 ? -12.906 51.938 12.477 1 93.12 379 LYS A CA 1
ATOM 3200 C C . LYS A 1 379 ? -12.914 50.594 11.758 1 93.12 379 LYS A C 1
ATOM 3202 O O . LYS A 1 379 ? -11.883 50.125 11.266 1 93.12 379 LYS A O 1
ATOM 3207 N N . CYS A 1 380 ? -14.094 49.906 11.672 1 93.88 380 CYS A N 1
ATOM 3208 C CA . CYS A 1 380 ? -14.219 48.594 11.055 1 93.88 380 CYS A CA 1
ATOM 3209 C C . CYS A 1 380 ? -14.289 48.719 9.539 1 93.88 380 CYS A C 1
ATOM 3211 O O . CYS A 1 380 ? -14.555 49.781 9.008 1 93.88 380 CYS A O 1
ATOM 3213 N N . GLU A 1 381 ? -14.008 47.688 8.922 1 93.12 381 GLU A N 1
ATOM 3214 C CA . GLU A 1 381 ? -14.234 47.594 7.484 1 93.12 381 GLU A CA 1
ATOM 3215 C C . GLU A 1 381 ? -15.727 47.594 7.156 1 93.12 381 GLU A C 1
ATOM 3217 O O . GLU A 1 381 ? -16.531 47.031 7.906 1 93.12 381 GLU A O 1
ATOM 3222 N N . LYS A 1 382 ? -16 48 5.965 1 92.62 382 LYS A N 1
ATOM 3223 C CA . LYS A 1 382 ? -17.391 48.156 5.57 1 92.62 382 LYS A CA 1
ATOM 3224 C C . LYS A 1 382 ? -17.906 46.906 4.875 1 92.62 382 LYS A C 1
ATOM 3226 O O . LYS A 1 382 ? -18.234 46.938 3.686 1 92.62 382 LYS A O 1
ATOM 3231 N N . ASP A 1 383 ? -18.109 45.906 5.633 1 90.75 383 ASP A N 1
ATOM 3232 C CA . ASP A 1 383 ? -18.656 44.656 5.137 1 90.75 383 ASP A CA 1
ATOM 3233 C C . ASP A 1 383 ? -20.094 44.438 5.617 1 90.75 383 ASP A C 1
ATOM 3235 O O . ASP A 1 383 ? -20.719 45.375 6.129 1 90.75 383 ASP A O 1
ATOM 3239 N N . TYR A 1 384 ? -20.641 43.344 5.398 1 91.44 384 TYR A N 1
ATOM 3240 C CA . TYR A 1 384 ? -22.047 43.094 5.734 1 91.44 384 TYR A CA 1
ATOM 3241 C C . TYR A 1 384 ? -22.266 43.219 7.234 1 91.44 384 TYR A C 1
ATOM 3243 O O . TYR A 1 384 ? -23.328 43.656 7.68 1 91.44 384 TYR A O 1
ATOM 3251 N N . LYS A 1 385 ? -21.25 42.875 8.023 1 92.06 385 LYS A N 1
ATOM 3252 C CA . LYS A 1 385 ? -21.375 42.969 9.477 1 92.06 385 LYS A CA 1
ATOM 3253 C C . LYS A 1 385 ? -21.453 44.406 9.938 1 92.06 385 LYS A C 1
ATOM 3255 O O . LYS A 1 385 ? -22.203 44.75 10.859 1 92.06 385 LYS A O 1
ATOM 3260 N N . TYR A 1 386 ? -20.609 45.156 9.242 1 94.25 386 TYR A N 1
ATOM 3261 C CA . TYR A 1 386 ? -20.609 46.594 9.531 1 94.25 386 TYR A CA 1
ATOM 3262 C C . TYR A 1 386 ? -21.984 47.188 9.273 1 94.25 386 TYR A C 1
ATOM 3264 O O . TYR A 1 386 ? -22.547 47.875 10.141 1 94.25 386 TYR A O 1
ATOM 3272 N N . TYR A 1 387 ? -22.578 46.938 8.203 1 95.25 387 TYR A N 1
ATOM 3273 C CA . TYR A 1 387 ? -23.844 47.531 7.816 1 95.25 387 TYR A CA 1
ATOM 3274 C C . TYR A 1 387 ? -24.984 47.031 8.695 1 95.25 387 TYR A C 1
ATOM 3276 O O . TYR A 1 387 ? -25.891 47.781 9.055 1 95.25 387 TYR A O 1
ATOM 3284 N N . CYS A 1 388 ? -24.875 45.812 8.984 1 94.25 388 CYS A N 1
ATOM 3285 C CA . CYS A 1 388 ? -25.859 45.219 9.883 1 94.25 388 CYS A CA 1
ATOM 3286 C C . CYS A 1 388 ? -25.812 45.906 11.25 1 94.25 388 CYS A C 1
ATOM 3288 O O . CYS A 1 388 ? -26.844 46.312 11.781 1 94.25 388 CYS A O 1
ATOM 3290 N N . THR A 1 389 ? -24.656 46.031 11.773 1 94.81 389 THR A N 1
ATOM 3291 C CA . THR A 1 389 ? -24.469 46.594 13.109 1 94.81 389 THR A CA 1
ATOM 3292 C C . THR A 1 389 ? -24.828 48.094 13.117 1 94.81 389 THR A C 1
ATOM 3294 O O . THR A 1 389 ? -25.484 48.562 14.047 1 94.81 389 THR A O 1
ATOM 3297 N N . LYS A 1 390 ? -24.406 48.75 12.102 1 95.75 390 LYS A N 1
ATOM 3298 C CA . LYS A 1 390 ? -24.75 50.188 11.992 1 95.75 390 LYS A CA 1
ATOM 3299 C C . LYS A 1 390 ? -26.25 50.375 11.875 1 95.75 390 LYS A C 1
ATOM 3301 O O . LYS A 1 390 ? -26.812 51.312 12.461 1 95.75 390 LYS A O 1
ATOM 3306 N N . GLY A 1 391 ? -26.859 49.531 11.086 1 94.12 391 GLY A N 1
ATOM 3307 C CA . GLY A 1 391 ? -28.312 49.562 11.008 1 94.12 391 GLY A CA 1
ATOM 3308 C C . GLY A 1 391 ? -28.984 49.375 12.359 1 94.12 391 GLY A C 1
ATOM 3309 O O . GLY A 1 391 ? -29.953 50.062 12.688 1 94.12 391 GLY A O 1
ATOM 3310 N N . TYR A 1 392 ? -28.469 48.469 13.094 1 93.31 392 TYR A N 1
ATOM 3311 C CA . TYR A 1 392 ? -29.016 48.219 14.422 1 93.31 392 TYR A CA 1
ATOM 3312 C C . TYR A 1 392 ? -28.859 49.406 15.336 1 93.31 392 TYR A C 1
ATOM 3314 O O . TYR A 1 392 ? -29.781 49.75 16.078 1 93.31 392 TYR A O 1
ATOM 3322 N N . ILE A 1 393 ? -27.75 50.031 15.32 1 94.19 393 ILE A N 1
ATOM 3323 C CA . ILE A 1 393 ? -27.5 51.219 16.156 1 94.19 393 ILE A CA 1
ATOM 3324 C C . ILE A 1 393 ? -28.453 52.344 15.773 1 94.19 393 ILE A C 1
ATOM 3326 O O . ILE A 1 393 ? -29.016 53 16.641 1 94.19 393 ILE A O 1
ATOM 3330 N N . GLU A 1 394 ? -28.672 52.531 14.492 1 92.69 394 GLU A N 1
ATOM 3331 C CA . GLU A 1 394 ? -29.625 53.531 14.023 1 92.69 394 GLU A CA 1
ATOM 3332 C C . GLU A 1 394 ? -31.047 53.156 14.414 1 92.69 394 GLU A C 1
ATOM 3334 O O . GLU A 1 394 ? -31.859 54.062 14.711 1 92.69 394 GLU A O 1
ATOM 3339 N N . HIS A 1 395 ? -31.266 51.906 14.32 1 91.56 395 HIS A N 1
ATOM 3340 C CA . HIS A 1 395 ? -32.562 51.438 14.758 1 91.56 395 HIS A CA 1
ATOM 3341 C C . HIS A 1 395 ? -32.781 51.688 16.234 1 91.56 395 HIS A C 1
ATOM 3343 O O . HIS A 1 395 ? -33.844 52.156 16.641 1 91.56 395 HIS A O 1
ATOM 3349 N N . LEU A 1 396 ? -31.828 51.469 17.031 1 89.38 396 LEU A N 1
ATOM 3350 C CA . LEU A 1 396 ? -31.875 51.656 18.484 1 89.38 396 LEU A CA 1
ATOM 3351 C C . LEU A 1 396 ? -32.062 53.156 18.828 1 89.38 396 LEU A C 1
ATOM 3353 O O . LEU A 1 396 ? -32.719 53.469 19.828 1 89.38 396 LEU A O 1
ATOM 3357 N N . THR A 1 397 ? -31.578 54.031 17.969 1 89 397 THR A N 1
ATOM 3358 C CA . THR A 1 397 ? -31.672 55.469 18.203 1 89 397 THR A CA 1
ATOM 3359 C C . THR A 1 397 ? -32.844 56.094 17.438 1 89 397 THR A C 1
ATOM 3361 O O . THR A 1 397 ? -32.906 57.312 17.281 1 89 397 THR A O 1
ATOM 3364 N N . ASN A 1 398 ? -33.688 55.312 16.797 1 87.81 398 ASN A N 1
ATOM 3365 C CA . ASN A 1 398 ? -34.969 55.656 16.172 1 87.81 398 ASN A CA 1
ATOM 3366 C C . ASN A 1 398 ? -34.75 56.406 14.859 1 87.81 398 ASN A C 1
ATOM 3368 O O . ASN A 1 398 ? -35.562 57.281 14.5 1 87.81 398 ASN A O 1
ATOM 3372 N N . ASN A 1 399 ? -33.656 56.188 14.32 1 90.31 399 ASN A N 1
ATOM 3373 C CA . ASN A 1 399 ? -33.469 56.625 12.938 1 90.31 399 ASN A CA 1
ATOM 3374 C C . ASN A 1 399 ? -33.875 55.531 11.953 1 90.31 399 ASN A C 1
ATOM 3376 O O . ASN A 1 399 ? -33 54.938 11.297 1 90.31 399 ASN A O 1
ATOM 3380 N N . ILE A 1 400 ? -35.094 55.312 11.703 1 89.69 400 ILE A N 1
ATOM 3381 C CA . ILE A 1 400 ? -35.656 54.125 11.078 1 89.69 400 ILE A CA 1
ATOM 3382 C C . ILE A 1 400 ? -35.312 54.125 9.594 1 89.69 400 ILE A C 1
ATOM 3384 O O . ILE A 1 400 ? -34.938 53.062 9.047 1 89.69 400 ILE A O 1
ATOM 3388 N N . ASP A 1 401 ? -35.375 55.281 8.945 1 90.69 401 ASP A N 1
ATOM 3389 C CA . ASP A 1 401 ? -35.062 55.312 7.512 1 90.69 401 ASP A CA 1
ATOM 3390 C C . ASP A 1 401 ? -33.625 54.906 7.234 1 90.69 401 ASP A C 1
ATOM 3392 O O . ASP A 1 401 ? -33.375 54.094 6.34 1 90.69 401 ASP A O 1
ATOM 3396 N N . LYS A 1 402 ? -32.781 55.438 7.965 1 93.5 402 LYS A N 1
ATOM 3397 C CA . LYS A 1 402 ? -31.375 55.125 7.809 1 93.5 402 LYS A CA 1
ATOM 3398 C C . LYS A 1 402 ? -31.109 53.656 8.172 1 93.5 402 LYS A C 1
ATOM 3400 O O . LYS A 1 402 ? -30.281 53 7.547 1 93.5 402 LYS A O 1
ATOM 3405 N N . ALA A 1 403 ? -31.734 53.156 9.211 1 94.25 403 ALA A N 1
ATOM 3406 C CA . ALA A 1 403 ? -31.609 51.75 9.625 1 94.25 403 ALA A CA 1
ATOM 3407 C C . ALA A 1 403 ? -32 50.812 8.492 1 94.25 403 ALA A C 1
ATOM 3409 O O . ALA A 1 403 ? -31.281 49.844 8.188 1 94.25 403 ALA A O 1
ATOM 3410 N N . CYS A 1 404 ? -33.125 51.094 7.844 1 92.75 404 CYS A N 1
ATOM 3411 C CA . CYS A 1 404 ? -33.625 50.25 6.758 1 92.75 404 CYS A CA 1
ATOM 3412 C C . CYS A 1 404 ? -32.656 50.25 5.582 1 92.75 404 CYS A C 1
ATOM 3414 O O . CYS A 1 404 ? -32.406 49.188 4.984 1 92.75 404 CYS A O 1
ATOM 3416 N N . ASP A 1 405 ? -32.156 51.438 5.289 1 95.12 405 ASP A N 1
ATOM 3417 C CA . ASP A 1 405 ? -31.188 51.531 4.203 1 95.12 405 ASP A CA 1
ATOM 3418 C C . ASP A 1 405 ? -29.938 50.688 4.488 1 95.12 405 ASP A C 1
ATOM 3420 O O . ASP A 1 405 ? -29.422 50.031 3.596 1 95.12 405 ASP A O 1
ATOM 3424 N N . LEU A 1 406 ? -29.484 50.75 5.676 1 95.62 406 LEU A N 1
ATOM 3425 C CA . LEU A 1 406 ? -28.281 50.031 6.07 1 95.62 406 LEU A CA 1
ATOM 3426 C C . LEU A 1 406 ? -28.531 48.531 6.129 1 95.62 406 LEU A C 1
ATOM 3428 O O . LEU A 1 406 ? -27.688 47.75 5.723 1 95.62 406 LEU A O 1
ATOM 3432 N N . TYR A 1 407 ? -29.672 48.094 6.652 1 94.44 407 TYR A N 1
ATOM 3433 C CA . TYR A 1 407 ? -30.031 46.688 6.625 1 94.44 407 TYR A CA 1
ATOM 3434 C C . TYR A 1 407 ? -30.094 46.156 5.195 1 94.44 407 TYR A C 1
ATOM 3436 O O . TYR A 1 407 ? -29.625 45.062 4.914 1 94.44 407 TYR A O 1
ATOM 3444 N N . ASN A 1 408 ? -30.594 47 4.293 1 94.69 408 ASN A N 1
ATOM 3445 C CA . ASN A 1 408 ? -30.656 46.594 2.887 1 94.69 408 ASN A CA 1
ATOM 3446 C C . ASN A 1 408 ? -29.266 46.438 2.281 1 94.69 408 ASN A C 1
ATOM 3448 O O . ASN A 1 408 ? -29.047 45.531 1.478 1 94.69 408 ASN A O 1
ATOM 3452 N N . LYS A 1 409 ? -28.422 47.281 2.588 1 95.44 409 LYS A N 1
ATOM 3453 C CA . LYS A 1 409 ? -27.031 47.156 2.115 1 95.44 409 LYS A CA 1
ATOM 3454 C C . LYS A 1 409 ? -26.391 45.875 2.605 1 95.44 409 LYS A C 1
ATOM 3456 O O . LYS A 1 409 ? -25.656 45.219 1.864 1 95.44 409 LYS A O 1
ATOM 3461 N N . SER A 1 410 ? -26.594 45.594 3.885 1 94.62 410 SER A N 1
ATOM 3462 C CA . SER A 1 410 ? -26.078 44.344 4.441 1 94.62 410 SER A CA 1
ATOM 3463 C C . SER A 1 410 ? -26.625 43.125 3.697 1 94.62 410 SER A C 1
ATOM 3465 O O . SER A 1 410 ? -25.875 42.219 3.352 1 94.62 410 SER A O 1
ATOM 3467 N N . LEU A 1 411 ? -27.938 43.094 3.373 1 93.69 411 LEU A N 1
ATOM 3468 C CA . LEU A 1 411 ? -28.625 41.969 2.736 1 93.69 411 LEU A CA 1
ATOM 3469 C C . LEU A 1 411 ? -28.172 41.781 1.292 1 93.69 411 LEU A C 1
ATOM 3471 O O . LEU A 1 411 ? -28.156 40.688 0.768 1 93.69 411 LEU A O 1
ATOM 3475 N N . MET A 1 412 ? -27.766 42.875 0.652 1 93.94 412 MET A N 1
ATOM 3476 C CA . MET A 1 412 ? -27.266 42.812 -0.718 1 93.94 412 MET A CA 1
ATOM 3477 C C . MET A 1 412 ? -25.938 42.062 -0.781 1 93.94 412 MET A C 1
ATOM 3479 O O . MET A 1 412 ? -25.625 41.438 -1.788 1 93.94 412 MET A O 1
ATOM 3483 N N . ILE A 1 413 ? -25.188 42.188 0.356 1 90.25 413 ILE A N 1
ATOM 3484 C CA . ILE A 1 413 ? -23.906 41.531 0.41 1 90.25 413 ILE A CA 1
ATOM 3485 C C . ILE A 1 413 ? -24.078 40.094 0.845 1 90.25 413 ILE A C 1
ATOM 3487 O O . ILE A 1 413 ? -23.516 39.156 0.245 1 90.25 413 ILE A O 1
ATOM 3491 N N . ARG A 1 414 ? -24.875 39.875 1.88 1 88.69 414 ARG A N 1
ATOM 3492 C CA . ARG A 1 414 ? -25.156 38.531 2.393 1 88.69 414 ARG A CA 1
ATOM 3493 C C . ARG A 1 414 ? -26.594 38.438 2.932 1 88.69 414 ARG A C 1
ATOM 3495 O O . ARG A 1 414 ? -26.922 39.062 3.938 1 88.69 414 ARG A O 1
ATOM 3502 N N . ASN A 1 415 ? -27.297 37.625 2.264 1 87.94 415 ASN A N 1
ATOM 3503 C CA . ASN A 1 415 ? -28.688 37.469 2.674 1 87.94 415 ASN A CA 1
ATOM 3504 C C . ASN A 1 415 ? -28.797 36.688 3.973 1 87.94 415 ASN A C 1
ATOM 3506 O O . ASN A 1 415 ? -28.109 35.688 4.16 1 87.94 415 ASN A O 1
ATOM 3510 N N . ASN A 1 416 ? -29.672 37.281 4.863 1 87.5 416 ASN A N 1
ATOM 3511 C CA . ASN A 1 416 ? -29.875 36.594 6.137 1 87.5 416 ASN A CA 1
ATOM 3512 C C . ASN A 1 416 ? -31.234 36.938 6.738 1 87.5 416 ASN A C 1
ATOM 3514 O O . ASN A 1 416 ? -31.703 38.062 6.645 1 87.5 416 ASN A O 1
ATOM 3518 N N . THR A 1 417 ? -31.734 35.969 7.355 1 88.31 417 THR A N 1
ATOM 3519 C CA . THR A 1 4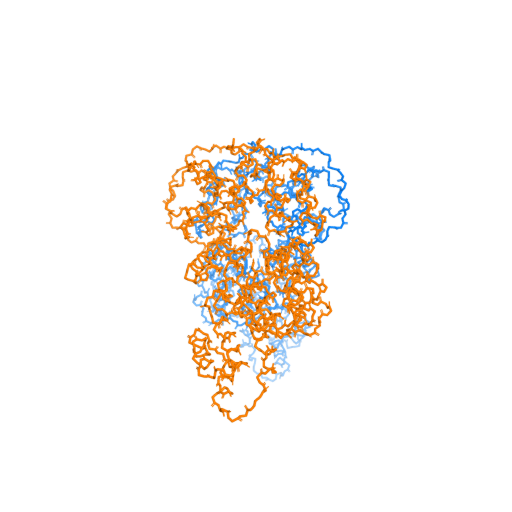17 ? -33.094 36.094 7.883 1 88.31 417 THR A CA 1
ATOM 3520 C C . THR A 1 417 ? -33.125 37.031 9.086 1 88.31 417 THR A C 1
ATOM 3522 O O . THR A 1 417 ? -34.125 37.75 9.289 1 88.31 417 THR A O 1
ATOM 3525 N N . VAL A 1 418 ? -32.094 37 9.844 1 87.75 418 VAL A N 1
ATOM 3526 C CA . VAL A 1 418 ? -32.062 37.844 11.047 1 87.75 418 VAL A CA 1
ATOM 3527 C C . VAL A 1 418 ? -32.094 39.312 10.656 1 87.75 418 VAL A C 1
ATOM 3529 O O . VAL A 1 418 ? -32.844 40.094 11.258 1 87.75 418 VAL A O 1
ATOM 3532 N N . VAL A 1 419 ? -31.453 39.656 9.656 1 89.62 419 VAL A N 1
ATOM 3533 C CA . VAL A 1 419 ? -31.391 41.062 9.203 1 89.62 419 VAL A CA 1
ATOM 3534 C C . VAL A 1 419 ? -32.719 41.438 8.539 1 89.62 419 VAL A C 1
ATOM 3536 O O . VAL A 1 419 ? -33.188 42.562 8.688 1 89.62 419 VAL A O 1
ATOM 3539 N N . GLU A 1 420 ? -33.281 40.469 7.871 1 90.81 420 GLU A N 1
ATOM 3540 C CA . GLU A 1 420 ? -34.594 40.719 7.25 1 90.81 420 GLU A CA 1
ATOM 3541 C C . GLU A 1 420 ? -35.656 41 8.297 1 90.81 420 GLU A C 1
ATOM 3543 O O . GLU A 1 420 ? -36.469 41.906 8.109 1 90.81 420 GLU A O 1
ATOM 3548 N N . GLU A 1 421 ? -35.594 40.219 9.297 1 88.62 421 GLU A N 1
ATOM 3549 C CA . GLU A 1 421 ? -36.562 40.438 10.367 1 88.62 421 GLU A CA 1
ATOM 3550 C C . GLU A 1 421 ? -36.375 41.781 11.039 1 88.62 421 GLU A C 1
ATOM 3552 O O . GLU A 1 421 ? -37.344 42.438 11.383 1 88.62 421 GLU A O 1
ATOM 3557 N N . LEU A 1 422 ? -35.156 42.156 11.25 1 87.38 422 LEU A N 1
ATOM 3558 C CA . LEU A 1 422 ? -34.844 43.438 11.859 1 87.38 422 LEU A CA 1
ATOM 3559 C C . LEU A 1 422 ? -35.344 44.594 10.977 1 87.38 422 LEU A C 1
ATOM 3561 O O . LEU A 1 422 ? -35.906 45.562 11.469 1 87.38 422 LEU A O 1
ATOM 3565 N N . MET A 1 423 ? -35.156 44.406 9.742 1 87.69 423 MET A N 1
ATOM 3566 C CA . MET A 1 423 ? -35.594 45.406 8.797 1 87.69 423 MET A CA 1
ATOM 3567 C C . MET A 1 423 ? -37.125 45.531 8.797 1 87.69 423 MET A C 1
ATOM 3569 O O . MET A 1 423 ? -37.656 46.625 8.766 1 87.69 423 MET A O 1
ATOM 3573 N N . SER A 1 424 ? -37.75 44.375 8.844 1 86.75 424 SER A N 1
ATOM 3574 C CA . SER A 1 424 ? -39.219 44.344 8.891 1 86.75 424 SER A CA 1
ATOM 3575 C C . SER A 1 424 ? -39.75 45.031 10.156 1 86.75 424 SER A C 1
ATOM 3577 O O . SER A 1 424 ? -40.719 45.75 10.109 1 86.75 424 SER A O 1
ATOM 3579 N N . THR A 1 425 ? -39.094 44.719 11.25 1 84.94 425 THR A N 1
ATOM 3580 C CA . THR A 1 425 ? -39.531 45.312 12.516 1 84.94 425 THR A CA 1
ATOM 3581 C C . THR A 1 425 ? -39.312 46.812 12.492 1 84.94 425 THR A C 1
ATOM 3583 O O . THR A 1 425 ? -40.094 47.562 13.062 1 84.94 425 THR A O 1
ATOM 3586 N N . ALA A 1 426 ? -38.281 47.281 11.906 1 82 426 ALA A N 1
ATOM 3587 C CA . ALA A 1 426 ? -38 48.688 11.789 1 82 426 ALA A CA 1
ATOM 3588 C C . ALA A 1 426 ? -39.062 49.406 10.953 1 82 426 ALA A C 1
ATOM 3590 O O . ALA A 1 426 ? -39.469 50.531 11.281 1 82 426 ALA A O 1
ATOM 3591 N N . SER A 1 427 ? -39.531 48.781 9.945 1 80.19 427 SER A N 1
ATOM 3592 C CA . SER A 1 427 ? -40.5 49.375 9.031 1 80.19 427 SER A CA 1
ATOM 3593 C C . SER A 1 427 ? -41.875 49.438 9.656 1 80.19 427 SER A C 1
ATOM 3595 O O . SER A 1 427 ? -42.688 50.344 9.328 1 80.19 427 SER A O 1
ATOM 3597 N N . ARG A 1 428 ? -42.344 48.5 10.414 1 73.81 428 ARG A N 1
ATOM 3598 C CA . ARG A 1 428 ? -43.688 48.469 10.984 1 73.81 428 ARG A CA 1
ATOM 3599 C C . ARG A 1 428 ? -43.844 49.469 12.125 1 73.81 428 ARG A C 1
ATOM 3601 O O . ARG A 1 428 ? -44.938 49.719 12.594 1 73.81 428 ARG A O 1
ATOM 3608 N N . LEU A 1 429 ? -43.406 50.719 12.133 1 59 429 LEU A N 1
ATOM 3609 C CA . LEU A 1 429 ? -43.375 51.938 12.922 1 59 429 LEU A CA 1
ATOM 3610 C C . LEU A 1 429 ? -43.906 51.688 14.336 1 59 429 LEU A C 1
ATOM 3612 O O . LEU A 1 429 ? -43.531 52.406 15.273 1 59 429 LEU A O 1
ATOM 3616 N N . ASN A 1 430 ? -45.312 51.281 14.523 1 47.69 430 ASN A N 1
ATOM 3617 C CA . ASN A 1 430 ? -46.094 51.625 15.719 1 47.69 430 ASN A CA 1
ATOM 3618 C C . ASN A 1 430 ? -45.375 51.125 16.984 1 47.69 430 ASN A C 1
ATOM 3620 O O . ASN A 1 430 ? -45.875 51.344 18.094 1 47.69 430 ASN A O 1
ATOM 3624 N N . LYS A 1 431 ? -44.781 50.031 17.078 1 47.59 431 LYS A N 1
ATOM 3625 C CA . LYS A 1 431 ? -44.688 49.375 18.359 1 47.59 431 LYS A CA 1
ATOM 3626 C C . LYS A 1 431 ? -43.406 49.75 19.109 1 47.59 431 LYS A C 1
ATOM 3628 O O . LYS A 1 431 ? -42.406 50.125 18.484 1 47.59 431 LYS A O 1
ATOM 3633 N N . GLU A 1 432 ? -43.469 50 20.422 1 46.69 432 GLU A N 1
ATOM 3634 C CA . GLU A 1 432 ? -42.5 50.062 21.516 1 46.69 432 GLU A CA 1
ATOM 3635 C C . GLU A 1 432 ? -41.25 49.281 21.188 1 46.69 432 GLU A C 1
ATOM 3637 O O . GLU A 1 432 ? -41.312 48.219 20.625 1 46.69 432 GLU A O 1
ATOM 3642 N N . ASN A 1 433 ? -40.062 49.969 21 1 52.84 433 ASN A N 1
ATOM 3643 C CA . ASN A 1 433 ? -38.656 49.719 20.625 1 52.84 433 ASN A CA 1
ATOM 3644 C C . ASN A 1 433 ? -38.188 48.375 21.172 1 52.84 433 ASN A C 1
ATOM 3646 O O . ASN A 1 433 ? -37.625 48.312 22.266 1 52.84 433 ASN A O 1
ATOM 3650 N N . GLU A 1 434 ? -38.844 47.281 20.984 1 63.88 434 GLU A N 1
ATOM 3651 C CA . GLU A 1 434 ? -38.344 46 21.406 1 63.88 434 GLU A CA 1
ATOM 3652 C C . GLU A 1 434 ? -37.062 45.594 20.656 1 63.88 434 GLU A C 1
ATOM 3654 O O . GLU A 1 434 ? -36.656 44.438 20.688 1 63.88 434 GLU A O 1
ATOM 3659 N N . VAL A 1 435 ? -36.375 46.531 20.031 1 73.44 435 VAL A N 1
ATOM 3660 C CA . VAL A 1 435 ? -35.188 46.281 19.234 1 73.44 435 VAL A CA 1
ATOM 3661 C C . VAL A 1 435 ? -34 45.906 20.141 1 73.44 435 VAL A C 1
ATOM 3663 O O . VAL A 1 435 ? -33.125 45.156 19.766 1 73.44 435 VAL A O 1
ATOM 3666 N N . TYR A 1 436 ? -34.156 46.375 21.344 1 73.62 436 TYR A N 1
ATOM 3667 C CA . TYR A 1 436 ? -33.062 46.156 22.297 1 73.62 436 TYR A CA 1
ATOM 3668 C C . TYR A 1 436 ? -32.844 44.656 22.5 1 73.62 436 TYR A C 1
ATOM 3670 O O . TYR A 1 436 ? -31.719 44.188 22.594 1 73.62 436 TYR A O 1
ATOM 3678 N N . ASN A 1 437 ? -33.906 43.969 22.422 1 77.31 437 ASN A N 1
ATOM 3679 C CA . ASN A 1 437 ? -33.844 42.531 22.719 1 77.31 437 ASN A CA 1
ATOM 3680 C C . ASN A 1 437 ? -33.219 41.781 21.547 1 77.31 437 ASN A C 1
ATOM 3682 O O . ASN A 1 437 ? -32.781 40.625 21.719 1 77.31 437 ASN A O 1
ATOM 3686 N N . SER A 1 438 ? -33.031 42.5 20.453 1 83 438 SER A N 1
ATOM 3687 C CA . SER A 1 438 ? -32.562 41.812 19.25 1 83 438 SER A CA 1
ATOM 3688 C C . SER A 1 438 ? -31.031 41.781 19.188 1 83 438 SER A C 1
ATOM 3690 O O . SER A 1 438 ? -30.453 41.156 18.297 1 83 438 SER A O 1
ATOM 3692 N N . CYS A 1 439 ? -30.359 42.438 20.094 1 84.19 439 CYS A N 1
ATOM 3693 C CA . CYS A 1 439 ? -28.906 42.531 20.078 1 84.19 439 CYS A CA 1
ATOM 3694 C C . CYS A 1 439 ? -28.266 41.156 20.203 1 84.19 439 CYS A C 1
ATOM 3696 O O . CYS A 1 439 ? -27.297 40.844 19.5 1 84.19 439 CYS A O 1
ATOM 3698 N N . THR A 1 440 ? -28.75 40.375 21.047 1 86.31 440 THR A N 1
ATOM 3699 C CA . THR A 1 440 ? -28.234 39.031 21.266 1 86.31 440 THR A CA 1
ATOM 3700 C C . THR A 1 440 ? -28.375 38.156 20.016 1 86.31 440 THR A C 1
ATOM 3702 O O . THR A 1 440 ? -27.453 37.406 19.656 1 86.31 440 THR A O 1
ATOM 3705 N N . GLU A 1 441 ? -29.406 38.312 19.359 1 86.19 441 GLU A N 1
ATOM 3706 C CA . GLU A 1 441 ? -29.672 37.531 18.141 1 86.19 441 GLU A CA 1
ATOM 3707 C C . GLU A 1 441 ? -28.703 37.938 17.031 1 86.19 441 GLU A C 1
ATOM 3709 O O . GLU A 1 441 ? -28.219 37.062 16.297 1 86.19 441 GLU A O 1
ATOM 3714 N N . ILE A 1 442 ? -28.5 39.219 16.938 1 87.88 442 ILE A N 1
ATOM 3715 C CA . ILE A 1 442 ? -27.578 39.719 15.922 1 87.88 442 ILE A CA 1
ATOM 3716 C C . ILE A 1 442 ? -26.156 39.219 16.234 1 87.88 442 ILE A C 1
ATOM 3718 O O . ILE A 1 442 ? -25.438 38.781 15.344 1 87.88 442 ILE A O 1
ATOM 3722 N N . PHE A 1 443 ? -25.844 39.375 17.5 1 90.06 443 PHE A N 1
ATOM 3723 C CA . PHE A 1 443 ? -24.516 38.969 17.922 1 90.06 443 PHE A CA 1
ATOM 3724 C C . PHE A 1 443 ? -24.297 37.469 17.641 1 90.06 443 PHE A C 1
ATOM 3726 O O . PHE A 1 443 ? -23.266 37.094 17.109 1 90.06 443 PHE A O 1
ATOM 3733 N N . GLU A 1 444 ? -25.234 36.656 17.922 1 86 444 GLU A N 1
ATOM 3734 C CA . GLU A 1 444 ? -25.156 35.219 17.672 1 86 444 GLU A CA 1
ATOM 3735 C C . GLU A 1 444 ? -25.031 34.938 16.188 1 86 444 GLU A C 1
ATOM 3737 O O . GLU A 1 444 ? -24.25 34.062 15.781 1 86 444 GLU A O 1
ATOM 3742 N N . TYR A 1 445 ? -25.797 35.656 15.484 1 83.19 445 TYR A N 1
ATOM 3743 C CA . TYR A 1 445 ? -25.75 35.469 14.031 1 83.19 445 TYR A CA 1
ATOM 3744 C C . TYR A 1 445 ? -24.359 35.812 13.492 1 83.19 445 TYR A C 1
ATOM 3746 O O . TYR A 1 445 ? -23.781 35.031 12.727 1 83.19 445 TYR A O 1
ATOM 3754 N N . LEU A 1 446 ? -23.766 36.875 13.938 1 84.88 446 LEU A N 1
ATOM 3755 C CA . LEU A 1 446 ? -22.547 37.375 13.352 1 84.88 446 LEU A CA 1
ATOM 3756 C C . LEU A 1 446 ? -21.328 36.594 13.852 1 84.88 446 LEU A C 1
ATOM 3758 O O . LEU A 1 446 ? -20.344 36.438 13.133 1 84.88 446 LEU A O 1
ATOM 3762 N N . PHE A 1 447 ? -21.391 36.094 15.07 1 84.19 447 PHE A N 1
ATOM 3763 C CA . PHE A 1 447 ? -20.156 35.594 15.656 1 84.19 447 PHE A CA 1
ATOM 3764 C C . PHE A 1 447 ? -20.266 34.094 15.938 1 84.19 447 PHE A C 1
ATOM 3766 O O . PHE A 1 447 ? -19.25 33.438 16.172 1 84.19 447 PHE A O 1
ATOM 3773 N N . ILE A 1 448 ? -21.406 33.5 15.852 1 78.81 448 ILE A N 1
ATOM 3774 C CA . ILE A 1 448 ? -21.547 32.094 16.203 1 78.81 448 ILE A CA 1
ATOM 3775 C C . ILE A 1 448 ? -22.047 31.312 14.984 1 78.81 448 ILE A C 1
ATOM 3777 O O . ILE A 1 448 ? -21.359 30.438 14.477 1 78.81 448 ILE A O 1
ATOM 3781 N N . THR A 1 449 ? -23.172 31.719 14.414 1 75.69 449 THR A N 1
ATOM 3782 C CA . THR A 1 449 ? -23.828 30.938 13.367 1 75.69 449 THR A CA 1
ATOM 3783 C C . THR A 1 449 ? -23.125 31.156 12.023 1 75.69 449 THR A C 1
ATOM 3785 O O . THR A 1 449 ? -23.078 30.234 11.195 1 75.69 449 THR A O 1
ATOM 3788 N N . SER A 1 450 ? -22.641 32.312 11.82 1 70.06 450 SER A N 1
ATOM 3789 C CA . SER A 1 450 ? -22.047 32.625 10.531 1 70.06 450 SER A CA 1
ATOM 3790 C C . SER A 1 450 ? -20.531 32.438 10.555 1 70.06 450 SER A C 1
ATOM 3792 O O . SER A 1 450 ? -19.828 33 9.711 1 70.06 450 SER A O 1
ATOM 3794 N N . GLN A 1 451 ? -20.141 31.734 11.484 1 73.56 451 GLN A N 1
ATOM 3795 C CA . GLN A 1 451 ? -18.703 31.578 11.609 1 73.56 451 GLN A CA 1
ATOM 3796 C C . GLN A 1 451 ? -18.125 30.812 10.422 1 73.56 451 GLN A C 1
ATOM 3798 O O . GLN A 1 451 ? -18.562 29.703 10.117 1 73.56 451 GLN A O 1
ATOM 3803 N N . GLU A 1 452 ? -17.234 31.469 9.695 1 75.06 452 GLU A N 1
ATOM 3804 C CA . GLU A 1 452 ? -16.516 30.875 8.57 1 75.06 452 GLU A CA 1
ATOM 3805 C C . GLU A 1 452 ? -15.328 30.047 9.055 1 75.06 452 GLU A C 1
ATOM 3807 O O . GLU A 1 452 ? -14.875 30.219 10.188 1 75.06 452 GLU A O 1
ATOM 3812 N N . ILE A 1 453 ? -15 29.109 8.219 1 83.94 453 ILE A N 1
ATOM 3813 C CA . ILE A 1 453 ? -13.805 28.328 8.523 1 83.94 453 ILE A CA 1
ATOM 3814 C C . ILE A 1 453 ? -12.562 29.188 8.305 1 83.94 453 ILE A C 1
ATOM 3816 O O . ILE A 1 453 ? -12.234 29.531 7.172 1 83.94 453 ILE A O 1
ATOM 3820 N N . LYS A 1 454 ? -11.945 29.547 9.398 1 78.12 454 LYS A N 1
ATOM 3821 C CA . LYS A 1 454 ? -10.766 30.391 9.273 1 78.12 454 LYS A CA 1
ATOM 3822 C C . LYS A 1 454 ? -9.516 29.672 9.75 1 78.12 454 LYS A C 1
ATOM 3824 O O . LYS A 1 454 ? -8.398 30.031 9.352 1 78.12 454 LYS A O 1
ATOM 3829 N N . VAL A 1 455 ? -9.828 28.75 10.555 1 82.06 455 VAL A N 1
ATOM 3830 C CA . VAL A 1 455 ? -8.695 28.062 11.164 1 82.06 455 VAL A CA 1
ATOM 3831 C C . VAL A 1 455 ? -8.438 26.75 10.445 1 82.06 455 VAL A C 1
ATOM 3833 O O . VAL A 1 455 ? -9.234 25.812 10.555 1 82.06 455 VAL A O 1
ATOM 3836 N N . ILE A 1 456 ? -7.418 26.875 9.594 1 87.69 456 ILE A N 1
ATOM 3837 C CA . ILE A 1 456 ? -7.066 25.672 8.859 1 87.69 456 ILE A CA 1
ATOM 3838 C C . ILE A 1 456 ? -5.59 25.344 9.078 1 87.69 456 ILE A C 1
ATOM 3840 O O . ILE A 1 456 ? -4.781 26.234 9.344 1 87.69 456 ILE A O 1
ATOM 3844 N N . MET B 1 1 ? 30.938 -17.016 -1.5 1 53.75 1 MET B N 1
ATOM 3845 C CA . MET B 1 1 ? 29.547 -17.469 -1.462 1 53.75 1 MET B CA 1
ATOM 3846 C C . MET B 1 1 ? 28.672 -16.484 -0.715 1 53.75 1 MET B C 1
ATOM 3848 O O . MET B 1 1 ? 27.562 -16.156 -1.173 1 53.75 1 MET B O 1
ATOM 3852 N N . LYS B 1 2 ? 29.125 -15.93 0.581 1 63.66 2 LYS B N 1
ATOM 3853 C CA . LYS B 1 2 ? 28.469 -14.969 1.458 1 63.66 2 LYS B CA 1
ATOM 3854 C C . LYS B 1 2 ? 28.203 -13.648 0.734 1 63.66 2 LYS B C 1
ATOM 3856 O O . LYS B 1 2 ? 27.188 -13 0.964 1 63.66 2 LYS B O 1
ATOM 3861 N N . SER B 1 3 ? 28.797 -13.609 -0.464 1 85.56 3 SER B N 1
ATOM 3862 C CA . SER B 1 3 ? 28.75 -12.328 -1.172 1 85.56 3 SER B CA 1
ATOM 3863 C C . SER B 1 3 ? 27.609 -12.297 -2.186 1 85.56 3 SER B C 1
ATOM 3865 O O . SER B 1 3 ? 27.188 -11.219 -2.605 1 85.56 3 SER B O 1
ATOM 3867 N N . TRP B 1 4 ? 27.062 -13.508 -2.377 1 92.56 4 TRP B N 1
ATOM 3868 C CA . TRP B 1 4 ? 26.094 -13.586 -3.463 1 92.56 4 TRP B CA 1
ATOM 3869 C C . TRP B 1 4 ? 24.781 -12.914 -3.066 1 92.56 4 TRP B C 1
ATOM 3871 O O . TRP B 1 4 ? 24.297 -12.023 -3.77 1 92.56 4 TRP B O 1
ATOM 3881 N N . TYR B 1 5 ? 24.219 -13.289 -1.849 1 93.62 5 TYR B N 1
ATOM 3882 C CA . TYR B 1 5 ? 22.969 -12.672 -1.445 1 93.62 5 TYR B CA 1
ATOM 3883 C C . TYR B 1 5 ? 23.156 -11.195 -1.122 1 93.62 5 TYR B C 1
ATOM 3885 O O . TYR B 1 5 ? 22.219 -10.406 -1.222 1 93.62 5 TYR B O 1
ATOM 3893 N N . ILE B 1 6 ? 24.375 -10.75 -0.812 1 93.38 6 ILE B N 1
ATOM 3894 C CA . ILE B 1 6 ? 24.672 -9.336 -0.588 1 93.38 6 ILE B CA 1
ATOM 3895 C C . ILE B 1 6 ? 24.641 -8.586 -1.917 1 93.38 6 ILE B C 1
ATOM 3897 O O . ILE B 1 6 ? 24.062 -7.496 -2.006 1 93.38 6 ILE B O 1
ATOM 3901 N N . SER B 1 7 ? 25.234 -9.219 -2.965 1 93.62 7 SER B N 1
ATOM 3902 C CA . SER B 1 7 ? 25.266 -8.609 -4.289 1 93.62 7 SER B CA 1
ATOM 3903 C C . SER B 1 7 ? 23.844 -8.422 -4.832 1 93.62 7 SER B C 1
ATOM 3905 O O . SER B 1 7 ? 23.531 -7.398 -5.445 1 93.62 7 SER B O 1
ATOM 3907 N N . LEU B 1 8 ? 23.016 -9.398 -4.574 1 96 8 LEU B N 1
ATOM 3908 C CA . LEU B 1 8 ? 21.625 -9.312 -5 1 96 8 LEU B CA 1
ATOM 3909 C C . LEU B 1 8 ? 20.891 -8.203 -4.25 1 96 8 LEU B C 1
ATOM 3911 O O . LEU B 1 8 ? 20.172 -7.414 -4.852 1 96 8 LEU B O 1
ATOM 3915 N N . TYR B 1 9 ? 21.156 -8.109 -2.957 1 94.69 9 TYR B N 1
ATOM 3916 C CA . TYR B 1 9 ? 20.516 -7.086 -2.137 1 94.69 9 TYR B CA 1
ATOM 3917 C C . TYR B 1 9 ? 20.906 -5.691 -2.605 1 94.69 9 TYR B C 1
ATOM 3919 O O . TYR B 1 9 ? 20.047 -4.828 -2.793 1 94.69 9 TYR B O 1
ATOM 3927 N N . ASN B 1 10 ? 22.188 -5.562 -2.855 1 91.5 10 ASN B N 1
ATOM 3928 C CA . ASN B 1 10 ? 22.703 -4.262 -3.268 1 91.5 10 ASN B CA 1
ATOM 3929 C C . ASN B 1 10 ? 22.219 -3.879 -4.66 1 91.5 10 ASN B C 1
ATOM 3931 O O . ASN B 1 10 ? 22.25 -2.705 -5.031 1 91.5 10 ASN B O 1
ATOM 3935 N N . SER B 1 11 ? 21.812 -4.859 -5.473 1 93.62 11 SER B N 1
ATOM 3936 C CA . SER B 1 11 ? 21.266 -4.617 -6.801 1 93.62 11 SER B CA 1
ATOM 3937 C C . SER B 1 11 ? 19.734 -4.469 -6.75 1 93.62 11 SER B C 1
ATOM 3939 O O . SER B 1 11 ? 19.078 -4.43 -7.789 1 93.62 11 SER B O 1
ATOM 3941 N N . GLU B 1 12 ? 19.172 -4.469 -5.551 1 94.19 12 GLU B N 1
ATOM 3942 C CA . GLU B 1 12 ? 17.75 -4.285 -5.285 1 94.19 12 GLU B CA 1
ATOM 3943 C C . GLU B 1 12 ? 16.922 -5.441 -5.855 1 94.19 12 GLU B C 1
ATOM 3945 O O . GLU B 1 12 ? 15.844 -5.234 -6.406 1 94.19 12 GLU B O 1
ATOM 3950 N N . LEU B 1 13 ? 17.516 -6.586 -5.922 1 97.12 13 LEU B N 1
ATOM 3951 C CA . LEU B 1 13 ? 16.859 -7.84 -6.273 1 97.12 13 LEU B CA 1
ATOM 3952 C C . LEU B 1 13 ? 16.562 -8.672 -5.027 1 97.12 13 LEU B C 1
ATOM 3954 O O . LEU B 1 13 ? 17.297 -9.609 -4.715 1 97.12 13 LEU B O 1
ATOM 3958 N N . TYR B 1 14 ? 15.484 -8.398 -4.395 1 97.38 14 TYR B N 1
ATOM 3959 C CA . TYR B 1 14 ? 15.289 -8.758 -2.996 1 97.38 14 TYR B CA 1
ATOM 3960 C C . TYR B 1 14 ? 14.727 -10.172 -2.871 1 97.38 14 TYR B C 1
ATOM 3962 O O . TYR B 1 14 ? 14.977 -10.859 -1.881 1 97.38 14 TYR B O 1
ATOM 3970 N N . ASN B 1 15 ? 13.914 -10.664 -3.844 1 97.75 15 ASN B N 1
ATOM 3971 C CA . ASN B 1 15 ? 13.414 -12.031 -3.758 1 97.75 15 ASN B CA 1
ATOM 3972 C C . ASN B 1 15 ? 14.547 -13.055 -3.877 1 97.75 15 ASN B C 1
ATOM 3974 O O . ASN B 1 15 ? 14.641 -13.977 -3.072 1 97.75 15 ASN B O 1
ATOM 3978 N N . GLY B 1 16 ? 15.359 -12.773 -4.898 1 97.75 16 GLY B N 1
ATOM 3979 C CA . GLY B 1 16 ? 16.516 -13.641 -5.051 1 97.75 16 GLY B CA 1
ATOM 3980 C C . GLY B 1 16 ? 17.453 -13.609 -3.855 1 97.75 16 GLY B C 1
ATOM 3981 O O . GLY B 1 16 ? 17.922 -14.656 -3.398 1 97.75 16 GLY B O 1
ATOM 3982 N N . SER B 1 17 ? 17.688 -12.406 -3.348 1 97.19 17 SER B N 1
ATOM 3983 C CA . SER B 1 17 ? 18.547 -12.25 -2.178 1 97.19 17 SER B CA 1
ATOM 3984 C C . SER B 1 17 ? 17.969 -12.969 -0.965 1 97.19 17 SER B C 1
ATOM 3986 O O . SER B 1 17 ? 18.688 -13.633 -0.224 1 97.19 17 SER B O 1
ATOM 3988 N N . LEU B 1 18 ? 16.688 -12.898 -0.777 1 97.5 18 LEU B N 1
ATOM 3989 C CA . LEU B 1 18 ? 16.016 -13.531 0.357 1 97.5 18 LEU B CA 1
ATOM 3990 C C . LEU B 1 18 ? 16.109 -15.047 0.26 1 97.5 18 LEU B C 1
ATOM 3992 O O . LEU B 1 18 ? 16.406 -15.719 1.249 1 97.5 18 LEU B O 1
ATOM 3996 N N . LEU B 1 19 ? 15.883 -15.562 -0.93 1 96.38 19 LEU B N 1
ATOM 3997 C CA . LEU B 1 19 ? 15.953 -17 -1.138 1 96.38 19 LEU B CA 1
ATOM 3998 C C . LEU B 1 19 ? 17.344 -17.531 -0.817 1 96.38 19 LEU B C 1
ATOM 4000 O O . LEU B 1 19 ? 17.484 -18.547 -0.122 1 96.38 19 LEU B O 1
ATOM 4004 N N . LEU B 1 20 ? 18.297 -16.844 -1.285 1 95.62 20 LEU B N 1
ATOM 4005 C CA . LEU B 1 20 ? 19.672 -17.266 -1.049 1 95.62 20 LEU B CA 1
ATOM 4006 C C . LEU B 1 20 ? 20.047 -17.125 0.424 1 95.62 20 LEU B C 1
ATOM 4008 O O . LEU B 1 20 ? 20.672 -18.016 1.002 1 95.62 20 LEU B O 1
ATOM 4012 N N . ALA B 1 21 ? 19.719 -15.992 1.023 1 95.12 21 ALA B N 1
ATOM 4013 C CA . ALA B 1 21 ? 20 -15.766 2.439 1 95.12 21 ALA B CA 1
ATOM 4014 C C . ALA B 1 21 ? 19.344 -16.828 3.307 1 95.12 21 ALA B C 1
ATOM 4016 O O . ALA B 1 21 ? 19.938 -17.312 4.273 1 95.12 21 ALA B O 1
ATOM 4017 N N . GLU B 1 22 ? 18.109 -17.172 2.955 1 93.5 22 GLU B N 1
ATOM 4018 C CA . GLU B 1 22 ? 17.391 -18.203 3.691 1 93.5 22 GLU B CA 1
ATOM 4019 C C . GLU B 1 22 ? 18.094 -19.547 3.578 1 93.5 22 GLU B C 1
ATOM 4021 O O . GLU B 1 22 ? 18.25 -20.266 4.574 1 93.5 22 GLU B O 1
ATOM 4026 N N . HIS B 1 23 ? 18.484 -19.891 2.383 1 91.81 23 HIS B N 1
ATOM 4027 C CA . HIS B 1 23 ? 19.188 -21.141 2.168 1 91.81 23 HIS B CA 1
ATOM 4028 C C . HIS B 1 23 ? 20.453 -21.234 3.031 1 91.81 23 HIS B C 1
ATOM 4030 O O . HIS B 1 23 ? 20.656 -22.219 3.73 1 91.81 23 HIS B O 1
ATOM 4036 N N . PHE B 1 24 ? 21.203 -20.188 3.033 1 91.5 24 PHE B N 1
ATOM 4037 C CA . PHE B 1 24 ? 22.469 -20.172 3.771 1 91.5 24 PHE B CA 1
ATOM 4038 C C . PHE B 1 24 ? 22.203 -20.141 5.273 1 91.5 24 PHE B C 1
ATOM 4040 O O . PHE B 1 24 ? 22.953 -20.75 6.051 1 91.5 24 PHE B O 1
ATOM 4047 N N . TYR B 1 25 ? 21.25 -19.438 5.66 1 91.25 25 TYR B N 1
ATOM 4048 C CA . TYR B 1 25 ? 20.938 -19.375 7.082 1 91.25 25 TYR B CA 1
ATOM 4049 C C . TYR B 1 25 ? 20.484 -20.734 7.609 1 91.25 25 TYR B C 1
ATOM 4051 O O . TYR B 1 25 ? 20.875 -21.125 8.711 1 91.25 25 TYR B O 1
ATOM 4059 N N . LYS B 1 26 ? 19.688 -21.375 6.852 1 87.19 26 LYS B N 1
ATOM 4060 C CA . LYS B 1 26 ? 19.219 -22.688 7.262 1 87.19 26 LYS B CA 1
ATOM 4061 C C . LYS B 1 26 ? 20.359 -23.688 7.348 1 87.19 26 LYS B C 1
ATOM 4063 O O . LYS B 1 26 ? 20.359 -24.578 8.195 1 87.19 26 LYS B O 1
ATOM 4068 N N . LEU B 1 27 ? 21.312 -23.484 6.531 1 85.94 27 LEU B N 1
ATOM 4069 C CA . LEU B 1 27 ? 22.438 -24.406 6.496 1 85.94 27 LEU B CA 1
ATOM 4070 C C . LEU B 1 27 ? 23.406 -24.125 7.641 1 85.94 27 LEU B C 1
ATOM 4072 O O . LEU B 1 27 ? 23.891 -25.062 8.289 1 85.94 27 LEU B O 1
ATOM 4076 N N . SER B 1 28 ? 23.734 -22.828 7.875 1 87.88 28 SER B N 1
ATOM 4077 C CA . SER B 1 28 ? 24.844 -22.547 8.781 1 87.88 28 SER B CA 1
ATOM 4078 C C . SER B 1 28 ? 24.422 -21.641 9.922 1 87.88 28 SER B C 1
ATOM 4080 O O . SER B 1 28 ? 25.172 -21.422 10.875 1 87.88 28 SER B O 1
ATOM 4082 N N . LYS B 1 29 ? 23.312 -21.094 9.961 1 87.19 29 LYS B N 1
ATOM 4083 C CA . LYS B 1 29 ? 22.828 -20.141 10.953 1 87.19 29 LYS B CA 1
ATOM 4084 C C . LYS B 1 29 ? 23.797 -18.969 11.102 1 87.19 29 LYS B C 1
ATOM 4086 O O . LYS B 1 29 ? 24.078 -18.531 12.219 1 87.19 29 LYS B O 1
ATOM 4091 N N . CYS B 1 30 ? 24.391 -18.609 9.961 1 88.25 30 CYS B N 1
ATOM 4092 C CA . CYS B 1 30 ? 25.344 -17.516 9.977 1 88.25 30 CYS B CA 1
ATOM 4093 C C . CYS B 1 30 ? 24.656 -16.172 10.25 1 88.25 30 CYS B C 1
ATOM 4095 O O . CYS B 1 30 ? 23.625 -15.875 9.641 1 88.25 30 CYS B O 1
ATOM 4097 N N . PRO B 1 31 ? 25.25 -15.328 11.117 1 87.25 31 PRO B N 1
ATOM 4098 C CA . PRO B 1 31 ? 24.641 -14.047 11.492 1 87.25 31 PRO B CA 1
ATOM 4099 C C . PRO B 1 31 ? 24.484 -13.094 10.305 1 87.25 31 PRO B C 1
ATOM 4101 O O . PRO B 1 31 ? 23.516 -12.336 10.25 1 87.25 31 PRO B O 1
ATOM 4104 N N . THR B 1 32 ? 25.391 -13.164 9.391 1 89.31 32 THR B N 1
ATOM 4105 C CA . THR B 1 32 ? 25.297 -12.289 8.227 1 89.31 32 THR B CA 1
ATOM 4106 C C . THR B 1 32 ? 24.094 -12.656 7.375 1 89.31 32 THR B C 1
ATOM 4108 O O . THR B 1 32 ? 23.359 -11.781 6.902 1 89.31 32 THR B O 1
ATOM 4111 N N . ALA B 1 33 ? 23.922 -13.961 7.184 1 91.56 33 ALA B N 1
ATOM 4112 C CA . ALA B 1 33 ? 22.75 -14.414 6.438 1 91.56 33 ALA B CA 1
ATOM 4113 C C . ALA B 1 33 ? 21.453 -14 7.137 1 91.56 33 ALA B C 1
ATOM 4115 O O . ALA B 1 33 ? 20.484 -13.602 6.484 1 91.56 33 ALA B O 1
ATOM 4116 N N . PHE B 1 34 ? 21.469 -14.062 8.445 1 92.25 34 PHE B N 1
ATOM 4117 C CA . PHE B 1 34 ? 20.312 -13.656 9.227 1 92.25 34 PHE B CA 1
ATOM 4118 C C . PHE B 1 34 ? 20.016 -12.172 9.023 1 92.25 34 PHE B C 1
ATOM 4120 O O . PHE B 1 34 ? 18.859 -11.789 8.82 1 92.25 34 PHE B O 1
ATOM 4127 N N . LYS B 1 35 ? 21.016 -11.375 9.102 1 92.19 35 LYS B N 1
ATOM 4128 C CA . LYS B 1 35 ? 20.859 -9.938 8.883 1 92.19 35 LYS B CA 1
ATOM 4129 C C . LYS B 1 35 ? 20.203 -9.648 7.539 1 92.19 35 LYS B C 1
ATOM 4131 O O . LYS B 1 35 ? 19.266 -8.867 7.457 1 92.19 35 LYS B O 1
ATOM 4136 N N . TYR B 1 36 ? 20.656 -10.352 6.508 1 93.75 36 TYR B N 1
ATOM 4137 C CA . TYR B 1 36 ? 20.141 -10.078 5.168 1 93.75 36 TYR B CA 1
ATOM 4138 C C . TYR B 1 36 ? 18.75 -10.688 4.992 1 93.75 36 TYR B C 1
ATOM 4140 O O . TYR B 1 36 ? 17.984 -10.258 4.129 1 93.75 36 TYR B O 1
ATOM 4148 N N . LEU B 1 37 ? 18.422 -11.703 5.816 1 95.25 37 LEU B N 1
ATOM 4149 C CA . LEU B 1 37 ? 17.031 -12.164 5.855 1 95.25 37 LEU B CA 1
ATOM 4150 C C . LEU B 1 37 ? 16.094 -11.039 6.281 1 95.25 37 LEU B C 1
ATOM 4152 O O . LEU B 1 37 ? 15.109 -10.758 5.602 1 95.25 37 LEU B O 1
ATOM 4156 N N . ILE B 1 38 ? 16.5 -10.367 7.344 1 95.5 38 ILE B N 1
ATOM 4157 C CA . ILE B 1 38 ? 15.672 -9.312 7.926 1 95.5 38 ILE B CA 1
ATOM 4158 C C . ILE B 1 38 ? 15.617 -8.117 6.984 1 95.5 38 ILE B C 1
ATOM 4160 O O . ILE B 1 38 ? 14.547 -7.559 6.738 1 95.5 38 ILE B O 1
ATOM 4164 N N . LEU B 1 39 ? 16.75 -7.777 6.387 1 95.75 39 LEU B N 1
ATOM 4165 C CA . LEU B 1 39 ? 16.812 -6.645 5.469 1 95.75 39 LEU B CA 1
ATOM 4166 C C . LEU B 1 39 ? 15.922 -6.875 4.254 1 95.75 39 LEU B C 1
ATOM 4168 O O . LEU B 1 39 ? 15.18 -5.98 3.85 1 95.75 39 LEU B O 1
ATOM 4172 N N . ASN B 1 40 ? 15.969 -8.078 3.711 1 97.12 40 ASN B N 1
ATOM 4173 C CA . ASN B 1 40 ? 15.18 -8.398 2.527 1 97.12 40 ASN B CA 1
ATOM 4174 C C . ASN B 1 40 ? 13.688 -8.438 2.846 1 97.12 40 ASN B C 1
ATOM 4176 O O . ASN B 1 40 ? 12.867 -7.961 2.055 1 97.12 40 ASN B O 1
ATOM 4180 N N . LEU B 1 41 ? 13.367 -9.008 3.988 1 97.25 41 LEU B N 1
ATOM 4181 C CA . LEU B 1 41 ? 11.969 -9.047 4.398 1 97.25 41 LEU B CA 1
ATOM 4182 C C . LEU B 1 41 ? 11.391 -7.637 4.492 1 97.25 41 LEU B C 1
ATOM 4184 O O . LEU B 1 41 ? 10.242 -7.402 4.102 1 97.25 41 LEU B O 1
ATOM 4188 N N . TYR B 1 42 ? 12.211 -6.73 4.969 1 96.94 42 TYR B N 1
ATOM 4189 C CA . TYR B 1 42 ? 11.766 -5.348 5.102 1 96.94 42 TYR B CA 1
ATOM 4190 C C . TYR B 1 42 ? 11.523 -4.723 3.732 1 96.94 42 TYR B C 1
ATOM 4192 O O . TYR B 1 42 ? 10.492 -4.078 3.51 1 96.94 42 TYR B O 1
ATOM 4200 N N . GLN B 1 43 ? 12.469 -4.906 2.801 1 96.12 43 GLN B N 1
ATOM 4201 C CA . GLN B 1 43 ? 12.359 -4.301 1.479 1 96.12 43 GLN B CA 1
ATOM 4202 C C . GLN B 1 43 ? 11.164 -4.871 0.712 1 96.12 43 GLN B C 1
ATOM 4204 O O . GLN B 1 43 ? 10.57 -4.184 -0.12 1 96.12 43 GLN B O 1
ATOM 4209 N N . LEU B 1 44 ? 10.789 -6.094 1.085 1 96.62 44 LEU B N 1
ATOM 4210 C CA . LEU B 1 44 ? 9.672 -6.746 0.408 1 96.62 44 LEU B CA 1
ATOM 4211 C C . LEU B 1 44 ? 8.352 -6.418 1.096 1 96.62 44 LEU B C 1
ATOM 4213 O O . LEU B 1 44 ? 7.285 -6.809 0.617 1 96.62 44 LEU B O 1
ATOM 4217 N N . GLY B 1 45 ? 8.383 -5.762 2.24 1 95.38 45 GLY B N 1
ATOM 4218 C CA . GLY B 1 45 ? 7.184 -5.254 2.889 1 95.38 45 GLY B CA 1
ATOM 4219 C C . GLY B 1 45 ? 6.586 -6.227 3.887 1 95.38 45 GLY B C 1
ATOM 4220 O O . GLY B 1 45 ? 5.406 -6.125 4.23 1 95.38 45 GLY B O 1
ATOM 4221 N N . TYR B 1 46 ? 7.367 -7.184 4.324 1 96.06 46 TYR B N 1
ATOM 4222 C CA . TYR B 1 46 ? 6.844 -8.18 5.254 1 96.06 46 TYR B CA 1
ATOM 4223 C C . TYR B 1 46 ? 7.184 -7.809 6.695 1 96.06 46 TYR B C 1
ATOM 4225 O O . TYR B 1 46 ? 7.918 -8.531 7.371 1 96.06 46 TYR B O 1
ATOM 4233 N N . TYR B 1 47 ? 6.531 -6.805 7.211 1 96.06 47 TYR B N 1
ATOM 4234 C CA . TYR B 1 47 ? 6.859 -6.184 8.492 1 96.06 47 TYR B CA 1
ATOM 4235 C C . TYR B 1 47 ? 6.391 -7.047 9.656 1 96.06 47 TYR B C 1
ATOM 4237 O O . TYR B 1 47 ? 7.109 -7.207 10.641 1 96.06 47 TYR B O 1
ATOM 4245 N N . SER B 1 48 ? 5.176 -7.652 9.539 1 94.19 48 SER B N 1
ATOM 4246 C CA . SER B 1 48 ? 4.652 -8.5 10.602 1 94.19 48 SER B CA 1
ATOM 4247 C C . SER B 1 48 ? 5.547 -9.719 10.836 1 94.19 48 SER B C 1
ATOM 4249 O O . SER B 1 48 ? 5.762 -10.125 11.977 1 94.19 48 SER B O 1
ATOM 4251 N N . LYS B 1 49 ? 6.047 -10.242 9.734 1 94.44 49 LYS B N 1
ATOM 4252 C CA . LYS B 1 49 ? 6.969 -11.367 9.859 1 94.44 49 LYS B CA 1
ATOM 4253 C C . LYS B 1 49 ? 8.242 -10.961 10.586 1 94.44 49 LYS B C 1
ATOM 4255 O O . LYS B 1 49 ? 8.742 -11.703 11.438 1 94.44 49 LYS B O 1
ATOM 4260 N N . ILE B 1 50 ? 8.789 -9.82 10.258 1 95.06 50 ILE B N 1
ATOM 4261 C CA . ILE B 1 50 ? 9.992 -9.305 10.898 1 95.06 50 ILE B CA 1
ATOM 4262 C C . ILE B 1 50 ? 9.766 -9.188 12.406 1 95.06 50 ILE B C 1
ATOM 4264 O O . ILE B 1 50 ? 10.586 -9.641 13.195 1 95.06 50 ILE B O 1
ATOM 4268 N N . LEU B 1 51 ? 8.648 -8.633 12.828 1 93.38 51 LEU B N 1
ATOM 4269 C CA . LEU B 1 51 ? 8.352 -8.43 14.242 1 93.38 51 LEU B CA 1
ATOM 4270 C C . LEU B 1 51 ? 8.203 -9.766 14.961 1 93.38 51 LEU B C 1
ATOM 4272 O O . LEU B 1 51 ? 8.648 -9.914 16.109 1 93.38 51 LEU B O 1
ATOM 4276 N N . SER B 1 52 ? 7.617 -10.742 14.258 1 91.44 52 SER B N 1
ATOM 4277 C CA . SER B 1 52 ? 7.473 -12.062 14.852 1 91.44 52 SER B CA 1
ATOM 4278 C C . SER B 1 52 ? 8.836 -12.719 15.078 1 91.44 52 SER B C 1
ATOM 4280 O O . SER B 1 52 ? 9.016 -13.461 16.047 1 91.44 52 SER B O 1
ATOM 4282 N N . ILE B 1 53 ? 9.789 -12.445 14.188 1 91.12 53 ILE B N 1
ATOM 4283 C CA . ILE B 1 53 ? 11.125 -13.039 14.289 1 91.12 53 ILE B CA 1
ATOM 4284 C C . ILE B 1 53 ? 11.906 -12.352 15.406 1 91.12 53 ILE B C 1
ATOM 4286 O O . ILE B 1 53 ? 12.617 -13.008 16.172 1 91.12 53 ILE B O 1
ATOM 4290 N N . LEU B 1 54 ? 11.734 -11.031 15.492 1 90.44 54 LEU B N 1
ATOM 4291 C CA . LEU B 1 54 ? 12.609 -10.242 16.344 1 90.44 54 LEU B CA 1
ATOM 4292 C C . LEU B 1 54 ? 12.016 -10.086 17.75 1 90.44 54 LEU B C 1
ATOM 4294 O O . LEU B 1 54 ? 12.633 -9.484 18.625 1 90.44 54 LEU B O 1
ATOM 4298 N N . GLU B 1 55 ? 10.844 -10.523 18.016 1 83.62 55 GLU B N 1
ATOM 4299 C CA . GLU B 1 55 ? 10.133 -10.344 19.281 1 83.62 55 GLU B CA 1
ATOM 4300 C C . GLU B 1 55 ? 10.992 -10.781 20.469 1 83.62 55 GLU B C 1
ATOM 4302 O O . GLU B 1 55 ? 11.031 -10.109 21.5 1 83.62 55 GLU B O 1
ATOM 4307 N N . ASP B 1 56 ? 11.766 -11.867 20.406 1 77.31 56 ASP B N 1
ATOM 4308 C CA . ASP B 1 56 ? 12.484 -12.352 21.578 1 77.31 56 ASP B CA 1
ATOM 4309 C C . ASP B 1 56 ? 13.984 -12.422 21.312 1 77.31 56 ASP B C 1
ATOM 4311 O O . ASP B 1 56 ? 14.688 -13.258 21.891 1 77.31 56 ASP B O 1
ATOM 4315 N N . ILE B 1 57 ? 14.43 -11.531 20.469 1 80.44 57 ILE B N 1
ATOM 4316 C CA . ILE B 1 57 ? 15.844 -11.555 20.141 1 80.44 57 ILE B CA 1
ATOM 4317 C C . ILE B 1 57 ? 16.5 -10.234 20.547 1 80.44 57 ILE B C 1
ATOM 4319 O O . ILE B 1 57 ? 15.875 -9.18 20.469 1 80.44 57 ILE B O 1
ATOM 4323 N N . SER B 1 58 ? 17.672 -10.422 21.031 1 78.62 58 SER B N 1
ATOM 4324 C CA . SER B 1 58 ? 18.438 -9.219 21.344 1 78.62 58 SER B CA 1
ATOM 4325 C C . SER B 1 58 ? 18.781 -8.438 20.078 1 78.62 58 SER B C 1
ATOM 4327 O O . SER B 1 58 ? 19.219 -9.023 19.094 1 78.62 58 SER B O 1
ATOM 4329 N N . LEU B 1 59 ? 18.578 -7.125 20.062 1 80.88 59 LEU B N 1
ATOM 4330 C CA . LEU B 1 59 ? 18.766 -6.289 18.875 1 80.88 59 LEU B CA 1
ATOM 4331 C C . LEU B 1 59 ? 20.062 -5.496 18.953 1 80.88 59 LEU B C 1
ATOM 4333 O O . LEU B 1 59 ? 20.047 -4.266 19 1 80.88 59 LEU B O 1
ATOM 4337 N N . ASP B 1 60 ? 21.141 -6.172 18.766 1 82.38 60 ASP B N 1
ATOM 4338 C CA . ASP B 1 60 ? 22.438 -5.523 18.922 1 82.38 60 ASP B CA 1
ATOM 4339 C C . ASP B 1 60 ? 22.875 -4.867 17.609 1 82.38 60 ASP B C 1
ATOM 4341 O O . ASP B 1 60 ? 23.641 -3.891 17.641 1 82.38 60 ASP B O 1
ATOM 4345 N N . ASP B 1 61 ? 22.469 -5.371 16.531 1 85.94 61 ASP B N 1
ATOM 4346 C CA . ASP B 1 61 ? 22.859 -4.84 15.219 1 85.94 61 ASP B CA 1
ATOM 4347 C C . ASP B 1 61 ? 22.062 -3.582 14.883 1 85.94 61 ASP B C 1
ATOM 4349 O O . ASP B 1 61 ? 20.828 -3.584 14.938 1 85.94 61 ASP B O 1
ATOM 4353 N N . TYR B 1 62 ? 22.75 -2.51 14.523 1 87 62 TYR B N 1
ATOM 4354 C CA . TYR B 1 62 ? 22.188 -1.203 14.227 1 87 62 TYR B CA 1
ATOM 4355 C C . TYR B 1 62 ? 21.109 -1.312 13.156 1 87 62 TYR B C 1
ATOM 4357 O O . TYR B 1 62 ? 20 -0.777 13.312 1 87 62 TYR B O 1
ATOM 4365 N N . HIS B 1 63 ? 21.406 -1.96 12.094 1 89.75 63 HIS B N 1
ATOM 4366 C CA . HIS B 1 63 ? 20.484 -2.049 10.969 1 89.75 63 HIS B CA 1
ATOM 4367 C C . HIS B 1 63 ? 19.234 -2.838 11.344 1 89.75 63 HIS B C 1
ATOM 4369 O O . HIS B 1 63 ? 18.125 -2.49 10.93 1 89.75 63 HIS B O 1
ATOM 4375 N N . ILE B 1 64 ? 19.422 -3.871 12.117 1 91.56 64 ILE B N 1
ATOM 4376 C CA . ILE B 1 64 ? 18.297 -4.688 12.547 1 91.56 64 ILE B CA 1
ATOM 4377 C C . ILE B 1 64 ? 17.391 -3.873 13.477 1 91.56 64 ILE B C 1
ATOM 4379 O O . ILE B 1 64 ? 16.172 -3.951 13.391 1 91.56 64 ILE B O 1
ATOM 4383 N N . ARG B 1 65 ? 17.969 -3.035 14.359 1 91 65 ARG B N 1
ATOM 4384 C CA . ARG B 1 65 ? 17.188 -2.176 15.242 1 91 65 ARG B CA 1
ATOM 4385 C C . ARG B 1 65 ? 16.359 -1.178 14.438 1 91 65 ARG B C 1
ATOM 4387 O O . ARG B 1 65 ? 15.18 -0.965 14.734 1 91 65 ARG B O 1
ATOM 4394 N N . LEU B 1 66 ? 17 -0.567 13.43 1 93.19 66 LEU B N 1
ATOM 4395 C CA . LEU B 1 66 ? 16.281 0.378 12.586 1 93.19 66 LEU B CA 1
ATOM 4396 C C . LEU B 1 66 ? 15.086 -0.293 11.922 1 93.19 66 LEU B C 1
ATOM 4398 O O . LEU B 1 66 ? 13.984 0.266 11.898 1 93.19 66 LEU B O 1
ATOM 4402 N N . ILE B 1 67 ? 15.328 -1.484 11.398 1 94.5 67 ILE B N 1
ATOM 4403 C CA . ILE B 1 67 ? 14.273 -2.217 10.711 1 94.5 67 ILE B CA 1
ATOM 4404 C C . ILE B 1 67 ? 13.156 -2.562 11.695 1 94.5 67 ILE B C 1
ATOM 4406 O O . ILE B 1 67 ? 11.977 -2.543 11.336 1 94.5 67 ILE B O 1
ATOM 4410 N N . TYR B 1 68 ? 13.609 -2.871 12.922 1 93.44 68 TYR B N 1
ATOM 4411 C CA . TYR B 1 68 ? 12.625 -3.162 13.961 1 93.44 68 TYR B CA 1
ATOM 4412 C C . TYR B 1 68 ? 11.703 -1.97 14.18 1 93.44 68 TYR B C 1
ATOM 4414 O O . TYR B 1 68 ? 10.477 -2.102 14.109 1 93.44 68 TYR B O 1
ATOM 4422 N N . TYR B 1 69 ? 12.219 -0.735 14.383 1 93.12 69 TYR B N 1
ATOM 4423 C CA . TYR B 1 69 ? 11.422 0.469 14.578 1 93.12 69 TYR B CA 1
ATOM 4424 C C . TYR B 1 69 ? 10.555 0.759 13.352 1 93.12 69 TYR B C 1
ATOM 4426 O O . TYR B 1 69 ? 9.367 1.05 13.484 1 93.12 69 TYR B O 1
ATOM 4434 N N . LYS B 1 70 ? 11.18 0.663 12.188 1 95.25 70 LYS B N 1
ATOM 4435 C CA . LYS B 1 70 ? 10.453 0.943 10.953 1 95.25 70 LYS B CA 1
ATOM 4436 C C . LYS B 1 70 ? 9.273 -0.01 10.773 1 95.25 70 LYS B C 1
ATOM 4438 O O . LYS B 1 70 ? 8.211 0.393 10.305 1 95.25 70 LYS B O 1
ATOM 4443 N N . SER B 1 71 ? 9.508 -1.285 11.156 1 94.69 71 SER B N 1
ATOM 4444 C CA . SER B 1 71 ? 8.445 -2.277 11.031 1 94.69 71 SER B CA 1
ATOM 4445 C C . SER B 1 71 ? 7.297 -1.985 12 1 94.69 71 SER B C 1
ATOM 4447 O O . SER B 1 71 ? 6.129 -2.172 11.656 1 94.69 71 SER B O 1
ATOM 4449 N N . ILE B 1 72 ? 7.617 -1.515 13.188 1 93.12 72 ILE B N 1
ATOM 4450 C CA . ILE B 1 72 ? 6.609 -1.139 14.172 1 93.12 72 ILE B CA 1
ATOM 4451 C C . ILE B 1 72 ? 5.754 0.003 13.625 1 93.12 72 ILE B C 1
ATOM 4453 O O . ILE B 1 72 ? 4.527 -0.019 13.742 1 93.12 72 ILE B O 1
ATOM 4457 N N . ILE B 1 73 ? 6.414 0.948 12.984 1 92.31 73 ILE B N 1
ATOM 4458 C CA . ILE B 1 73 ? 5.738 2.121 12.438 1 92.31 73 ILE B CA 1
ATOM 4459 C C . ILE B 1 73 ? 4.789 1.698 11.32 1 92.31 73 ILE B C 1
ATOM 4461 O O . ILE B 1 73 ? 3.633 2.123 11.281 1 92.31 73 ILE B O 1
ATOM 4465 N N . LYS B 1 74 ? 5.254 0.806 10.453 1 92 74 LYS B N 1
ATOM 4466 C CA . LYS B 1 74 ? 4.48 0.388 9.289 1 92 74 LYS B CA 1
ATOM 4467 C C . LYS B 1 74 ? 3.273 -0.449 9.703 1 92 74 LYS B C 1
ATOM 4469 O O . LYS B 1 74 ? 2.227 -0.406 9.055 1 92 74 LYS B O 1
ATOM 4474 N N . THR B 1 75 ? 3.406 -1.208 10.812 1 91.38 75 THR B N 1
ATOM 4475 C CA . THR B 1 75 ? 2.32 -2.08 11.25 1 91.38 75 THR B CA 1
ATOM 4476 C C . THR B 1 75 ? 1.457 -1.387 12.297 1 91.38 75 THR B C 1
ATOM 4478 O O . THR B 1 75 ? 0.384 -1.881 12.648 1 91.38 75 THR B O 1
ATOM 4481 N N . ASN B 1 76 ? 1.858 -0.215 12.758 1 86.81 76 ASN B N 1
ATOM 4482 C CA . ASN B 1 76 ? 1.174 0.502 13.828 1 86.81 76 ASN B CA 1
ATOM 4483 C C . ASN B 1 76 ? 0.999 -0.373 15.062 1 86.81 76 ASN B C 1
ATOM 4485 O O . ASN B 1 76 ? -0.088 -0.425 15.648 1 86.81 76 ASN B O 1
ATOM 4489 N N . THR B 1 77 ? 1.98 -1.13 15.328 1 83.06 77 THR B N 1
ATOM 4490 C CA . THR B 1 77 ? 1.981 -2 16.5 1 83.06 77 THR B CA 1
ATOM 4491 C C . THR B 1 77 ? 2.713 -1.34 17.672 1 83.06 77 THR B C 1
ATOM 4493 O O . THR B 1 77 ? 3.605 -0.516 17.453 1 83.06 77 THR B O 1
ATOM 4496 N N . ASN B 1 78 ? 2.248 -1.599 18.906 1 77.06 78 ASN B N 1
ATOM 4497 C CA . ASN B 1 78 ? 2.941 -1.087 20.078 1 77.06 78 ASN B CA 1
ATOM 4498 C C . ASN B 1 78 ? 4.223 -1.865 20.359 1 77.06 78 ASN B C 1
ATOM 4500 O O . ASN B 1 78 ? 4.227 -3.098 20.328 1 77.06 78 ASN B O 1
ATOM 4504 N N . PRO B 1 79 ? 5.289 -1.124 20.5 1 68.75 79 PRO B N 1
ATOM 4505 C CA . PRO B 1 79 ? 6.559 -1.814 20.734 1 68.75 79 PRO B CA 1
ATOM 4506 C C . PRO B 1 79 ? 6.582 -2.58 22.062 1 68.75 79 PRO B C 1
ATOM 4508 O O . PRO B 1 79 ? 6.055 -2.098 23.062 1 68.75 79 PRO B O 1
ATOM 4511 N N . LYS B 1 80 ? 6.688 -3.77 22.094 1 61.03 80 LYS B N 1
ATOM 4512 C CA . LYS B 1 80 ? 6.746 -4.527 23.344 1 61.03 80 LYS B CA 1
ATOM 4513 C C . LYS B 1 80 ? 8.062 -4.285 24.078 1 61.03 80 LYS B C 1
ATOM 4515 O O . LYS B 1 80 ? 8.102 -4.297 25.312 1 61.03 80 LYS B O 1
ATOM 4520 N N . ASN B 1 81 ? 9.391 -4.539 23.484 1 57.38 81 ASN B N 1
ATOM 4521 C CA . ASN B 1 81 ? 10.625 -4.789 24.219 1 57.38 81 ASN B CA 1
ATOM 4522 C C . ASN B 1 81 ? 11.492 -3.535 24.297 1 57.38 81 ASN B C 1
ATOM 4524 O O . ASN B 1 81 ? 11.438 -2.68 23.422 1 57.38 81 ASN B O 1
ATOM 4528 N N . GLN B 1 82 ? 12.039 -3.268 25.5 1 55.62 82 GLN B N 1
ATOM 4529 C CA . GLN B 1 82 ? 13.148 -2.361 25.766 1 55.62 82 GLN B CA 1
ATOM 4530 C C . GLN B 1 82 ? 14.383 -2.758 24.953 1 55.62 82 GLN B C 1
ATOM 4532 O O . GLN B 1 82 ? 14.859 -3.893 25.047 1 55.62 82 GLN B O 1
ATOM 4537 N N . LEU B 1 83 ? 14.648 -2.195 23.906 1 54.16 83 LEU B N 1
ATOM 4538 C CA . LEU B 1 83 ? 15.711 -2.578 22.984 1 54.16 83 LEU B CA 1
ATOM 4539 C C . LEU B 1 83 ? 17.078 -2.344 23.594 1 54.16 83 LEU B C 1
ATOM 4541 O O . LEU B 1 83 ? 17.359 -1.261 24.125 1 54.16 83 LEU B O 1
ATOM 4545 N N . PRO B 1 84 ? 17.953 -3.377 23.953 1 50.69 84 PRO B N 1
ATOM 4546 C CA . PRO B 1 84 ? 19.328 -3.129 24.359 1 50.69 84 PRO B CA 1
ATOM 4547 C C . PRO B 1 84 ? 20.141 -2.361 23.312 1 50.69 84 PRO B C 1
ATOM 4549 O O . PRO B 1 84 ? 19.797 -2.408 22.125 1 50.69 84 PRO B O 1
ATOM 4552 N N . LYS B 1 85 ? 21.297 -1.691 23.875 1 51.69 85 LYS B N 1
ATOM 4553 C CA . LYS B 1 85 ? 22.219 -0.767 23.219 1 51.69 85 LYS B CA 1
ATOM 4554 C C . LYS B 1 85 ? 22.984 -1.456 22.094 1 51.69 85 LYS B C 1
ATOM 4556 O O . LYS B 1 85 ? 23.156 -2.676 22.109 1 51.69 85 LYS B O 1
ATOM 4561 N N . ILE B 1 86 ? 23.578 -0.787 21.047 1 48.09 86 ILE B N 1
ATOM 4562 C CA . ILE B 1 86 ? 23.953 -0.694 19.641 1 48.09 86 ILE B CA 1
ATOM 4563 C C . ILE B 1 86 ? 25.344 -1.289 19.438 1 48.09 86 ILE B C 1
ATOM 4565 O O . ILE B 1 86 ? 26.344 -0.751 19.953 1 48.09 86 ILE B O 1
ATOM 4569 N N . PRO B 1 87 ? 25.641 -2.561 19.312 1 49.88 87 PRO B N 1
ATOM 4570 C CA . PRO B 1 87 ? 27.031 -2.756 18.875 1 49.88 87 PRO B CA 1
ATOM 4571 C C . PRO B 1 87 ? 27.328 -2.084 17.547 1 49.88 87 PRO B C 1
ATOM 4573 O O . PRO B 1 87 ? 26.422 -1.684 16.828 1 49.88 87 PRO B O 1
ATOM 4576 N N . SER B 1 88 ? 28.734 -2.393 16.969 1 49.47 88 SER B N 1
ATOM 4577 C CA . SER B 1 88 ? 29.562 -1.845 15.906 1 49.47 88 SER B CA 1
ATOM 4578 C C . SER B 1 88 ? 28.938 -2.104 14.539 1 49.47 88 SER B C 1
ATOM 4580 O O . SER B 1 88 ? 28.422 -3.195 14.281 1 49.47 88 SER B O 1
ATOM 4582 N N . TYR B 1 89 ? 28.625 -1.02 13.805 1 47.84 89 TYR B N 1
ATOM 4583 C CA . TYR B 1 89 ? 27.953 -0.76 12.539 1 47.84 89 TYR B CA 1
ATOM 4584 C C . TYR B 1 89 ? 28.797 -1.236 11.367 1 47.84 89 TYR B C 1
ATOM 4586 O O . TYR B 1 89 ? 29.922 -0.768 11.18 1 47.84 89 TYR B O 1
ATOM 4594 N N . GLU B 1 90 ? 28.953 -2.475 11.031 1 52.66 90 GLU B N 1
ATOM 4595 C CA . GLU B 1 90 ? 29.547 -2.652 9.703 1 52.66 90 GLU B CA 1
ATOM 4596 C C . GLU B 1 90 ? 28.656 -2.059 8.617 1 52.66 90 GLU B C 1
ATOM 4598 O O . GLU B 1 90 ? 27.453 -2.344 8.562 1 52.66 90 GLU B O 1
ATOM 4603 N N . ILE B 1 91 ? 29.156 -0.919 7.973 1 52.75 91 ILE B N 1
ATOM 4604 C CA . ILE B 1 91 ? 28.516 -0.276 6.832 1 52.75 91 ILE B CA 1
ATOM 4605 C C . ILE B 1 91 ? 28.328 -1.29 5.703 1 52.75 91 ILE B C 1
ATOM 4607 O O . ILE B 1 91 ? 29.266 -2.01 5.348 1 52.75 91 ILE B O 1
ATOM 4611 N N . LEU B 1 92 ? 27.109 -1.546 5.344 1 57.66 92 LEU B N 1
ATOM 4612 C CA . LEU B 1 92 ? 26.828 -2.367 4.172 1 57.66 92 LEU B CA 1
ATOM 4613 C C . LEU B 1 92 ? 27.641 -1.905 2.971 1 57.66 92 LEU B C 1
ATOM 4615 O O . LEU B 1 92 ? 27.688 -0.71 2.67 1 57.66 92 LEU B O 1
ATOM 4619 N N . SER B 1 93 ? 28.781 -2.584 2.715 1 57.94 93 SER B N 1
ATOM 4620 C CA . SER B 1 93 ? 29.594 -2.221 1.557 1 57.94 93 SER B CA 1
ATOM 4621 C C . SER B 1 93 ? 28.797 -2.357 0.262 1 57.94 93 SER B C 1
ATOM 4623 O O . SER B 1 93 ? 28.156 -3.377 0.033 1 57.94 93 SER B O 1
ATOM 4625 N N . LEU B 1 94 ? 28.484 -1.178 -0.451 1 59.22 94 LEU B N 1
ATOM 4626 C CA . LEU B 1 94 ? 27.828 -1.18 -1.756 1 59.22 94 LEU B CA 1
ATOM 4627 C C . LEU B 1 94 ? 28.75 -1.751 -2.826 1 59.22 94 LEU B C 1
ATOM 4629 O O . LEU B 1 94 ? 28.469 -1.651 -4.02 1 59.22 94 LEU B O 1
ATOM 4633 N N . GLU B 1 95 ? 29.891 -2.287 -2.494 1 62.16 95 GLU B N 1
ATOM 4634 C CA . GLU B 1 95 ? 30.875 -2.662 -3.51 1 62.16 95 GLU B CA 1
ATOM 4635 C C . GLU B 1 95 ? 30.406 -3.877 -4.305 1 62.16 95 GLU B C 1
ATOM 4637 O O . GLU B 1 95 ? 30.734 -4.023 -5.484 1 62.16 95 GLU B O 1
ATOM 4642 N N . ASN B 1 96 ? 29.531 -4.629 -3.807 1 72.56 96 ASN B N 1
ATOM 4643 C CA . ASN B 1 96 ? 29.25 -5.883 -4.492 1 72.56 96 ASN B CA 1
ATOM 4644 C C . ASN B 1 96 ? 27.875 -5.852 -5.172 1 72.56 96 ASN B C 1
ATOM 4646 O O . ASN B 1 96 ? 26.859 -6.137 -4.535 1 72.56 96 ASN B O 1
ATOM 4650 N N . ILE B 1 97 ? 27.984 -5.336 -6.625 1 80.56 97 ILE B N 1
ATOM 4651 C CA . ILE B 1 97 ? 26.734 -5.297 -7.391 1 80.56 97 ILE B CA 1
ATOM 4652 C C . ILE B 1 97 ? 26.844 -6.234 -8.594 1 80.56 97 ILE B C 1
ATOM 4654 O O . ILE B 1 97 ? 27.953 -6.609 -9 1 80.56 97 ILE B O 1
ATOM 4658 N N . LEU B 1 98 ? 25.766 -6.711 -9.031 1 93.06 98 LEU B N 1
ATOM 4659 C CA . LEU B 1 98 ? 25.688 -7.527 -10.234 1 93.06 98 LEU B CA 1
ATOM 4660 C C . LEU B 1 98 ? 25.922 -6.68 -11.484 1 93.06 98 LEU B C 1
ATOM 4662 O O . LEU B 1 98 ? 26 -5.453 -11.398 1 93.06 98 LEU B O 1
ATOM 4666 N N . ASN B 1 99 ? 26.188 -7.348 -12.57 1 93.06 99 ASN B N 1
ATOM 4667 C CA . ASN B 1 99 ? 26.297 -6.66 -13.852 1 93.06 99 ASN B CA 1
ATOM 4668 C C . ASN B 1 99 ? 25.141 -5.707 -14.094 1 93.06 99 ASN B C 1
ATOM 4670 O O . ASN B 1 99 ? 23.969 -6.125 -14.078 1 93.06 99 ASN B O 1
ATOM 4674 N N . PHE B 1 100 ? 25.453 -4.488 -14.375 1 91.31 100 PHE B N 1
ATOM 4675 C CA . PHE B 1 100 ? 24.453 -3.441 -14.492 1 91.31 100 PHE B CA 1
ATOM 4676 C C . PHE B 1 100 ? 23.484 -3.746 -15.633 1 91.31 100 PHE B C 1
ATOM 4678 O O . PHE B 1 100 ? 22.281 -3.447 -15.539 1 91.31 100 PHE B O 1
ATOM 4685 N N . LYS B 1 101 ? 24 -4.297 -16.641 1 93.81 101 LYS B N 1
ATOM 4686 C CA . LYS B 1 101 ? 23.156 -4.613 -17.781 1 93.81 101 LYS B CA 1
ATOM 4687 C C . LYS B 1 101 ? 22.141 -5.691 -17.438 1 93.81 101 LYS B C 1
ATOM 4689 O O . LYS B 1 101 ? 20.969 -5.605 -17.828 1 93.81 101 LYS B O 1
ATOM 4694 N N . SER B 1 102 ? 22.578 -6.699 -16.719 1 96.88 102 SER B N 1
ATOM 4695 C CA . SER B 1 102 ? 21.688 -7.77 -16.281 1 96.88 102 SER B CA 1
ATOM 4696 C C . SER B 1 102 ? 20.547 -7.223 -15.43 1 96.88 102 SER B C 1
ATOM 4698 O O . SER B 1 102 ? 19.375 -7.562 -15.648 1 96.88 102 SER B O 1
ATOM 4700 N N . VAL B 1 103 ? 20.891 -6.293 -14.523 1 96.44 103 VAL B N 1
ATOM 4701 C CA . VAL B 1 103 ? 19.906 -5.719 -13.617 1 96.44 103 VAL B CA 1
ATOM 4702 C C . VAL B 1 103 ? 18.938 -4.84 -14.398 1 96.44 103 VAL B C 1
ATOM 4704 O O . VAL B 1 103 ? 17.719 -4.914 -14.188 1 96.44 103 VAL B O 1
ATOM 4707 N N . GLU B 1 104 ? 19.438 -4.086 -15.312 1 94.19 104 GLU B N 1
ATOM 4708 C CA . GLU B 1 104 ? 18.594 -3.205 -16.109 1 94.19 104 GLU B CA 1
ATOM 4709 C C . GLU B 1 104 ? 17.609 -4.004 -16.969 1 94.19 104 GLU B C 1
ATOM 4711 O O . GLU B 1 104 ? 16.422 -3.703 -17.016 1 94.19 104 GLU B O 1
ATOM 4716 N N . ILE B 1 105 ? 18.109 -5.02 -17.625 1 96.94 105 ILE B N 1
ATOM 4717 C CA . ILE B 1 105 ? 17.281 -5.852 -18.5 1 96.94 105 ILE B CA 1
ATOM 4718 C C . ILE B 1 105 ? 16.188 -6.523 -17.672 1 96.94 105 ILE B C 1
ATOM 4720 O O . ILE B 1 105 ? 15.047 -6.672 -18.125 1 96.94 105 ILE B O 1
ATOM 4724 N N . PHE B 1 106 ? 16.578 -6.902 -16.484 1 97.44 106 PHE B N 1
ATOM 4725 C CA . PHE B 1 106 ? 15.586 -7.52 -15.602 1 97.44 106 PHE B CA 1
ATOM 4726 C C . PHE B 1 106 ? 14.414 -6.582 -15.359 1 97.44 106 PHE B C 1
ATOM 4728 O O . PHE B 1 106 ? 13.258 -6.965 -15.539 1 97.44 106 PHE B O 1
ATOM 4735 N N . TRP B 1 107 ? 14.695 -5.391 -14.961 1 96.19 107 TRP B N 1
ATOM 4736 C CA . TRP B 1 107 ? 13.625 -4.453 -14.648 1 96.19 107 TRP B CA 1
ATOM 4737 C C . TRP B 1 107 ? 12.844 -4.082 -15.898 1 96.19 107 TRP B C 1
ATOM 4739 O O . TRP B 1 107 ? 11.617 -3.928 -15.852 1 96.19 107 TRP B O 1
ATOM 4749 N N . GLU B 1 108 ? 13.492 -3.953 -17 1 94.19 108 GLU B N 1
ATOM 4750 C CA . GLU B 1 108 ? 12.812 -3.719 -18.266 1 94.19 108 GLU B CA 1
ATOM 4751 C C . GLU B 1 108 ? 11.844 -4.855 -18.594 1 94.19 108 GLU B C 1
ATOM 4753 O O . GLU B 1 108 ? 10.734 -4.617 -19.078 1 94.19 108 GLU B O 1
ATOM 4758 N N . SER B 1 109 ? 12.297 -6.066 -18.312 1 96.25 109 SER B N 1
ATOM 4759 C CA . SER B 1 109 ? 11.5 -7.242 -18.656 1 96.25 109 SER B CA 1
ATOM 4760 C C . SER B 1 109 ? 10.148 -7.215 -17.938 1 96.25 109 SER B C 1
ATOM 4762 O O . SER B 1 109 ? 9.141 -7.66 -18.484 1 96.25 109 SER B O 1
ATOM 4764 N N . LEU B 1 110 ? 10.109 -6.695 -16.734 1 94.62 110 LEU B N 1
ATOM 4765 C CA . LEU B 1 110 ? 8.891 -6.703 -15.93 1 94.62 110 LEU B CA 1
ATOM 4766 C C . LEU B 1 110 ? 7.875 -5.699 -16.469 1 94.62 110 LEU B C 1
ATOM 4768 O O . LEU B 1 110 ? 6.711 -5.711 -16.062 1 94.62 110 LEU B O 1
ATOM 4772 N N . THR B 1 111 ? 8.297 -4.828 -17.375 1 92.75 111 THR B N 1
ATOM 4773 C CA . THR B 1 111 ? 7.371 -3.895 -18 1 92.75 111 THR B CA 1
ATOM 4774 C C . THR B 1 111 ? 6.738 -4.52 -19.25 1 92.75 111 THR B C 1
ATOM 4776 O O . THR B 1 111 ? 5.824 -3.941 -19.844 1 92.75 111 THR B O 1
ATOM 4779 N N . LYS B 1 112 ? 7.254 -5.676 -19.625 1 91.81 112 LYS B N 1
ATOM 4780 C CA . LYS B 1 112 ? 6.77 -6.355 -20.812 1 91.81 112 LYS B CA 1
ATOM 4781 C C . LYS B 1 112 ? 5.805 -7.48 -20.453 1 91.81 112 LYS B C 1
ATOM 4783 O O . LYS B 1 112 ? 5.562 -7.742 -19.281 1 91.81 112 LYS B O 1
ATOM 4788 N N . LYS B 1 113 ? 5.23 -8.039 -21.5 1 87.75 113 LYS B N 1
ATOM 4789 C CA . LYS B 1 113 ? 4.273 -9.125 -21.312 1 87.75 113 LYS B CA 1
ATOM 4790 C C . LYS B 1 113 ? 4.629 -10.328 -22.188 1 87.75 113 LYS B C 1
ATOM 4792 O O . LYS B 1 113 ? 5.418 -10.203 -23.125 1 87.75 113 LYS B O 1
ATOM 4797 N N . ASP B 1 114 ? 4.234 -11.43 -21.812 1 87.5 114 ASP B N 1
ATOM 4798 C CA . ASP B 1 114 ? 4.227 -12.648 -22.625 1 87.5 114 ASP B CA 1
ATOM 4799 C C . ASP B 1 114 ? 5.648 -13.086 -22.969 1 87.5 114 ASP B C 1
ATOM 4801 O O . ASP B 1 114 ? 6.496 -13.219 -22.094 1 87.5 114 ASP B O 1
ATOM 4805 N N . ILE B 1 115 ? 5.848 -13.305 -24.25 1 91.31 115 ILE B N 1
ATOM 4806 C CA . ILE B 1 115 ? 7.082 -13.93 -24.719 1 91.31 115 ILE B CA 1
ATOM 4807 C C . ILE B 1 115 ? 8.242 -12.945 -24.578 1 91.31 115 ILE B C 1
ATOM 4809 O O . ILE B 1 115 ? 9.367 -13.344 -24.281 1 91.31 115 ILE B O 1
ATOM 4813 N N . LEU B 1 116 ? 7.949 -11.695 -24.719 1 93.94 116 LEU B N 1
ATOM 4814 C CA . LEU B 1 116 ? 9.008 -10.695 -24.594 1 93.94 116 LEU B CA 1
ATOM 4815 C C . LEU B 1 116 ? 9.539 -10.641 -23.172 1 93.94 116 LEU B C 1
ATOM 4817 O O . LEU B 1 116 ? 10.75 -10.5 -22.953 1 93.94 116 LEU B O 1
ATOM 4821 N N . LYS B 1 117 ? 8.672 -10.742 -22.234 1 95.12 117 LYS B N 1
ATOM 4822 C CA . LYS B 1 117 ? 9.086 -10.805 -20.844 1 95.12 117 LYS B CA 1
ATOM 4823 C C . LYS B 1 117 ? 9.969 -12.023 -20.594 1 95.12 117 LYS B C 1
ATOM 4825 O O . LYS B 1 117 ? 11.047 -11.906 -20 1 95.12 117 LYS B O 1
ATOM 4830 N N . LYS B 1 118 ? 9.57 -13.172 -21.094 1 96.31 118 LYS B N 1
ATOM 4831 C CA . LYS B 1 118 ? 10.352 -14.398 -20.938 1 96.31 118 LYS B CA 1
ATOM 4832 C C . LYS B 1 118 ? 11.75 -14.242 -21.531 1 96.31 118 LYS B C 1
ATOM 4834 O O . LYS B 1 118 ? 12.742 -14.523 -20.875 1 96.31 118 LYS B O 1
ATOM 4839 N N . ASP B 1 119 ? 11.805 -13.695 -22.734 1 97.31 119 ASP B N 1
ATOM 4840 C CA . ASP B 1 119 ? 13.078 -13.57 -23.438 1 97.31 119 ASP B CA 1
ATOM 4841 C C . ASP B 1 119 ? 14.031 -12.641 -22.703 1 97.31 119 ASP B C 1
ATOM 4843 O O . ASP B 1 119 ? 15.219 -12.938 -22.547 1 97.31 119 ASP B O 1
ATOM 4847 N N . LEU B 1 120 ? 13.492 -11.562 -22.25 1 97.75 120 LEU B N 1
ATOM 4848 C CA . LEU B 1 120 ? 14.32 -10.578 -21.562 1 97.75 120 LEU B CA 1
ATOM 4849 C C . LEU B 1 120 ? 14.781 -11.117 -20.203 1 97.75 120 LEU B C 1
ATOM 4851 O O . LEU B 1 120 ? 15.906 -10.859 -19.781 1 97.75 120 LEU B O 1
ATOM 4855 N N . LEU B 1 121 ? 13.953 -11.836 -19.516 1 98.12 121 LEU B N 1
ATOM 4856 C CA . LEU B 1 121 ? 14.344 -12.438 -18.25 1 98.12 121 LEU B CA 1
ATOM 4857 C C . LEU B 1 121 ? 15.477 -13.445 -18.453 1 98.12 121 LEU B C 1
ATOM 4859 O O . LEU B 1 121 ? 16.438 -13.477 -17.672 1 98.12 121 LEU B O 1
ATOM 4863 N N . ILE B 1 122 ? 15.328 -14.234 -19.484 1 98.38 122 ILE B N 1
ATOM 4864 C CA . ILE B 1 122 ? 16.375 -15.195 -19.797 1 98.38 122 ILE B CA 1
ATOM 4865 C C . ILE B 1 122 ? 17.672 -14.461 -20.156 1 98.38 122 ILE B C 1
ATOM 4867 O O . ILE B 1 122 ? 18.75 -14.836 -19.688 1 98.38 122 ILE B O 1
ATOM 4871 N N . LYS B 1 123 ? 17.531 -13.422 -20.953 1 98.31 123 LYS B N 1
ATOM 4872 C CA . LYS B 1 123 ? 18.688 -12.617 -21.328 1 98.31 123 LYS B CA 1
ATOM 4873 C C . LYS B 1 123 ? 19.359 -12.008 -20.094 1 98.31 123 LYS B C 1
ATOM 4875 O O . LYS B 1 123 ? 20.594 -12.008 -19.984 1 98.31 123 LYS B O 1
ATOM 4880 N N . ALA B 1 124 ? 18.609 -11.469 -19.172 1 98.38 124 ALA B N 1
ATOM 4881 C CA . ALA B 1 124 ? 19.156 -10.906 -17.938 1 98.38 124 ALA B CA 1
ATOM 4882 C C . ALA B 1 124 ? 19.953 -11.945 -17.156 1 98.38 124 ALA B C 1
ATOM 4884 O O . ALA B 1 124 ? 21.062 -11.672 -16.703 1 98.38 124 ALA B O 1
ATOM 4885 N N . TYR B 1 125 ? 19.438 -13.125 -17.062 1 98.31 125 TYR B N 1
ATOM 4886 C CA . TYR B 1 125 ? 20.094 -14.203 -16.344 1 98.31 125 TYR B CA 1
ATOM 4887 C C . TYR B 1 125 ? 21.375 -14.633 -17.047 1 98.31 125 TYR B C 1
ATOM 4889 O O . TYR B 1 125 ? 22.406 -14.852 -16.406 1 98.31 125 TYR B O 1
ATOM 4897 N N . LYS B 1 126 ? 21.344 -14.742 -18.344 1 98.12 126 LYS B N 1
ATOM 4898 C CA . LYS B 1 126 ? 22.5 -15.18 -19.109 1 98.12 126 LYS B CA 1
ATOM 4899 C C . LYS B 1 126 ? 23.609 -14.141 -19.062 1 98.12 126 LYS B C 1
ATOM 4901 O O . LYS B 1 126 ? 24.797 -14.484 -19.156 1 98.12 126 LYS B O 1
ATOM 4906 N N . THR B 1 127 ? 23.234 -12.867 -18.969 1 97.69 127 THR B N 1
ATOM 4907 C CA . THR B 1 127 ? 24.219 -11.797 -18.859 1 97.69 127 THR B CA 1
ATOM 4908 C C . THR B 1 127 ? 25 -11.898 -17.562 1 97.69 127 THR B C 1
ATOM 4910 O O . THR B 1 127 ? 26.203 -11.641 -17.531 1 97.69 127 THR B O 1
ATOM 4913 N N . ASP B 1 128 ? 24.391 -12.289 -16.469 1 97.06 128 ASP B N 1
ATOM 4914 C CA . ASP B 1 128 ? 25 -12.578 -15.164 1 97.06 128 ASP B CA 1
ATOM 4915 C C . ASP B 1 128 ? 24.219 -13.68 -14.438 1 97.06 128 ASP B C 1
ATOM 4917 O O . ASP B 1 128 ? 23.141 -13.445 -13.898 1 97.06 128 ASP B O 1
ATOM 4921 N N . THR B 1 129 ? 24.781 -14.844 -14.375 1 96.62 129 THR B N 1
ATOM 4922 C CA . THR B 1 129 ? 24.078 -16.016 -13.859 1 96.62 129 THR B CA 1
ATOM 4923 C C . THR B 1 129 ? 23.859 -15.898 -12.359 1 96.62 129 THR B C 1
ATOM 4925 O O . THR B 1 129 ? 23.172 -16.734 -11.758 1 96.62 129 THR B O 1
ATOM 4928 N N . ARG B 1 130 ? 24.422 -14.969 -11.766 1 96.31 130 ARG B N 1
ATOM 4929 C CA . ARG B 1 130 ? 24.188 -14.703 -10.352 1 96.31 130 ARG B CA 1
ATOM 4930 C C . ARG B 1 130 ? 22.844 -14.023 -10.133 1 96.31 130 ARG B C 1
ATOM 4932 O O . ARG B 1 130 ? 22.344 -13.961 -9.008 1 96.31 130 ARG B O 1
ATOM 4939 N N . ASN B 1 131 ? 22.172 -13.398 -11.172 1 97.62 131 ASN B N 1
ATOM 4940 C CA . ASN B 1 131 ? 20.859 -12.75 -11.102 1 97.62 131 ASN B CA 1
ATOM 4941 C C . ASN B 1 131 ? 19.734 -13.773 -10.984 1 97.62 131 ASN B C 1
ATOM 4943 O O . ASN B 1 131 ? 18.938 -13.922 -11.906 1 97.62 131 ASN B O 1
ATOM 4947 N N . ILE B 1 132 ? 19.547 -14.297 -9.859 1 97 132 ILE B N 1
ATOM 4948 C CA . ILE B 1 132 ? 18.578 -15.375 -9.703 1 97 132 ILE B CA 1
ATOM 4949 C C . ILE B 1 132 ? 17.172 -14.781 -9.547 1 97 132 ILE B C 1
ATOM 4951 O O . ILE B 1 132 ? 16.188 -15.516 -9.492 1 97 132 ILE B O 1
ATOM 4955 N N . GLU B 1 133 ? 17.078 -13.422 -9.43 1 98.12 133 GLU B N 1
ATOM 4956 C CA . GLU B 1 133 ? 15.773 -12.766 -9.469 1 98.12 133 GLU B CA 1
ATOM 4957 C C . GLU B 1 133 ? 15.031 -13.102 -10.758 1 98.12 133 GLU B C 1
ATOM 4959 O O . GLU B 1 133 ? 13.82 -13.32 -10.742 1 98.12 133 GLU B O 1
ATOM 4964 N N . SER B 1 134 ? 15.781 -13.117 -11.836 1 97.94 134 SER B N 1
ATOM 4965 C CA . SER B 1 134 ? 15.188 -13.453 -13.125 1 97.94 134 SER B CA 1
ATOM 4966 C C . SER B 1 134 ? 14.648 -14.875 -13.133 1 97.94 134 SER B C 1
ATOM 4968 O O . SER B 1 134 ? 13.539 -15.125 -13.617 1 97.94 134 SER B O 1
ATOM 4970 N N . LEU B 1 135 ? 15.398 -15.805 -12.539 1 97.12 135 LEU B N 1
ATOM 4971 C CA . LEU B 1 135 ? 14.961 -17.188 -12.438 1 97.12 135 LEU B CA 1
ATOM 4972 C C . LEU B 1 135 ? 13.703 -17.312 -11.586 1 97.12 135 LEU B C 1
ATOM 4974 O O . LEU B 1 135 ? 12.773 -18.047 -11.93 1 97.12 135 LEU B O 1
ATOM 4978 N N . TYR B 1 136 ? 13.766 -16.578 -10.531 1 97.19 136 TYR B N 1
ATOM 4979 C CA . TYR B 1 136 ? 12.617 -16.578 -9.625 1 97.19 136 TYR B CA 1
ATOM 4980 C C . TYR B 1 136 ? 11.336 -16.219 -10.375 1 97.19 136 TYR B C 1
ATOM 4982 O O . TYR B 1 136 ? 10.328 -16.922 -10.258 1 97.19 136 TYR B O 1
ATOM 4990 N N . TYR B 1 137 ? 11.344 -15.172 -11.195 1 96.88 137 TYR B N 1
ATOM 4991 C CA . TYR B 1 137 ? 10.148 -14.727 -11.906 1 96.88 137 TYR B CA 1
ATOM 4992 C C . TYR B 1 137 ? 9.773 -15.719 -13.008 1 96.88 137 TYR B C 1
ATOM 4994 O O . TYR B 1 137 ? 8.594 -15.969 -13.25 1 96.88 137 TYR B O 1
ATOM 5002 N N . LEU B 1 138 ? 10.773 -16.266 -13.656 1 96.44 138 LEU B N 1
ATOM 5003 C CA . LEU B 1 138 ? 10.516 -17.25 -14.703 1 96.44 138 LEU B CA 1
ATOM 5004 C C . LEU B 1 138 ? 9.82 -18.484 -14.141 1 96.44 138 LEU B C 1
ATOM 5006 O O . LEU B 1 138 ? 8.883 -19 -14.75 1 96.44 138 LEU B O 1
ATOM 5010 N N . ILE B 1 139 ? 10.25 -18.875 -12.977 1 94.06 139 ILE B N 1
ATOM 5011 C CA . ILE B 1 139 ? 9.734 -20.094 -12.375 1 94.06 139 ILE B CA 1
ATOM 5012 C C . ILE B 1 139 ? 8.391 -19.797 -11.703 1 94.06 139 ILE B C 1
ATOM 5014 O O . ILE B 1 139 ? 7.43 -20.562 -11.867 1 94.06 139 ILE B O 1
ATOM 5018 N N . LYS B 1 140 ? 8.336 -18.703 -10.984 1 93.12 140 LYS B N 1
ATOM 5019 C CA . LYS B 1 140 ? 7.121 -18.297 -10.289 1 93.12 140 LYS B CA 1
ATOM 5020 C C . LYS B 1 140 ? 5.941 -18.203 -11.25 1 93.12 140 LYS B C 1
ATOM 5022 O O . LYS B 1 140 ? 4.832 -18.641 -10.938 1 93.12 140 LYS B O 1
ATOM 5027 N N . ASP B 1 141 ? 6.234 -17.688 -12.477 1 92.75 141 ASP B N 1
ATOM 5028 C CA . ASP B 1 141 ? 5.172 -17.438 -13.445 1 92.75 141 ASP B CA 1
ATOM 5029 C C . ASP B 1 141 ? 5.078 -18.562 -14.461 1 92.75 141 ASP B C 1
ATOM 5031 O O . ASP B 1 141 ? 4.414 -18.422 -15.492 1 92.75 141 ASP B O 1
ATOM 5035 N N . GLU B 1 142 ? 5.812 -19.672 -14.172 1 92.44 142 GLU B N 1
ATOM 5036 C CA . GLU B 1 142 ? 5.793 -20.844 -15.031 1 92.44 142 GLU B CA 1
ATOM 5037 C C . GLU B 1 142 ? 6.008 -20.469 -16.5 1 92.44 142 GLU B C 1
ATOM 5039 O O . GLU B 1 142 ? 5.23 -20.859 -17.359 1 92.44 142 GLU B O 1
ATOM 5044 N N . MET B 1 143 ? 7.039 -19.75 -16.703 1 94 143 MET B N 1
ATOM 5045 C CA . MET B 1 143 ? 7.359 -19.297 -18.047 1 94 143 MET B CA 1
ATOM 5046 C C . MET B 1 143 ? 8.352 -20.234 -18.719 1 94 143 MET B C 1
ATOM 5048 O O . MET B 1 143 ? 8.695 -20.047 -19.891 1 94 143 MET B O 1
ATOM 5052 N N . LEU B 1 144 ? 8.742 -21.25 -17.984 1 93.25 144 LEU B N 1
ATOM 5053 C CA . LEU B 1 144 ? 9.719 -22.219 -18.484 1 93.25 144 LEU B CA 1
ATOM 5054 C C . LEU B 1 144 ? 9.18 -23.641 -18.391 1 93.25 144 LEU B C 1
ATOM 5056 O O . LEU B 1 144 ? 8.453 -23.969 -17.453 1 93.25 144 LEU B O 1
ATOM 5060 N N . THR B 1 145 ? 9.617 -24.438 -19.328 1 87.81 145 THR B N 1
ATOM 5061 C CA . THR B 1 145 ? 9.414 -25.875 -19.203 1 87.81 145 THR B CA 1
ATOM 5062 C C . THR B 1 145 ? 10.422 -26.484 -18.219 1 87.81 145 THR B C 1
ATOM 5064 O O . THR B 1 145 ? 11.406 -25.828 -17.859 1 87.81 145 THR B O 1
ATOM 5067 N N . GLN B 1 146 ? 10.195 -27.656 -17.797 1 84.75 146 GLN B N 1
ATOM 5068 C CA . GLN B 1 146 ? 11.102 -28.312 -16.875 1 84.75 146 GLN B CA 1
ATOM 5069 C C . GLN B 1 146 ? 12.5 -28.438 -17.453 1 84.75 146 GLN B C 1
ATOM 5071 O O . GLN B 1 146 ? 13.5 -28.25 -16.75 1 84.75 146 GLN B O 1
ATOM 5076 N N . LYS B 1 147 ? 12.57 -28.75 -18.703 1 87.81 147 LYS B N 1
ATOM 5077 C CA . LYS B 1 147 ? 13.852 -28.891 -19.375 1 87.81 147 LYS B CA 1
ATOM 5078 C C . LYS B 1 147 ? 14.594 -27.562 -19.438 1 87.81 147 LYS B C 1
ATOM 5080 O O . LYS B 1 147 ? 15.805 -27.5 -19.234 1 87.81 147 LYS B O 1
ATOM 5085 N N . GLU B 1 148 ? 13.859 -26.531 -19.688 1 93 148 GLU B N 1
ATOM 5086 C CA . GLU B 1 148 ? 14.461 -25.203 -19.75 1 93 148 GLU B CA 1
ATOM 5087 C C . GLU B 1 148 ? 14.977 -24.766 -18.391 1 93 148 GLU B C 1
ATOM 5089 O O . GLU B 1 148 ? 16.016 -24.125 -18.297 1 93 148 GLU B O 1
ATOM 5094 N N . VAL B 1 149 ? 14.258 -25.078 -17.344 1 94.38 149 VAL B N 1
ATOM 5095 C CA . VAL B 1 149 ? 14.68 -24.734 -15.992 1 94.38 149 VAL B CA 1
ATOM 5096 C C . VAL B 1 149 ? 16.031 -25.375 -15.695 1 94.38 149 VAL B C 1
ATOM 5098 O O . VAL B 1 149 ? 16.969 -24.688 -15.273 1 94.38 149 VAL B O 1
ATOM 5101 N N . SER B 1 150 ? 16.125 -26.672 -15.961 1 94.25 150 SER B N 1
ATOM 5102 C CA . SER B 1 150 ? 17.359 -27.391 -15.695 1 94.25 150 SER B CA 1
ATOM 5103 C C . SER B 1 150 ? 18.516 -26.828 -16.516 1 94.25 150 SER B C 1
ATOM 5105 O O . SER B 1 150 ? 19.625 -26.656 -15.992 1 94.25 150 SER B O 1
ATOM 5107 N N . SER B 1 151 ? 18.25 -26.531 -17.734 1 96.25 151 SER B N 1
ATOM 5108 C CA . SER B 1 151 ? 19.281 -25.984 -18.594 1 96.25 151 SER B CA 1
ATOM 5109 C C . SER B 1 151 ? 19.797 -24.641 -18.078 1 96.25 151 SER B C 1
ATOM 5111 O O . SER B 1 151 ? 21 -24.375 -18.125 1 96.25 151 SER B O 1
ATOM 5113 N N . LEU B 1 152 ? 18.922 -23.797 -17.594 1 97.5 152 LEU B N 1
ATOM 5114 C CA . LEU B 1 152 ? 19.312 -22.484 -17.094 1 97.5 152 LEU B CA 1
ATOM 5115 C C . LEU B 1 152 ? 20.047 -22.609 -15.766 1 97.5 152 LEU B C 1
ATOM 5117 O O . LEU B 1 152 ? 21.031 -21.906 -15.531 1 97.5 152 LEU B O 1
ATOM 5121 N N . LEU B 1 153 ? 19.562 -23.5 -14.906 1 97.19 153 LEU B N 1
ATOM 5122 C CA . LEU B 1 153 ? 20.234 -23.703 -13.625 1 97.19 153 LEU B CA 1
ATOM 5123 C C . LEU B 1 153 ? 21.656 -24.172 -13.828 1 97.19 153 LEU B C 1
ATOM 5125 O O . LEU B 1 153 ? 22.562 -23.766 -13.086 1 97.19 153 LEU B O 1
ATOM 5129 N N . ASP B 1 154 ? 21.891 -24.969 -14.852 1 96.75 154 ASP B N 1
ATOM 5130 C CA . ASP B 1 154 ? 23.188 -25.578 -15.109 1 96.75 154 ASP B CA 1
ATOM 5131 C C . ASP B 1 154 ? 24.203 -24.547 -15.602 1 96.75 154 ASP B C 1
ATOM 5133 O O . ASP B 1 154 ? 25.406 -24.797 -15.602 1 96.75 154 ASP B O 1
ATOM 5137 N N . LEU B 1 155 ? 23.734 -23.406 -16.016 1 96.81 155 LEU B N 1
ATOM 5138 C CA . LEU B 1 155 ? 24.625 -22.359 -16.5 1 96.81 155 LEU B CA 1
ATOM 5139 C C . LEU B 1 155 ? 25.422 -21.75 -15.359 1 96.81 155 LEU B C 1
ATOM 5141 O O . LEU B 1 155 ? 26.469 -21.141 -15.586 1 96.81 155 LEU B O 1
ATOM 5145 N N . ASN B 1 156 ? 24.875 -21.797 -14.148 1 95.94 156 ASN B N 1
ATOM 5146 C CA . ASN B 1 156 ? 25.531 -21.188 -12.992 1 95.94 156 ASN B CA 1
ATOM 5147 C C . ASN B 1 156 ? 26.516 -22.156 -12.352 1 95.94 156 ASN B C 1
ATOM 5149 O O . ASN B 1 156 ? 26.25 -23.359 -12.242 1 95.94 156 ASN B O 1
ATOM 5153 N N . GLU B 1 157 ? 27.656 -21.641 -11.914 1 93.56 157 GLU B N 1
ATOM 5154 C CA . GLU B 1 157 ? 28.688 -22.469 -11.289 1 93.56 157 GLU B CA 1
ATOM 5155 C C . GLU B 1 157 ? 28.172 -23.109 -10 1 93.56 157 GLU B C 1
ATOM 5157 O O . GLU B 1 157 ? 28.641 -24.188 -9.609 1 93.56 157 GLU B O 1
ATOM 5162 N N . GLN B 1 158 ? 27.328 -22.469 -9.281 1 94.62 158 GLN B N 1
ATOM 5163 C CA . GLN B 1 158 ? 26.75 -22.984 -8.047 1 94.62 158 GLN B CA 1
ATOM 5164 C C . GLN B 1 158 ? 25.359 -23.578 -8.305 1 94.62 158 GLN B C 1
ATOM 5166 O O . GLN B 1 158 ? 24.422 -23.281 -7.566 1 94.62 158 GLN B O 1
ATOM 5171 N N . ARG B 1 159 ? 25.281 -24.328 -9.289 1 94.94 159 ARG B N 1
ATOM 5172 C CA . ARG B 1 159 ? 24.016 -24.891 -9.727 1 94.94 159 ARG B CA 1
ATOM 5173 C C . ARG B 1 159 ? 23.375 -25.734 -8.625 1 94.94 159 ARG B C 1
ATOM 5175 O O . ARG B 1 159 ? 22.141 -25.781 -8.5 1 94.94 159 ARG B O 1
ATOM 5182 N N . ASP B 1 160 ? 24.109 -26.391 -7.758 1 93.19 160 ASP B N 1
ATOM 5183 C CA . ASP B 1 160 ? 23.578 -27.25 -6.703 1 93.19 160 ASP B CA 1
ATOM 5184 C C . ASP B 1 160 ? 22.703 -26.453 -5.738 1 93.19 160 ASP B C 1
ATOM 5186 O O . ASP B 1 160 ? 21.672 -26.922 -5.285 1 93.19 160 ASP B O 1
ATOM 5190 N N . ILE B 1 161 ? 23.156 -25.281 -5.398 1 93.31 161 ILE B N 1
ATOM 5191 C CA . ILE B 1 161 ? 22.391 -24.406 -4.512 1 93.31 161 ILE B CA 1
ATOM 5192 C C . ILE B 1 161 ? 21.078 -24.031 -5.172 1 93.31 161 ILE B C 1
ATOM 5194 O O . ILE B 1 161 ? 20.016 -24.047 -4.523 1 93.31 161 ILE B O 1
ATOM 5198 N N . LEU B 1 162 ? 21.141 -23.719 -6.477 1 95.94 162 LEU B N 1
ATOM 5199 C CA . LEU B 1 162 ? 19.953 -23.297 -7.203 1 95.94 162 LEU B CA 1
ATOM 5200 C C . LEU B 1 162 ? 18.938 -24.438 -7.293 1 95.94 162 LEU B C 1
ATOM 5202 O O . LEU B 1 162 ? 17.734 -24.219 -7.168 1 95.94 162 LEU B O 1
ATOM 5206 N N . TYR B 1 163 ? 19.469 -25.641 -7.457 1 94.38 163 TYR B N 1
ATOM 5207 C CA . TYR B 1 163 ? 18.578 -26.797 -7.465 1 94.38 163 TYR B CA 1
ATOM 5208 C C . TYR B 1 163 ? 17.875 -26.969 -6.121 1 94.38 163 TYR B C 1
ATOM 5210 O O . TYR B 1 163 ? 16.688 -27.266 -6.07 1 94.38 163 TYR B O 1
ATOM 5218 N N . GLN B 1 164 ? 18.484 -26.75 -5.086 1 91.5 164 GLN B N 1
ATOM 5219 C CA . GLN B 1 164 ? 17.891 -26.875 -3.754 1 91.5 164 GLN B CA 1
ATOM 5220 C C . GLN B 1 164 ? 16.828 -25.812 -3.516 1 91.5 164 GLN B C 1
ATOM 5222 O O . GLN B 1 164 ? 15.789 -26.078 -2.92 1 91.5 164 GLN B O 1
ATOM 5227 N N . ILE B 1 165 ? 17.094 -24.594 -4 1 93 165 ILE B N 1
ATOM 5228 C CA . ILE B 1 165 ? 16.219 -23.453 -3.748 1 93 165 ILE B CA 1
ATOM 5229 C C . ILE B 1 165 ? 14.938 -23.594 -4.582 1 93 165 ILE B C 1
ATOM 5231 O O . ILE B 1 165 ? 13.836 -23.375 -4.082 1 93 165 ILE B O 1
ATOM 5235 N N . PHE B 1 166 ? 15.109 -24.047 -5.859 1 92.56 166 PHE B N 1
ATOM 5236 C CA . PHE B 1 166 ? 13.992 -23.922 -6.781 1 92.56 166 PHE B CA 1
ATOM 5237 C C . PHE B 1 166 ? 13.312 -25.266 -7.004 1 92.56 166 PHE B C 1
ATOM 5239 O O . PHE B 1 166 ? 12.125 -25.328 -7.324 1 92.56 166 PHE B O 1
ATOM 5246 N N . LEU B 1 167 ? 14.016 -26.406 -6.82 1 88.62 167 LEU B N 1
ATOM 5247 C CA . LEU B 1 167 ? 13.43 -27.688 -7.211 1 88.62 167 LEU B CA 1
ATOM 5248 C C . LEU B 1 167 ? 13.344 -28.641 -6.016 1 88.62 167 LEU B C 1
ATOM 5250 O O . LEU B 1 167 ? 12.422 -29.453 -5.938 1 88.62 167 LEU B O 1
ATOM 5254 N N . ASN B 1 168 ? 14.266 -28.594 -5.094 1 81.19 168 ASN B N 1
ATOM 5255 C CA . ASN B 1 168 ? 14.312 -29.562 -4.004 1 81.19 168 ASN B CA 1
ATOM 5256 C C . ASN B 1 168 ? 13.992 -28.922 -2.66 1 81.19 168 ASN B C 1
ATOM 5258 O O . ASN B 1 168 ? 14.633 -29.219 -1.651 1 81.19 168 ASN B O 1
ATOM 5262 N N . TYR B 1 169 ? 13.039 -28.078 -2.68 1 73.81 169 TYR B N 1
ATOM 5263 C CA . TYR B 1 169 ? 12.734 -27.328 -1.471 1 73.81 169 TYR B CA 1
ATOM 5264 C C . TYR B 1 169 ? 12.117 -28.219 -0.404 1 73.81 169 TYR B C 1
ATOM 5266 O O . TYR B 1 169 ? 12.133 -27.891 0.783 1 73.81 169 TYR B O 1
ATOM 5274 N N . GLU B 1 170 ? 11.562 -29.344 -0.756 1 70.5 170 GLU B N 1
ATOM 5275 C CA . GLU B 1 170 ? 10.906 -30.266 0.164 1 70.5 170 GLU B CA 1
ATOM 5276 C C . GLU B 1 170 ? 11.906 -30.906 1.125 1 70.5 170 GLU B C 1
ATOM 5278 O O . GLU B 1 170 ? 11.523 -31.406 2.18 1 70.5 170 GLU B O 1
ATOM 5283 N N . ASN B 1 171 ? 13.023 -30.828 0.751 1 63.53 171 ASN B N 1
ATOM 5284 C CA . ASN B 1 171 ? 14.039 -31.484 1.576 1 63.53 171 ASN B CA 1
ATOM 5285 C C . ASN B 1 171 ? 14.281 -30.719 2.875 1 63.53 171 ASN B C 1
ATOM 5287 O O . ASN B 1 171 ? 14.914 -31.234 3.795 1 63.53 171 ASN B O 1
ATOM 5291 N N . PHE B 1 172 ? 13.656 -29.594 2.949 1 62.44 172 PHE B N 1
ATOM 5292 C CA . PHE B 1 172 ? 13.836 -28.828 4.18 1 62.44 172 PHE B CA 1
ATOM 5293 C C . PHE B 1 172 ? 12.75 -29.172 5.191 1 62.44 172 PHE B C 1
ATOM 5295 O O . PHE B 1 172 ? 11.594 -29.359 4.824 1 62.44 172 PHE B O 1
ATOM 5302 N N . ASP B 1 173 ? 13.109 -29.703 6.312 1 58.88 173 ASP B N 1
ATOM 5303 C CA . ASP B 1 173 ? 12.18 -30 7.398 1 58.88 173 ASP B CA 1
ATOM 5304 C C . ASP B 1 173 ? 11.453 -28.734 7.844 1 58.88 173 ASP B C 1
ATOM 5306 O O . ASP B 1 173 ? 12.07 -27.812 8.383 1 58.88 173 ASP B O 1
ATOM 5310 N N . PHE B 1 174 ? 10.359 -28.5 7.156 1 56.56 174 PHE B N 1
ATOM 5311 C CA . PHE B 1 174 ? 9.672 -27.266 7.504 1 56.56 174 PHE B CA 1
ATOM 5312 C C . PHE B 1 174 ? 8.633 -27.516 8.594 1 56.56 174 PHE B C 1
ATOM 5314 O O . PHE B 1 174 ? 7.754 -28.359 8.445 1 56.56 174 PHE B O 1
ATOM 5321 N N . ASN B 1 175 ? 9.031 -27.234 9.852 1 56.72 175 ASN B N 1
ATOM 5322 C CA . ASN B 1 175 ? 7.988 -27.031 10.852 1 56.72 175 ASN B CA 1
ATOM 5323 C C . ASN B 1 175 ? 7.129 -25.812 10.523 1 56.72 175 ASN B C 1
ATOM 5325 O O . ASN B 1 175 ? 7.656 -24.75 10.195 1 56.72 175 ASN B O 1
ATOM 5329 N N . PHE B 1 176 ? 5.902 -25.984 10.164 1 53.75 176 PHE B N 1
ATOM 5330 C CA . PHE B 1 176 ? 4.941 -25.141 9.469 1 53.75 176 PHE B CA 1
ATOM 5331 C C . PHE B 1 176 ? 5.059 -23.688 9.938 1 53.75 176 PHE B C 1
ATOM 5333 O O . PHE B 1 176 ? 4.914 -22.766 9.133 1 53.75 176 PHE B O 1
ATOM 5340 N N . ALA B 1 177 ? 4.887 -23.281 11.242 1 49.28 177 ALA B N 1
ATOM 5341 C CA . ALA B 1 177 ? 4.621 -21.938 11.727 1 49.28 177 ALA B CA 1
ATOM 5342 C C . ALA B 1 177 ? 5.805 -21.016 11.445 1 49.28 177 ALA B C 1
ATOM 5344 O O . ALA B 1 177 ? 5.621 -19.828 11.172 1 49.28 177 ALA B O 1
ATOM 5345 N N . THR B 1 178 ? 7.145 -21.469 11.648 1 56.56 178 THR B N 1
AT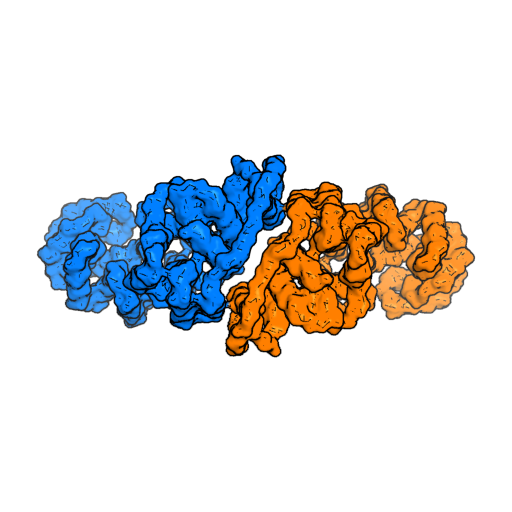OM 5346 C CA . THR B 1 178 ? 8.25 -20.531 11.805 1 56.56 178 THR B CA 1
ATOM 5347 C C . THR B 1 178 ? 9.383 -20.875 10.836 1 56.56 178 THR B C 1
ATOM 5349 O O . THR B 1 178 ? 10.43 -20.219 10.859 1 56.56 178 THR B O 1
ATOM 5352 N N . SER B 1 179 ? 9.031 -21.625 9.742 1 74.5 179 SER B N 1
ATOM 5353 C CA . SER B 1 179 ? 10.266 -22.203 9.219 1 74.5 179 SER B CA 1
ATOM 5354 C C . SER B 1 179 ? 10.688 -21.531 7.918 1 74.5 179 SER B C 1
ATOM 5356 O O . SER B 1 179 ? 11.867 -21.547 7.57 1 74.5 179 SER B O 1
ATOM 5358 N N . PHE B 1 180 ? 9.734 -20.875 7.305 1 86.69 180 PHE B N 1
ATOM 5359 C CA . PHE B 1 180 ? 10.234 -20.281 6.07 1 86.69 180 PHE B CA 1
ATOM 5360 C C . PHE B 1 180 ? 10.219 -18.766 6.16 1 86.69 180 PHE B C 1
ATOM 5362 O O . PHE B 1 180 ? 9.453 -18.188 6.934 1 86.69 180 PHE B O 1
ATOM 5369 N N . PHE B 1 181 ? 11.078 -18.188 5.457 1 92.44 181 PHE B N 1
ATOM 5370 C CA . PHE B 1 181 ? 11.188 -16.734 5.402 1 92.44 181 PHE B CA 1
ATOM 5371 C C . PHE B 1 181 ? 10.609 -16.203 4.102 1 92.44 181 PHE B C 1
ATOM 5373 O O . PHE B 1 181 ? 9.812 -15.25 4.117 1 92.44 181 PHE B O 1
ATOM 5380 N N . HIS B 1 182 ? 10.914 -16.828 3.041 1 94.5 182 HIS B N 1
ATOM 5381 C CA . HIS B 1 182 ? 10.297 -16.438 1.779 1 94.5 182 HIS B CA 1
ATOM 5382 C C . HIS B 1 182 ? 8.898 -17.031 1.64 1 94.5 182 HIS B C 1
ATOM 5384 O O . HIS B 1 182 ? 8.719 -18.25 1.75 1 94.5 182 HIS B O 1
ATOM 5390 N N . PRO B 1 183 ? 7.938 -16.297 1.326 1 94.25 183 PRO B N 1
ATOM 5391 C CA . PRO B 1 183 ? 6.551 -16.781 1.353 1 94.25 183 PRO B CA 1
ATOM 5392 C C . PRO B 1 183 ? 6.242 -17.75 0.224 1 94.25 183 PRO B C 1
ATOM 5394 O O . PRO B 1 183 ? 5.219 -18.438 0.262 1 94.25 183 PRO B O 1
ATOM 5397 N N . ILE B 1 184 ? 7.113 -17.844 -0.775 1 93.94 184 ILE B N 1
ATOM 5398 C CA . ILE B 1 184 ? 6.871 -18.766 -1.876 1 93.94 184 ILE B CA 1
ATOM 5399 C C . ILE B 1 184 ? 6.805 -20.203 -1.342 1 93.94 184 ILE B C 1
ATOM 5401 O O . ILE B 1 184 ? 6.086 -21.047 -1.885 1 93.94 184 ILE B O 1
ATOM 5405 N N . TYR B 1 185 ? 7.543 -20.469 -0.285 1 91.56 185 TYR B N 1
ATOM 5406 C CA . TYR B 1 185 ? 7.59 -21.812 0.262 1 91.56 185 TYR B CA 1
ATOM 5407 C C . TYR B 1 185 ? 6.27 -22.188 0.933 1 91.56 185 TYR B C 1
ATOM 5409 O O . TYR B 1 185 ? 5.859 -23.344 0.923 1 91.56 185 TYR B O 1
ATOM 5417 N N . ALA B 1 186 ? 5.586 -21.203 1.526 1 90.56 186 ALA B N 1
ATOM 5418 C CA . ALA B 1 186 ? 4.254 -21.453 2.066 1 90.56 186 ALA B CA 1
ATOM 5419 C C . ALA B 1 186 ? 3.311 -21.969 0.98 1 90.56 186 ALA B C 1
ATOM 5421 O O . ALA B 1 186 ? 2.533 -22.906 1.211 1 90.56 186 ALA B O 1
ATOM 5422 N N . PHE B 1 187 ? 3.461 -21.391 -0.137 1 93.5 187 PHE B N 1
ATOM 5423 C CA . PHE B 1 187 ? 2.588 -21.766 -1.244 1 93.5 187 PHE B CA 1
ATOM 5424 C C . PHE B 1 187 ? 2.961 -23.141 -1.795 1 93.5 187 PHE B C 1
ATOM 5426 O O . PHE B 1 187 ? 2.088 -23.969 -2.033 1 93.5 187 PHE B O 1
ATOM 5433 N N . LEU B 1 188 ? 4.215 -23.328 -1.95 1 91.62 188 LEU B N 1
ATOM 5434 C CA . LEU B 1 188 ? 4.684 -24.609 -2.479 1 91.62 188 LEU B CA 1
ATOM 5435 C C . LEU B 1 188 ? 4.293 -25.75 -1.551 1 91.62 188 LEU B C 1
ATOM 5437 O O . LEU B 1 188 ? 3.816 -26.797 -2.008 1 91.62 188 LEU B O 1
ATOM 5441 N N . PHE B 1 189 ? 4.391 -25.547 -0.319 1 90.94 189 PHE B N 1
ATOM 5442 C CA . PHE B 1 189 ? 4.004 -26.562 0.65 1 90.94 189 PHE B CA 1
ATOM 5443 C C . PHE B 1 189 ? 2.488 -26.734 0.669 1 90.94 189 PHE B C 1
ATOM 5445 O O . PHE B 1 189 ? 1.992 -27.859 0.81 1 90.94 189 PHE B O 1
ATOM 5452 N N . SER B 1 190 ? 1.826 -25.641 0.585 1 92.94 190 SER B N 1
ATOM 5453 C CA . SER B 1 190 ? 0.369 -25.719 0.547 1 92.94 190 SER B CA 1
ATOM 5454 C C . SER B 1 190 ? -0.114 -26.547 -0.635 1 92.94 190 SER B C 1
ATOM 5456 O O . SER B 1 190 ? -1.082 -27.297 -0.516 1 92.94 190 SER B O 1
ATOM 5458 N N . LYS B 1 191 ? 0.542 -26.406 -1.755 1 92.81 191 LYS B N 1
ATOM 5459 C CA . LYS B 1 191 ? 0.186 -27.203 -2.928 1 92.81 191 LYS B CA 1
ATOM 5460 C C . LYS B 1 191 ? 0.336 -28.688 -2.648 1 92.81 191 LYS B C 1
ATOM 5462 O O . LYS B 1 191 ? -0.542 -29.484 -2.994 1 92.81 191 LYS B O 1
ATOM 5467 N N . ASN B 1 192 ? 1.41 -29.016 -1.993 1 90.25 192 ASN B N 1
ATOM 5468 C CA . ASN B 1 192 ? 1.639 -30.422 -1.644 1 90.25 192 ASN B CA 1
ATOM 5469 C C . ASN B 1 192 ? 0.574 -30.938 -0.681 1 90.25 192 ASN B C 1
ATOM 5471 O O . ASN B 1 192 ? 0.05 -32.031 -0.861 1 90.25 192 ASN B O 1
ATOM 5475 N N . LEU B 1 193 ? 0.305 -30.156 0.279 1 91.94 193 LEU B N 1
ATOM 5476 C CA . LEU B 1 193 ? -0.695 -30.531 1.269 1 91.94 193 LEU B CA 1
ATOM 5477 C C . LEU B 1 193 ? -2.072 -30.672 0.627 1 91.94 193 LEU B C 1
ATOM 5479 O O . LEU B 1 193 ? -2.873 -31.516 1.037 1 91.94 193 LEU B O 1
ATOM 5483 N N . PHE B 1 194 ? -2.318 -29.859 -0.366 1 95.06 194 PHE B N 1
ATOM 5484 C CA . PHE B 1 194 ? -3.574 -29.953 -1.101 1 95.06 194 PHE B CA 1
ATOM 5485 C C . PHE B 1 194 ? -3.689 -31.281 -1.822 1 95.06 194 PHE B C 1
ATOM 5487 O O . PHE B 1 194 ? -4.727 -31.953 -1.753 1 95.06 194 PHE B O 1
ATOM 5494 N N . ILE B 1 195 ? -2.605 -31.656 -2.463 1 90.75 195 ILE B N 1
ATOM 5495 C CA . ILE B 1 195 ? -2.57 -32.906 -3.207 1 90.75 195 ILE B CA 1
ATOM 5496 C C . ILE B 1 195 ? -2.75 -34.094 -2.244 1 90.75 195 ILE B C 1
ATOM 5498 O O . ILE B 1 195 ? -3.463 -35.031 -2.551 1 90.75 195 ILE B O 1
ATOM 5502 N N . GLU B 1 196 ? -2.238 -33.938 -1.097 1 90.38 196 GLU B N 1
ATOM 5503 C CA . GLU B 1 196 ? -2.322 -35 -0.082 1 90.38 196 GLU B CA 1
ATOM 5504 C C . GLU B 1 196 ? -3.666 -34.938 0.643 1 90.38 196 GLU B C 1
ATOM 5506 O O . GLU B 1 196 ? -3.98 -35.844 1.429 1 90.38 196 GLU B O 1
ATOM 5511 N N . LYS B 1 197 ? -4.395 -34 0.427 1 92.88 197 LYS B N 1
ATOM 5512 C CA . LYS B 1 197 ? -5.699 -33.781 1.056 1 92.88 197 LYS B CA 1
ATOM 5513 C C . LYS B 1 197 ? -5.562 -33.656 2.57 1 92.88 197 LYS B C 1
ATOM 5515 O O . LYS B 1 197 ? -6.387 -34.156 3.322 1 92.88 197 LYS B O 1
ATOM 5520 N N . ASN B 1 198 ? -4.469 -33.031 2.994 1 93.62 198 ASN B N 1
ATOM 5521 C CA . ASN B 1 198 ? -4.254 -32.75 4.41 1 93.62 198 ASN B CA 1
ATOM 5522 C C . ASN B 1 198 ? -4.863 -31.406 4.816 1 93.62 198 ASN B C 1
ATOM 5524 O O . ASN B 1 198 ? -4.184 -30.375 4.805 1 93.62 198 ASN B O 1
ATOM 5528 N N . LYS B 1 199 ? -6.062 -31.453 5.254 1 95.31 199 LYS B N 1
ATOM 5529 C CA . LYS B 1 199 ? -6.844 -30.25 5.547 1 95.31 199 LYS B CA 1
ATOM 5530 C C . LYS B 1 199 ? -6.262 -29.5 6.734 1 95.31 199 LYS B C 1
ATOM 5532 O O . LYS B 1 199 ? -6.156 -28.266 6.703 1 95.31 199 LYS B O 1
ATOM 5537 N N . PHE B 1 200 ? -5.879 -30.219 7.688 1 94.69 200 PHE B N 1
ATOM 5538 C CA . PHE B 1 200 ? -5.457 -29.609 8.945 1 94.69 200 PHE B CA 1
ATOM 5539 C C . PHE B 1 200 ? -4.168 -28.828 8.75 1 94.69 200 PHE B C 1
ATOM 5541 O O . PHE B 1 200 ? -4.094 -27.641 9.117 1 94.69 200 PHE B O 1
ATOM 5548 N N . ASP B 1 201 ? -3.184 -29.438 8.203 1 93.12 201 ASP B N 1
ATOM 5549 C CA . ASP B 1 201 ? -1.899 -28.766 8.008 1 93.12 201 ASP B CA 1
ATOM 5550 C C . ASP B 1 201 ? -2.014 -27.641 6.984 1 93.12 201 ASP B C 1
ATOM 5552 O O . ASP B 1 201 ? -1.342 -26.625 7.109 1 93.12 201 ASP B O 1
ATOM 5556 N N . LEU B 1 202 ? -2.859 -27.844 6.016 1 95.31 202 LEU B N 1
ATOM 5557 C CA . LEU B 1 202 ? -3.074 -26.797 5.023 1 95.31 202 LEU B CA 1
ATOM 5558 C C . LEU B 1 202 ? -3.711 -25.562 5.656 1 95.31 202 LEU B C 1
ATOM 5560 O O . LEU B 1 202 ? -3.328 -24.438 5.348 1 95.31 202 LEU B O 1
ATOM 5564 N N . PHE B 1 203 ? -4.605 -25.828 6.57 1 95.56 203 PHE B N 1
ATOM 5565 C CA . PHE B 1 203 ? -5.223 -24.734 7.301 1 95.56 203 PHE B CA 1
ATOM 5566 C C . PHE B 1 203 ? -4.184 -23.969 8.125 1 95.56 203 PHE B C 1
ATOM 5568 O O . PHE B 1 203 ? -4.113 -22.75 8.078 1 95.56 203 PHE B O 1
ATOM 5575 N N . ASN B 1 204 ? -3.424 -24.688 8.805 1 93.19 204 ASN B N 1
ATOM 5576 C CA . ASN B 1 204 ? -2.457 -24.094 9.711 1 93.19 204 ASN B CA 1
ATOM 5577 C C . ASN B 1 204 ? -1.426 -23.25 8.961 1 93.19 204 ASN B C 1
ATOM 5579 O O . ASN B 1 204 ? -1.162 -22.109 9.328 1 93.19 204 ASN B O 1
ATOM 5583 N N . ILE B 1 205 ? -0.878 -23.797 7.891 1 92.81 205 ILE B N 1
ATOM 5584 C CA . ILE B 1 205 ? 0.17 -23.109 7.152 1 92.81 205 ILE B CA 1
ATOM 5585 C C . ILE B 1 205 ? -0.42 -21.891 6.449 1 92.81 205 ILE B C 1
ATOM 5587 O O . ILE B 1 205 ? 0.193 -20.812 6.426 1 92.81 205 ILE B O 1
ATOM 5591 N N . SER B 1 206 ? -1.603 -22.031 5.875 1 94.25 206 SER B N 1
ATOM 5592 C CA . SER B 1 206 ? -2.207 -20.938 5.125 1 94.25 206 SER B CA 1
ATOM 5593 C C . SER B 1 206 ? -2.635 -19.797 6.047 1 94.25 206 SER B C 1
ATOM 5595 O O . SER B 1 206 ? -2.4 -18.625 5.75 1 94.25 206 SER B O 1
ATOM 5597 N N . HIS B 1 207 ? -3.176 -20.156 7.184 1 92.94 207 HIS B N 1
ATOM 5598 C CA . HIS B 1 207 ? -3.65 -19.156 8.125 1 92.94 207 HIS B CA 1
ATOM 5599 C C . HIS B 1 207 ? -2.484 -18.422 8.789 1 92.94 207 HIS B C 1
ATOM 5601 O O . HIS B 1 207 ? -2.514 -17.203 8.938 1 92.94 207 HIS B O 1
ATOM 5607 N N . THR B 1 208 ? -1.527 -19.141 9.172 1 92.06 208 THR B N 1
ATOM 5608 C CA . THR B 1 208 ? -0.354 -18.562 9.805 1 92.06 208 THR B CA 1
ATOM 5609 C C . THR B 1 208 ? 0.38 -17.641 8.828 1 92.06 208 THR B C 1
ATOM 5611 O O . THR B 1 208 ? 0.773 -16.531 9.188 1 92.06 208 THR B O 1
ATOM 5614 N N . SER B 1 209 ? 0.581 -18.109 7.613 1 93.12 209 SER B N 1
ATOM 5615 C CA . SER B 1 209 ? 1.277 -17.297 6.613 1 93.12 209 SER B CA 1
ATOM 5616 C C . SER B 1 209 ? 0.5 -16.031 6.285 1 93.12 209 SER B C 1
ATOM 5618 O O . SER B 1 209 ? 1.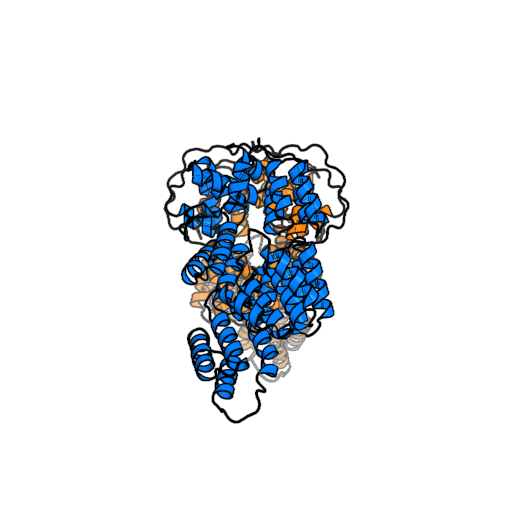095 -14.977 6.066 1 93.12 209 SER B O 1
ATOM 5620 N N . TYR B 1 210 ? -0.797 -16.172 6.297 1 92.81 210 TYR B N 1
ATOM 5621 C CA . TYR B 1 210 ? -1.654 -15.023 6.008 1 92.81 210 TYR B CA 1
ATOM 5622 C C . TYR B 1 210 ? -1.495 -13.938 7.066 1 92.81 210 TYR B C 1
ATOM 5624 O O . TYR B 1 210 ? -1.508 -12.75 6.754 1 92.81 210 TYR B O 1
ATOM 5632 N N . LYS B 1 211 ? -1.287 -14.32 8.266 1 91.88 211 LYS B N 1
ATOM 5633 C CA . LYS B 1 211 ? -1.119 -13.391 9.375 1 91.88 211 LYS B CA 1
ATOM 5634 C C . LYS B 1 211 ? 0.254 -12.727 9.328 1 91.88 211 LYS B C 1
ATOM 5636 O O . LYS B 1 211 ? 0.391 -11.547 9.672 1 91.88 211 LYS B O 1
ATOM 5641 N N . LEU B 1 212 ? 1.189 -13.438 8.82 1 92.81 212 LEU B N 1
ATOM 5642 C CA . LEU B 1 212 ? 2.572 -12.984 8.922 1 92.81 212 LEU B CA 1
ATOM 5643 C C . LEU B 1 212 ? 2.977 -12.195 7.68 1 92.81 212 LEU B C 1
ATOM 5645 O O . LEU B 1 212 ? 3.855 -11.328 7.746 1 92.81 212 LEU B O 1
ATOM 5649 N N . TYR B 1 213 ? 2.441 -12.555 6.582 1 93.75 213 TYR B N 1
ATOM 5650 C CA . TYR B 1 213 ? 2.809 -11.898 5.336 1 93.75 213 TYR B CA 1
ATOM 5651 C C . TYR B 1 213 ? 1.636 -11.109 4.77 1 93.75 213 TYR B C 1
ATOM 5653 O O . TYR B 1 213 ? 0.818 -11.648 4.02 1 93.75 213 TYR B O 1
ATOM 5661 N N . ASP B 1 214 ? 1.676 -9.828 5.07 1 85.06 214 ASP B N 1
ATOM 5662 C CA . ASP B 1 214 ? 0.582 -8.953 4.656 1 85.06 214 ASP B CA 1
ATOM 5663 C C . ASP B 1 214 ? 0.661 -8.648 3.16 1 85.06 214 ASP B C 1
ATOM 5665 O O . ASP B 1 214 ? 1.741 -8.375 2.635 1 85.06 214 ASP B O 1
ATOM 5669 N N . LYS B 1 215 ? -0.459 -8.68 2.463 1 89 215 LYS B N 1
ATOM 5670 C CA . LYS B 1 215 ? -0.573 -8.32 1.054 1 89 215 LYS B CA 1
ATOM 5671 C C . LYS B 1 215 ? 0.407 -9.117 0.201 1 89 215 LYS B C 1
ATOM 5673 O O . LYS B 1 215 ? 1.172 -8.547 -0.579 1 89 215 LYS B O 1
ATOM 5678 N N . CYS B 1 216 ? 0.488 -10.383 0.429 1 95.38 216 CYS B N 1
ATOM 5679 C CA . CYS B 1 216 ? 1.353 -11.305 -0.303 1 95.38 216 CYS B CA 1
ATOM 5680 C C . CYS B 1 216 ? 0.53 -12.266 -1.146 1 95.38 216 CYS B C 1
ATOM 5682 O O . CYS B 1 216 ? -0.379 -12.922 -0.637 1 95.38 216 CYS B O 1
ATOM 5684 N N . VAL B 1 217 ? 0.825 -12.414 -2.342 1 96.62 217 VAL B N 1
ATOM 5685 C CA . VAL B 1 217 ? 0.065 -13.234 -3.275 1 96.62 217 VAL B CA 1
ATOM 5686 C C . VAL B 1 217 ? 0.153 -14.703 -2.857 1 96.62 217 VAL B C 1
ATOM 5688 O O . VAL B 1 217 ? -0.841 -15.43 -2.912 1 96.62 217 VAL B O 1
ATOM 5691 N N . PHE B 1 218 ? 1.281 -15.133 -2.352 1 96.38 218 PHE B N 1
ATOM 5692 C CA . PHE B 1 218 ? 1.508 -16.547 -2.043 1 96.38 218 PHE B CA 1
ATOM 5693 C C . PHE B 1 218 ? 0.648 -16.984 -0.865 1 96.38 218 PHE B C 1
ATOM 5695 O O . PHE B 1 218 ? 0.128 -18.094 -0.854 1 96.38 218 PHE B O 1
ATOM 5702 N N . THR B 1 219 ? 0.513 -16.156 0.071 1 95.12 219 THR B N 1
ATOM 5703 C CA . THR B 1 219 ? -0.285 -16.516 1.234 1 95.12 219 THR B CA 1
ATOM 5704 C C . THR B 1 219 ? -1.771 -16.531 0.887 1 95.12 219 THR B C 1
ATOM 5706 O O . THR B 1 219 ? -2.525 -17.359 1.406 1 95.12 219 THR B O 1
ATOM 5709 N N . HIS B 1 220 ? -2.191 -15.641 -0.021 1 97.25 220 HIS B N 1
ATOM 5710 C CA . HIS B 1 220 ? -3.572 -15.664 -0.492 1 97.25 220 HIS B CA 1
ATOM 5711 C C . HIS B 1 220 ? -3.852 -16.906 -1.326 1 97.25 220 HIS B C 1
ATOM 5713 O O . HIS B 1 220 ? -4.914 -17.516 -1.198 1 97.25 220 HIS B O 1
ATOM 5719 N N . LEU B 1 221 ? -2.887 -17.25 -2.131 1 97.75 221 LEU B N 1
ATOM 5720 C CA . LEU B 1 221 ? -3.023 -18.484 -2.912 1 97.75 221 LEU B CA 1
ATOM 5721 C C . LEU B 1 221 ? -3.119 -19.703 -2 1 97.75 221 LEU B C 1
ATOM 5723 O O . LEU B 1 221 ? -3.936 -20.594 -2.234 1 97.75 221 LEU B O 1
ATOM 5727 N N . SER B 1 222 ? -2.297 -19.719 -0.981 1 96.31 222 SER B N 1
ATOM 5728 C CA . SER B 1 222 ? -2.322 -20.812 -0.021 1 96.31 222 SER B CA 1
ATOM 5729 C C . SER B 1 222 ? -3.672 -20.906 0.684 1 96.31 222 SER B C 1
ATOM 5731 O O . SER B 1 222 ? -4.23 -22 0.833 1 96.31 222 SER B O 1
ATOM 5733 N N . LEU B 1 223 ? -4.172 -19.812 1.098 1 97.44 223 LEU B N 1
ATOM 5734 C CA . LEU B 1 223 ? -5.473 -19.781 1.762 1 97.44 223 LEU B CA 1
ATOM 5735 C C . LEU B 1 223 ? -6.578 -20.234 0.816 1 97.44 223 LEU B C 1
ATOM 5737 O O . LEU B 1 223 ? -7.5 -20.938 1.226 1 97.44 223 LEU B O 1
ATOM 5741 N N . SER B 1 224 ? -6.477 -19.781 -0.406 1 98.12 224 SER B N 1
ATOM 5742 C CA . SER B 1 224 ? -7.445 -20.203 -1.413 1 98.12 224 SER B CA 1
ATOM 5743 C C . SER B 1 224 ? -7.441 -21.719 -1.582 1 98.12 224 SER B C 1
ATOM 5745 O O . SER B 1 224 ? -8.5 -22.344 -1.703 1 98.12 224 SER B O 1
ATOM 5747 N N . LEU B 1 225 ? -6.262 -22.266 -1.6 1 97.88 225 LEU B N 1
ATOM 5748 C CA . LEU B 1 225 ? -6.145 -23.719 -1.737 1 97.88 225 LEU B CA 1
ATOM 5749 C C . LEU B 1 225 ? -6.863 -24.438 -0.6 1 97.88 225 LEU B C 1
ATOM 5751 O O . LEU B 1 225 ? -7.492 -25.469 -0.814 1 97.88 225 LEU B O 1
ATOM 5755 N N . TYR B 1 226 ? -6.754 -23.906 0.593 1 97.62 226 TYR B N 1
ATOM 5756 C CA . TYR B 1 226 ? -7.48 -24.484 1.718 1 97.62 226 TYR B CA 1
ATOM 5757 C C . TYR B 1 226 ? -8.984 -24.484 1.454 1 97.62 226 TYR B C 1
ATOM 5759 O O . TYR B 1 226 ? -9.648 -25.5 1.613 1 97.62 226 TYR B O 1
ATOM 5767 N N . PHE B 1 227 ? -9.5 -23.359 1.028 1 98.25 227 PHE B N 1
ATOM 5768 C CA . PHE B 1 227 ? -10.938 -23.234 0.794 1 98.25 227 PHE B CA 1
ATOM 5769 C C . PHE B 1 227 ? -11.367 -24.109 -0.379 1 98.25 227 PHE B C 1
ATOM 5771 O O . PHE B 1 227 ? -12.469 -24.656 -0.38 1 98.25 227 PHE B O 1
ATOM 5778 N N . LEU B 1 228 ? -10.492 -24.234 -1.377 1 97.69 228 LEU B N 1
ATOM 5779 C CA . LEU B 1 228 ? -10.773 -25.156 -2.479 1 97.69 228 LEU B CA 1
ATOM 5780 C C . LEU B 1 228 ? -10.875 -26.594 -1.982 1 97.69 228 LEU B C 1
ATOM 5782 O O . LEU B 1 228 ? -11.75 -27.344 -2.422 1 97.69 228 LEU B O 1
ATOM 5786 N N . LEU B 1 229 ? -9.992 -26.891 -1.078 1 96.75 229 LEU B N 1
ATOM 5787 C CA . LEU B 1 229 ? -9.938 -28.25 -0.565 1 96.75 229 LEU B CA 1
ATOM 5788 C C . LEU B 1 229 ? -11.219 -28.594 0.199 1 96.75 229 LEU B C 1
ATOM 5790 O O . LEU B 1 229 ? -11.719 -29.703 0.11 1 96.75 229 LEU B O 1
ATOM 5794 N N . ILE B 1 230 ? -11.773 -27.625 0.909 1 96.25 230 ILE B N 1
ATOM 5795 C CA . ILE B 1 230 ? -12.977 -27.891 1.692 1 96.25 230 ILE B CA 1
ATOM 5796 C C . ILE B 1 230 ? -14.211 -27.531 0.874 1 96.25 230 ILE B C 1
ATOM 5798 O O . ILE B 1 230 ? -15.32 -27.438 1.413 1 96.25 230 ILE B O 1
ATOM 5802 N N . GLU B 1 231 ? -14.047 -27.188 -0.399 1 95.06 231 GLU B N 1
ATOM 5803 C CA . GLU B 1 231 ? -15.086 -26.938 -1.394 1 95.06 231 GLU B CA 1
ATOM 5804 C C . GLU B 1 231 ? -15.906 -25.703 -1.034 1 95.06 231 GLU B C 1
ATOM 5806 O O . GLU B 1 231 ? -17.125 -25.688 -1.233 1 95.06 231 GLU B O 1
ATOM 5811 N N . ASP B 1 232 ? -15.297 -24.812 -0.363 1 97.75 232 ASP B N 1
ATOM 5812 C CA . ASP B 1 232 ? -15.859 -23.484 -0.181 1 97.75 232 ASP B CA 1
ATOM 5813 C C . ASP B 1 232 ? -15.367 -22.531 -1.26 1 97.75 232 ASP B C 1
ATOM 5815 O O . ASP B 1 232 ? -14.523 -21.672 -0.994 1 97.75 232 ASP B O 1
ATOM 5819 N N . PHE B 1 233 ? -15.984 -22.609 -2.35 1 97.69 233 PHE B N 1
ATOM 5820 C CA . PHE B 1 233 ? -15.508 -21.922 -3.541 1 97.69 233 PHE B CA 1
ATOM 5821 C C . PHE B 1 233 ? -15.805 -20.438 -3.453 1 97.69 233 PHE B C 1
ATOM 5823 O O . PHE B 1 233 ? -15.062 -19.609 -4.004 1 97.69 233 PHE B O 1
ATOM 5830 N N . GLU B 1 234 ? -16.844 -20.094 -2.711 1 98.25 234 GLU B N 1
ATOM 5831 C CA . GLU B 1 234 ? -17.188 -18.688 -2.555 1 98.25 234 GLU B CA 1
ATOM 5832 C C . GLU B 1 234 ? -16.125 -17.953 -1.733 1 98.25 234 GLU B C 1
ATOM 5834 O O . GLU B 1 234 ? -15.719 -16.844 -2.086 1 98.25 234 GLU B O 1
ATOM 5839 N N . GLU B 1 235 ? -15.742 -18.609 -0.703 1 98.38 235 GLU B N 1
ATOM 5840 C CA . GLU B 1 235 ? -14.719 -17.984 0.132 1 98.38 235 GLU B CA 1
ATOM 5841 C C . GLU B 1 235 ? -13.375 -17.938 -0.589 1 98.38 235 GLU B C 1
ATOM 5843 O O . GLU B 1 235 ? -12.633 -16.953 -0.464 1 98.38 235 GLU B O 1
ATOM 5848 N N . SER B 1 236 ? -13.047 -19 -1.298 1 98.38 236 SER B N 1
ATOM 5849 C CA . SER B 1 236 ? -11.828 -19 -2.1 1 98.38 236 SER B CA 1
ATOM 5850 C C . SER B 1 236 ? -11.828 -17.844 -3.096 1 98.38 236 SER B C 1
ATOM 5852 O O . SER B 1 236 ? -10.836 -17.109 -3.213 1 98.38 236 SER B O 1
ATOM 5854 N N . LYS B 1 237 ? -12.922 -17.656 -3.73 1 98.44 237 LYS B N 1
ATOM 5855 C CA . LYS B 1 237 ? -13.094 -16.578 -4.691 1 98.44 237 LYS B CA 1
ATOM 5856 C C . LYS B 1 237 ? -12.891 -15.219 -4.027 1 98.44 237 LYS B C 1
ATOM 5858 O O . LYS B 1 237 ? -12.18 -14.359 -4.559 1 98.44 237 LYS B O 1
ATOM 5863 N N . LYS B 1 238 ? -13.477 -15.078 -2.895 1 98.19 238 LYS B N 1
ATOM 5864 C CA . LYS B 1 238 ? -13.359 -13.812 -2.17 1 98.19 238 LYS B CA 1
ATOM 5865 C C . LYS B 1 238 ? -11.898 -13.5 -1.839 1 98.19 238 LYS B C 1
ATOM 5867 O O . LYS B 1 238 ? -11.453 -12.367 -1.99 1 98.19 238 LYS B O 1
ATOM 5872 N N . VAL B 1 239 ? -11.164 -14.461 -1.407 1 97.69 239 VAL B N 1
ATOM 5873 C CA . VAL B 1 239 ? -9.758 -14.305 -1.041 1 97.69 239 VAL B CA 1
ATOM 5874 C C . VAL B 1 239 ? -8.945 -13.898 -2.268 1 97.69 239 VAL B C 1
ATOM 5876 O O . VAL B 1 239 ? -8.102 -13.008 -2.189 1 97.69 239 VAL B O 1
ATOM 5879 N N . LEU B 1 240 ? -9.242 -14.484 -3.371 1 98.19 240 LEU B N 1
ATOM 5880 C CA . LEU B 1 240 ? -8.492 -14.227 -4.598 1 98.19 240 LEU B CA 1
ATOM 5881 C C . LEU B 1 240 ? -8.828 -12.852 -5.16 1 98.19 240 LEU B C 1
ATOM 5883 O O . LEU B 1 240 ? -7.945 -12.156 -5.676 1 98.19 240 LEU B O 1
ATOM 5887 N N . LEU B 1 241 ? -10.086 -12.484 -5.043 1 97.81 241 LEU B N 1
ATOM 5888 C CA . LEU B 1 241 ? -10.477 -11.156 -5.5 1 97.81 241 LEU B CA 1
ATOM 5889 C C . LEU B 1 241 ? -9.805 -10.07 -4.664 1 97.81 241 LEU B C 1
ATOM 5891 O O . LEU B 1 241 ? -9.406 -9.031 -5.191 1 97.81 241 LEU B O 1
ATOM 5895 N N . LYS B 1 242 ? -9.68 -10.336 -3.404 1 95.94 242 LYS B N 1
ATOM 5896 C CA . LYS B 1 242 ? -8.945 -9.422 -2.539 1 95.94 242 LYS B CA 1
ATOM 5897 C C . LYS B 1 242 ? -7.484 -9.312 -2.969 1 95.94 242 LYS B C 1
ATOM 5899 O O . LYS B 1 242 ? -6.887 -8.234 -2.895 1 95.94 242 LYS B O 1
ATOM 5904 N N . CYS B 1 243 ? -6.918 -10.406 -3.375 1 96.06 243 CYS B N 1
ATOM 5905 C CA . CYS B 1 243 ? -5.531 -10.445 -3.834 1 96.06 243 CYS B CA 1
ATOM 5906 C C . CYS B 1 243 ? -5.34 -9.57 -5.066 1 96.06 243 CYS B C 1
ATOM 5908 O O . CYS B 1 243 ? -4.305 -8.922 -5.215 1 96.06 243 CYS B O 1
ATOM 5910 N N . LEU B 1 244 ? -6.375 -9.414 -5.938 1 95.44 244 LEU B N 1
ATOM 5911 C CA . LEU B 1 244 ? -6.305 -8.648 -7.176 1 95.44 244 LEU B CA 1
ATOM 5912 C C . LEU B 1 244 ? -6.262 -7.152 -6.887 1 95.44 244 LEU B C 1
ATOM 5914 O O . LEU B 1 244 ? -5.887 -6.359 -7.754 1 95.44 244 LEU B O 1
ATOM 5918 N N . ASP B 1 245 ? -6.605 -6.754 -5.66 1 90.5 245 ASP B N 1
ATOM 5919 C CA . ASP B 1 245 ? -6.543 -5.344 -5.277 1 90.5 245 ASP B CA 1
ATOM 5920 C C . ASP B 1 245 ? -5.102 -4.844 -5.262 1 90.5 245 ASP B C 1
ATOM 5922 O O . ASP B 1 245 ? -4.848 -3.658 -5.48 1 90.5 245 ASP B O 1
ATOM 5926 N N . PHE B 1 246 ? -4.156 -5.844 -5.105 1 90.19 246 PHE B N 1
ATOM 5927 C CA . PHE B 1 246 ? -2.793 -5.344 -4.977 1 90.19 246 PHE B CA 1
ATOM 5928 C C . PHE B 1 246 ? -1.854 -6.082 -5.926 1 90.19 246 PHE B C 1
ATOM 5930 O O . PHE B 1 246 ? -0.703 -5.68 -6.105 1 90.19 246 PHE B O 1
ATOM 5937 N N . ASP B 1 247 ? -2.289 -7.176 -6.574 1 92.44 247 ASP B N 1
ATOM 5938 C CA . ASP B 1 247 ? -1.47 -7.902 -7.539 1 92.44 247 ASP B CA 1
ATOM 5939 C C . ASP B 1 247 ? -2.307 -8.367 -8.727 1 92.44 247 ASP B C 1
ATOM 5941 O O . ASP B 1 247 ? -2.949 -9.422 -8.664 1 92.44 247 ASP B O 1
ATOM 5945 N N . LYS B 1 248 ? -2.186 -7.73 -9.805 1 90.25 248 LYS B N 1
ATOM 5946 C CA . LYS B 1 248 ? -2.947 -8.078 -11 1 90.25 248 LYS B CA 1
ATOM 5947 C C . LYS B 1 248 ? -2.068 -8.797 -12.023 1 90.25 248 LYS B C 1
ATOM 5949 O O . LYS B 1 248 ? -2.547 -9.203 -13.086 1 90.25 248 LYS B O 1
ATOM 5954 N N . GLN B 1 249 ? -0.857 -9.047 -11.641 1 88.69 249 GLN B N 1
ATOM 5955 C CA . GLN B 1 249 ? 0.091 -9.531 -12.641 1 88.69 249 GLN B CA 1
ATOM 5956 C C . GLN B 1 249 ? 0.302 -11.039 -12.516 1 88.69 249 GLN B C 1
ATOM 5958 O O . GLN B 1 249 ? 0.656 -11.703 -13.492 1 88.69 249 GLN B O 1
ATOM 5963 N N . THR B 1 250 ? 0.083 -11.57 -11.367 1 93.19 250 THR B N 1
ATOM 5964 C CA . THR B 1 250 ? 0.353 -12.992 -11.141 1 93.19 250 THR B CA 1
ATOM 5965 C C . THR B 1 250 ? -0.72 -13.859 -11.797 1 93.19 250 THR B C 1
ATOM 5967 O O . THR B 1 250 ? -1.896 -13.773 -11.438 1 93.19 250 THR B O 1
ATOM 5970 N N . GLY B 1 251 ? -0.347 -14.703 -12.656 1 95.12 251 GLY B N 1
ATOM 5971 C CA . GLY B 1 251 ? -1.262 -15.531 -13.422 1 95.12 251 GLY B CA 1
ATOM 5972 C C . GLY B 1 251 ? -1.957 -16.594 -12.594 1 95.12 251 GLY B C 1
ATOM 5973 O O . GLY B 1 251 ? -3.102 -16.953 -12.867 1 95.12 251 GLY B O 1
ATOM 5974 N N . GLN B 1 252 ? -1.331 -17.047 -11.547 1 96.31 252 GLN B N 1
ATOM 5975 C CA . GLN B 1 252 ? -1.873 -18.109 -10.703 1 96.31 252 GLN B CA 1
ATOM 5976 C C . GLN B 1 252 ? -3.182 -17.672 -10.047 1 96.31 252 GLN B C 1
ATOM 5978 O O . GLN B 1 252 ? -4.055 -18.5 -9.781 1 96.31 252 GLN B O 1
ATOM 5983 N N . ILE B 1 253 ? -3.316 -16.422 -9.781 1 97.75 253 ILE B N 1
ATOM 5984 C CA . ILE B 1 253 ? -4.555 -15.906 -9.203 1 97.75 253 ILE B CA 1
ATOM 5985 C C . ILE B 1 253 ? -5.727 -16.219 -10.133 1 97.75 253 ILE B C 1
ATOM 5987 O O . ILE B 1 253 ? -6.762 -16.719 -9.688 1 97.75 253 ILE B O 1
ATOM 5991 N N . TYR B 1 254 ? -5.469 -16.031 -11.398 1 97.69 254 TYR B N 1
ATOM 5992 C CA . TYR B 1 254 ? -6.52 -16.234 -12.398 1 97.69 254 TYR B CA 1
ATOM 5993 C C . TYR B 1 254 ? -6.797 -17.719 -12.609 1 97.69 254 TYR B C 1
ATOM 5995 O O . TYR B 1 254 ? -7.934 -18.109 -12.898 1 97.69 254 TYR B O 1
ATOM 6003 N N . LEU B 1 255 ? -5.789 -18.469 -12.453 1 97.62 255 LEU B N 1
ATOM 6004 C CA . LEU B 1 255 ? -6.008 -19.922 -12.531 1 97.62 255 LEU B CA 1
ATOM 6005 C C . LEU B 1 255 ? -6.988 -20.375 -11.461 1 97.62 255 LEU B C 1
ATOM 6007 O O . LEU B 1 255 ? -7.984 -21.031 -11.773 1 97.62 255 LEU B O 1
ATOM 6011 N N . TYR B 1 256 ? -6.742 -20 -10.258 1 98.12 256 TYR B N 1
ATOM 6012 C CA . TYR B 1 256 ? -7.57 -20.453 -9.148 1 98.12 256 TYR B CA 1
ATOM 6013 C C . TYR B 1 256 ? -8.93 -19.766 -9.172 1 98.12 256 TYR B C 1
ATOM 6015 O O . TYR B 1 256 ? -9.945 -20.375 -8.812 1 98.12 256 TYR B O 1
ATOM 6023 N N . LEU B 1 257 ? -8.969 -18.547 -9.602 1 98.19 257 LEU B N 1
ATOM 6024 C CA . LEU B 1 257 ? -10.25 -17.875 -9.773 1 98.19 257 LEU B CA 1
ATOM 6025 C C . LEU B 1 257 ? -11.102 -18.594 -10.82 1 98.19 257 LEU B C 1
ATOM 6027 O O . LEU B 1 257 ? -12.312 -18.75 -10.633 1 98.19 257 LEU B O 1
ATOM 6031 N N . GLY B 1 258 ? -10.438 -18.969 -11.922 1 97.88 258 GLY B N 1
ATOM 6032 C CA . GLY B 1 258 ? -11.148 -19.734 -12.93 1 97.88 258 GLY B CA 1
ATOM 6033 C C . GLY B 1 258 ? -11.742 -21.031 -12.391 1 97.88 258 GLY B C 1
ATOM 6034 O O . GLY B 1 258 ? -12.883 -21.375 -12.711 1 97.88 258 GLY B O 1
ATOM 6035 N N . ILE B 1 259 ? -11.008 -21.672 -11.578 1 97.19 259 ILE B N 1
ATOM 6036 C CA . ILE B 1 259 ? -11.469 -22.906 -10.969 1 97.19 259 ILE B CA 1
ATOM 6037 C C . ILE B 1 259 ? -12.688 -22.625 -10.094 1 97.19 259 ILE B C 1
ATOM 6039 O O . ILE B 1 259 ? -13.688 -23.359 -10.141 1 97.19 259 ILE B O 1
ATOM 6043 N N . CYS B 1 260 ? -12.609 -21.578 -9.289 1 97.81 260 CYS B N 1
ATOM 6044 C CA . CYS B 1 260 ? -13.727 -21.203 -8.438 1 97.81 260 CYS B CA 1
ATOM 6045 C C . CYS B 1 260 ? -14.977 -20.922 -9.266 1 97.81 260 CYS B C 1
ATOM 6047 O O . CYS B 1 260 ? -16.047 -21.453 -8.984 1 97.81 260 CYS B O 1
ATOM 6049 N N . TYR B 1 261 ? -14.82 -20.156 -10.281 1 97.69 261 TYR B N 1
ATOM 6050 C CA . TYR B 1 261 ? -15.945 -19.797 -11.141 1 97.69 261 TYR B CA 1
ATOM 6051 C C . TYR B 1 261 ? -16.516 -21.047 -11.812 1 97.69 261 TYR B C 1
ATOM 6053 O O . TYR B 1 261 ? -17.734 -21.172 -11.961 1 97.69 261 TYR B O 1
ATOM 6061 N N . SER B 1 262 ? -15.641 -21.891 -12.234 1 95.19 262 SER B N 1
ATOM 6062 C CA . SER B 1 262 ? -16.094 -23.141 -12.859 1 95.19 262 SER B CA 1
ATOM 6063 C C . SER B 1 262 ? -16.969 -23.953 -11.898 1 95.19 262 SER B C 1
ATOM 6065 O O . SER B 1 262 ? -18.047 -24.406 -12.273 1 95.19 262 SER B O 1
ATOM 6067 N N . LYS B 1 263 ? -16.5 -24.078 -10.672 1 94.31 263 LYS B N 1
ATOM 6068 C CA . LYS B 1 263 ? -17.219 -24.859 -9.672 1 94.31 263 LYS B CA 1
ATOM 6069 C C . LYS B 1 263 ? -18.516 -24.188 -9.242 1 94.31 263 LYS B C 1
ATOM 6071 O O . LYS B 1 263 ? -19.453 -24.844 -8.812 1 94.31 263 LYS B O 1
ATOM 6076 N N . LEU B 1 264 ? -18.547 -22.891 -9.43 1 95.56 264 LEU B N 1
ATOM 6077 C CA . LEU B 1 264 ? -19.75 -22.141 -9.125 1 95.56 264 LEU B CA 1
ATOM 6078 C C . LEU B 1 264 ? -20.641 -22.016 -10.352 1 95.56 264 LEU B C 1
ATOM 6080 O O . LEU B 1 264 ? -21.625 -21.266 -10.344 1 95.56 264 LEU B O 1
ATOM 6084 N N . ARG B 1 265 ? -20.266 -22.641 -11.461 1 93.19 265 ARG B N 1
ATOM 6085 C CA . ARG B 1 265 ? -21.031 -22.75 -12.695 1 93.19 265 ARG B CA 1
ATOM 6086 C C . ARG B 1 265 ? -21.141 -21.406 -13.406 1 93.19 265 ARG B C 1
ATOM 6088 O O . ARG B 1 265 ? -22.188 -21.078 -13.977 1 93.19 265 ARG B O 1
ATOM 6095 N N . GLU B 1 266 ? -20.141 -20.594 -13.211 1 95.25 266 GLU B N 1
ATOM 6096 C CA . GLU B 1 266 ? -19.984 -19.359 -13.977 1 95.25 266 GLU B CA 1
ATOM 6097 C C . GLU B 1 266 ? -18.984 -19.547 -15.109 1 95.25 266 GLU B C 1
ATOM 6099 O O . GLU B 1 266 ? -17.859 -19.016 -15.047 1 95.25 266 GLU B O 1
ATOM 6104 N N . CYS B 1 267 ? -19.422 -20.094 -16.172 1 94.12 267 CYS B N 1
ATOM 6105 C CA . CYS B 1 267 ? -18.547 -20.625 -17.219 1 94.12 267 CYS B CA 1
ATOM 6106 C C . CYS B 1 267 ? -17.844 -19.5 -17.969 1 94.12 267 CYS B C 1
ATOM 6108 O O . CYS B 1 267 ? -16.641 -19.578 -18.234 1 94.12 267 CYS B O 1
ATOM 6110 N N . GLU B 1 268 ? -18.562 -18.453 -18.219 1 95.38 268 GLU B N 1
ATOM 6111 C CA . GLU B 1 268 ? -17.969 -17.359 -18.984 1 95.38 268 GLU B CA 1
ATOM 6112 C C . GLU B 1 268 ? -16.844 -16.688 -18.219 1 95.38 268 GLU B C 1
ATOM 6114 O O . GLU B 1 268 ? -15.781 -16.391 -18.766 1 95.38 268 GLU B O 1
ATOM 6119 N N . LYS B 1 269 ? -17.156 -16.438 -16.938 1 97 269 LYS B N 1
ATOM 6120 C CA . LYS B 1 269 ? -16.141 -15.828 -16.094 1 97 269 LYS B CA 1
ATOM 6121 C C . LYS B 1 269 ? -14.953 -16.766 -15.906 1 97 269 LYS B C 1
ATOM 6123 O O . LYS B 1 269 ? -13.805 -16.328 -15.852 1 97 269 LYS B O 1
ATOM 6128 N N . SER B 1 270 ? -15.234 -18.078 -15.836 1 97.56 270 SER B N 1
ATOM 6129 C CA . SER B 1 270 ? -14.195 -19.094 -15.719 1 97.56 270 SER B CA 1
ATOM 6130 C C . SER B 1 270 ? -13.266 -19.078 -16.938 1 97.56 270 SER B C 1
ATOM 6132 O O . SER B 1 270 ? -12.047 -18.953 -16.781 1 97.56 270 SER B O 1
ATOM 6134 N N . LEU B 1 271 ? -13.836 -19.031 -18.062 1 97.75 271 LEU B N 1
ATOM 6135 C CA . LEU B 1 271 ? -13.055 -19.031 -19.297 1 97.75 271 LEU B CA 1
ATOM 6136 C C . LEU B 1 271 ? -12.219 -17.766 -19.406 1 97.75 271 LEU B C 1
ATOM 6138 O O . LEU B 1 271 ? -11.055 -17.812 -19.828 1 97.75 271 LEU B O 1
ATOM 6142 N N . SER B 1 272 ? -12.859 -16.688 -19.078 1 98.12 272 SER B N 1
ATOM 6143 C CA . SER B 1 272 ? -12.125 -15.422 -19.109 1 98.12 272 SER B CA 1
ATOM 6144 C C . SER B 1 272 ? -10.891 -15.469 -18.203 1 98.12 272 SER B C 1
ATOM 6146 O O . SER B 1 272 ? -9.805 -15.047 -18.609 1 98.12 272 SER B O 1
ATOM 6148 N N . CYS B 1 273 ? -11.008 -16 -17.016 1 98.06 273 CYS B N 1
ATOM 6149 C CA . CYS B 1 273 ? -9.906 -16.109 -16.078 1 98.06 273 CYS B CA 1
ATOM 6150 C C . CYS B 1 273 ? -8.812 -17.031 -16.609 1 98.06 273 CYS B C 1
ATOM 6152 O O . CYS B 1 273 ? -7.633 -16.703 -16.547 1 98.06 273 CYS B O 1
ATOM 6154 N N . PHE B 1 274 ? -9.211 -18.141 -17.156 1 97.5 274 PHE B N 1
ATOM 6155 C CA . PHE B 1 274 ? -8.227 -19.078 -17.672 1 97.5 274 PHE B CA 1
ATOM 6156 C C . PHE B 1 274 ? -7.473 -18.484 -18.859 1 97.5 274 PHE B C 1
ATOM 6158 O O . PHE B 1 274 ? -6.285 -18.734 -19.047 1 97.5 274 PHE B O 1
ATOM 6165 N N . ASN B 1 275 ? -8.195 -17.688 -19.625 1 96.69 275 ASN B N 1
ATOM 6166 C CA . ASN B 1 275 ? -7.539 -17.031 -20.75 1 96.69 275 ASN B CA 1
ATOM 6167 C C . ASN B 1 275 ? -6.492 -16.031 -20.281 1 96.69 275 ASN B C 1
ATOM 6169 O O . ASN B 1 275 ? -5.414 -15.93 -20.859 1 96.69 275 ASN B O 1
ATOM 6173 N N . ILE B 1 276 ? -6.82 -15.289 -19.281 1 96.12 276 ILE B N 1
ATOM 6174 C CA . ILE B 1 276 ? -5.852 -14.359 -18.703 1 96.12 276 ILE B CA 1
ATOM 6175 C C . ILE B 1 276 ? -4.652 -15.133 -18.156 1 96.12 276 ILE B C 1
ATOM 6177 O O . ILE B 1 276 ? -3.504 -14.75 -18.375 1 96.12 276 ILE B O 1
ATOM 6181 N N . CYS B 1 277 ? -4.91 -16.25 -17.453 1 96.31 277 CYS B N 1
ATOM 6182 C CA . CYS B 1 277 ? -3.855 -17.109 -16.938 1 96.31 277 CYS B CA 1
ATOM 6183 C C . CYS B 1 277 ? -2.947 -17.578 -18.078 1 96.31 277 CYS B C 1
ATOM 6185 O O . CYS B 1 277 ? -1.722 -17.547 -17.938 1 96.31 277 CYS B O 1
ATOM 6187 N N . ASN B 1 278 ? -3.555 -17.984 -19.141 1 93.88 278 ASN B N 1
ATOM 6188 C CA . ASN B 1 278 ? -2.818 -18.516 -20.297 1 93.88 278 ASN B CA 1
ATOM 6189 C C . ASN B 1 278 ? -1.885 -17.469 -20.891 1 93.88 278 ASN B C 1
ATOM 6191 O O . ASN B 1 278 ? -0.802 -17.797 -21.375 1 93.88 278 ASN B O 1
ATOM 6195 N N . LYS B 1 279 ? -2.268 -16.266 -20.844 1 91.88 279 LYS B N 1
ATOM 6196 C CA . LYS B 1 279 ? -1.45 -15.172 -21.375 1 91.88 279 LYS B CA 1
ATOM 6197 C C . LYS B 1 279 ? -0.3 -14.836 -20.438 1 91.88 279 LYS B C 1
ATOM 6199 O O . LYS B 1 279 ? 0.789 -14.469 -20.875 1 91.88 279 LYS B O 1
ATOM 6204 N N . LYS B 1 280 ? -0.518 -14.992 -19.172 1 92.06 280 LYS B N 1
ATOM 6205 C CA . LYS B 1 280 ? 0.466 -14.586 -18.172 1 92.06 280 LYS B CA 1
ATOM 6206 C C . LYS B 1 280 ? 1.444 -15.719 -17.875 1 92.06 280 LYS B C 1
ATOM 6208 O O . LYS B 1 280 ? 2.605 -15.469 -17.531 1 92.06 280 LYS B O 1
ATOM 6213 N N . MET B 1 281 ? 0.985 -16.906 -17.922 1 93.44 281 MET B N 1
ATOM 6214 C CA . MET B 1 281 ? 1.79 -18.109 -17.688 1 93.44 281 MET B CA 1
ATOM 6215 C C . MET B 1 281 ? 1.979 -18.891 -18.984 1 93.44 281 MET B C 1
ATOM 6217 O O . MET B 1 281 ? 1.383 -19.953 -19.172 1 93.44 281 MET B O 1
ATOM 6221 N N . ILE B 1 282 ? 2.881 -18.516 -19.781 1 89.69 282 ILE B N 1
ATOM 6222 C CA . ILE B 1 282 ? 2.922 -18.859 -21.203 1 89.69 282 ILE B CA 1
ATOM 6223 C C . ILE B 1 282 ? 3.365 -20.312 -21.359 1 89.69 282 ILE B C 1
ATOM 6225 O O . ILE B 1 282 ? 3.141 -20.938 -22.406 1 89.69 282 ILE B O 1
ATOM 6229 N N . CYS B 1 283 ? 3.967 -20.922 -20.391 1 88.38 283 CYS B N 1
ATOM 6230 C CA . CYS B 1 283 ? 4.445 -22.297 -20.547 1 88.38 283 CYS B CA 1
ATOM 6231 C C . CYS B 1 283 ? 3.736 -23.234 -19.578 1 88.38 283 CYS B C 1
ATOM 6233 O O . CYS B 1 283 ? 4.328 -24.203 -19.094 1 88.38 283 CYS B O 1
ATOM 6235 N N . THR B 1 284 ? 2.535 -22.891 -19.297 1 90.12 284 THR B N 1
ATOM 6236 C CA . THR B 1 284 ? 1.796 -23.781 -18.422 1 90.12 284 THR B CA 1
ATOM 6237 C C . THR B 1 284 ? 0.746 -24.562 -19.203 1 90.12 284 THR B C 1
ATOM 6239 O O . THR B 1 284 ? 0.04 -24 -20.031 1 90.12 284 THR B O 1
ATOM 6242 N N . TRP B 1 285 ? 0.674 -25.859 -19 1 93 285 TRP B N 1
ATOM 6243 C CA . TRP B 1 285 ? -0.353 -26.703 -19.625 1 93 285 TRP B CA 1
ATOM 6244 C C . TRP B 1 285 ? -1.65 -26.641 -18.828 1 93 285 TRP B C 1
ATOM 6246 O O . TRP B 1 285 ? -2.709 -27.031 -19.328 1 93 285 TRP B O 1
ATOM 6256 N N . LYS B 1 286 ? -1.586 -26.094 -17.625 1 94.31 286 LYS B N 1
ATOM 6257 C CA . LYS B 1 286 ? -2.697 -26.141 -16.672 1 94.31 286 LYS B CA 1
ATOM 6258 C C . LYS B 1 286 ? -3.877 -25.312 -17.172 1 94.31 286 LYS B C 1
ATOM 6260 O O . LYS B 1 286 ? -5.027 -25.75 -17.094 1 94.31 286 LYS B O 1
ATOM 6265 N N . SER B 1 287 ? -3.549 -24.141 -17.672 1 94.62 287 SER B N 1
ATOM 6266 C CA . SER B 1 287 ? -4.625 -23.297 -18.172 1 94.62 287 SER B CA 1
ATOM 6267 C C . SER B 1 287 ? -5.32 -23.938 -19.375 1 94.62 287 SER B C 1
ATOM 6269 O O . SER B 1 287 ? -6.543 -23.875 -19.5 1 94.62 287 SER B O 1
ATOM 6271 N N . PHE B 1 288 ? -4.598 -24.609 -20.234 1 95.31 288 PHE B N 1
ATOM 6272 C CA . PHE B 1 288 ? -5.168 -25.297 -21.391 1 95.31 288 PHE B CA 1
ATOM 6273 C C . PHE B 1 288 ? -6.09 -26.422 -20.953 1 95.31 288 PHE B C 1
ATOM 6275 O O . PHE B 1 288 ? -7.16 -26.625 -21.531 1 95.31 288 PHE B O 1
ATOM 6282 N N . TYR B 1 289 ? -5.66 -27.078 -19.953 1 95.56 289 TYR B N 1
ATOM 6283 C CA . TYR B 1 289 ? -6.469 -28.156 -19.406 1 95.56 289 TYR B CA 1
ATOM 6284 C C . TYR B 1 289 ? -7.828 -27.641 -18.953 1 95.56 289 TYR B C 1
ATOM 6286 O O . TYR B 1 289 ? -8.867 -28.203 -19.328 1 95.56 289 TYR B O 1
ATOM 6294 N N . TYR B 1 290 ? -7.859 -26.609 -18.234 1 95.69 290 TYR B N 1
ATOM 6295 C CA . TYR B 1 290 ? -9.102 -26.094 -17.656 1 95.69 290 TYR B CA 1
ATOM 6296 C C . TYR B 1 290 ? -9.961 -25.438 -18.719 1 95.69 290 TYR B C 1
ATOM 6298 O O . TYR B 1 290 ? -11.195 -25.5 -18.656 1 95.69 290 TYR B O 1
ATOM 6306 N N . ILE B 1 291 ? -9.328 -24.797 -19.688 1 96.62 291 ILE B N 1
ATOM 6307 C CA . ILE B 1 291 ? -10.086 -24.234 -20.812 1 96.62 291 ILE B CA 1
ATOM 6308 C C . ILE B 1 291 ? -10.789 -25.344 -21.578 1 96.62 291 ILE B C 1
ATOM 6310 O O . ILE B 1 291 ? -11.977 -25.25 -21.875 1 96.62 291 ILE B O 1
ATOM 6314 N N . SER B 1 292 ? -10.062 -26.391 -21.828 1 95.88 292 SER B N 1
ATOM 6315 C CA . SER B 1 292 ? -10.617 -27.531 -22.547 1 95.88 292 SER B CA 1
ATOM 6316 C C . SER B 1 292 ? -11.789 -28.141 -21.797 1 95.88 292 SER B C 1
ATOM 6318 O O . SER B 1 292 ? -12.828 -28.469 -22.391 1 95.88 292 SER B O 1
ATOM 6320 N N . PHE B 1 293 ? -11.57 -28.266 -20.562 1 92.81 293 PHE B N 1
ATOM 6321 C CA . PHE B 1 293 ? -12.594 -28.875 -19.719 1 92.81 293 PHE B CA 1
ATOM 6322 C C . PHE B 1 293 ? -13.852 -28.016 -19.703 1 92.81 293 PHE B C 1
ATOM 6324 O O . PHE B 1 293 ? -14.969 -28.531 -19.75 1 92.81 293 PHE B O 1
ATOM 6331 N N . GLU B 1 294 ? -13.688 -26.75 -19.625 1 93.25 294 GLU B N 1
ATOM 6332 C CA . GLU B 1 294 ? -14.828 -25.844 -19.609 1 93.25 294 GLU B CA 1
ATOM 6333 C C . GLU B 1 294 ? -15.602 -25.906 -20.922 1 93.25 294 GLU B C 1
ATOM 6335 O O . GLU B 1 294 ? -16.828 -25.906 -20.938 1 93.25 294 GLU B O 1
ATOM 6340 N N . TYR B 1 295 ? -14.906 -25.953 -22 1 95 295 TYR B N 1
ATOM 6341 C CA . TYR B 1 295 ? -15.562 -26.062 -23.297 1 95 295 TYR B CA 1
ATOM 6342 C C . TYR B 1 295 ? -16.281 -27.406 -23.422 1 95 295 TYR B C 1
ATOM 6344 O O . TYR B 1 295 ? -17.344 -27.5 -24.047 1 95 295 TYR B O 1
ATOM 6352 N N . GLN B 1 296 ? -15.711 -28.406 -22.859 1 91.94 296 GLN B N 1
ATOM 6353 C CA . GLN B 1 296 ? -16.375 -29.719 -22.844 1 91.94 296 GLN B CA 1
ATOM 6354 C C . GLN B 1 296 ? -17.703 -29.641 -22.109 1 91.94 296 GLN B C 1
ATOM 6356 O O . GLN B 1 296 ? -18.703 -30.172 -22.578 1 91.94 296 GLN B O 1
ATOM 6361 N N . LYS B 1 297 ? -17.688 -28.984 -21 1 87.19 297 LYS B N 1
ATOM 6362 C CA . LYS B 1 297 ? -18.906 -28.797 -20.219 1 87.19 297 LYS B CA 1
ATOM 6363 C C . LYS B 1 297 ? -19.969 -28.016 -21.016 1 87.19 297 LYS B C 1
ATOM 6365 O O . LYS B 1 297 ? -21.156 -28.266 -20.875 1 87.19 297 LYS B O 1
ATOM 6370 N N . MET B 1 298 ? -19.438 -27.188 -21.859 1 91.31 298 MET B N 1
ATOM 6371 C CA . MET B 1 298 ? -20.328 -26.359 -22.672 1 91.31 298 MET B CA 1
ATOM 6372 C C . MET B 1 298 ? -20.703 -27.078 -23.953 1 91.31 298 MET B C 1
ATOM 6374 O O . MET B 1 298 ? -21.359 -26.5 -24.828 1 91.31 298 MET B O 1
ATOM 6378 N N . THR B 1 299 ? -20.266 -28.234 -24.141 1 91.44 299 THR B N 1
ATOM 6379 C CA . THR B 1 299 ? -20.562 -29.094 -25.281 1 91.44 299 THR B CA 1
ATOM 6380 C C . THR B 1 299 ? -19.969 -28.516 -26.562 1 91.44 299 THR B C 1
ATOM 6382 O O . THR B 1 299 ? -20.531 -28.688 -27.656 1 91.44 299 THR B O 1
ATOM 6385 N N . ASN B 1 300 ? -19.047 -27.688 -26.391 1 95.06 300 ASN B N 1
ATOM 6386 C CA . ASN B 1 300 ? -18.25 -27.25 -27.531 1 95.06 300 ASN B CA 1
ATOM 6387 C C . ASN B 1 300 ? -17.016 -28.125 -27.703 1 95.06 300 ASN B C 1
ATOM 6389 O O . ASN B 1 300 ? -15.906 -27.719 -27.344 1 95.06 300 ASN B O 1
ATOM 6393 N N . PHE B 1 301 ? -17.141 -29.203 -28.328 1 95 301 PHE B N 1
ATOM 6394 C CA . PHE B 1 301 ? -16.141 -30.266 -28.359 1 95 301 PHE B CA 1
ATOM 6395 C C . PHE B 1 301 ? -15 -29.906 -29.297 1 95 301 PHE B C 1
ATOM 6397 O O . PHE B 1 301 ? -13.852 -30.297 -29.062 1 95 301 PHE B O 1
ATOM 6404 N N . ASP B 1 302 ? -15.281 -29.109 -30.281 1 96.31 302 ASP B N 1
ATOM 6405 C CA . ASP B 1 302 ? -14.234 -28.688 -31.203 1 96.31 302 ASP B CA 1
ATOM 6406 C C . ASP B 1 302 ? -13.188 -27.812 -30.484 1 96.31 302 ASP B C 1
ATOM 6408 O O . ASP B 1 302 ? -11.984 -28.062 -30.609 1 96.31 302 ASP B O 1
ATOM 6412 N N . LYS B 1 303 ? -13.68 -26.891 -29.766 1 96.88 303 LYS B N 1
ATOM 6413 C CA . LYS B 1 303 ? -12.766 -26.031 -29 1 96.88 303 LYS B CA 1
ATOM 6414 C C . LYS B 1 303 ? -12.062 -26.812 -27.906 1 96.88 303 LYS B C 1
ATOM 6416 O O . LYS B 1 303 ? -10.883 -26.578 -27.625 1 96.88 303 LYS B O 1
ATOM 6421 N N . SER B 1 304 ? -12.82 -27.656 -27.312 1 96.69 304 SER B N 1
ATOM 6422 C CA . SER B 1 304 ? -12.219 -28.516 -26.281 1 96.69 304 SER B CA 1
ATOM 6423 C C . SER B 1 304 ? -11.039 -29.297 -26.844 1 96.69 304 SER B C 1
ATOM 6425 O O . SER B 1 304 ? -9.945 -29.281 -26.281 1 96.69 304 SER B O 1
ATOM 6427 N N . ARG B 1 305 ? -11.266 -29.906 -27.953 1 96.62 305 ARG B N 1
ATOM 6428 C CA . ARG B 1 305 ? -10.219 -30.688 -28.609 1 96.62 305 ARG B CA 1
ATOM 6429 C C . ARG B 1 305 ? -9.023 -29.812 -28.969 1 96.62 305 ARG B C 1
ATOM 6431 O O . ARG B 1 305 ? -7.875 -30.188 -28.75 1 96.62 305 ARG B O 1
ATOM 6438 N N . PHE B 1 306 ? -9.344 -28.688 -29.5 1 97.62 306 PHE B N 1
ATOM 6439 C CA . PHE B 1 306 ? -8.297 -27.75 -29.891 1 97.62 306 PHE B CA 1
ATOM 6440 C C . PHE B 1 306 ? -7.391 -27.422 -28.719 1 97.62 306 PHE B C 1
ATOM 6442 O O . PHE B 1 306 ? -6.168 -27.516 -28.812 1 97.62 306 PHE B O 1
ATOM 6449 N N . TYR B 1 307 ? -7.934 -27.078 -27.594 1 96.88 307 TYR B N 1
ATOM 6450 C CA . TYR B 1 307 ? -7.152 -26.609 -26.438 1 96.88 307 TYR B CA 1
ATOM 6451 C C . TYR B 1 307 ? -6.43 -27.766 -25.781 1 96.88 307 TYR B C 1
ATOM 6453 O O . TYR B 1 307 ? -5.328 -27.594 -25.234 1 96.88 307 TYR B O 1
ATOM 6461 N N . TYR B 1 308 ? -7 -28.953 -25.75 1 96.81 308 TYR B N 1
ATOM 6462 C CA . TYR B 1 308 ? -6.254 -30.109 -25.281 1 96.81 308 TYR B CA 1
ATOM 6463 C C . TYR B 1 308 ? -4.992 -30.328 -26.109 1 96.81 308 TYR B C 1
ATOM 6465 O O . TYR B 1 308 ? -3.916 -30.562 -25.547 1 96.81 308 TYR B O 1
ATOM 6473 N N . LEU B 1 309 ? -5.133 -30.172 -27.375 1 96.81 309 LEU B N 1
ATOM 6474 C CA . LEU B 1 309 ? -3.99 -30.391 -28.25 1 96.81 309 LEU B CA 1
ATOM 6475 C C . LEU B 1 309 ? -2.943 -29.297 -28.062 1 96.81 309 LEU B C 1
ATOM 6477 O O . LEU B 1 309 ? -1.741 -29.578 -28.062 1 96.81 309 LEU B O 1
ATOM 6481 N N . GLU B 1 310 ? -3.373 -28.062 -27.875 1 95.25 310 GLU B N 1
ATOM 6482 C CA . GLU B 1 310 ? -2.451 -26.984 -27.562 1 95.25 310 GLU B CA 1
ATOM 6483 C C . GLU B 1 310 ? -1.695 -27.234 -26.266 1 95.25 310 GLU B C 1
ATOM 6485 O O . GLU B 1 310 ? -0.49 -27 -26.188 1 95.25 310 GLU B O 1
ATOM 6490 N N . GLY B 1 311 ? -2.438 -27.703 -25.281 1 94.56 311 GLY B N 1
ATOM 6491 C CA . GLY B 1 311 ? -1.802 -28.016 -24.016 1 94.56 311 GLY B CA 1
ATOM 6492 C C . GLY B 1 311 ? -0.783 -29.141 -24.109 1 94.56 311 GLY B C 1
ATOM 6493 O O . GLY B 1 311 ? 0.288 -29.062 -23.5 1 94.56 311 GLY B O 1
ATOM 6494 N N . LEU B 1 312 ? -1.104 -30.125 -24.891 1 93.62 312 LEU B N 1
ATOM 6495 C CA . LEU B 1 312 ? -0.216 -31.266 -25.094 1 93.62 312 LEU B CA 1
ATOM 6496 C C . LEU B 1 312 ? 1.048 -30.844 -25.828 1 93.62 312 LEU B C 1
ATOM 6498 O O . LEU B 1 312 ? 2.105 -31.453 -25.656 1 93.62 312 LEU B O 1
ATOM 6502 N N . ALA B 1 313 ? 0.951 -29.828 -26.625 1 91.94 313 ALA B N 1
ATOM 6503 C CA . ALA B 1 313 ? 2.113 -29.297 -27.328 1 91.94 313 ALA B CA 1
ATOM 6504 C C . ALA B 1 313 ? 3.066 -28.594 -26.359 1 91.94 313 ALA B C 1
ATOM 6506 O O . ALA B 1 313 ? 4.277 -28.547 -26.609 1 91.94 313 ALA B O 1
ATOM 6507 N N . VAL B 1 314 ? 2.5 -28.062 -25.344 1 89.31 314 VAL B N 1
ATOM 6508 C CA . VAL B 1 314 ? 3.312 -27.391 -24.328 1 89.31 314 VAL B CA 1
ATOM 6509 C C . VAL B 1 314 ? 4.031 -28.438 -23.484 1 89.31 314 VAL B C 1
ATOM 6511 O O . VAL B 1 314 ? 5.25 -28.359 -23.297 1 89.31 314 VAL B O 1
ATOM 6514 N N . GLU B 1 315 ? 3.277 -29.344 -22.953 1 87.81 315 GLU B N 1
ATOM 6515 C CA . GLU B 1 315 ? 3.809 -30.422 -22.125 1 87.81 315 GLU B CA 1
ATOM 6516 C C . GLU B 1 315 ? 2.891 -31.641 -22.156 1 87.81 315 GLU B C 1
ATOM 6518 O O . GLU B 1 315 ? 1.671 -31.5 -22.031 1 87.81 315 GLU B O 1
ATOM 6523 N N . ARG B 1 316 ? 3.504 -32.719 -22.203 1 87.75 316 ARG B N 1
ATOM 6524 C CA . ARG B 1 316 ? 2.732 -33.969 -22.234 1 87.75 316 ARG B CA 1
ATOM 6525 C C . ARG B 1 316 ? 2.6 -34.562 -20.828 1 87.75 316 ARG B C 1
ATOM 6527 O O . ARG B 1 316 ? 3.006 -35.688 -20.594 1 87.75 316 ARG B O 1
ATOM 6534 N N . ASN B 1 317 ? 1.987 -33.781 -20.016 1 86.81 317 ASN B N 1
ATOM 6535 C CA . ASN B 1 317 ? 1.688 -34.219 -18.656 1 86.81 317 ASN B CA 1
ATOM 6536 C C . ASN B 1 317 ? 0.589 -35.281 -18.641 1 86.81 317 ASN B C 1
ATOM 6538 O O . ASN B 1 317 ? -0.316 -35.25 -19.469 1 86.81 317 ASN B O 1
ATOM 6542 N N . ILE B 1 318 ? 0.614 -36.156 -17.719 1 89.12 318 ILE B N 1
ATOM 6543 C CA . ILE B 1 318 ? -0.311 -37.281 -17.656 1 89.12 318 ILE B CA 1
ATOM 6544 C C . ILE B 1 318 ? -1.736 -36.781 -17.469 1 89.12 318 ILE B C 1
ATOM 6546 O O . ILE B 1 318 ? -2.688 -37.344 -18 1 89.12 318 ILE B O 1
ATOM 6550 N N . ILE B 1 319 ? -1.89 -35.719 -16.75 1 89.62 319 ILE B N 1
ATOM 6551 C CA . ILE B 1 319 ? -3.225 -35.25 -16.406 1 89.62 319 ILE B CA 1
ATOM 6552 C C . ILE B 1 319 ? -3.91 -34.688 -17.656 1 89.62 319 ILE B C 1
ATOM 6554 O O . ILE B 1 319 ? -5.086 -34.969 -17.906 1 89.62 319 ILE B O 1
ATOM 6558 N N . ILE B 1 320 ? -3.217 -33.906 -18.406 1 91.81 320 ILE B N 1
ATOM 6559 C CA . ILE B 1 320 ? -3.811 -33.344 -19.609 1 91.81 320 ILE B CA 1
ATOM 6560 C C . ILE B 1 320 ? -4.043 -34.469 -20.625 1 91.81 320 ILE B C 1
ATOM 6562 O O . ILE B 1 320 ? -5.02 -34.438 -21.375 1 91.81 320 ILE B O 1
ATOM 6566 N N . GLN B 1 321 ? -3.219 -35.438 -20.672 1 92.25 321 GLN B N 1
ATOM 6567 C CA . GLN B 1 321 ? -3.418 -36.594 -21.562 1 92.25 321 GLN B CA 1
ATOM 6568 C C . GLN B 1 321 ? -4.676 -37.375 -21.172 1 92.25 321 GLN B C 1
ATOM 6570 O O . GLN B 1 321 ? -5.457 -37.75 -22.031 1 92.25 321 GLN B O 1
ATOM 6575 N N . GLU B 1 322 ? -4.828 -37.594 -19.906 1 92.06 322 GLU B N 1
ATOM 6576 C CA . GLU B 1 322 ? -6.031 -38.25 -19.422 1 92.06 322 GLU B CA 1
ATOM 6577 C C . GLU B 1 322 ? -7.289 -37.5 -19.828 1 92.06 322 GLU B C 1
ATOM 6579 O O . GLU B 1 322 ? -8.281 -38.094 -20.234 1 92.06 322 GLU B O 1
ATOM 6584 N N . GLY B 1 323 ? -7.203 -36.219 -19.672 1 91.94 323 GLY B N 1
ATOM 6585 C CA . GLY B 1 323 ? -8.336 -35.406 -20.078 1 91.94 323 GLY B CA 1
ATOM 6586 C C . GLY B 1 323 ? -8.656 -35.531 -21.562 1 91.94 323 GLY B C 1
ATOM 6587 O O . GLY B 1 323 ? -9.828 -35.656 -21.938 1 91.94 323 GLY B O 1
ATOM 6588 N N . TYR B 1 324 ? -7.664 -35.531 -22.375 1 95.19 324 TYR B N 1
ATOM 6589 C CA . TYR B 1 324 ? -7.859 -35.625 -23.812 1 95.19 324 TYR B CA 1
ATOM 6590 C C . TYR B 1 324 ? -8.406 -37 -24.188 1 95.19 324 TYR B C 1
ATOM 6592 O O . TYR B 1 324 ? -9.32 -37.094 -25.016 1 95.19 324 TYR B O 1
ATOM 6600 N N . VAL B 1 325 ? -7.914 -38.031 -23.594 1 95.31 325 VAL B N 1
ATOM 6601 C CA . VAL B 1 325 ? -8.383 -39.375 -23.844 1 95.31 325 VAL B CA 1
ATOM 6602 C C . VAL B 1 325 ? -9.859 -39.5 -23.469 1 95.31 325 VAL B C 1
ATOM 6604 O O . VAL B 1 325 ? -10.648 -40.125 -24.188 1 95.31 325 VAL B O 1
ATOM 6607 N N . SER B 1 326 ? -10.156 -38.969 -22.312 1 93.44 326 SER B N 1
ATOM 6608 C CA . SER B 1 326 ? -11.555 -38.969 -21.891 1 93.44 326 SER B CA 1
ATOM 6609 C C . SER B 1 326 ? -12.453 -38.312 -22.922 1 93.44 326 SER B C 1
ATOM 6611 O O . SER B 1 326 ? -13.539 -38.812 -23.219 1 93.44 326 SER B O 1
ATOM 6613 N N . LEU B 1 327 ? -12.016 -37.219 -23.469 1 94.44 327 LEU B N 1
ATOM 6614 C CA . LEU B 1 327 ? -12.773 -36.531 -24.5 1 94.44 327 LEU B CA 1
ATOM 6615 C C . LEU B 1 327 ? -12.922 -37.406 -25.75 1 94.44 327 LEU B C 1
ATOM 6617 O O . LEU B 1 327 ? -14 -37.5 -26.328 1 94.44 327 LEU B O 1
ATOM 6621 N N . LEU B 1 328 ? -11.852 -38.062 -26.141 1 95.88 328 LEU B N 1
ATOM 6622 C CA . LEU B 1 328 ? -11.867 -38.938 -27.312 1 95.88 328 LEU B CA 1
ATOM 6623 C C . LEU B 1 328 ? -12.867 -40.062 -27.141 1 95.88 328 LEU B C 1
ATOM 6625 O O . LEU B 1 328 ? -13.609 -40.406 -28.062 1 95.88 328 LEU B O 1
ATOM 6629 N N . ILE B 1 329 ? -12.914 -40.594 -25.969 1 94.31 329 ILE B N 1
ATOM 6630 C CA . ILE B 1 329 ? -13.852 -41.688 -25.672 1 94.31 329 ILE B CA 1
ATOM 6631 C C . ILE B 1 329 ? -15.281 -41.156 -25.75 1 94.31 329 ILE B C 1
ATOM 6633 O O . ILE B 1 329 ? -16.156 -41.812 -26.344 1 94.31 329 ILE B O 1
ATOM 6637 N N . PHE B 1 330 ? -15.406 -40.031 -25.219 1 90.75 330 PHE B N 1
ATOM 6638 C CA . PHE B 1 330 ? -16.734 -39.406 -25.219 1 90.75 330 PHE B CA 1
ATOM 6639 C C . PHE B 1 330 ? -17.188 -39.125 -26.641 1 90.75 330 PHE B C 1
ATOM 6641 O O . PHE B 1 330 ? -18.375 -39.281 -26.953 1 90.75 330 PHE B O 1
ATOM 6648 N N . LEU B 1 331 ? -16.297 -38.844 -27.516 1 93.25 331 LEU B N 1
ATOM 6649 C CA . LEU B 1 331 ? -16.609 -38.531 -28.906 1 93.25 331 LEU B CA 1
ATOM 6650 C C . LEU B 1 331 ? -16.578 -39.812 -29.781 1 93.25 331 LEU B C 1
ATOM 6652 O O . LEU B 1 331 ? -16.703 -39.719 -31 1 93.25 331 LEU B O 1
ATOM 6656 N N . GLU B 1 332 ? -16.312 -40.969 -29.219 1 93.62 332 GLU B N 1
ATOM 6657 C CA . GLU B 1 332 ? -16.328 -42.281 -29.828 1 93.62 332 GLU B CA 1
ATOM 6658 C C . GLU B 1 332 ? -15.133 -42.469 -30.781 1 93.62 332 GLU B C 1
ATOM 6660 O O . GLU B 1 332 ? -15.211 -43.219 -31.734 1 93.62 332 GLU B O 1
ATOM 6665 N N . ASP B 1 333 ? -14.172 -41.688 -30.578 1 95.19 333 ASP B N 1
ATOM 6666 C CA . ASP B 1 333 ? -12.914 -41.875 -31.281 1 95.19 333 ASP B CA 1
ATOM 6667 C C . ASP B 1 333 ? -12.023 -42.875 -30.547 1 95.19 333 ASP B C 1
ATOM 6669 O O . ASP B 1 333 ? -10.922 -42.531 -30.109 1 95.19 333 ASP B O 1
ATOM 6673 N N . TYR B 1 334 ? -12.422 -44.094 -30.484 1 95.38 334 TYR B N 1
ATOM 6674 C CA . TYR B 1 334 ? -11.828 -45.125 -29.625 1 95.38 334 TYR B CA 1
ATOM 6675 C C . TYR B 1 334 ? -10.445 -45.5 -30.125 1 95.38 334 TYR B C 1
ATOM 6677 O O . TYR B 1 334 ? -9.547 -45.781 -29.328 1 95.38 334 TYR B O 1
ATOM 6685 N N . LYS B 1 335 ? -10.312 -45.531 -31.422 1 94.44 335 LYS B N 1
ATOM 6686 C CA . LYS B 1 335 ? -9.023 -45.906 -31.969 1 94.44 335 LYS B CA 1
ATOM 6687 C C . LYS B 1 335 ? -7.918 -44.969 -31.531 1 94.44 335 LYS B C 1
ATOM 6689 O O . LYS B 1 335 ? -6.855 -45.375 -31.078 1 94.44 335 LYS B O 1
ATOM 6694 N N . GLU B 1 336 ? -8.188 -43.719 -31.703 1 95.38 336 GLU B N 1
ATOM 6695 C CA . GLU B 1 336 ? -7.227 -42.719 -31.281 1 95.38 336 GLU B CA 1
ATOM 6696 C C . GLU B 1 336 ? -7.027 -42.75 -29.766 1 95.38 336 GLU B C 1
ATOM 6698 O O . GLU B 1 336 ? -5.902 -42.594 -29.281 1 95.38 336 GLU B O 1
ATOM 6703 N N . ALA B 1 337 ? -8.047 -42.906 -29 1 96.81 337 ALA B N 1
ATOM 6704 C CA . ALA B 1 337 ? -7.973 -43 -27.547 1 96.81 337 ALA B CA 1
ATOM 6705 C C . ALA B 1 337 ? -7.051 -44.125 -27.109 1 96.81 337 ALA B C 1
ATOM 6707 O O . ALA B 1 337 ? -6.176 -43.938 -26.266 1 96.81 337 ALA B O 1
ATOM 6708 N N . LEU B 1 338 ? -7.246 -45.281 -27.734 1 95.38 338 LEU B N 1
ATOM 6709 C CA . LEU B 1 338 ? -6.453 -46.469 -27.391 1 95.38 338 LEU B CA 1
ATOM 6710 C C . LEU B 1 338 ? -4.984 -46.25 -27.734 1 95.38 338 LEU B C 1
ATOM 6712 O O . LEU B 1 338 ? -4.094 -46.75 -27.047 1 95.38 338 LEU B O 1
ATOM 6716 N N . SER B 1 339 ? -4.762 -45.531 -28.812 1 94.94 339 SER B N 1
ATOM 6717 C CA . SER B 1 339 ? -3.391 -45.219 -29.188 1 94.94 339 SER B CA 1
ATOM 6718 C C . SER B 1 339 ? -2.707 -44.375 -28.125 1 94.94 339 SER B C 1
ATOM 6720 O O . SER B 1 339 ? -1.571 -44.656 -27.734 1 94.94 339 SER B O 1
ATOM 6722 N N . TYR B 1 340 ? -3.393 -43.344 -27.641 1 93.69 340 TYR B N 1
ATOM 6723 C CA . TYR B 1 340 ? -2.861 -42.5 -26.578 1 93.69 340 TYR B CA 1
ATOM 6724 C C . TYR B 1 340 ? -2.645 -43.312 -25.297 1 93.69 340 TYR B C 1
ATOM 6726 O O . TYR B 1 340 ? -1.622 -43.156 -24.625 1 93.69 340 TYR B O 1
ATOM 6734 N N . ILE B 1 341 ? -3.607 -44.156 -24.984 1 95 341 ILE B N 1
ATOM 6735 C CA . ILE B 1 341 ? -3.531 -44.969 -23.781 1 95 341 ILE B CA 1
ATOM 6736 C C . ILE B 1 341 ? -2.305 -45.875 -23.859 1 95 341 ILE B C 1
ATOM 6738 O O . ILE B 1 341 ? -1.54 -45.969 -22.891 1 95 341 ILE B O 1
ATOM 6742 N N . SER B 1 342 ? -2.145 -46.469 -24.969 1 92.69 342 SER B N 1
ATOM 6743 C CA . SER B 1 342 ? -0.994 -47.344 -25.156 1 92.69 342 SER B CA 1
ATOM 6744 C C . SER B 1 342 ? 0.316 -46.562 -25 1 92.69 342 SER B C 1
ATOM 6746 O O . SER B 1 342 ? 1.271 -47.094 -24.406 1 92.69 342 SER B O 1
ATOM 6748 N N . GLY B 1 343 ? 0.346 -45.406 -25.547 1 91 343 GLY B N 1
ATOM 6749 C CA . GLY B 1 343 ? 1.526 -44.594 -25.406 1 91 343 GLY B CA 1
ATOM 6750 C C . GLY B 1 343 ? 1.829 -44.219 -23.969 1 91 343 GLY B C 1
ATOM 6751 O O . GLY B 1 343 ? 2.988 -44.219 -23.547 1 91 343 GLY B O 1
ATOM 6752 N N . ILE B 1 344 ? 0.807 -43.906 -23.156 1 91.44 344 ILE B N 1
ATOM 6753 C CA . ILE B 1 344 ? 0.954 -43.5 -21.766 1 91.44 344 ILE B CA 1
ATOM 6754 C C . ILE B 1 344 ? 1.447 -44.688 -20.938 1 91.44 344 ILE B C 1
ATOM 6756 O O . ILE B 1 344 ? 2.365 -44.562 -20.125 1 91.44 344 ILE B O 1
ATOM 6760 N N . LEU B 1 345 ? 0.855 -45.844 -21.141 1 89.69 345 LEU B N 1
ATOM 6761 C CA . LEU B 1 345 ? 1.115 -47 -20.312 1 89.69 345 LEU B CA 1
ATOM 6762 C C . LEU B 1 345 ? 2.477 -47.625 -20.641 1 89.69 345 LEU B C 1
ATOM 6764 O O . LEU B 1 345 ? 3.014 -48.406 -19.875 1 89.69 345 LEU B O 1
ATOM 6768 N N . ARG B 1 346 ? 3.053 -47.25 -21.719 1 87.44 346 ARG B N 1
ATOM 6769 C CA . ARG B 1 346 ? 4.383 -47.719 -22.078 1 87.44 346 ARG B CA 1
ATOM 6770 C C . ARG B 1 346 ? 5.465 -46.969 -21.312 1 87.44 346 ARG B C 1
ATOM 6772 O O . ARG B 1 346 ? 6.578 -47.5 -21.141 1 87.44 346 ARG B O 1
ATOM 6779 N N . SER B 1 347 ? 5.082 -45.844 -20.891 1 83.12 347 SER B N 1
ATOM 6780 C CA . SER B 1 347 ? 6.047 -45.031 -20.141 1 83.12 347 SER B CA 1
ATOM 6781 C C . SER B 1 347 ? 6.262 -45.625 -18.75 1 83.12 347 SER B C 1
ATOM 6783 O O . SER B 1 347 ? 5.316 -46.094 -18.109 1 83.12 347 SER B O 1
ATOM 6785 N N . LYS B 1 348 ? 7.492 -45.719 -18.297 1 74.06 348 LYS B N 1
ATOM 6786 C CA . LYS B 1 348 ? 7.867 -46.281 -17 1 74.06 348 LYS B CA 1
ATOM 6787 C C . LYS B 1 348 ? 7.238 -45.469 -15.859 1 74.06 348 LYS B C 1
ATOM 6789 O O . LYS B 1 348 ? 6.891 -46.062 -14.828 1 74.06 348 LYS B O 1
ATOM 6794 N N . GLU B 1 349 ? 6.992 -44.312 -16.094 1 75.56 349 GLU B N 1
ATOM 6795 C CA . GLU B 1 349 ? 6.496 -43.438 -15.039 1 75.56 349 GLU B CA 1
ATOM 6796 C C . GLU B 1 349 ? 4.992 -43.594 -14.844 1 75.56 349 GLU B C 1
ATOM 6798 O O . GLU B 1 349 ? 4.48 -43.406 -13.734 1 75.56 349 GLU B O 1
ATOM 6803 N N . ASN B 1 350 ? 4.301 -44 -15.883 1 75 350 ASN B N 1
ATOM 6804 C CA . ASN B 1 350 ? 2.846 -43.906 -15.836 1 75 350 ASN B CA 1
ATOM 6805 C C . ASN B 1 350 ? 2.186 -45.25 -16.078 1 75 350 ASN B C 1
ATOM 6807 O O . ASN B 1 350 ? 0.967 -45.344 -16.25 1 75 350 ASN B O 1
ATOM 6811 N N . TYR B 1 351 ? 2.92 -46.312 -16.047 1 70.31 351 TYR B N 1
ATOM 6812 C CA . TYR B 1 351 ? 2.424 -47.625 -16.438 1 70.31 351 TYR B CA 1
ATOM 6813 C C . TYR B 1 351 ? 1.328 -48.125 -15.5 1 70.31 351 TYR B C 1
ATOM 6815 O O . TYR B 1 351 ? 0.513 -48.969 -15.859 1 70.31 351 TYR B O 1
ATOM 6823 N N . LYS B 1 352 ? 1.246 -47.469 -14.391 1 72.06 352 LYS B N 1
ATOM 6824 C CA . LYS B 1 352 ? 0.237 -47.906 -13.438 1 72.06 352 LYS B CA 1
ATOM 6825 C C . LYS B 1 352 ? -0.736 -46.812 -13.086 1 72.06 352 LYS B C 1
ATOM 6827 O O . LYS B 1 352 ? -1.297 -46.781 -11.984 1 72.06 352 LYS B O 1
ATOM 6832 N N . SER B 1 353 ? -0.903 -46 -14 1 86.12 353 SER B N 1
ATOM 6833 C CA . SER B 1 353 ? -1.842 -44.906 -13.719 1 86.12 353 SER B CA 1
ATOM 6834 C C . SER B 1 353 ? -3.273 -45.438 -13.641 1 86.12 353 SER B C 1
ATOM 6836 O O . SER B 1 353 ? -3.824 -45.906 -14.641 1 86.12 353 SER B O 1
ATOM 6838 N N . ASN B 1 354 ? -3.857 -45.312 -12.555 1 88.44 354 ASN B N 1
ATOM 6839 C CA . ASN B 1 354 ? -5.188 -45.844 -12.281 1 88.44 354 ASN B CA 1
ATOM 6840 C C . ASN B 1 354 ? -6.23 -45.281 -13.234 1 88.44 354 ASN B C 1
ATOM 6842 O O . ASN B 1 354 ? -7.059 -46 -13.781 1 88.44 354 ASN B O 1
ATOM 6846 N N . ASN B 1 355 ? -6.137 -44.031 -13.453 1 89.06 355 ASN B N 1
ATOM 6847 C CA . ASN B 1 355 ? -7.125 -43.375 -14.289 1 89.06 355 ASN B CA 1
ATOM 6848 C C . ASN B 1 355 ? -7.004 -43.781 -15.75 1 89.06 355 ASN B C 1
ATOM 6850 O O . ASN B 1 355 ? -8.016 -43.938 -16.438 1 89.06 355 ASN B O 1
ATOM 6854 N N . VAL B 1 356 ? -5.793 -43.969 -16.172 1 92.25 356 VAL B N 1
ATOM 6855 C CA . VAL B 1 356 ? -5.57 -44.375 -17.562 1 92.25 356 VAL B CA 1
ATOM 6856 C C . VAL B 1 356 ? -6.066 -45.812 -17.766 1 92.25 356 VAL B C 1
ATOM 6858 O O . VAL B 1 356 ? -6.66 -46.125 -18.812 1 92.25 356 VAL B O 1
ATOM 6861 N N . LEU B 1 357 ? -5.875 -46.625 -16.781 1 93.62 357 LEU B N 1
ATOM 6862 C CA . LEU B 1 357 ? -6.359 -48 -16.859 1 93.62 357 LEU B CA 1
ATOM 6863 C C . LEU B 1 357 ? -7.887 -48.031 -16.875 1 93.62 357 LEU B C 1
ATOM 6865 O O . LEU B 1 357 ? -8.477 -48.844 -17.609 1 93.62 357 LEU B O 1
ATOM 6869 N N . LEU B 1 358 ? -8.438 -47.188 -16.078 1 94.06 358 LEU B N 1
ATOM 6870 C CA . LEU B 1 358 ? -9.891 -47.125 -16.062 1 94.06 358 LEU B CA 1
ATOM 6871 C C . LEU B 1 358 ? -10.422 -46.625 -17.406 1 94.06 358 LEU B C 1
ATOM 6873 O O . LEU B 1 358 ? -11.445 -47.125 -17.891 1 94.06 358 LEU B O 1
ATOM 6877 N N . LEU B 1 359 ? -9.766 -45.719 -17.969 1 94.75 359 LEU B N 1
ATOM 6878 C CA . LEU B 1 359 ? -10.148 -45.219 -19.281 1 94.75 359 LEU B CA 1
ATOM 6879 C C . LEU B 1 359 ? -10.023 -46.281 -20.344 1 94.75 359 LEU B C 1
ATOM 6881 O O . LEU B 1 359 ? -10.867 -46.406 -21.219 1 94.75 359 LEU B O 1
ATOM 6885 N N . LYS B 1 360 ? -8.961 -47.062 -20.219 1 95.12 360 LYS B N 1
ATOM 6886 C CA . LYS B 1 360 ? -8.797 -48.219 -21.109 1 95.12 360 LYS B CA 1
ATOM 6887 C C . LYS B 1 360 ? -9.961 -49.188 -20.969 1 95.12 360 LYS B C 1
ATOM 6889 O O . LYS B 1 360 ? -10.484 -49.688 -21.969 1 95.12 360 LYS B O 1
ATOM 6894 N N . CYS B 1 361 ? -10.352 -49.438 -19.766 1 95.75 361 CYS B N 1
ATOM 6895 C CA . CYS B 1 361 ? -11.492 -50.281 -19.484 1 95.75 361 CYS B CA 1
ATOM 6896 C C . CYS B 1 361 ? -12.742 -49.781 -20.188 1 95.75 361 CYS B C 1
ATOM 6898 O O . CYS B 1 361 ? -13.414 -50.562 -20.891 1 95.75 361 CYS B O 1
ATOM 6900 N N . TYR B 1 362 ? -13.008 -48.562 -20.047 1 94.44 362 TYR B N 1
ATOM 6901 C CA . TYR B 1 362 ? -14.219 -48 -20.625 1 94.44 362 TYR B CA 1
ATOM 6902 C C . TYR B 1 362 ? -14.141 -47.969 -22.156 1 94.44 362 TYR B C 1
ATOM 6904 O O . TYR B 1 362 ? -15.156 -48.156 -22.828 1 94.44 362 TYR B O 1
ATOM 6912 N N . CYS B 1 363 ? -12.992 -47.688 -22.703 1 95.06 363 CYS B N 1
ATOM 6913 C CA . CYS B 1 363 ? -12.844 -47.75 -24.156 1 95.06 363 CYS B CA 1
ATOM 6914 C C . CYS B 1 363 ? -13.234 -49.156 -24.672 1 95.06 363 CYS B C 1
ATOM 6916 O O . CYS B 1 363 ? -13.977 -49.25 -25.641 1 95.06 363 CYS B O 1
ATOM 6918 N N . HIS B 1 364 ? -12.844 -50.156 -24.031 1 94.88 364 HIS B N 1
ATOM 6919 C CA . HIS B 1 364 ? -13.156 -51.531 -24.422 1 94.88 364 HIS B CA 1
ATOM 6920 C C . HIS B 1 364 ? -14.633 -51.844 -24.188 1 94.88 364 HIS B C 1
ATOM 6922 O O . HIS B 1 364 ? -15.242 -52.594 -24.953 1 94.88 364 HIS B O 1
ATOM 6928 N N . LEU B 1 365 ? -15.133 -51.312 -23.109 1 93.94 365 LEU B N 1
ATOM 6929 C CA . LEU B 1 365 ? -16.562 -51.5 -22.844 1 93.94 365 LEU B CA 1
ATOM 6930 C C . LEU B 1 365 ? -17.406 -50.938 -23.984 1 93.94 365 LEU B C 1
ATOM 6932 O O . LEU B 1 365 ? -18.328 -51.594 -24.453 1 93.94 365 LEU B O 1
ATOM 6936 N N . PHE B 1 366 ? -17.031 -49.781 -24.438 1 93.38 366 PHE B N 1
ATOM 6937 C CA . PHE B 1 366 ? -17.797 -49.125 -25.5 1 93.38 366 PHE B CA 1
ATOM 6938 C C . PHE B 1 366 ? -17.609 -49.844 -26.828 1 93.38 366 PHE B C 1
ATOM 6940 O O . PHE B 1 366 ? -18.5 -49.844 -27.672 1 93.38 366 PHE B O 1
ATOM 6947 N N . LEU B 1 367 ? -16.516 -50.594 -26.969 1 93.06 367 LEU B N 1
ATOM 6948 C CA . LEU B 1 367 ? -16.234 -51.375 -28.172 1 93.06 367 LEU B CA 1
ATOM 6949 C C . LEU B 1 367 ? -16.875 -52.75 -28.078 1 93.06 367 LEU B C 1
ATOM 6951 O O . LEU B 1 367 ? -16.891 -53.5 -29.062 1 93.06 367 LEU B O 1
ATOM 6955 N N . GLY B 1 368 ? -17.344 -53.094 -26.875 1 90.44 368 GLY B N 1
ATOM 6956 C CA . GLY B 1 368 ? -17.984 -54.406 -26.656 1 90.44 368 GLY B CA 1
ATOM 6957 C C . GLY B 1 368 ? -17 -55.5 -26.297 1 90.44 368 GLY B C 1
ATOM 6958 O O . GLY B 1 368 ? -17.344 -56.656 -26.297 1 90.44 368 GLY B O 1
ATOM 6959 N N . ASN B 1 369 ? -15.75 -55.094 -26.047 1 93.81 369 ASN B N 1
ATOM 6960 C CA . ASN B 1 369 ? -14.719 -56.062 -25.656 1 93.81 369 ASN B CA 1
ATOM 6961 C C . ASN B 1 369 ? -14.703 -56.312 -24.156 1 93.81 369 ASN B C 1
ATOM 6963 O O . ASN B 1 369 ? -13.852 -55.781 -23.438 1 93.81 369 ASN B O 1
ATOM 6967 N N . ILE B 1 370 ? -15.523 -57.094 -23.656 1 93.75 370 ILE B N 1
ATOM 6968 C CA . ILE B 1 370 ? -15.766 -57.281 -22.219 1 93.75 370 ILE B CA 1
ATOM 6969 C C . ILE B 1 370 ? -14.539 -57.938 -21.578 1 93.75 370 ILE B C 1
ATOM 6971 O O . ILE B 1 370 ? -14.148 -57.562 -20.469 1 93.75 370 ILE B O 1
ATOM 6975 N N . LYS B 1 371 ? -13.969 -58.875 -22.297 1 94.75 371 LYS B N 1
ATOM 6976 C CA . LYS B 1 371 ? -12.805 -59.562 -21.75 1 94.75 371 LYS B CA 1
ATOM 6977 C C . LYS B 1 371 ? -11.641 -58.625 -21.516 1 94.75 371 LYS B C 1
ATOM 6979 O O . LYS B 1 371 ? -11.062 -58.594 -20.438 1 94.75 371 LYS B O 1
ATOM 6984 N N . GLU B 1 372 ? -11.32 -57.906 -22.547 1 95.25 372 GLU B N 1
ATOM 6985 C CA . GLU B 1 372 ? -10.25 -56.906 -22.438 1 95.25 372 GLU B CA 1
ATOM 6986 C C . GLU B 1 372 ? -10.562 -55.844 -21.375 1 95.25 372 GLU B C 1
ATOM 6988 O O . GLU B 1 372 ? -9.664 -55.375 -20.688 1 95.25 372 GLU B O 1
ATOM 6993 N N . SER B 1 373 ? -11.812 -55.406 -21.25 1 95.62 373 SER B N 1
ATOM 6994 C CA . SER B 1 373 ? -12.25 -54.438 -20.25 1 95.62 373 SER B CA 1
ATOM 6995 C C . SER B 1 373 ? -12 -54.969 -18.828 1 95.62 373 SER B C 1
ATOM 6997 O O . SER B 1 373 ? -11.469 -54.25 -17.984 1 95.62 373 SER B O 1
ATOM 6999 N N . ARG B 1 374 ? -12.328 -56.25 -18.625 1 95.44 374 ARG B N 1
ATOM 7000 C CA . ARG B 1 374 ? -12.117 -56.844 -17.328 1 95.44 374 ARG B CA 1
ATOM 7001 C C . ARG B 1 374 ? -10.633 -56.938 -16.984 1 95.44 374 ARG B C 1
ATOM 7003 O O . ARG B 1 374 ? -10.258 -56.719 -15.82 1 95.44 374 ARG B O 1
ATOM 7010 N N . GLU B 1 375 ? -9.867 -57.219 -17.969 1 95.44 375 GLU B N 1
ATOM 7011 C CA . GLU B 1 375 ? -8.422 -57.312 -17.766 1 95.44 375 GLU B CA 1
ATOM 7012 C C . GLU B 1 375 ? -7.844 -55.969 -17.344 1 95.44 375 GLU B C 1
ATOM 7014 O O . GLU B 1 375 ? -7.004 -55.906 -16.453 1 95.44 375 GLU B O 1
ATOM 7019 N N . ALA B 1 376 ? -8.273 -54.938 -17.969 1 95.06 376 ALA B N 1
ATOM 7020 C CA . ALA B 1 376 ? -7.824 -53.594 -17.625 1 95.06 376 ALA B CA 1
ATOM 7021 C C . ALA B 1 376 ? -8.289 -53.188 -16.234 1 95.06 376 ALA B C 1
ATOM 7023 O O . ALA B 1 376 ? -7.531 -52.594 -15.469 1 95.06 376 ALA B O 1
ATOM 7024 N N . LEU B 1 377 ? -9.484 -53.438 -15.875 1 96.12 377 LEU B N 1
ATOM 7025 C CA . LEU B 1 377 ? -10.078 -53.062 -14.602 1 96.12 377 LEU B CA 1
ATOM 7026 C C . LEU B 1 377 ? -9.359 -53.75 -13.445 1 96.12 377 LEU B C 1
ATOM 7028 O O . LEU B 1 377 ? -9.172 -53.156 -12.383 1 96.12 377 LEU B O 1
ATOM 7032 N N . GLU B 1 378 ? -8.977 -54.938 -13.664 1 94.69 378 GLU B N 1
ATOM 7033 C CA . GLU B 1 378 ? -8.352 -55.719 -12.594 1 94.69 378 GLU B CA 1
ATOM 7034 C C . GLU B 1 378 ? -7.008 -55.125 -12.188 1 94.69 378 GLU B C 1
ATOM 7036 O O . GLU B 1 378 ? -6.531 -55.344 -11.078 1 94.69 378 GLU B O 1
ATOM 7041 N N . LYS B 1 379 ? -6.414 -54.375 -13.023 1 92.94 379 LYS B N 1
ATOM 7042 C CA . LYS B 1 379 ? -5.137 -53.719 -12.734 1 92.94 379 LYS B CA 1
ATOM 7043 C C . LYS B 1 379 ? -5.336 -52.406 -12.008 1 92.94 379 LYS B C 1
ATOM 7045 O O . LYS B 1 379 ? -4.371 -51.812 -11.531 1 92.94 379 LYS B O 1
ATOM 7050 N N . CYS B 1 380 ? -6.598 -51.938 -11.891 1 93.88 380 CYS B N 1
ATOM 7051 C CA . CYS B 1 380 ? -6.902 -50.656 -11.266 1 93.88 380 CYS B CA 1
ATOM 7052 C C . CYS B 1 380 ? -6.922 -50.781 -9.75 1 93.88 380 CYS B C 1
ATOM 7054 O O . CYS B 1 380 ? -7.016 -51.875 -9.211 1 93.88 380 CYS B O 1
ATOM 7056 N N . GLU B 1 381 ? -6.785 -49.719 -9.133 1 93.12 381 GLU B N 1
ATOM 7057 C CA . GLU B 1 381 ? -6.984 -49.656 -7.691 1 93.12 381 GLU B CA 1
ATOM 7058 C C . GLU B 1 381 ? -8.453 -49.875 -7.328 1 93.12 381 GLU B C 1
ATOM 7060 O O . GLU B 1 381 ? -9.352 -49.406 -8.047 1 93.12 381 GLU B O 1
ATOM 7065 N N . LYS B 1 382 ? -8.633 -50.344 -6.152 1 92.62 382 LYS B N 1
ATOM 7066 C CA . LYS B 1 382 ? -9.984 -50.688 -5.727 1 92.62 382 LYS B CA 1
ATOM 7067 C C . LYS B 1 382 ? -10.664 -49.531 -5.012 1 92.62 382 LYS B C 1
ATOM 7069 O O . LYS B 1 382 ? -10.961 -49.625 -3.818 1 92.62 382 LYS B O 1
ATOM 7074 N N . ASP B 1 383 ? -11.023 -48.594 -5.766 1 90.56 383 ASP B N 1
ATOM 7075 C CA . ASP B 1 383 ? -11.742 -47.406 -5.246 1 90.56 383 ASP B CA 1
ATOM 7076 C C . ASP B 1 383 ? -13.203 -47.438 -5.691 1 90.56 383 ASP B C 1
ATOM 7078 O O . ASP B 1 383 ? -13.695 -48.438 -6.184 1 90.56 383 ASP B O 1
ATOM 7082 N N . TYR B 1 384 ? -13.898 -46.406 -5.445 1 91.06 384 TYR B N 1
ATOM 7083 C CA . TYR B 1 384 ? -15.328 -46.406 -5.742 1 91.06 384 TYR B CA 1
ATOM 7084 C C . TYR B 1 384 ? -15.57 -46.562 -7.238 1 91.06 384 TYR B C 1
ATOM 7086 O O . TYR B 1 384 ? -16.578 -47.125 -7.656 1 91.06 384 TYR B O 1
ATOM 7094 N N . LYS B 1 385 ? -14.633 -46.031 -8.047 1 91.69 385 LYS B N 1
ATOM 7095 C CA . LYS B 1 385 ? -14.781 -46.156 -9.492 1 91.69 385 LYS B CA 1
ATOM 7096 C C . LYS B 1 385 ? -14.641 -47.594 -9.961 1 91.69 385 LYS B C 1
ATOM 7098 O O . LYS B 1 385 ? -15.359 -48.031 -10.867 1 91.69 385 LYS B O 1
ATOM 7103 N N . TYR B 1 386 ? -13.688 -48.219 -9.297 1 94.12 386 TYR B N 1
ATOM 7104 C CA . TYR B 1 386 ? -13.477 -49.625 -9.594 1 94.12 386 TYR B CA 1
ATOM 7105 C C . TYR B 1 386 ? -14.742 -50.438 -9.312 1 94.12 386 TYR B C 1
ATOM 7107 O O . TYR B 1 386 ? -15.203 -51.188 -10.164 1 94.12 386 TYR B O 1
ATOM 7115 N N . TYR B 1 387 ? -15.32 -50.25 -8.211 1 95.19 387 TYR B N 1
ATOM 7116 C CA . TYR B 1 387 ? -16.484 -51.031 -7.801 1 95.19 387 TYR B CA 1
ATOM 7117 C C . TYR B 1 387 ? -17.703 -50.688 -8.648 1 95.19 387 TYR B C 1
ATOM 7119 O O . TYR B 1 387 ? -18.5 -51.594 -8.984 1 95.19 387 TYR B O 1
ATOM 7127 N N . CYS B 1 388 ? -17.781 -49.469 -8.93 1 94.19 388 CYS B N 1
ATOM 7128 C CA . CYS B 1 388 ? -18.875 -49.062 -9.797 1 94.19 388 CYS B CA 1
ATOM 7129 C C . CYS B 1 388 ? -18.75 -49.719 -11.172 1 94.19 388 CYS B C 1
ATOM 7131 O O . CYS B 1 388 ? -19.719 -50.281 -11.68 1 94.19 388 CYS B O 1
ATOM 7133 N N . THR B 1 389 ? -17.594 -49.656 -11.727 1 94.69 389 THR B N 1
ATOM 7134 C CA . THR B 1 389 ? -17.359 -50.188 -13.062 1 94.69 389 THR B CA 1
ATOM 7135 C C . THR B 1 389 ? -17.484 -51.719 -13.07 1 94.69 389 THR B C 1
ATOM 7137 O O . THR B 1 389 ? -18.078 -52.281 -13.992 1 94.69 389 THR B O 1
ATOM 7140 N N . LYS B 1 390 ? -16.969 -52.312 -12.07 1 95.69 390 LYS B N 1
ATOM 7141 C CA . LYS B 1 390 ? -17.078 -53.781 -11.961 1 95.69 390 LYS B CA 1
ATOM 7142 C C . LYS B 1 390 ? -18.547 -54.188 -11.812 1 95.69 390 LYS B C 1
ATOM 7144 O O . LYS B 1 390 ? -18.969 -55.188 -12.383 1 95.69 390 LYS B O 1
ATOM 7149 N N . GLY B 1 391 ? -19.25 -53.438 -11 1 94.12 391 GLY B N 1
ATOM 7150 C CA . GLY B 1 391 ? -20.672 -53.688 -10.891 1 94.12 391 GLY B CA 1
ATOM 7151 C C . GLY B 1 391 ? -21.391 -53.594 -12.227 1 94.12 391 GLY B C 1
ATOM 7152 O O . GLY B 1 391 ? -22.25 -54.438 -12.531 1 94.12 391 GLY B O 1
ATOM 7153 N N . TYR B 1 392 ? -21.031 -52.656 -12.969 1 93.25 392 TYR B N 1
ATOM 7154 C CA . TYR B 1 392 ? -21.641 -52.469 -14.281 1 93.25 392 TYR B CA 1
ATOM 7155 C C . TYR B 1 392 ? -21.328 -53.625 -15.203 1 93.25 392 TYR B C 1
ATOM 7157 O O . TYR B 1 392 ? -22.219 -54.094 -15.922 1 93.25 392 TYR B O 1
ATOM 7165 N N . ILE B 1 393 ? -20.141 -54.094 -15.219 1 94.06 393 ILE B N 1
ATOM 7166 C CA . ILE B 1 393 ? -19.734 -55.188 -16.078 1 94.06 393 ILE B CA 1
ATOM 7167 C C . ILE B 1 393 ? -20.5 -56.438 -15.672 1 94.06 393 ILE B C 1
ATOM 7169 O O . ILE B 1 393 ? -21 -57.188 -16.531 1 94.06 393 ILE B O 1
ATOM 7173 N N . GLU B 1 394 ? -20.672 -56.688 -14.383 1 92.56 394 GLU B N 1
ATOM 7174 C CA . GLU B 1 394 ? -21.438 -57.812 -13.906 1 92.56 394 GLU B CA 1
ATOM 7175 C C . GLU B 1 394 ? -22.922 -57.656 -14.258 1 92.56 394 GLU B C 1
ATOM 7177 O O . GLU B 1 394 ? -23.594 -58.656 -14.547 1 92.56 394 GLU B O 1
ATOM 7182 N N . HIS B 1 395 ? -23.312 -56.469 -14.148 1 91.5 395 HIS B N 1
ATOM 7183 C CA . HIS B 1 395 ? -24.672 -56.188 -14.555 1 91.5 395 HIS B CA 1
ATOM 7184 C C . HIS B 1 395 ? -24.891 -56.469 -16.031 1 91.5 395 HIS B C 1
ATOM 7186 O O . HIS B 1 395 ? -25.891 -57.094 -16.406 1 91.5 395 HIS B O 1
ATOM 7192 N N . LEU B 1 396 ? -23.984 -56.125 -16.844 1 89.12 396 LEU B N 1
ATOM 7193 C CA . LEU B 1 396 ? -24.031 -56.312 -18.297 1 89.12 396 LEU B CA 1
ATOM 7194 C C . LEU B 1 396 ? -24.016 -57.781 -18.641 1 89.12 396 LEU B C 1
ATOM 7196 O O . LEU B 1 396 ? -24.609 -58.219 -19.641 1 89.12 396 LEU B O 1
ATOM 7200 N N . THR B 1 397 ? -23.359 -58.594 -17.797 1 88.81 397 THR B N 1
ATOM 7201 C CA . THR B 1 397 ? -23.234 -60.031 -18.047 1 88.81 397 THR B CA 1
ATOM 7202 C C . THR B 1 397 ? -24.281 -60.812 -17.25 1 88.81 397 THR B C 1
ATOM 7204 O O . THR B 1 397 ? -24.172 -62.031 -17.094 1 88.81 397 THR B O 1
ATOM 7207 N N . ASN B 1 398 ? -25.219 -60.188 -16.594 1 87.75 398 ASN B N 1
ATOM 7208 C CA . ASN B 1 398 ? -26.422 -60.719 -15.953 1 87.75 398 ASN B CA 1
ATOM 7209 C C . ASN B 1 398 ? -26.078 -61.438 -14.648 1 87.75 398 ASN B C 1
ATOM 7211 O O . ASN B 1 398 ? -26.734 -62.406 -14.273 1 87.75 398 ASN B O 1
ATOM 7215 N N . ASN B 1 399 ? -25.047 -61.031 -14.117 1 90.31 399 ASN B N 1
ATOM 7216 C CA . ASN B 1 399 ? -24.766 -61.438 -12.742 1 90.31 399 ASN B CA 1
ATOM 7217 C C . ASN B 1 399 ? -25.281 -60.406 -11.742 1 90.31 399 ASN B C 1
ATOM 7219 O O . ASN B 1 399 ? -24.5 -59.688 -11.109 1 90.31 399 ASN B O 1
ATOM 7223 N N . ILE B 1 400 ? -26.531 -60.406 -11.484 1 89.81 400 ILE B N 1
ATOM 7224 C CA . ILE B 1 400 ? -27.266 -59.312 -10.836 1 89.81 400 ILE B CA 1
ATOM 7225 C C . ILE B 1 400 ? -26.891 -59.25 -9.359 1 89.81 400 ILE B C 1
ATOM 7227 O O . ILE B 1 400 ? -26.672 -58.156 -8.82 1 89.81 400 ILE B O 1
ATOM 7231 N N . ASP B 1 401 ? -26.766 -60.375 -8.727 1 90.5 401 ASP B N 1
ATOM 7232 C CA . ASP B 1 401 ? -26.438 -60.406 -7.305 1 90.5 401 ASP B CA 1
ATOM 7233 C C . ASP B 1 401 ? -25.062 -59.781 -7.051 1 90.5 401 ASP B C 1
ATOM 7235 O O . ASP B 1 401 ? -24.906 -58.938 -6.16 1 90.5 401 ASP B O 1
ATOM 7239 N N . LYS B 1 402 ? -24.156 -60.188 -7.789 1 93.44 402 LYS B N 1
ATOM 7240 C CA . LYS B 1 402 ? -22.812 -59.656 -7.664 1 93.44 402 LYS B CA 1
ATOM 7241 C C . LYS B 1 402 ? -22.781 -58.156 -8.023 1 93.44 402 LYS B C 1
ATOM 7243 O O . LYS B 1 402 ? -22.047 -57.406 -7.41 1 93.44 402 LYS B O 1
ATOM 7248 N N . ALA B 1 403 ? -23.484 -57.781 -9.055 1 94.25 403 ALA B N 1
ATOM 7249 C CA . ALA B 1 403 ? -23.562 -56.375 -9.461 1 94.25 403 ALA B CA 1
ATOM 7250 C C . ALA B 1 403 ? -24.078 -55.5 -8.32 1 94.25 403 ALA B C 1
ATOM 7252 O O . ALA B 1 403 ? -23.5 -54.438 -8.023 1 94.25 403 ALA B O 1
ATOM 7253 N N . CYS B 1 404 ? -25.125 -55.938 -7.645 1 92.81 404 CYS B N 1
ATOM 7254 C CA . CYS B 1 404 ? -25.734 -55.188 -6.543 1 92.81 404 CYS B CA 1
ATOM 7255 C C . CYS B 1 404 ? -24.75 -55.031 -5.387 1 92.81 404 CYS B C 1
ATOM 7257 O O . CYS B 1 404 ? -24.641 -53.969 -4.789 1 92.81 40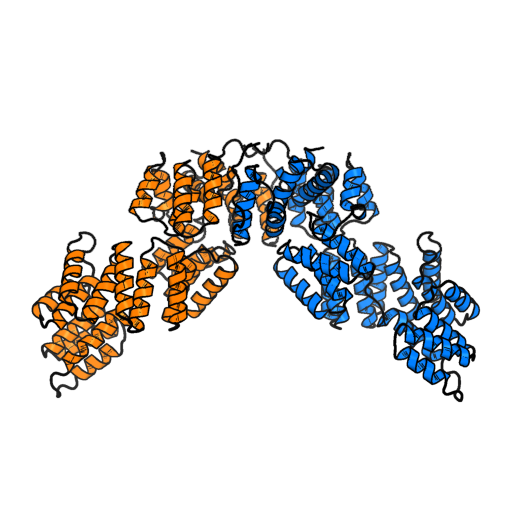4 CYS B O 1
ATOM 7259 N N . ASP B 1 405 ? -24.062 -56.125 -5.125 1 95.12 405 ASP B N 1
ATOM 7260 C CA . ASP B 1 405 ? -23.062 -56.094 -4.062 1 95.12 405 ASP B CA 1
ATOM 7261 C C . ASP B 1 405 ? -21.969 -55.062 -4.367 1 95.12 405 ASP B C 1
ATOM 7263 O O . ASP B 1 405 ? -21.547 -54.344 -3.482 1 95.12 405 ASP B O 1
ATOM 7267 N N . LEU B 1 406 ? -21.531 -55.062 -5.555 1 95.62 406 LEU B N 1
ATOM 7268 C CA . LEU B 1 406 ? -20.453 -54.188 -5.973 1 95.62 406 LEU B CA 1
ATOM 7269 C C . LEU B 1 406 ? -20.922 -52.719 -6.016 1 95.62 406 LEU B C 1
ATOM 7271 O O . LEU B 1 406 ? -20.188 -51.812 -5.617 1 95.62 406 LEU B O 1
ATOM 7275 N N . TYR B 1 407 ? -22.141 -52.469 -6.516 1 94.31 407 TYR B N 1
ATOM 7276 C CA . TYR B 1 407 ? -22.703 -51.125 -6.473 1 94.31 407 TYR B CA 1
ATOM 7277 C C . TYR B 1 407 ? -22.797 -50.625 -5.035 1 94.31 407 TYR B C 1
ATOM 7279 O O . TYR B 1 407 ? -22.5 -49.469 -4.758 1 94.31 407 TYR B O 1
ATOM 7287 N N . ASN B 1 408 ? -23.156 -51.531 -4.137 1 94.62 408 ASN B N 1
ATOM 7288 C CA . ASN B 1 408 ? -23.25 -51.156 -2.725 1 94.62 408 ASN B CA 1
ATOM 7289 C C . ASN B 1 408 ? -21.891 -50.812 -2.146 1 94.62 408 ASN B C 1
ATOM 7291 O O . ASN B 1 408 ? -21.781 -49.875 -1.345 1 94.62 408 ASN B O 1
ATOM 7295 N N . LYS B 1 409 ? -20.922 -51.5 -2.488 1 95.25 409 LYS B N 1
ATOM 7296 C CA . LYS B 1 409 ? -19.562 -51.188 -2.045 1 95.25 409 LYS B CA 1
ATOM 7297 C C . LYS B 1 409 ? -19.125 -49.812 -2.537 1 95.25 409 LYS B C 1
ATOM 7299 O O . LYS B 1 409 ? -18.484 -49.062 -1.808 1 95.25 409 LYS B O 1
ATOM 7304 N N . SER B 1 410 ? -19.422 -49.562 -3.805 1 94.44 410 SER B N 1
ATOM 7305 C CA . SER B 1 410 ? -19.094 -48.25 -4.367 1 94.44 410 SER B CA 1
ATOM 7306 C C . SER B 1 410 ? -19.797 -47.125 -3.602 1 94.44 410 SER B C 1
ATOM 7308 O O . SER B 1 410 ? -19.188 -46.125 -3.264 1 94.44 410 SER B O 1
ATOM 7310 N N . LEU B 1 411 ? -21.109 -47.25 -3.248 1 93.5 411 LEU B N 1
ATOM 7311 C CA . LEU B 1 411 ? -21.922 -46.25 -2.586 1 93.5 411 LEU B CA 1
ATOM 7312 C C . LEU B 1 411 ? -21.469 -46.031 -1.152 1 93.5 411 LEU B C 1
ATOM 7314 O O . LEU B 1 411 ? -21.609 -44.938 -0.616 1 93.5 411 LEU B O 1
ATOM 7318 N N . MET B 1 412 ? -20.875 -47.031 -0.547 1 93.81 412 MET B N 1
ATOM 7319 C CA . MET B 1 412 ? -20.359 -46.938 0.812 1 93.81 412 MET B CA 1
ATOM 7320 C C . MET B 1 412 ? -19.156 -46 0.854 1 93.81 412 MET B C 1
ATOM 7322 O O . MET B 1 412 ? -18.922 -45.312 1.861 1 93.81 412 MET B O 1
ATOM 7326 N N . ILE B 1 413 ? -18.438 -46 -0.281 1 90 413 ILE B N 1
ATOM 7327 C CA . ILE B 1 413 ? -17.25 -45.156 -0.355 1 90 413 ILE B CA 1
ATOM 7328 C C . ILE B 1 413 ? -17.656 -43.75 -0.765 1 90 413 ILE B C 1
ATOM 7330 O O . ILE B 1 413 ? -17.219 -42.75 -0.16 1 90 413 ILE B O 1
ATOM 7334 N N . ARG B 1 414 ? -18.484 -43.625 -1.784 1 88.25 414 ARG B N 1
ATOM 7335 C CA . ARG B 1 414 ? -18.969 -42.344 -2.271 1 88.25 414 ARG B CA 1
ATOM 7336 C C . ARG B 1 414 ? -20.406 -42.469 -2.777 1 88.25 414 ARG B C 1
ATOM 7338 O O . ARG B 1 414 ? -20.672 -43.156 -3.768 1 88.25 414 ARG B O 1
ATOM 7345 N N . ASN B 1 415 ? -21.219 -41.75 -2.09 1 87.31 415 ASN B N 1
ATOM 7346 C CA . ASN B 1 415 ? -22.625 -41.812 -2.465 1 87.31 415 ASN B CA 1
ATOM 7347 C C . ASN B 1 415 ? -22.875 -41.062 -3.768 1 87.31 415 ASN B C 1
ATOM 7349 O O . ASN B 1 415 ? -22.344 -39.969 -3.975 1 87.31 415 ASN B O 1
ATOM 7353 N N . ASN B 1 416 ? -23.656 -41.781 -4.633 1 86.94 416 ASN B N 1
ATOM 7354 C CA . ASN B 1 416 ? -23.984 -41.156 -5.91 1 86.94 416 ASN B CA 1
ATOM 7355 C C . ASN B 1 416 ? -25.297 -41.688 -6.477 1 86.94 416 ASN B C 1
ATOM 7357 O O . ASN B 1 416 ? -25.578 -42.875 -6.379 1 86.94 416 ASN B O 1
ATOM 7361 N N . THR B 1 417 ? -25.953 -40.781 -7.074 1 87.38 417 THR B N 1
ATOM 7362 C CA . THR B 1 417 ? -27.297 -41.094 -7.562 1 87.38 417 THR B CA 1
ATOM 7363 C C . THR B 1 417 ? -27.234 -42.031 -8.766 1 87.38 417 THR B C 1
ATOM 7365 O O . THR B 1 417 ? -28.109 -42.875 -8.953 1 87.38 417 THR B O 1
ATOM 7368 N N . VAL B 1 418 ? -26.219 -41.844 -9.57 1 87 418 VAL B N 1
ATOM 7369 C CA . VAL B 1 418 ? -26.094 -42.656 -10.773 1 87 418 VAL B CA 1
ATOM 7370 C C . VAL B 1 418 ? -25.922 -44.125 -10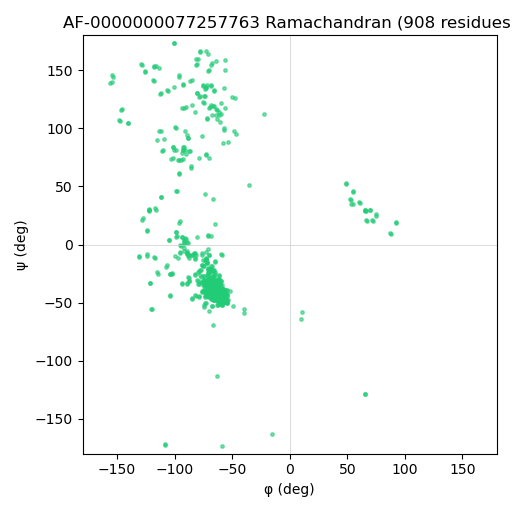.398 1 87 418 VAL B C 1
ATOM 7372 O O . VAL B 1 418 ? -26.562 -45 -10.977 1 87 418 VAL B O 1
ATOM 7375 N N . VAL B 1 419 ? -25.188 -44.406 -9.414 1 89.12 419 VAL B N 1
ATOM 7376 C CA . VAL B 1 419 ? -24.922 -45.75 -8.969 1 89.12 419 VAL B CA 1
ATOM 7377 C C . VAL B 1 419 ? -26.156 -46.312 -8.266 1 89.12 419 VAL B C 1
ATOM 7379 O O . VAL B 1 419 ? -26.469 -47.5 -8.414 1 89.12 419 VAL B O 1
ATOM 7382 N N . GLU B 1 420 ? -26.844 -45.469 -7.586 1 90.75 420 GLU B N 1
ATOM 7383 C CA . GLU B 1 420 ? -28.094 -45.875 -6.938 1 90.75 420 GLU B CA 1
ATOM 7384 C C . GLU B 1 420 ? -29.125 -46.344 -7.965 1 90.75 420 GLU B C 1
ATOM 7386 O O . GLU B 1 420 ? -29.797 -47.344 -7.762 1 90.75 420 GLU B O 1
ATOM 7391 N N . GLU B 1 421 ? -29.219 -45.562 -8.953 1 88.25 421 GLU B N 1
ATOM 7392 C CA . GLU B 1 421 ? -30.172 -45.875 -10.008 1 88.25 421 GLU B CA 1
ATOM 7393 C C . GLU B 1 421 ? -29.797 -47.219 -10.695 1 88.25 421 GLU B C 1
ATOM 7395 O O . GLU B 1 421 ? -30.672 -48 -11.016 1 88.25 421 GLU B O 1
ATOM 7400 N N . LEU B 1 422 ? -28.531 -47.406 -10.914 1 87.12 422 LEU B N 1
ATOM 7401 C CA . LEU B 1 422 ? -28.062 -48.625 -11.531 1 87.12 422 LEU B CA 1
ATOM 7402 C C . LEU B 1 422 ? -28.359 -49.844 -10.648 1 87.12 422 LEU B C 1
ATOM 7404 O O . LEU B 1 422 ? -28.781 -50.875 -11.133 1 87.12 422 LEU B O 1
ATOM 7408 N N . MET B 1 423 ? -28.156 -49.625 -9.414 1 87.62 423 MET B N 1
ATOM 7409 C CA . MET B 1 423 ? -28.438 -50.688 -8.453 1 87.62 423 MET B CA 1
ATOM 7410 C C . MET B 1 423 ? -29.922 -51.031 -8.422 1 87.62 423 MET B C 1
ATOM 7412 O O . MET B 1 423 ? -30.297 -52.188 -8.375 1 87.62 423 MET B O 1
ATOM 7416 N N . SER B 1 424 ? -30.734 -49.969 -8.469 1 86.81 424 SER B N 1
ATOM 7417 C CA . SER B 1 424 ? -32.188 -50.156 -8.477 1 86.81 424 SER B CA 1
ATOM 7418 C C . SER B 1 424 ? -32.625 -50.906 -9.727 1 86.81 424 SER B C 1
ATOM 7420 O O . SER B 1 424 ? -33.5 -51.781 -9.656 1 86.81 424 SER B O 1
ATOM 7422 N N . THR B 1 425 ? -32.062 -50.5 -10.836 1 84.94 425 THR B N 1
ATOM 7423 C CA . THR B 1 425 ? -32.406 -51.156 -12.094 1 84.94 425 THR B CA 1
ATOM 7424 C C . THR B 1 425 ? -31.969 -52.625 -12.07 1 84.94 425 THR B C 1
ATOM 7426 O O . THR B 1 425 ? -32.656 -53.5 -12.617 1 84.94 425 THR B O 1
ATOM 7429 N N . ALA B 1 426 ? -30.875 -52.906 -11.523 1 82.38 426 ALA B N 1
ATOM 7430 C CA . ALA B 1 426 ? -30.375 -54.281 -11.414 1 82.38 426 ALA B CA 1
ATOM 7431 C C . ALA B 1 426 ? -31.312 -55.125 -10.547 1 82.38 426 ALA B C 1
ATOM 7433 O O . ALA B 1 426 ? -31.562 -56.281 -10.867 1 82.38 426 ALA B O 1
ATOM 7434 N N . SER B 1 427 ? -31.844 -54.594 -9.469 1 81 427 SER B N 1
ATOM 7435 C CA . SER B 1 427 ? -32.688 -55.344 -8.539 1 81 427 SER B CA 1
ATOM 7436 C C . SER B 1 427 ? -34.062 -55.625 -9.133 1 81 427 SER B C 1
ATOM 7438 O O . SER B 1 427 ? -34.688 -56.625 -8.797 1 81 427 SER B O 1
ATOM 7440 N N . ARG B 1 428 ? -34.719 -54.781 -9.758 1 74 428 ARG B N 1
ATOM 7441 C CA . ARG B 1 428 ? -36.062 -54.969 -10.305 1 74 428 ARG B CA 1
ATOM 7442 C C . ARG B 1 428 ? -36.062 -56 -11.43 1 74 428 ARG B C 1
ATOM 7444 O O . ARG B 1 428 ? -37.125 -56.438 -11.867 1 74 428 ARG B O 1
ATOM 7451 N N . LEU B 1 429 ? -35.344 -57.062 -11.367 1 60.5 429 LEU B N 1
ATOM 7452 C CA . LEU B 1 429 ? -35.094 -58.25 -12.172 1 60.5 429 LEU B CA 1
ATOM 7453 C C . LEU B 1 429 ? -35.719 -58.094 -13.562 1 60.5 429 LEU B C 1
ATOM 7455 O O . LEU B 1 429 ? -35.375 -58.844 -14.477 1 60.5 429 LEU B O 1
ATOM 7459 N N . ASN B 1 430 ? -37.219 -57.844 -13.555 1 47.31 430 ASN B N 1
ATOM 7460 C CA . ASN B 1 430 ? -37.969 -58.281 -14.742 1 47.31 430 ASN B CA 1
ATOM 7461 C C . ASN B 1 430 ? -37.281 -57.781 -16.031 1 47.31 430 ASN B C 1
ATOM 7463 O O . ASN B 1 430 ? -37.719 -58.125 -17.125 1 47.31 430 ASN B O 1
ATOM 7467 N N . LYS B 1 431 ? -37.031 -56.594 -16.141 1 46 431 LYS B N 1
ATOM 7468 C CA . LYS B 1 431 ? -36.906 -56 -17.469 1 46 431 LYS B CA 1
ATOM 7469 C C . LYS B 1 431 ? -35.469 -56.188 -18.016 1 46 431 LYS B C 1
ATOM 7471 O O . LYS B 1 431 ? -34.5 -55.938 -17.297 1 46 431 LYS B O 1
ATOM 7476 N N . GLU B 1 432 ? -35.312 -56.812 -19.062 1 43.69 432 GLU B N 1
ATOM 7477 C CA . GLU B 1 432 ? -34.281 -56.906 -20.062 1 43.69 432 GLU B CA 1
ATOM 7478 C C . GLU B 1 432 ? -33.281 -55.75 -19.938 1 43.69 432 GLU B C 1
ATOM 7480 O O . GLU B 1 432 ? -33.562 -54.75 -19.281 1 43.69 432 GLU B O 1
ATOM 7485 N N . ASN B 1 433 ? -32.344 -55.438 -21.109 1 49.41 433 ASN B N 1
ATOM 7486 C CA . ASN B 1 433 ? -31.125 -55.031 -21.766 1 49.41 433 ASN B CA 1
ATOM 7487 C C . ASN B 1 433 ? -30.875 -53.531 -21.609 1 49.41 433 ASN B C 1
ATOM 7489 O O . ASN B 1 433 ? -30.172 -52.938 -22.422 1 49.41 433 ASN B O 1
ATOM 7493 N N . GLU B 1 434 ? -31.609 -52.781 -20.844 1 61.81 434 GLU B N 1
ATOM 7494 C CA . GLU B 1 434 ? -31.406 -51.344 -21.062 1 61.81 434 GLU B CA 1
ATOM 7495 C C . GLU B 1 434 ? -30.156 -50.875 -20.328 1 61.81 434 GLU B C 1
ATOM 7497 O O . GLU B 1 434 ? -29.859 -49.656 -20.328 1 61.81 434 GLU B O 1
ATOM 7502 N N . VAL B 1 435 ? -29.375 -51.75 -19.734 1 71.25 435 VAL B N 1
ATOM 7503 C CA . VAL B 1 435 ? -28.203 -51.344 -18.984 1 71.25 435 VAL B CA 1
ATOM 7504 C C . VAL B 1 435 ? -27.125 -50.844 -19.922 1 71.25 435 VAL B C 1
ATOM 7506 O O . VAL B 1 435 ? -26.328 -49.969 -19.562 1 71.25 435 VAL B O 1
ATOM 7509 N N . TYR B 1 436 ? -27.219 -51.312 -21.109 1 71.56 436 TYR B N 1
ATOM 7510 C CA . TYR B 1 436 ? -26.219 -50.938 -22.094 1 71.56 436 TYR B CA 1
ATOM 7511 C C . TYR B 1 436 ? -26.188 -49.438 -22.281 1 71.56 436 TYR B C 1
ATOM 7513 O O . TYR B 1 436 ? -25.125 -48.812 -22.406 1 71.56 436 TYR B O 1
ATOM 7521 N N . ASN B 1 437 ? -27.344 -48.906 -22.172 1 76.5 437 ASN B N 1
ATOM 7522 C CA . ASN B 1 437 ? -27.453 -47.469 -22.438 1 76.5 437 ASN B CA 1
ATOM 7523 C C . ASN B 1 437 ? -26.922 -46.625 -21.266 1 76.5 437 ASN B C 1
ATOM 7525 O O . ASN B 1 437 ? -26.641 -45.438 -21.422 1 76.5 437 ASN B O 1
ATOM 7529 N N . SER B 1 438 ? -26.609 -47.344 -20.188 1 82.75 438 SER B N 1
ATOM 7530 C CA . SER B 1 438 ? -26.219 -46.625 -18.984 1 82.75 438 SER B CA 1
ATOM 7531 C C . SER B 1 438 ? -24.719 -46.375 -18.953 1 82.75 438 SER B C 1
ATOM 7533 O O . SER B 1 438 ? -24.219 -45.656 -18.078 1 82.75 438 SER B O 1
ATOM 7535 N N . CYS B 1 439 ? -23.969 -46.938 -19.891 1 83.69 439 CYS B N 1
ATOM 7536 C CA . CYS B 1 439 ? -22.516 -46.812 -19.891 1 83.69 439 CYS B CA 1
ATOM 7537 C C . CYS B 1 439 ? -22.094 -45.375 -20.031 1 83.69 439 CYS B C 1
ATOM 7539 O O . CYS B 1 439 ? -21.188 -44.906 -19.344 1 83.69 439 CYS B O 1
ATOM 7541 N N . THR B 1 440 ? -22.719 -44.656 -20.859 1 85.69 440 THR B N 1
ATOM 7542 C CA . THR B 1 440 ? -22.391 -43.25 -21.109 1 85.69 440 THR B CA 1
ATOM 7543 C C . THR B 1 440 ? -22.641 -42.438 -19.844 1 85.69 440 THR B C 1
ATOM 7545 O O . THR B 1 440 ? -21.828 -41.562 -19.516 1 85.69 440 THR B O 1
ATOM 7548 N N . GLU B 1 441 ? -23.609 -42.719 -19.172 1 85.56 441 GLU B N 1
ATOM 7549 C CA . GLU B 1 441 ? -23.953 -41.969 -17.953 1 85.56 441 GLU B CA 1
ATOM 7550 C C . GLU B 1 441 ? -22.922 -42.219 -16.859 1 85.56 441 GLU B C 1
ATOM 7552 O O . GLU B 1 441 ? -22.547 -41.281 -16.141 1 85.56 441 GLU B O 1
ATOM 7557 N N . ILE B 1 442 ? -22.531 -43.469 -16.781 1 87.44 442 ILE B N 1
ATOM 7558 C CA . ILE B 1 442 ? -21.531 -43.812 -15.789 1 87.44 442 ILE B CA 1
ATOM 7559 C C . ILE B 1 442 ? -20.203 -43.125 -16.141 1 87.44 442 ILE B C 1
ATOM 7561 O O . ILE B 1 442 ? -19.531 -42.562 -15.258 1 87.44 442 ILE B O 1
ATOM 7565 N N . PHE B 1 443 ? -19.891 -43.219 -17.391 1 89.88 443 PHE B N 1
ATOM 7566 C CA . PHE B 1 443 ? -18.656 -42.625 -17.844 1 89.88 443 PHE B CA 1
ATOM 7567 C C . PHE B 1 443 ? -18.656 -41.125 -17.562 1 89.88 443 PHE B C 1
ATOM 7569 O O . PHE B 1 443 ? -17.672 -40.594 -17.062 1 89.88 443 PHE B O 1
ATOM 7576 N N . GLU B 1 444 ? -19.703 -40.438 -17.859 1 85.56 444 GLU B N 1
ATOM 7577 C CA . GLU B 1 444 ? -19.828 -39 -17.609 1 85.56 444 GLU B CA 1
ATOM 7578 C C . GLU B 1 444 ? -19.719 -38.688 -16.125 1 85.56 444 GLU B C 1
ATOM 7580 O O . GLU B 1 444 ? -19.062 -37.719 -15.75 1 85.56 444 GLU B O 1
ATOM 7585 N N . TYR B 1 445 ? -20.328 -39.469 -15.414 1 83.06 445 TYR B N 1
ATOM 7586 C CA . TYR B 1 445 ? -20.281 -39.281 -13.969 1 83.06 445 TYR B CA 1
ATOM 7587 C C . TYR B 1 445 ? -18.859 -39.438 -13.445 1 83.06 445 TYR B C 1
ATOM 7589 O O . TYR B 1 445 ? -18.391 -38.562 -12.688 1 83.06 445 TYR B O 1
ATOM 7597 N N . LEU B 1 446 ? -18.156 -40.406 -13.891 1 84.38 446 LEU B N 1
ATOM 7598 C CA . LEU B 1 446 ? -16.859 -40.75 -13.328 1 84.38 446 LEU B CA 1
ATOM 7599 C C . LEU B 1 446 ? -15.773 -39.812 -13.859 1 84.38 446 LEU B C 1
ATOM 7601 O O . LEU B 1 446 ? -14.805 -39.5 -13.148 1 84.38 446 LEU B O 1
ATOM 7605 N N . PHE B 1 447 ? -15.922 -39.344 -15.07 1 83.94 447 PHE B N 1
ATOM 7606 C CA . PHE B 1 447 ? -14.781 -38.656 -15.688 1 83.94 447 PHE B CA 1
ATOM 7607 C C . PHE B 1 447 ? -15.109 -37.188 -15.977 1 83.94 447 PHE B C 1
ATOM 7609 O O . PHE B 1 447 ? -14.211 -36.375 -16.234 1 83.94 447 PHE B O 1
ATOM 7616 N N . ILE B 1 448 ? -16.312 -36.75 -15.891 1 78.19 448 ILE B N 1
ATOM 7617 C CA . ILE B 1 448 ? -16.672 -35.375 -16.25 1 78.19 448 ILE B CA 1
ATOM 7618 C C . ILE B 1 448 ? -17.25 -34.656 -15.039 1 78.19 448 ILE B C 1
ATOM 7620 O O . ILE B 1 448 ? -16.688 -33.688 -14.562 1 78.19 448 ILE B O 1
ATOM 7624 N N . THR B 1 449 ? -18.297 -35.219 -14.43 1 74.88 449 THR B N 1
ATOM 7625 C CA . THR B 1 449 ? -19.031 -34.531 -13.383 1 74.88 449 THR B CA 1
ATOM 7626 C C . THR B 1 449 ? -18.297 -34.625 -12.047 1 74.88 449 THR B C 1
ATOM 7628 O O . THR B 1 449 ? -18.359 -33.688 -11.234 1 74.88 449 THR B O 1
ATOM 7631 N N . SER B 1 450 ? -17.656 -35.719 -11.844 1 68 450 SER B N 1
ATOM 7632 C CA . SER B 1 450 ? -17.016 -35.938 -10.562 1 68 450 SER B CA 1
ATOM 7633 C C . SER B 1 450 ? -15.539 -35.531 -10.602 1 68 450 SER B C 1
ATOM 7635 O O . SER B 1 450 ? -14.75 -35.969 -9.766 1 68 450 SER B O 1
ATOM 7637 N N . GLN B 1 451 ? -15.273 -34.75 -11.531 1 72.38 451 GLN B N 1
ATOM 7638 C CA . GLN B 1 451 ? -13.867 -34.406 -11.68 1 72.38 451 GLN B CA 1
ATOM 7639 C C . GLN B 1 451 ? -13.391 -33.562 -10.5 1 72.38 451 GLN B C 1
ATOM 7641 O O . GLN B 1 451 ? -13.977 -32.531 -10.195 1 72.38 451 GLN B O 1
ATOM 7646 N N . GLU B 1 452 ? -12.398 -34.094 -9.789 1 74.06 452 GLU B N 1
ATOM 7647 C CA . GLU B 1 452 ? -11.758 -33.375 -8.68 1 74.06 452 GLU B CA 1
ATOM 7648 C C . GLU B 1 452 ? -10.719 -32.375 -9.195 1 74.06 452 GLU B C 1
ATOM 7650 O O . GLU B 1 452 ? -10.281 -32.469 -10.344 1 74.06 452 GLU B O 1
ATOM 7655 N N . ILE B 1 453 ? -10.523 -31.406 -8.367 1 83.5 453 ILE B N 1
ATOM 7656 C CA . ILE B 1 453 ? -9.477 -30.438 -8.703 1 83.5 453 ILE B CA 1
ATOM 7657 C C . ILE B 1 453 ? -8.102 -31.094 -8.516 1 83.5 453 ILE B C 1
ATOM 7659 O O . ILE B 1 453 ? -7.695 -31.391 -7.391 1 83.5 453 ILE B O 1
ATOM 7663 N N . LYS B 1 454 ? -7.48 -31.359 -9.609 1 78.12 454 LYS B N 1
ATOM 7664 C CA . LYS B 1 454 ? -6.184 -32.031 -9.523 1 78.12 454 LYS B CA 1
ATOM 7665 C C . LYS B 1 454 ? -5.066 -31.109 -10.023 1 78.12 454 LYS B C 1
ATOM 7667 O O . LYS B 1 454 ? -3.902 -31.281 -9.648 1 78.12 454 LYS B O 1
ATOM 7672 N N . VAL B 1 455 ? -5.531 -30.266 -10.828 1 82.25 455 VAL B N 1
ATOM 7673 C CA . VAL B 1 455 ? -4.535 -29.406 -11.461 1 82.25 455 VAL B CA 1
ATOM 7674 C C . VAL B 1 455 ? -4.473 -28.062 -10.727 1 82.25 455 VAL B C 1
ATOM 7676 O O . VAL B 1 455 ? -5.406 -27.266 -10.812 1 82.25 455 VAL B O 1
ATOM 7679 N N . ILE B 1 456 ? -3.426 -28.047 -9.898 1 87.56 456 ILE B N 1
ATOM 7680 C CA . ILE B 1 456 ? -3.25 -26.797 -9.148 1 87.56 456 ILE B CA 1
ATOM 7681 C C . ILE B 1 456 ? -1.848 -26.25 -9.391 1 87.56 456 ILE B C 1
ATOM 7683 O O . ILE B 1 456 ? -0.917 -27 -9.688 1 87.56 456 ILE B O 1
#

Foldseek 3Di:
DLQLLLQCVLLVLLLLSLLLLLLVCLVPVDPSSVLSLLVSCLSVPQLLQLCVVCVPPAAQAPSSVVSVVVSCVSVVHDRDDDRPYHDDHDPSPSPRYFDPVLSVLLVVLVVDFFPSSLVSLLVSCLVPVSSCSSVVLCLQLQVDDPVRNLVSLVSDPVSVSVCCSRPVVVVDPDPQQNRGSNLQVLQVVLLVCLLVLPLPSLCVNLVNSPSRGDLDQSSLNSVLSSCLSVPVLVVSLVSLVVSCVRDVQRLVSLLSNLVSCVSVVNLVSSLVSLVSSCRRNVLALLSLQSNLLSCVVVVNLVSSLVSLVVSVVSPVDPVSLLSNLLSCVLVVVLVVSVVSLVVQLPDPVRVQPQSSLQSQLLSCVVVVNLVSSVVSLVSHDPALLSLLSVLLSCLLVLVLVSSLVSLVVSCVRPNDDLSVVLNVVSPVPDDDSPSSVSSSVSSCVVNRVPDRPNRD/DLLLLLQCVLLVLLLLSLLLLLLVCLVPVDVSSVLSLLVSCLSVPQLLQLCVVCVPPADQAPSSVVSVVVSCVSVVHDDDDDHDYHPDHPDSPSPRYFDPVLSVLLVVLVVDFFPSSLVSLLVSCLSPVSSCSSVCLCLQLQVDDPVRNLVSLVSDPVSVSVCCSRPVVVVDPDPQQNRGSNLQVLQVVLLVCLLVLPLPSLCVNLVNSPSRGDLDQSSLNSVLSSCLSVPVLVVSLVSLVVSCVRDVQRLVSLLSNLVSCVSVVNLVSSLVSLVSSCRRNVLALLSLQSNLLSCVVVVNLVSSLVSLVVSVVSPVDPVSLLSNLLSCVLVVVLVVSVVSLVVQLPDPVRVQPQSSLQSQLLSCVVVVNLVSSVVSLVSHDPALLSLLSVLLSCLQVLVLVSSLVSLVVSCVRPNDDLSVVVNVVSPVPPDDDCSSVSSSVSSCVVNRVPDRPNRD

Nearest PDB structures (foldseek):
  8cm9-assembly4_D  TM=6.894E-01  e=2.688E-04  Homo sapiens
  8dth-assembly1_A  TM=4.428E-01  e=5.524E-05  Arabidopsis thaliana
  5a31-assembly1_Y  TM=4.703E-01  e=5.093E-05  Homo sapiens
  3cvp-assembly1_A  TM=5.360E-01  e=4.991E-03  unclassified
  5l9t-assembly1_Y  TM=4.435E-01  e=2.217E-03  Homo sapiens